Protein 4PXL (pdb70)

Organism: Zea mays (NCBI:txid4577)

Sequence (971 aa):
VEVRFTKLFIDGKFVDAVSGKTFETRDPRTGEVIASIAEGDKADVDLAVKAAREAFDNGPWPRMTGYERGRILHRFADLIDEHVEELAALDTVDAGKLFAVGKARDIPGAAHLLRYYAGAADKVHGATLKMAQRMHGYTLKEPVGVVGHIVPWNYPTTMFFFKVGPALAAGCAVVVKPAEQTPLSALFYAHLAREAGVPAGVLNVVPGFGPTAGAAVAAHMDVDKVSFTGSTEVGRLVMRAAAESNLKPVSLELGGKSPVIVFDDADLDMAVNLVNFATYTNKGEIVAGTRIYVQEGIYDEFVKKAAELASKSVVGDPFNPSVSQGPQVDKDQYEKVLRYIDIGKREGATLVTGGKPCGDKGYYIEPTIFTDVKDDMTIAQDEIFGPVMALMKFKTVEEVIQKANNTRYGLAAGIVTKNIDVANTVSRSIRAGAIWINCYFAFDPDAPFGGYKMSGFGKDMGMDALDKYLQTKTVVTPLYNTPWLVEVRFTKLFIDGKFVDAVSGKTFETRDPRTGEVIASIAEGDKADVDLAVKAAREAFDNGPWPRMTGYERGRILHRFADLIDEHVEELAALDTVDAGKLFAVGKARDIPGAAHLLRYYAGAADKVHGATLKMAQRMHGYTLKEPVGVVGHIVPWNYPTTMFFFKVGPALAAGCAVVVKPAEQTPLSALFYAHLAREAGVPAGVLNVVPGFGPTAGAAVAAHMDVDKVSFTGSTEVGRLVMRAAAESNLKPVSLELGGKSPVIVFDDADLDMAVNLVNFATYTNKGEICVAGTRIYVQEGIYDEFVKKAAELASKSVVGDPFNPSVSQGPQVDKDQYEKVLRYIDIGKREGATLVTGGKPCGDKGYYIEPTIFTDVKDDMTIAQDEIFGPVMALMKFKTVEEVIQKANNTRYGLAAGIVTKNIDVANTVSRSIRAGAIWINCYFAFDPDAPFGGYKMSGFGKDMGMDALDKYLQTKTVVTPLYNTPWL

Structure (mmCIF, N/CA/C/O backbone):
data_4PXL
#
_entry.id   4PXL
#
_cell.length_a   109.860
_cell.length_b   126.080
_cell.length_c   78.310
_cell.angle_alpha   90.00
_cell.angle_beta   90.00
_cell.angle_gamma   90.00
#
_symmetry.space_group_name_H-M   'P 21 21 2'
#
loop_
_entity.id
_entity.type
_entity.pdbx_description
1 polymer 'Cytosolic aldehyde dehydrogenase RF2C'
2 polymer 'Cytosolic aldehyde dehydrogenase RF2C'
3 non-polymer NICOTINAMIDE-ADENINE-DINUCLEOTIDE
4 non-polymer 1,2-ETHANEDIOL
5 non-polymer DI(HYDROXYETHYL)ETHER
6 non-polymer 'SODIUM ION'
7 non-polymer 'CALCIUM ION'
8 water water
#
loop_
_atom_site.group_PDB
_atom_site.id
_atom_site.type_symbol
_atom_site.label_atom_id
_atom_site.label_alt_id
_atom_site.label_comp_id
_atom_site.label_asym_id
_atom_site.label_entity_id
_atom_site.label_seq_id
_atom_site.pdbx_PDB_ins_code
_atom_site.Cartn_x
_atom_site.Cartn_y
_atom_site.Cartn_z
_atom_site.occupancy
_atom_site.B_iso_or_equiv
_atom_site.auth_seq_id
_atom_site.auth_comp_id
_atom_site.auth_asym_id
_atom_site.auth_atom_id
_atom_site.pdbx_PDB_model_num
ATOM 1 N N . VAL A 1 32 ? -27.323 -5.829 70.676 1.00 46.24 17 VAL A N 1
ATOM 2 C CA . VAL A 1 32 ? -28.507 -6.245 69.913 1.00 45.37 17 VAL A CA 1
ATOM 3 C C . VAL A 1 32 ? -28.823 -7.731 70.173 1.00 47.59 17 VAL A C 1
ATOM 4 O O . VAL A 1 32 ? -27.934 -8.582 70.031 1.00 47.05 17 VAL A O 1
ATOM 8 N N . GLU A 1 33 ? -30.084 -8.033 70.545 1.00 42.97 18 GLU A N 1
ATOM 9 C CA . GLU A 1 33 ? -30.517 -9.394 70.841 1.00 43.63 18 GLU A CA 1
ATOM 10 C C . GLU A 1 33 ? -31.149 -10.066 69.664 1.00 49.13 18 GLU A C 1
ATOM 11 O O . GLU A 1 33 ? -31.883 -9.430 68.920 1.00 51.76 18 GLU A O 1
ATOM 17 N N . VAL A 1 34 ? -30.913 -11.362 69.512 1.00 45.73 19 VAL A N 1
ATOM 18 C CA . VAL A 1 34 ? -31.495 -12.137 68.431 1.00 45.55 19 VAL A CA 1
ATOM 19 C C . VAL A 1 34 ? -32.401 -13.205 69.040 1.00 52.36 19 VAL A C 1
ATOM 20 O O . VAL A 1 34 ? -31.923 -14.071 69.780 1.00 53.40 19 VAL A O 1
ATOM 24 N N . ARG A 1 35 ? -33.706 -13.146 68.732 1.00 48.17 20 ARG A N 1
ATOM 25 C CA . ARG A 1 35 ? -34.642 -14.142 69.238 1.00 47.79 20 ARG A CA 1
ATOM 26 C C . ARG A 1 35 ? -35.139 -15.114 68.173 1.00 49.96 20 ARG A C 1
ATOM 27 O O . ARG A 1 35 ? -35.623 -16.195 68.519 1.00 52.40 20 ARG A O 1
ATOM 35 N N . PHE A 1 36 ? -34.981 -14.765 66.885 1.00 42.70 21 PHE A N 1
ATOM 36 C CA . PHE A 1 36 ? -35.410 -15.627 65.781 1.00 39.93 21 PHE A CA 1
ATOM 37 C C . PHE A 1 36 ? -34.185 -16.126 65.033 1.00 43.61 21 PHE A C 1
ATOM 38 O O . PHE A 1 36 ? -33.509 -15.354 64.359 1.00 42.24 21 PHE A O 1
ATOM 46 N N . THR A 1 37 ? -33.843 -17.406 65.267 1.00 40.19 22 THR A N 1
ATOM 47 C CA . THR A 1 37 ? -32.646 -18.058 64.746 1.00 39.77 22 THR A CA 1
ATOM 48 C C . THR A 1 37 ? -32.917 -19.344 63.966 1.00 43.71 22 THR A C 1
ATOM 49 O O . THR A 1 37 ? -31.977 -19.888 63.385 1.00 46.52 22 THR A O 1
ATOM 53 N N . LYS A 1 38 ? -34.167 -19.846 63.958 1.00 37.60 23 LYS A N 1
ATOM 54 C CA . LYS A 1 38 ? -34.510 -21.104 63.282 1.00 37.51 23 LYS A CA 1
ATOM 55 C C . LYS A 1 38 ? -35.079 -20.898 61.886 1.00 41.00 23 LYS A C 1
ATOM 56 O O . LYS A 1 38 ? -35.348 -19.774 61.499 1.00 40.57 23 LYS A O 1
ATOM 62 N N . LEU A 1 39 ? -35.323 -21.985 61.142 1.00 39.08 24 LEU A N 1
ATOM 63 C CA . LEU A 1 39 ? -35.980 -21.878 59.830 1.00 36.80 24 LEU A CA 1
ATOM 64 C C . LEU A 1 39 ? -37.462 -21.655 60.069 1.00 39.66 24 LEU A C 1
ATOM 65 O O . LEU A 1 39 ? -37.976 -22.024 61.123 1.00 40.92 24 LEU A O 1
ATOM 70 N N . PHE A 1 40 ? -38.156 -21.022 59.120 1.00 34.00 25 PHE A N 1
ATOM 71 C CA . PHE A 1 40 ? -39.587 -20.857 59.259 1.00 31.48 25 PHE A CA 1
ATOM 72 C C . PHE A 1 40 ? -40.234 -21.612 58.129 1.00 35.84 25 PHE A C 1
ATOM 73 O O . PHE A 1 40 ? -40.154 -21.184 56.963 1.00 34.46 25 PHE A O 1
ATOM 81 N N . ILE A 1 41 ? -40.775 -22.802 58.458 1.00 32.91 26 ILE A N 1
ATOM 82 C CA . ILE A 1 41 ? -41.408 -23.703 57.489 1.00 33.95 26 ILE A CA 1
ATOM 83 C C . ILE A 1 41 ? -42.763 -24.110 58.031 1.00 41.01 26 ILE A C 1
ATOM 84 O O . ILE A 1 41 ? -42.863 -24.523 59.195 1.00 41.00 26 ILE A O 1
ATOM 89 N N . ASP A 1 42 ? -43.810 -23.976 57.187 1.00 38.42 27 ASP A N 1
ATOM 90 C CA . ASP A 1 42 ? -45.184 -24.366 57.516 1.00 39.52 27 ASP A CA 1
ATOM 91 C C . ASP A 1 42 ? -45.754 -23.703 58.778 1.00 42.57 27 ASP A C 1
ATOM 92 O O . ASP A 1 42 ? -46.418 -24.364 59.581 1.00 42.84 27 ASP A O 1
ATOM 97 N N . GLY A 1 43 ? -45.477 -22.404 58.927 1.00 36.33 28 GLY A N 1
ATOM 98 C CA . GLY A 1 43 ? -45.988 -21.607 60.033 1.00 35.30 28 GLY A CA 1
ATOM 99 C C . GLY A 1 43 ? -45.313 -21.844 61.360 1.00 37.93 28 GLY A C 1
ATOM 100 O O . GLY A 1 43 ? -45.804 -21.385 62.390 1.00 37.23 28 GLY A O 1
ATOM 101 N N . LYS A 1 44 ? -44.168 -22.532 61.333 1.00 35.43 29 LYS A N 1
ATOM 102 C CA . LYS A 1 44 ? -43.412 -22.924 62.521 1.00 36.00 29 LYS A CA 1
ATOM 103 C C . LYS A 1 44 ? -41.953 -22.611 62.383 1.00 39.64 29 LYS A C 1
ATOM 104 O O . LYS A 1 44 ? -41.408 -22.733 61.288 1.00 39.64 29 LYS A O 1
ATOM 110 N N . PHE A 1 45 ? -41.309 -22.266 63.507 1.00 36.48 30 PHE A N 1
ATOM 111 C CA . PHE A 1 45 ? -39.874 -22.066 63.592 1.00 37.07 30 PHE A CA 1
ATOM 112 C C . PHE A 1 45 ? -39.286 -23.439 63.918 1.00 40.85 30 PHE A C 1
ATOM 113 O O . PHE A 1 45 ? -39.647 -24.039 64.932 1.00 41.16 30 PHE A O 1
ATOM 121 N N . VAL A 1 46 ? -38.466 -23.973 63.004 1.00 36.74 31 VAL A N 1
ATOM 122 C CA . VAL A 1 46 ? -37.885 -25.313 63.119 1.00 37.12 31 VAL A CA 1
ATOM 123 C C . VAL A 1 46 ? -36.395 -25.303 62.870 1.00 42.55 31 VAL A C 1
ATOM 124 O O . VAL A 1 46 ? -35.884 -24.438 62.161 1.00 43.63 31 VAL A O 1
ATOM 128 N N . ASP A 1 47 ? -35.704 -26.306 63.399 1.00 39.42 32 ASP A N 1
ATOM 129 C CA . ASP A 1 47 ? -34.288 -26.493 63.183 1.00 39.47 32 ASP A CA 1
ATOM 130 C C . ASP A 1 47 ? -34.112 -27.113 61.798 1.00 42.89 32 ASP A C 1
ATOM 131 O O . ASP A 1 47 ? -35.067 -27.671 61.259 1.00 42.16 32 ASP A O 1
ATOM 136 N N . ALA A 1 48 ? -32.904 -27.017 61.215 1.00 39.68 33 ALA A N 1
ATOM 137 C CA . ALA A 1 48 ? -32.598 -27.659 59.931 1.00 38.77 33 ALA A CA 1
ATOM 138 C C . ALA A 1 48 ? -32.646 -29.175 60.153 1.00 45.01 33 ALA A C 1
ATOM 139 O O . ALA A 1 48 ? -32.373 -29.624 61.273 1.00 45.34 33 ALA A O 1
ATOM 141 N N . VAL A 1 49 ? -32.991 -29.958 59.104 1.00 42.76 34 VAL A N 1
ATOM 142 C CA . VAL A 1 49 ? -33.082 -31.429 59.164 1.00 43.56 34 VAL A CA 1
ATOM 143 C C . VAL A 1 49 ? -31.774 -32.028 59.712 1.00 49.70 34 VAL A C 1
ATOM 144 O O . VAL A 1 49 ? -31.814 -32.972 60.504 1.00 52.24 34 VAL A O 1
ATOM 148 N N . SER A 1 50 ? -30.637 -31.430 59.325 1.00 44.73 35 SER A N 1
ATOM 149 C CA . SER A 1 50 ? -29.292 -31.839 59.717 1.00 44.50 35 SER A CA 1
ATOM 150 C C . SER A 1 50 ? -28.905 -31.477 61.161 1.00 48.42 35 SER A C 1
ATOM 151 O O . SER A 1 50 ? -27.949 -32.038 61.701 1.00 48.63 35 SER A O 1
ATOM 154 N N . GLY A 1 51 ? -29.607 -30.521 61.746 1.00 44.88 36 GLY A N 1
ATOM 155 C CA . GLY A 1 51 ? -29.311 -30.007 63.080 1.00 45.25 36 GLY A CA 1
ATOM 156 C C . GLY A 1 51 ? -28.200 -28.960 63.066 1.00 48.45 36 GLY A C 1
ATOM 157 O O . GLY A 1 51 ? -27.822 -28.436 64.124 1.00 48.57 36 GLY A O 1
ATOM 158 N N . LYS A 1 52 ? -27.641 -28.673 61.866 1.00 43.58 37 LYS A N 1
ATOM 159 C CA . LYS A 1 52 ? -26.536 -27.717 61.663 1.00 43.34 37 LYS A CA 1
ATOM 160 C C . LYS A 1 52 ? -26.952 -26.256 61.802 1.00 46.65 37 LYS A C 1
ATOM 161 O O . LYS A 1 52 ? -28.113 -25.892 61.574 1.00 45.62 37 LYS A O 1
ATOM 167 N N . THR A 1 53 ? -25.985 -25.420 62.183 1.00 44.07 38 THR A N 1
ATOM 168 C CA . THR A 1 53 ? -26.134 -23.976 62.338 1.00 43.00 38 THR A CA 1
ATOM 169 C C . THR A 1 53 ? -24.933 -23.257 61.691 1.00 47.04 38 THR A C 1
ATOM 170 O O . THR A 1 53 ? -23.857 -23.835 61.547 1.00 47.07 38 THR A O 1
ATOM 174 N N . PHE A 1 54 ? -25.129 -22.017 61.273 1.00 43.25 39 PHE A N 1
ATOM 175 C CA . PHE A 1 54 ? -24.052 -21.201 60.713 1.00 43.04 39 PHE A CA 1
ATOM 176 C C . PHE A 1 54 ? -24.037 -19.889 61.486 1.00 47.20 39 PHE A C 1
ATOM 177 O O . PHE A 1 54 ? -25.020 -19.559 62.154 1.00 45.91 39 PHE A O 1
ATOM 185 N N . GLU A 1 55 ? -22.934 -19.152 61.425 1.00 45.47 40 GLU A N 1
ATOM 186 C CA . GLU A 1 55 ? -22.845 -17.921 62.202 1.00 46.08 40 GLU A CA 1
ATOM 187 C C . GLU A 1 55 ? -22.965 -16.668 61.369 1.00 47.44 40 GLU A C 1
ATOM 188 O O . GLU A 1 55 ? -22.527 -16.637 60.219 1.00 47.49 40 GLU A O 1
ATOM 194 N N . THR A 1 56 ? -23.603 -15.660 61.944 1.00 41.85 41 THR A N 1
ATOM 195 C CA . THR A 1 56 ? -23.721 -14.351 61.329 1.00 41.39 41 THR A CA 1
ATOM 196 C C . THR A 1 56 ? -22.812 -13.409 62.125 1.00 45.27 41 THR A C 1
ATOM 197 O O . THR A 1 56 ? -22.744 -13.491 63.367 1.00 44.52 41 THR A O 1
ATOM 201 N N . ARG A 1 57 ? -22.027 -12.597 61.408 1.00 41.39 42 ARG A N 1
ATOM 202 C CA . ARG A 1 57 ? -21.048 -11.734 62.075 1.00 40.89 42 ARG A CA 1
ATOM 203 C C . ARG A 1 57 ? -21.335 -10.257 61.934 1.00 47.33 42 ARG A C 1
ATOM 204 O O . ARG A 1 57 ? -22.036 -9.827 61.007 1.00 45.62 42 ARG A O 1
ATOM 212 N N . ASP A 1 58 ? -20.840 -9.486 62.908 1.00 46.13 43 ASP A N 1
ATOM 213 C CA . ASP A 1 58 ? -21.016 -8.044 62.938 1.00 45.12 43 ASP A CA 1
ATOM 214 C C . ASP A 1 58 ? -19.836 -7.439 62.158 1.00 47.30 43 ASP A C 1
ATOM 215 O O . ASP A 1 58 ? -18.689 -7.604 62.586 1.00 46.72 43 ASP A O 1
ATOM 220 N N . PRO A 1 59 ? -20.100 -6.724 61.028 1.00 41.55 44 PRO A N 1
ATOM 221 C CA . PRO A 1 59 ? -18.997 -6.135 60.249 1.00 40.61 44 PRO A CA 1
ATOM 222 C C . PRO A 1 59 ? -18.177 -5.076 60.988 1.00 44.08 44 PRO A C 1
ATOM 223 O O . PRO A 1 59 ? -17.123 -4.686 60.502 1.00 40.84 44 PRO A O 1
ATOM 227 N N . ARG A 1 60 ? -18.695 -4.579 62.129 1.00 43.41 45 ARG A N 1
ATOM 228 C CA . ARG A 1 60 ? -18.052 -3.575 62.985 1.00 44.77 45 ARG A CA 1
ATOM 229 C C . ARG A 1 60 ? -16.888 -4.198 63.742 1.00 51.03 45 ARG A C 1
ATOM 230 O O . ARG A 1 60 ? -15.922 -3.489 64.076 1.00 52.47 45 ARG A O 1
ATOM 238 N N . THR A 1 61 ? -16.993 -5.519 64.051 1.00 46.15 46 THR A N 1
ATOM 239 C CA . THR A 1 61 ? -15.988 -6.221 64.856 1.00 47.03 46 THR A CA 1
ATOM 240 C C . THR A 1 61 ? -15.497 -7.553 64.269 1.00 52.88 46 THR A C 1
ATOM 241 O O . THR A 1 61 ? -14.421 -8.019 64.660 1.00 54.52 46 THR A O 1
ATOM 245 N N . GLY A 1 62 ? -16.304 -8.182 63.405 1.00 47.22 47 GLY A N 1
ATOM 246 C CA . GLY A 1 62 ? -16.025 -9.511 62.874 1.00 45.72 47 GLY A CA 1
ATOM 247 C C . GLY A 1 62 ? -16.456 -10.573 63.877 1.00 48.05 47 GLY A C 1
ATOM 248 O O . GLY A 1 62 ? -16.228 -11.767 63.668 1.00 47.17 47 GLY A O 1
ATOM 249 N N . GLU A 1 63 ? -17.096 -10.128 64.980 1.00 44.23 48 GLU A N 1
ATOM 250 C CA . GLU A 1 63 ? -17.641 -10.950 66.066 1.00 43.85 48 GLU A CA 1
ATOM 251 C C . GLU A 1 63 ? -18.929 -11.649 65.666 1.00 44.02 48 GLU A C 1
ATOM 252 O O . GLU A 1 63 ? -19.748 -11.073 64.956 1.00 40.66 48 GLU A O 1
ATOM 258 N N . VAL A 1 64 ? -19.129 -12.867 66.185 1.00 43.45 49 VAL A N 1
ATOM 259 C CA . VAL A 1 64 ? -20.342 -13.658 65.982 1.00 43.58 49 VAL A CA 1
ATOM 260 C C . VAL A 1 64 ? -21.523 -12.980 66.712 1.00 48.12 49 VAL A C 1
ATOM 261 O O . VAL A 1 64 ? -21.393 -12.652 67.892 1.00 49.68 49 VAL A O 1
ATOM 265 N N . ILE A 1 65 ? -22.636 -12.738 65.990 1.00 42.94 50 ILE A N 1
ATOM 266 C CA . ILE A 1 65 ? -23.874 -12.125 66.499 1.00 42.95 50 ILE A CA 1
ATOM 267 C C . ILE A 1 65 ? -24.722 -13.256 67.089 1.00 47.74 50 ILE A C 1
ATOM 268 O O . ILE A 1 65 ? -25.141 -13.190 68.242 1.00 48.75 50 ILE A O 1
ATOM 273 N N . ALA A 1 66 ? -25.018 -14.264 66.252 1.00 43.24 51 ALA A N 1
ATOM 274 C CA . ALA A 1 66 ? -25.874 -15.404 66.556 1.00 41.88 51 ALA A CA 1
ATOM 275 C C . ALA A 1 66 ? -25.539 -16.588 65.659 1.00 45.80 51 ALA A C 1
ATOM 276 O O . ALA A 1 66 ? -24.838 -16.437 64.658 1.00 44.50 51 ALA A O 1
ATOM 278 N N . SER A 1 67 ? -26.047 -17.766 66.037 1.00 43.91 52 SER A N 1
ATOM 279 C CA . SER A 1 67 ? -25.951 -19.024 65.294 1.00 44.81 52 SER A CA 1
ATOM 280 C C . SER A 1 67 ? -27.349 -19.244 64.740 1.00 45.96 52 SER A C 1
ATOM 281 O O . SER A 1 67 ? -28.317 -19.200 65.495 1.00 44.47 52 SER A O 1
ATOM 284 N N . ILE A 1 68 ? -27.457 -19.394 63.417 1.00 41.81 53 ILE A N 1
ATOM 285 C CA . ILE A 1 68 ? -28.721 -19.557 62.696 1.00 40.80 53 ILE A CA 1
ATOM 286 C C . ILE A 1 68 ? -28.816 -20.963 62.118 1.00 44.75 53 ILE A C 1
ATOM 287 O O . ILE A 1 68 ? -27.814 -21.466 61.608 1.00 44.41 53 ILE A O 1
ATOM 292 N N . ALA A 1 69 ? -30.019 -21.590 62.172 1.00 40.81 54 ALA A N 1
ATOM 293 C CA . ALA A 1 69 ? -30.256 -22.906 61.573 1.00 40.57 54 ALA A CA 1
ATOM 294 C C . ALA A 1 69 ? -29.838 -22.845 60.099 1.00 45.66 54 ALA A C 1
ATOM 295 O O . ALA A 1 69 ? -30.151 -21.877 59.402 1.00 45.26 54 ALA A O 1
ATOM 297 N N . GLU A 1 70 ? -29.058 -23.834 59.654 1.00 44.47 55 GLU A N 1
ATOM 298 C CA . GLU A 1 70 ? -28.521 -23.872 58.294 1.00 44.39 55 GLU A CA 1
ATOM 299 C C . GLU A 1 70 ? -29.366 -24.755 57.383 1.00 47.31 55 GLU A C 1
ATOM 300 O O . GLU A 1 70 ? -29.195 -25.979 57.355 1.00 47.84 55 GLU A O 1
ATOM 306 N N . GLY A 1 71 ? -30.250 -24.122 56.628 1.00 42.06 56 GLY A N 1
ATOM 307 C CA . GLY A 1 71 ? -31.100 -24.825 55.682 1.00 41.64 56 GLY A CA 1
ATOM 308 C C . GLY A 1 71 ? -30.330 -25.333 54.479 1.00 46.57 56 GLY A C 1
ATOM 309 O O . GLY A 1 71 ? -29.441 -24.643 53.976 1.00 45.90 56 GLY A O 1
ATOM 310 N N . ASP A 1 72 ? -30.643 -26.562 54.031 1.00 43.57 57 ASP A N 1
ATOM 311 C CA . ASP A 1 72 ? -30.031 -27.143 52.839 1.00 42.75 57 ASP A CA 1
ATOM 312 C C . ASP A 1 72 ? -31.161 -27.599 51.909 1.00 43.75 57 ASP A C 1
ATOM 313 O O . ASP A 1 72 ? -32.285 -27.157 52.103 1.00 43.25 57 ASP A O 1
ATOM 318 N N . LYS A 1 73 ? -30.867 -28.447 50.898 1.00 39.84 58 LYS A N 1
ATOM 319 C CA . LYS A 1 73 ? -31.833 -28.981 49.945 1.00 40.05 58 LYS A CA 1
ATOM 320 C C . LYS A 1 73 ? -33.032 -29.653 50.636 1.00 43.31 58 LYS A C 1
ATOM 321 O O . LYS A 1 73 ? -34.160 -29.431 50.212 1.00 44.65 58 LYS A O 1
ATOM 327 N N . ALA A 1 74 ? -32.801 -30.392 51.729 1.00 39.11 59 ALA A N 1
ATOM 328 C CA . ALA A 1 74 ? -33.863 -31.091 52.476 1.00 38.09 59 ALA A CA 1
ATOM 329 C C . ALA A 1 74 ? -34.883 -30.120 53.095 1.00 41.97 59 ALA A C 1
ATOM 330 O O . ALA A 1 74 ? -36.077 -30.372 53.037 1.00 43.16 59 ALA A O 1
ATOM 332 N N . ASP A 1 75 ? -34.415 -28.990 53.628 1.00 37.97 60 ASP A N 1
ATOM 333 C CA . ASP A 1 75 ? -35.261 -27.946 54.235 1.00 36.56 60 ASP A CA 1
ATOM 334 C C . ASP A 1 75 ? -36.069 -27.145 53.201 1.00 38.96 60 ASP A C 1
ATOM 335 O O . ASP A 1 75 ? -37.250 -26.884 53.422 1.00 39.31 60 ASP A O 1
ATOM 340 N N . VAL A 1 76 ? -35.458 -26.847 52.035 1.00 34.33 61 VAL A N 1
ATOM 341 C CA . VAL A 1 76 ? -36.101 -26.180 50.891 1.00 32.24 61 VAL A CA 1
ATOM 342 C C . VAL A 1 76 ? -37.231 -27.093 50.387 1.00 37.07 61 VAL A C 1
ATOM 343 O O . VAL A 1 76 ? -38.331 -26.619 50.137 1.00 38.61 61 VAL A O 1
ATOM 347 N N . ASP A 1 77 ? -36.978 -28.400 50.319 1.00 33.88 62 ASP A N 1
ATOM 348 C CA . ASP A 1 77 ? -37.961 -29.395 49.916 1.00 33.84 62 ASP A CA 1
ATOM 349 C C . ASP A 1 77 ? -39.150 -29.392 50.860 1.00 36.47 62 ASP A C 1
ATOM 350 O O . ASP A 1 77 ? -40.282 -29.396 50.384 1.00 37.61 62 ASP A O 1
ATOM 355 N N . LEU A 1 78 ? -38.906 -29.281 52.176 1.00 32.30 63 LEU A N 1
ATOM 356 C CA . LEU A 1 78 ? -39.984 -29.178 53.169 1.00 32.30 63 LEU A CA 1
ATOM 357 C C . LEU A 1 78 ? -40.773 -27.845 53.031 1.00 35.67 63 LEU A C 1
ATOM 358 O O . LEU A 1 78 ? -41.994 -27.853 53.141 1.00 35.35 63 LEU A O 1
ATOM 363 N N . ALA A 1 79 ? -40.075 -26.719 52.769 1.00 31.73 64 ALA A N 1
ATOM 364 C CA . ALA A 1 79 ? -40.684 -25.400 52.583 1.00 30.00 64 ALA A CA 1
ATOM 365 C C . ALA A 1 79 ? -41.535 -25.390 51.316 1.00 35.38 64 ALA A C 1
ATOM 366 O O . ALA A 1 79 ? -42.679 -24.921 51.354 1.00 35.39 64 ALA A O 1
ATOM 368 N N . VAL A 1 80 ? -41.011 -25.958 50.206 1.00 32.14 65 VAL A N 1
ATOM 369 C CA . VAL A 1 80 ? -41.769 -26.025 48.945 1.00 31.74 65 VAL A CA 1
ATOM 370 C C . VAL A 1 80 ? -43.024 -26.892 49.129 1.00 38.05 65 VAL A C 1
ATOM 371 O O . VAL A 1 80 ? -44.091 -26.496 48.675 1.00 38.93 65 VAL A O 1
ATOM 375 N N . LYS A 1 81 ? -42.915 -28.033 49.847 1.00 34.94 66 LYS A N 1
ATOM 376 C CA . LYS A 1 81 ? -44.087 -28.874 50.133 1.00 34.33 66 LYS A CA 1
ATOM 377 C C . LYS A 1 81 ? -45.119 -28.112 50.978 1.00 36.09 66 LYS A C 1
ATOM 378 O O . LYS A 1 81 ? -46.302 -28.289 50.755 1.00 34.77 66 LYS A O 1
ATOM 384 N N . ALA A 1 82 ? -44.669 -27.275 51.953 1.00 33.58 67 ALA A N 1
ATOM 385 C CA . ALA A 1 82 ? -45.561 -26.463 52.792 1.00 32.80 67 ALA A CA 1
ATOM 386 C C . ALA A 1 82 ? -46.250 -25.398 51.925 1.00 35.41 67 ALA A C 1
ATOM 387 O O . ALA A 1 82 ? -47.458 -25.195 52.043 1.00 37.18 67 ALA A O 1
ATOM 389 N N . ALA A 1 83 ? -45.487 -24.753 51.030 1.00 29.99 68 ALA A N 1
ATOM 390 C CA . ALA A 1 83 ? -45.983 -23.727 50.112 1.00 27.57 68 ALA A CA 1
ATOM 391 C C . ALA A 1 83 ? -46.950 -24.353 49.112 1.00 32.25 68 ALA A C 1
ATOM 392 O O . ALA A 1 83 ? -48.023 -23.800 48.863 1.00 31.90 68 ALA A O 1
ATOM 394 N N . ARG A 1 84 ? -46.634 -25.552 48.629 1.00 30.49 69 ARG A N 1
ATOM 395 C CA . ARG A 1 84 ? -47.514 -26.304 47.727 1.00 30.81 69 ARG A CA 1
ATOM 396 C C . ARG A 1 84 ? -48.878 -26.630 48.366 1.00 34.98 69 ARG A C 1
ATOM 397 O O . ARG A 1 84 ? -49.919 -26.466 47.730 1.00 34.72 69 ARG A O 1
ATOM 405 N N . GLU A 1 85 ? -48.870 -27.071 49.629 1.00 31.43 70 GLU A N 1
ATOM 406 C CA . GLU A 1 85 ? -50.092 -27.411 50.374 1.00 29.86 70 GLU A CA 1
ATOM 407 C C . GLU A 1 85 ? -50.933 -26.151 50.612 1.00 32.41 70 GLU A C 1
ATOM 408 O O . GLU A 1 85 ? -52.146 -26.177 50.417 1.00 32.63 70 GLU A O 1
ATOM 414 N N . ALA A 1 86 ? -50.276 -25.043 51.000 1.00 28.08 71 ALA A N 1
ATOM 415 C CA . ALA A 1 86 ? -50.940 -23.761 51.288 1.00 27.64 71 ALA A CA 1
ATOM 416 C C . ALA A 1 86 ? -51.591 -23.180 50.039 1.00 32.32 71 ALA A C 1
ATOM 417 O O . ALA A 1 86 ? -52.649 -22.561 50.142 1.00 32.01 71 ALA A O 1
ATOM 419 N N . PHE A 1 87 ? -50.962 -23.372 48.867 1.00 29.01 72 PHE A N 1
ATOM 420 C CA . PHE A 1 87 ? -51.496 -22.869 47.593 1.00 27.93 72 PHE A CA 1
ATOM 421 C C . PHE A 1 87 ? -52.569 -23.811 47.036 1.00 33.32 72 PHE A C 1
ATOM 422 O O . PHE A 1 87 ? -53.672 -23.372 46.727 1.00 33.45 72 PHE A O 1
ATOM 430 N N . ASP A 1 88 ? -52.259 -25.104 46.912 1.00 31.57 73 ASP A N 1
ATOM 431 C CA . ASP A 1 88 ? -53.201 -26.069 46.369 1.00 31.81 73 ASP A CA 1
ATOM 432 C C . ASP A 1 88 ? -54.448 -26.283 47.197 1.00 35.79 73 ASP A C 1
ATOM 433 O O . ASP A 1 88 ? -55.526 -26.393 46.632 1.00 34.99 73 ASP A O 1
ATOM 438 N N . ASN A 1 89 ? -54.309 -26.407 48.524 1.00 34.74 74 ASN A N 1
ATOM 439 C CA . ASN A 1 89 ? -55.472 -26.705 49.363 1.00 34.77 74 ASN A CA 1
ATOM 440 C C . ASN A 1 89 ? -55.750 -25.709 50.473 1.00 37.28 74 ASN A C 1
ATOM 441 O O . ASN A 1 89 ? -56.714 -25.870 51.196 1.00 37.94 74 ASN A O 1
ATOM 446 N N . GLY A 1 90 ? -54.907 -24.715 50.624 1.00 31.95 75 GLY A N 1
ATOM 447 C CA . GLY A 1 90 ? -55.065 -23.770 51.711 1.00 31.15 75 GLY A CA 1
ATOM 448 C C . GLY A 1 90 ? -55.948 -22.583 51.416 1.00 33.45 75 GLY A C 1
ATOM 449 O O . GLY A 1 90 ? -56.264 -22.286 50.256 1.00 32.18 75 GLY A O 1
ATOM 450 N N . PRO A 1 91 ? -56.287 -21.861 52.496 1.00 29.25 76 PRO A N 1
ATOM 451 C CA . PRO A 1 91 ? -57.179 -20.700 52.364 1.00 28.41 76 PRO A CA 1
ATOM 452 C C . PRO A 1 91 ? -56.649 -19.464 51.637 1.00 35.60 76 PRO A C 1
ATOM 453 O O . PRO A 1 91 ? -57.459 -18.725 51.078 1.00 36.81 76 PRO A O 1
ATOM 457 N N . TRP A 1 92 ? -55.343 -19.182 51.710 1.00 32.64 77 TRP A N 1
ATOM 458 C CA . TRP A 1 92 ? -54.743 -17.957 51.150 1.00 31.05 77 TRP A CA 1
ATOM 459 C C . TRP A 1 92 ? -55.120 -17.574 49.710 1.00 32.01 77 TRP A C 1
ATOM 460 O O . TRP A 1 92 ? -55.629 -16.467 49.524 1.00 31.68 77 TRP A O 1
ATOM 471 N N . PRO A 1 93 ? -54.927 -18.408 48.671 1.00 27.72 78 PRO A N 1
ATOM 472 C CA . PRO A 1 93 ? -55.355 -17.966 47.330 1.00 27.93 78 PRO A CA 1
ATOM 473 C C . PRO A 1 93 ? -56.881 -17.964 47.173 1.00 32.44 78 PRO A C 1
ATOM 474 O O . PRO A 1 93 ? -57.379 -17.327 46.251 1.00 30.87 78 PRO A O 1
ATOM 478 N N . ARG A 1 94 ? -57.622 -18.668 48.088 1.00 28.80 79 ARG A N 1
ATOM 479 C CA . ARG A 1 94 ? -59.083 -18.754 48.056 1.00 27.93 79 ARG A CA 1
ATOM 480 C C . ARG A 1 94 ? -59.726 -17.521 48.669 1.00 32.30 79 ARG A C 1
ATOM 481 O O . ARG A 1 94 ? -60.891 -17.238 48.414 1.00 30.07 79 ARG A O 1
ATOM 489 N N . MET A 1 95 ? -58.930 -16.743 49.427 1.00 28.86 80 MET A N 1
ATOM 490 C CA . MET A 1 95 ? -59.386 -15.508 50.038 1.00 27.78 80 MET A CA 1
ATOM 491 C C . MET A 1 95 ? -59.652 -14.501 48.941 1.00 32.34 80 MET A C 1
ATOM 492 O O . MET A 1 95 ? -59.074 -14.596 47.851 1.00 32.15 80 MET A O 1
ATOM 497 N N . THR A 1 96 ? -60.512 -13.521 49.220 1.00 29.10 81 THR A N 1
ATOM 498 C CA . THR A 1 96 ? -60.713 -12.428 48.260 1.00 28.52 81 THR A CA 1
ATOM 499 C C . THR A 1 96 ? -59.445 -11.568 48.332 1.00 30.48 81 THR A C 1
ATOM 500 O O . THR A 1 96 ? -58.733 -11.624 49.340 1.00 29.47 81 THR A O 1
ATOM 504 N N . GLY A 1 97 ? -59.184 -10.782 47.296 1.00 26.84 82 GLY A N 1
ATOM 505 C CA . GLY A 1 97 ? -58.064 -9.842 47.314 1.00 26.18 82 GLY A CA 1
ATOM 506 C C . GLY A 1 97 ? -58.140 -8.901 48.499 1.00 29.42 82 GLY A C 1
ATOM 507 O O . GLY A 1 97 ? -57.139 -8.619 49.135 1.00 30.24 82 GLY A O 1
ATOM 508 N N . TYR A 1 98 ? -59.339 -8.449 48.837 1.00 29.46 83 TYR A N 1
ATOM 509 C CA . TYR A 1 98 ? -59.583 -7.550 49.968 1.00 29.28 83 TYR A CA 1
ATOM 510 C C . TYR A 1 98 ? -59.157 -8.187 51.285 1.00 31.29 83 TYR A C 1
ATOM 511 O O . TYR A 1 98 ? -58.554 -7.518 52.117 1.00 29.85 83 TYR A O 1
ATOM 520 N N . GLU A 1 99 ? -59.467 -9.462 51.479 1.00 29.33 84 GLU A N 1
ATOM 521 C CA . GLU A 1 99 ? -59.073 -10.096 52.726 1.00 31.10 84 GLU A CA 1
ATOM 522 C C . GLU A 1 99 ? -57.587 -10.400 52.837 1.00 33.17 84 GLU A C 1
ATOM 523 O O . GLU A 1 99 ? -57.057 -10.313 53.943 1.00 32.07 84 GLU A O 1
ATOM 529 N N . ARG A 1 100 ? -56.876 -10.610 51.692 1.00 30.03 85 ARG A N 1
ATOM 530 C CA . ARG A 1 100 ? -55.406 -10.771 51.692 1.00 29.16 85 ARG A CA 1
ATOM 531 C C . ARG A 1 100 ? -54.784 -9.395 52.017 1.00 32.90 85 ARG A C 1
ATOM 532 O O . ARG A 1 100 ? -53.874 -9.327 52.839 1.00 33.67 85 ARG A O 1
ATOM 540 N N . GLY A 1 101 ? -55.366 -8.323 51.455 1.00 27.27 86 GLY A N 1
ATOM 541 C CA . GLY A 1 101 ? -54.965 -6.933 51.685 1.00 24.75 86 GLY A CA 1
ATOM 542 C C . GLY A 1 101 ? -55.081 -6.525 53.132 1.00 29.95 86 GLY A C 1
ATOM 543 O O . GLY A 1 101 ? -54.192 -5.873 53.658 1.00 29.21 86 GLY A O 1
ATOM 544 N N . ARG A 1 102 ? -56.152 -6.942 53.813 1.00 31.12 87 ARG A N 1
ATOM 545 C CA . ARG A 1 102 ? -56.366 -6.612 55.227 1.00 31.83 87 ARG A CA 1
ATOM 546 C C . ARG A 1 102 ? -55.275 -7.241 56.087 1.00 36.31 87 ARG A C 1
ATOM 547 O O . ARG A 1 102 ? -54.775 -6.591 57.007 1.00 36.34 87 ARG A O 1
ATOM 555 N N . ILE A 1 103 ? -54.868 -8.480 55.746 1.00 31.82 88 ILE A N 1
ATOM 556 C CA . ILE A 1 103 ? -53.809 -9.196 56.453 1.00 30.79 88 ILE A CA 1
ATOM 557 C C . ILE A 1 103 ? -52.462 -8.512 56.174 1.00 32.86 88 ILE A C 1
ATOM 558 O O . ILE A 1 103 ? -51.689 -8.265 57.103 1.00 31.79 88 ILE A O 1
ATOM 563 N N . LEU A 1 104 ? -52.230 -8.109 54.917 1.00 30.41 89 LEU A N 1
ATOM 564 C CA . LEU A 1 104 ? -50.989 -7.418 54.592 1.00 29.81 89 LEU A CA 1
ATOM 565 C C . LEU A 1 104 ? -50.907 -6.036 55.239 1.00 32.09 89 LEU A C 1
ATOM 566 O O . LEU A 1 104 ? -49.819 -5.584 55.550 1.00 33.65 89 LEU A O 1
ATOM 571 N N . HIS A 1 105 ? -52.051 -5.375 55.446 1.00 27.57 90 HIS A N 1
ATOM 572 C CA . HIS A 1 105 ? -52.109 -4.078 56.115 1.00 29.04 90 HIS A CA 1
ATOM 573 C C . HIS A 1 105 ? -51.744 -4.213 57.607 1.00 31.74 90 HIS A C 1
ATOM 574 O O . HIS A 1 105 ? -51.127 -3.316 58.179 1.00 30.89 90 HIS A O 1
ATOM 581 N N . ARG A 1 106 ? -52.106 -5.348 58.200 1.00 27.84 91 ARG A N 1
ATOM 582 C CA . ARG A 1 106 ? -51.859 -5.675 59.591 1.00 31.37 91 ARG A CA 1
ATOM 583 C C . ARG A 1 106 ? -50.383 -5.972 59.753 1.00 36.04 91 ARG A C 1
ATOM 584 O O . ARG A 1 106 ? -49.754 -5.541 60.734 1.00 36.40 91 ARG A O 1
ATOM 592 N N . PHE A 1 107 ? -49.839 -6.693 58.741 1.00 30.12 92 PHE A N 1
ATOM 593 C CA . PHE A 1 107 ? -48.448 -7.061 58.645 1.00 28.46 92 PHE A CA 1
ATOM 594 C C . PHE A 1 107 ? -47.590 -5.772 58.568 1.00 31.10 92 PHE A C 1
ATOM 595 O O . PHE A 1 107 ? -46.628 -5.647 59.332 1.00 30.26 92 PHE A O 1
ATOM 603 N N . ALA A 1 108 ? -47.996 -4.805 57.729 1.00 27.45 93 ALA A N 1
ATOM 604 C CA . ALA A 1 108 ? -47.319 -3.510 57.600 1.00 27.29 93 ALA A CA 1
ATOM 605 C C . ALA A 1 108 ? -47.359 -2.732 58.944 1.00 33.23 93 ALA A C 1
ATOM 606 O O . ALA A 1 108 ? -46.348 -2.176 59.355 1.00 35.10 93 ALA A O 1
ATOM 608 N N . ASP A 1 109 ? -48.497 -2.723 59.631 1.00 30.37 94 ASP A N 1
ATOM 609 C CA . ASP A 1 109 ? -48.625 -2.058 60.940 1.00 30.64 94 ASP A CA 1
ATOM 610 C C . ASP A 1 109 ? -47.663 -2.647 61.966 1.00 33.87 94 ASP A C 1
ATOM 611 O O . ASP A 1 109 ? -47.026 -1.895 62.693 1.00 34.16 94 ASP A O 1
ATOM 616 N N . LEU A 1 110 ? -47.503 -3.981 61.971 1.00 31.25 95 LEU A N 1
ATOM 617 C CA . LEU A 1 110 ? -46.596 -4.687 62.889 1.00 31.52 95 LEU A CA 1
ATOM 618 C C . LEU A 1 110 ? -45.149 -4.341 62.627 1.00 36.29 95 LEU A C 1
ATOM 619 O O . LEU A 1 110 ? -44.392 -4.154 63.581 1.00 37.35 95 LEU A O 1
ATOM 624 N N . ILE A 1 111 ? -44.774 -4.186 61.337 1.00 31.02 96 ILE A N 1
ATOM 625 C CA . ILE A 1 111 ? -43.425 -3.783 60.951 1.00 30.13 96 ILE A CA 1
ATOM 626 C C . ILE A 1 111 ? -43.116 -2.422 61.612 1.00 35.85 96 ILE A C 1
ATOM 627 O O . ILE A 1 111 ? -42.078 -2.275 62.251 1.00 36.72 96 ILE A O 1
ATOM 632 N N . ASP A 1 112 ? -44.045 -1.468 61.483 1.00 33.44 97 ASP A N 1
ATOM 633 C CA . ASP A 1 112 ? -43.969 -0.103 62.020 1.00 33.50 97 ASP A CA 1
ATOM 634 C C . ASP A 1 112 ? -43.859 -0.064 63.523 1.00 39.14 97 ASP A C 1
ATOM 635 O O . ASP A 1 112 ? -43.234 0.851 64.044 1.00 40.39 97 ASP A O 1
ATOM 640 N N . GLU A 1 113 ? -44.434 -1.042 64.231 1.00 37.04 98 GLU A N 1
ATOM 641 C CA . GLU A 1 113 ? -44.306 -1.040 65.687 1.00 39.03 98 GLU A CA 1
ATOM 642 C C . GLU A 1 113 ? -43.012 -1.652 66.184 1.00 43.50 98 GLU A C 1
ATOM 643 O O . GLU A 1 113 ? -42.648 -1.451 67.334 1.00 44.64 98 GLU A O 1
ATOM 649 N N . HIS A 1 114 ? -42.272 -2.345 65.297 1.00 39.33 99 HIS A N 1
ATOM 650 C CA . HIS A 1 114 ? -40.995 -2.978 65.640 1.00 37.70 99 HIS A CA 1
ATOM 651 C C . HIS A 1 114 ? -39.820 -2.326 64.910 1.00 37.89 99 HIS A C 1
ATOM 652 O O . HIS A 1 114 ? -38.752 -2.915 64.834 1.00 36.91 99 HIS A O 1
ATOM 659 N N . VAL A 1 115 ? -39.997 -1.103 64.418 1.00 34.62 100 VAL A N 1
ATOM 660 C CA . VAL A 1 115 ? -38.991 -0.360 63.644 1.00 35.42 100 VAL A CA 1
ATOM 661 C C . VAL A 1 115 ? -37.585 -0.286 64.304 1.00 41.52 100 VAL A C 1
ATOM 662 O O . VAL A 1 115 ? -36.591 -0.526 63.624 1.00 41.15 100 VAL A O 1
ATOM 666 N N . GLU A 1 116 ? -37.507 0.027 65.613 1.00 39.73 101 GLU A N 1
ATOM 667 C CA . GLU A 1 116 ? -36.235 0.143 66.306 1.00 40.71 101 GLU A CA 1
ATOM 668 C C . GLU A 1 116 ? -35.479 -1.175 66.327 1.00 45.27 101 GLU A C 1
ATOM 669 O O . GLU A 1 116 ? -34.295 -1.218 65.978 1.00 47.51 101 GLU A O 1
ATOM 675 N N . GLU A 1 117 ? -36.164 -2.245 66.712 1.00 38.80 102 GLU A N 1
ATOM 676 C CA . GLU A 1 117 ? -35.612 -3.585 66.762 1.00 37.00 102 GLU A CA 1
ATOM 677 C C . GLU A 1 117 ? -35.204 -4.048 65.345 1.00 38.80 102 GLU A C 1
ATOM 678 O O . GLU A 1 117 ? -34.087 -4.532 65.164 1.00 39.00 102 GLU A O 1
ATOM 684 N N . LEU A 1 118 ? -36.061 -3.832 64.348 1.00 34.28 103 LEU A N 1
ATOM 685 C CA . LEU A 1 118 ? -35.773 -4.187 62.953 1.00 33.30 103 LEU A CA 1
ATOM 686 C C . LEU A 1 118 ? -34.567 -3.451 62.399 1.00 34.65 103 LEU A C 1
ATOM 687 O O . LEU A 1 118 ? -33.679 -4.090 61.836 1.00 34.48 103 LEU A O 1
ATOM 692 N N . ALA A 1 119 ? -34.478 -2.139 62.649 1.00 31.25 104 ALA A N 1
ATOM 693 C CA . ALA A 1 119 ? -33.342 -1.330 62.191 1.00 31.57 104 ALA A CA 1
ATOM 694 C C . ALA A 1 119 ? -32.046 -1.786 62.843 1.00 36.60 104 ALA A C 1
ATOM 695 O O . ALA A 1 119 ? -31.024 -1.889 62.158 1.00 36.04 104 ALA A O 1
ATOM 697 N N . ALA A 1 120 ? -32.099 -2.093 64.162 1.00 33.26 105 ALA A N 1
ATOM 698 C CA . ALA A 1 120 ? -30.949 -2.559 64.929 1.00 33.62 105 ALA A CA 1
ATOM 699 C C . ALA A 1 120 ? -30.396 -3.866 64.334 1.00 37.80 105 ALA A C 1
ATOM 700 O O . ALA A 1 120 ? -29.183 -3.975 64.162 1.00 37.00 105 ALA A O 1
ATOM 702 N N . LEU A 1 121 ? -31.302 -4.800 63.949 1.00 33.96 106 LEU A N 1
ATOM 703 C CA . LEU A 1 121 ? -30.963 -6.080 63.347 1.00 35.47 106 LEU A CA 1
ATOM 704 C C . LEU A 1 121 ? -30.231 -5.912 62.007 1.00 41.90 106 LEU A C 1
ATOM 705 O O . LEU A 1 121 ? -29.216 -6.570 61.811 1.00 42.54 106 LEU A O 1
ATOM 710 N N . ASP A 1 122 ? -30.731 -5.038 61.103 1.00 37.76 107 ASP A N 1
ATOM 711 C CA . ASP A 1 122 ? -30.104 -4.734 59.813 1.00 37.41 107 ASP A CA 1
ATOM 712 C C . ASP A 1 122 ? -28.775 -3.976 59.956 1.00 40.77 107 ASP A C 1
ATOM 713 O O . ASP A 1 122 ? -27.896 -4.145 59.102 1.00 39.33 107 ASP A O 1
ATOM 718 N N . THR A 1 123 ? -28.608 -3.172 61.043 1.00 36.42 108 THR A N 1
ATOM 719 C CA . THR A 1 123 ? -27.335 -2.502 61.314 1.00 36.27 108 THR A CA 1
ATOM 720 C C . THR A 1 123 ? -26.278 -3.553 61.690 1.00 40.02 108 THR A C 1
ATOM 721 O O . THR A 1 123 ? -25.248 -3.621 61.035 1.00 39.40 108 THR A O 1
ATOM 725 N N . VAL A 1 124 ? -26.537 -4.375 62.725 1.00 36.96 109 VAL A N 1
ATOM 726 C CA . VAL A 1 124 ? -25.570 -5.379 63.147 1.00 37.70 109 VAL A CA 1
ATOM 727 C C . VAL A 1 124 ? -25.299 -6.384 62.057 1.00 42.31 109 VAL A C 1
ATOM 728 O O . VAL A 1 124 ? -24.167 -6.784 61.912 1.00 44.05 109 VAL A O 1
ATOM 732 N N . ASP A 1 125 ? -26.307 -6.747 61.261 1.00 38.46 110 ASP A N 1
ATOM 733 C CA . ASP A 1 125 ? -26.155 -7.745 60.206 1.00 38.92 110 ASP A CA 1
ATOM 734 C C . ASP A 1 125 ? -25.491 -7.251 58.918 1.00 43.10 110 ASP A C 1
ATOM 735 O O . ASP A 1 125 ? -24.710 -7.994 58.329 1.00 43.41 110 ASP A O 1
ATOM 740 N N . ALA A 1 126 ? -25.848 -6.064 58.436 1.00 38.63 111 ALA A N 1
ATOM 741 C CA . ALA A 1 126 ? -25.319 -5.588 57.153 1.00 37.64 111 ALA A CA 1
ATOM 742 C C . ALA A 1 126 ? -24.405 -4.347 57.261 1.00 40.79 111 ALA A C 1
ATOM 743 O O . ALA A 1 126 ? -23.892 -3.899 56.237 1.00 41.47 111 ALA A O 1
ATOM 745 N N . GLY A 1 127 ? -24.206 -3.822 58.472 1.00 34.15 112 GLY A N 1
ATOM 746 C CA . GLY A 1 127 ? -23.392 -2.623 58.669 1.00 34.18 112 GLY A CA 1
ATOM 747 C C . GLY A 1 127 ? -24.048 -1.359 58.156 1.00 39.63 112 GLY A C 1
ATOM 748 O O . GLY A 1 127 ? -23.364 -0.376 57.859 1.00 40.44 112 GLY A O 1
ATOM 749 N N . LYS A 1 128 ? -25.389 -1.384 58.042 1.00 35.03 113 LYS A N 1
ATOM 750 C CA . LYS A 1 128 ? -26.210 -0.271 57.558 1.00 34.15 113 LYS A CA 1
ATOM 751 C C . LYS A 1 128 ? -26.434 0.756 58.661 1.00 36.24 113 LYS A C 1
ATOM 752 O O . LYS A 1 128 ? -26.517 0.374 59.817 1.00 34.27 113 LYS A O 1
ATOM 758 N N . LEU A 1 129 ? -26.577 2.052 58.305 1.00 34.40 114 LEU A N 1
ATOM 759 C CA . LEU A 1 129 ? -26.820 3.109 59.290 1.00 34.44 114 LEU A CA 1
ATOM 760 C C . LEU A 1 129 ? -28.157 2.908 60.008 1.00 39.52 114 LEU A C 1
ATOM 761 O O . LEU A 1 129 ? -29.186 2.759 59.355 1.00 36.88 114 LEU A O 1
ATOM 766 N N . PHE A 1 130 ? -28.114 2.877 61.360 1.00 37.91 115 PHE A N 1
ATOM 767 C CA . PHE A 1 130 ? -29.278 2.717 62.219 1.00 37.70 115 PHE A CA 1
ATOM 768 C C . PHE A 1 130 ? -30.296 3.842 62.039 1.00 40.74 115 PHE A C 1
ATOM 769 O O . PHE A 1 130 ? -31.488 3.570 61.939 1.00 40.70 115 PHE A O 1
ATOM 777 N N . ALA A 1 131 ? -29.828 5.097 61.961 1.00 37.92 116 ALA A N 1
ATOM 778 C CA . ALA A 1 131 ? -30.713 6.257 61.763 1.00 37.50 116 ALA A CA 1
ATOM 779 C C . ALA A 1 131 ? -31.483 6.169 60.447 1.00 40.27 116 ALA A C 1
ATOM 780 O O . ALA A 1 131 ? -32.641 6.579 60.403 1.00 41.13 116 ALA A O 1
ATOM 782 N N . VAL A 1 132 ? -30.848 5.644 59.375 1.00 34.68 117 VAL A N 1
ATOM 783 C CA . VAL A 1 132 ? -31.491 5.488 58.065 1.00 33.27 117 VAL A CA 1
ATOM 784 C C . VAL A 1 132 ? -32.448 4.285 58.078 1.00 35.92 117 VAL A C 1
ATOM 785 O O . VAL A 1 132 ? -33.502 4.319 57.436 1.00 35.74 117 VAL A O 1
ATOM 789 N N . GLY A 1 133 ? -32.111 3.278 58.873 1.00 32.70 118 GLY A N 1
ATOM 790 C CA . GLY A 1 133 ? -32.949 2.101 59.054 1.00 32.27 118 GLY A CA 1
ATOM 791 C C . GLY A 1 133 ? -34.297 2.517 59.625 1.00 38.49 118 GLY A C 1
ATOM 792 O O . GLY A 1 133 ? -35.343 2.246 59.024 1.00 36.90 118 GLY A O 1
ATOM 793 N N . LYS A 1 134 ? -34.263 3.272 60.729 1.00 36.33 119 LYS A N 1
ATOM 794 C CA . LYS A 1 134 ? -35.444 3.749 61.442 1.00 36.72 119 LYS A CA 1
ATOM 795 C C . LYS A 1 134 ? -36.254 4.763 60.633 1.00 40.97 119 LYS A C 1
ATOM 796 O O . LYS A 1 134 ? -37.475 4.716 60.674 1.00 40.12 119 LYS A O 1
ATOM 802 N N . ALA A 1 135 ? -35.575 5.746 60.009 1.00 37.75 120 ALA A N 1
ATOM 803 C CA . ALA A 1 135 ? -36.231 6.838 59.302 1.00 36.88 120 ALA A CA 1
ATOM 804 C C . ALA A 1 135 ? -36.728 6.473 57.897 1.00 43.11 120 ALA A C 1
ATOM 805 O O . ALA A 1 135 ? -37.804 6.948 57.485 1.00 41.98 120 ALA A O 1
ATOM 807 N N . ARG A 1 136 ? -35.956 5.644 57.175 1.00 40.01 121 ARG A N 1
ATOM 808 C CA . ARG A 1 136 ? -36.223 5.320 55.775 1.00 40.12 121 ARG A CA 1
ATOM 809 C C . ARG A 1 136 ? -36.439 3.846 55.428 1.00 40.83 121 ARG A C 1
ATOM 810 O O . ARG A 1 136 ? -37.487 3.523 54.910 1.00 39.40 121 ARG A O 1
ATOM 818 N N . ASP A 1 137 ? -35.435 2.972 55.648 1.00 38.37 122 ASP A N 1
ATOM 819 C CA . ASP A 1 137 ? -35.472 1.563 55.229 1.00 38.41 122 ASP A CA 1
ATOM 820 C C . ASP A 1 137 ? -36.644 0.716 55.742 1.00 38.24 122 ASP A C 1
ATOM 821 O O . ASP A 1 137 ? -37.409 0.190 54.933 1.00 35.54 122 ASP A O 1
ATOM 826 N N . ILE A 1 138 ? -36.780 0.579 57.069 1.00 34.10 123 ILE A N 1
ATOM 827 C CA . ILE A 1 138 ? -37.851 -0.212 57.657 1.00 33.50 123 ILE A CA 1
ATOM 828 C C . ILE A 1 138 ? -39.252 0.400 57.408 1.00 36.20 123 ILE A C 1
ATOM 829 O O . ILE A 1 138 ? -40.084 -0.310 56.847 1.00 35.67 123 ILE A O 1
ATOM 834 N N . PRO A 1 139 ? -39.515 1.718 57.643 1.00 31.36 124 PRO A N 1
ATOM 835 C CA . PRO A 1 139 ? -40.852 2.239 57.294 1.00 30.37 124 PRO A CA 1
ATOM 836 C C . PRO A 1 139 ? -41.147 2.188 55.781 1.00 34.67 124 PRO A C 1
ATOM 837 O O . PRO A 1 139 ? -42.309 2.091 55.392 1.00 34.44 124 PRO A O 1
ATOM 841 N N . GLY A 1 140 ? -40.103 2.271 54.947 1.00 30.76 125 GLY A N 1
ATOM 842 C CA . GLY A 1 140 ? -40.241 2.176 53.489 1.00 28.61 125 GLY A CA 1
ATOM 843 C C . GLY A 1 140 ? -40.737 0.804 53.072 1.00 34.31 125 GLY A C 1
ATOM 844 O O . GLY A 1 140 ? -41.454 0.673 52.086 1.00 34.71 125 GLY A O 1
ATOM 845 N N . ALA A 1 141 ? -40.401 -0.231 53.855 1.00 32.07 126 ALA A N 1
ATOM 846 C CA . ALA A 1 141 ? -40.815 -1.598 53.606 1.00 31.91 126 ALA A CA 1
ATOM 847 C C . ALA A 1 141 ? -42.266 -1.749 53.988 1.00 34.84 126 ALA A C 1
ATOM 848 O O . ALA A 1 141 ? -43.031 -2.300 53.215 1.00 34.65 126 ALA A O 1
ATOM 850 N N . ALA A 1 142 ? -42.668 -1.212 55.149 1.00 33.46 127 ALA A N 1
ATOM 851 C CA . ALA A 1 142 ? -44.051 -1.251 55.598 1.00 32.99 127 ALA A CA 1
ATOM 852 C C . ALA A 1 142 ? -44.940 -0.516 54.559 1.00 35.65 127 ALA A C 1
ATOM 853 O O . ALA A 1 142 ? -45.998 -1.022 54.185 1.00 35.44 127 ALA A O 1
ATOM 855 N N . HIS A 1 143 ? -44.469 0.644 54.067 1.00 30.94 128 HIS A N 1
ATOM 856 C CA . HIS A 1 143 ? -45.115 1.475 53.036 1.00 30.29 128 HIS A CA 1
ATOM 857 C C . HIS A 1 143 ? -45.291 0.660 51.725 1.00 32.28 128 HIS A C 1
ATOM 858 O O . HIS A 1 143 ? -46.375 0.662 51.148 1.00 30.19 128 HIS A O 1
ATOM 865 N N . LEU A 1 144 ? -44.229 -0.032 51.260 1.00 31.30 129 LEU A N 1
ATOM 866 C CA . LEU A 1 144 ? -44.294 -0.839 50.034 1.00 32.14 129 LEU A CA 1
ATOM 867 C C . LEU A 1 144 ? -45.282 -1.986 50.212 1.00 34.84 129 LEU A C 1
ATOM 868 O O . LEU A 1 144 ? -45.962 -2.364 49.259 1.00 34.05 129 LEU A O 1
ATOM 873 N N . LEU A 1 145 ? -45.392 -2.509 51.447 1.00 30.88 130 LEU A N 1
ATOM 874 C CA . LEU A 1 145 ? -46.319 -3.586 51.752 1.00 31.61 130 LEU A CA 1
ATOM 875 C C . LEU A 1 145 ? -47.793 -3.070 51.691 1.00 33.85 130 LEU A C 1
ATOM 876 O O . LEU A 1 145 ? -48.688 -3.774 51.211 1.00 33.32 130 LEU A O 1
ATOM 881 N N . ARG A 1 146 ? -48.011 -1.808 52.078 1.00 29.50 131 ARG A N 1
ATOM 882 C CA . ARG A 1 146 ? -49.320 -1.147 52.031 1.00 28.25 131 ARG A CA 1
ATOM 883 C C . ARG A 1 146 ? -49.724 -0.896 50.600 1.00 29.83 131 ARG A C 1
ATOM 884 O O . ARG A 1 146 ? -50.895 -1.067 50.271 1.00 30.01 131 ARG A O 1
ATOM 892 N N . TYR A 1 147 ? -48.757 -0.522 49.746 1.00 25.42 132 TYR A N 1
ATOM 893 C CA . TYR A 1 147 ? -48.999 -0.322 48.313 1.00 24.10 132 TYR A CA 1
ATOM 894 C C . TYR A 1 147 ? -49.616 -1.620 47.687 1.00 27.46 132 TYR A C 1
ATOM 895 O O . TYR A 1 147 ? -50.647 -1.542 47.042 1.00 25.71 132 TYR A O 1
ATOM 904 N N . TYR A 1 148 ? -49.027 -2.794 47.948 1.00 24.56 133 TYR A N 1
ATOM 905 C CA . TYR A 1 148 ? -49.546 -4.067 47.417 1.00 24.46 133 TYR A CA 1
ATOM 906 C C . TYR A 1 148 ? -50.782 -4.544 48.085 1.00 30.03 133 TYR A C 1
ATOM 907 O O . TYR A 1 148 ? -51.636 -5.091 47.408 1.00 30.40 133 TYR A O 1
ATOM 916 N N . ALA A 1 149 ? -50.931 -4.284 49.401 1.00 29.32 134 ALA A N 1
ATOM 917 C CA . ALA A 1 149 ? -52.162 -4.591 50.120 1.00 29.56 134 ALA A CA 1
ATOM 918 C C . ALA A 1 149 ? -53.331 -3.836 49.437 1.00 34.22 134 ALA A C 1
ATOM 919 O O . ALA A 1 149 ? -54.368 -4.437 49.183 1.00 35.18 134 ALA A O 1
ATOM 921 N N . GLY A 1 150 ? -53.108 -2.576 49.066 1.00 30.20 135 GLY A N 1
ATOM 922 C CA . GLY A 1 150 ? -54.096 -1.741 48.384 1.00 30.65 135 GLY A CA 1
ATOM 923 C C . GLY A 1 150 ? -54.358 -2.129 46.939 1.00 37.91 135 GLY A C 1
ATOM 924 O O . GLY A 1 150 ? -55.392 -1.753 46.384 1.00 38.97 135 GLY A O 1
ATOM 925 N N . ALA A 1 151 ? -53.446 -2.906 46.319 1.00 34.10 136 ALA A N 1
ATOM 926 C CA . ALA A 1 151 ? -53.582 -3.382 44.932 1.00 32.94 136 ALA A CA 1
ATOM 927 C C . ALA A 1 151 ? -54.333 -4.698 44.880 1.00 35.43 136 ALA A C 1
ATOM 928 O O . ALA A 1 151 ? -54.898 -5.042 43.839 1.00 34.98 136 ALA A O 1
ATOM 930 N N . ALA A 1 152 ? -54.320 -5.439 45.996 1.00 30.64 137 ALA A N 1
ATOM 931 C CA . ALA A 1 152 ? -54.858 -6.788 46.116 1.00 29.68 137 ALA A CA 1
ATOM 932 C C . ALA A 1 152 ? -56.297 -6.971 45.709 1.00 30.47 137 ALA A C 1
ATOM 933 O O . ALA A 1 152 ? -56.610 -7.989 45.092 1.00 29.31 137 ALA A O 1
ATOM 935 N N . ASP A 1 153 ? -57.153 -5.970 45.968 1.00 25.45 138 ASP A N 1
ATOM 936 C CA . ASP A 1 153 ? -58.572 -6.053 45.649 1.00 25.75 138 ASP A CA 1
ATOM 937 C C . ASP A 1 153 ? -58.987 -5.336 44.331 1.00 32.46 138 ASP A C 1
ATOM 938 O O . ASP A 1 153 ? -60.181 -5.160 44.092 1.00 32.50 138 ASP A O 1
ATOM 943 N N . LYS A 1 154 ? -57.994 -4.942 43.501 1.00 29.97 139 LYS A N 1
ATOM 944 C CA . LYS A 1 154 ? -58.097 -4.133 42.284 1.00 30.61 139 LYS A CA 1
ATOM 945 C C . LYS A 1 154 ? -57.423 -4.761 41.071 1.00 37.59 139 LYS A C 1
ATOM 946 O O . LYS A 1 154 ? -57.186 -4.051 40.090 1.00 38.76 139 LYS A O 1
ATOM 952 N N . VAL A 1 155 ? -57.022 -6.041 41.157 1.00 32.86 140 VAL A N 1
ATOM 953 C CA . VAL A 1 155 ? -56.325 -6.731 40.084 1.00 30.73 140 VAL A CA 1
ATOM 954 C C . VAL A 1 155 ? -57.321 -6.946 38.932 1.00 30.53 140 VAL A C 1
ATOM 955 O O . VAL A 1 155 ? -58.363 -7.549 39.139 1.00 28.44 140 VAL A O 1
ATOM 959 N N . HIS A 1 156 ? -56.998 -6.479 37.727 1.00 26.54 141 HIS A N 1
ATOM 960 C CA . HIS A 1 156 ? -57.909 -6.679 36.600 1.00 26.68 141 HIS A CA 1
ATOM 961 C C . HIS A 1 156 ? -57.285 -7.398 35.441 1.00 28.21 141 HIS A C 1
ATOM 962 O O . HIS A 1 156 ? -56.160 -7.109 35.069 1.00 26.18 141 HIS A O 1
ATOM 969 N N . GLY A 1 157 ? -58.088 -8.235 34.796 1.00 26.48 142 GLY A N 1
ATOM 970 C CA . GLY A 1 157 ? -57.780 -8.814 33.502 1.00 26.00 142 GLY A CA 1
ATOM 971 C C . GLY A 1 157 ? -58.566 -7.990 32.490 1.00 30.09 142 GLY A C 1
ATOM 972 O O . GLY A 1 157 ? -59.001 -6.871 32.796 1.00 28.78 142 GLY A O 1
ATOM 973 N N . ALA A 1 158 ? -58.778 -8.522 31.290 1.00 26.79 143 ALA A N 1
ATOM 974 C CA . ALA A 1 158 ? -59.487 -7.812 30.228 1.00 25.49 143 ALA A CA 1
ATOM 975 C C . ALA A 1 158 ? -60.628 -8.604 29.609 1.00 29.40 143 ALA A C 1
ATOM 976 O O . ALA A 1 158 ? -60.540 -9.815 29.506 1.00 29.69 143 ALA A O 1
ATOM 978 N N . THR A 1 159 ? -61.653 -7.910 29.087 1.00 27.20 144 THR A N 1
ATOM 979 C CA . THR A 1 159 ? -62.658 -8.533 28.212 1.00 27.16 144 THR A CA 1
ATOM 980 C C . THR A 1 159 ? -62.182 -8.076 26.824 1.00 31.46 144 THR A C 1
ATOM 981 O O . THR A 1 159 ? -61.839 -6.900 26.616 1.00 29.79 144 THR A O 1
ATOM 985 N N . LEU A 1 160 ? -62.018 -9.037 25.935 1.00 28.22 145 LEU A N 1
ATOM 986 C CA . LEU A 1 160 ? -61.420 -8.848 24.615 1.00 25.62 145 LEU A CA 1
ATOM 987 C C . LEU A 1 160 ? -62.335 -8.474 23.513 1.00 29.58 145 LEU A C 1
ATOM 988 O O . LEU A 1 160 ? -63.540 -8.489 23.665 1.00 28.99 145 LEU A O 1
ATOM 993 N N . LYS A 1 161 ? -61.744 -8.136 22.361 1.00 30.16 146 LYS A N 1
ATOM 994 C CA . LYS A 1 161 ? -62.455 -7.699 21.180 1.00 28.99 146 LYS A CA 1
ATOM 995 C C . LYS A 1 161 ? -62.179 -8.711 20.093 1.00 34.68 146 LYS A C 1
ATOM 996 O O . LYS A 1 161 ? -61.241 -8.552 19.305 1.00 35.38 146 LYS A O 1
ATOM 1002 N N . MET A 1 162 ? -62.999 -9.766 20.056 1.00 30.37 147 MET A N 1
ATOM 1003 C CA . MET A 1 162 ? -62.806 -10.864 19.115 1.00 30.77 147 MET A CA 1
ATOM 1004 C C . MET A 1 162 ? -63.176 -10.513 17.686 1.00 34.32 147 MET A C 1
ATOM 1005 O O . MET A 1 162 ? -64.110 -9.743 17.456 1.00 34.89 147 MET A O 1
ATOM 1010 N N . ALA A 1 163 ? -62.452 -11.092 16.735 1.00 29.96 148 ALA A N 1
ATOM 1011 C CA . ALA A 1 163 ? -62.682 -10.925 15.277 1.00 30.44 148 ALA A CA 1
ATOM 1012 C C . ALA A 1 163 ? -63.541 -12.067 14.739 1.00 34.37 148 ALA A C 1
ATOM 1013 O O . ALA A 1 163 ? -63.553 -12.335 13.537 1.00 34.88 148 ALA A O 1
ATOM 1015 N N . GLN A 1 164 ? -64.282 -12.728 15.646 1.00 32.09 149 GLN A N 1
ATOM 1016 C CA . GLN A 1 164 ? -65.258 -13.785 15.372 1.00 32.55 149 GLN A CA 1
ATOM 1017 C C . GLN A 1 164 ? -66.439 -13.587 16.304 1.00 37.22 149 GLN A C 1
ATOM 1018 O O . GLN A 1 164 ? -66.338 -12.813 17.267 1.00 36.55 149 GLN A O 1
ATOM 1024 N N . ARG A 1 165 ? -67.539 -14.327 16.072 1.00 36.28 150 ARG A N 1
ATOM 1025 C CA . ARG A 1 165 ? -68.740 -14.236 16.917 1.00 36.42 150 ARG A CA 1
ATOM 1026 C C . ARG A 1 165 ? -68.449 -15.037 18.189 1.00 37.43 150 ARG A C 1
ATOM 1027 O O . ARG A 1 165 ? -68.942 -16.146 18.378 1.00 35.37 150 ARG A O 1
ATOM 1035 N N . MET A 1 166 ? -67.553 -14.479 19.014 1.00 36.62 151 MET A N 1
ATOM 1036 C CA . MET A 1 166 ? -67.008 -15.092 20.227 1.00 36.89 151 MET A CA 1
ATOM 1037 C C . MET A 1 166 ? -66.818 -14.091 21.309 1.00 37.57 151 MET A C 1
ATOM 1038 O O . MET A 1 166 ? -66.565 -12.926 21.035 1.00 35.54 151 MET A O 1
ATOM 1043 N N . HIS A 1 167 ? -66.882 -14.563 22.545 1.00 34.24 152 HIS A N 1
ATOM 1044 C CA . HIS A 1 167 ? -66.628 -13.752 23.717 1.00 33.05 152 HIS A CA 1
ATOM 1045 C C . HIS A 1 167 ? -65.327 -14.258 24.324 1.00 35.05 152 HIS A C 1
ATOM 1046 O O . HIS A 1 167 ? -65.222 -15.434 24.693 1.00 34.39 152 HIS A O 1
ATOM 1053 N N . GLY A 1 168 ? -64.343 -13.370 24.406 1.00 30.65 153 GLY A N 1
ATOM 1054 C CA . GLY A 1 168 ? -63.053 -13.685 24.989 1.00 29.24 153 GLY A CA 1
ATOM 1055 C C . GLY A 1 168 ? -62.749 -12.795 26.171 1.00 31.46 153 GLY A C 1
ATOM 1056 O O . GLY A 1 168 ? -63.139 -11.622 26.195 1.00 28.27 153 GLY A O 1
ATOM 1057 N N . TYR A 1 169 ? -62.036 -13.338 27.145 1.00 27.93 154 TYR A N 1
ATOM 1058 C CA . TYR A 1 169 ? -61.587 -12.551 28.294 1.00 27.83 154 TYR A CA 1
ATOM 1059 C C . TYR A 1 169 ? -60.344 -13.177 28.897 1.00 31.55 154 TYR A C 1
ATOM 1060 O O . TYR A 1 169 ? -60.051 -14.354 28.623 1.00 28.74 154 TYR A O 1
ATOM 1069 N N . THR A 1 170 ? -59.599 -12.385 29.683 1.00 27.56 155 THR A N 1
ATOM 1070 C CA . THR A 1 170 ? -58.428 -12.905 30.378 1.00 26.44 155 THR A CA 1
ATOM 1071 C C . THR A 1 170 ? -58.659 -12.883 31.870 1.00 29.94 155 THR A C 1
ATOM 1072 O O . THR A 1 170 ? -59.277 -11.955 32.384 1.00 30.61 155 THR A O 1
ATOM 1076 N N . LEU A 1 171 ? -58.161 -13.890 32.558 1.00 26.64 156 LEU A N 1
ATOM 1077 C CA . LEU A 1 171 ? -58.198 -13.995 34.027 1.00 26.04 156 LEU A CA 1
ATOM 1078 C C . LEU A 1 171 ? -56.785 -13.852 34.574 1.00 29.57 156 LEU A C 1
ATOM 1079 O O . LEU A 1 171 ? -55.852 -14.401 34.002 1.00 30.02 156 LEU A O 1
ATOM 1084 N N . LYS A 1 172 ? -56.633 -13.131 35.675 1.00 27.17 157 LYS A N 1
ATOM 1085 C CA . LYS A 1 172 ? -55.344 -12.965 36.333 1.00 27.12 157 LYS A CA 1
ATOM 1086 C C . LYS A 1 172 ? -55.283 -13.897 37.550 1.00 30.68 157 LYS A C 1
ATOM 1087 O O . LYS A 1 172 ? -55.947 -13.678 38.552 1.00 28.30 157 LYS A O 1
ATOM 1093 N N . GLU A 1 173 ? -54.551 -14.987 37.429 1.00 29.34 158 GLU A N 1
ATOM 1094 C CA . GLU A 1 173 ? -54.480 -15.940 38.530 1.00 28.68 158 GLU A CA 1
ATOM 1095 C C . GLU A 1 173 ? -53.129 -16.037 39.193 1.00 31.76 158 GLU A C 1
ATOM 1096 O O . GLU A 1 173 ? -52.111 -15.823 38.524 1.00 30.14 158 GLU A O 1
ATOM 1102 N N . PRO A 1 174 ? -53.080 -16.325 40.521 1.00 28.84 159 PRO A N 1
ATOM 1103 C CA . PRO A 1 174 ? -51.765 -16.433 41.191 1.00 28.32 159 PRO A CA 1
ATOM 1104 C C . PRO A 1 174 ? -50.897 -17.507 40.527 1.00 31.65 159 PRO A C 1
ATOM 1105 O O . PRO A 1 174 ? -51.410 -18.581 40.184 1.00 30.08 159 PRO A O 1
ATOM 1109 N N . VAL A 1 175 ? -49.601 -17.226 40.328 1.00 29.90 160 VAL A N 1
ATOM 1110 C CA . VAL A 1 175 ? -48.662 -18.169 39.676 1.00 31.99 160 VAL A CA 1
ATOM 1111 C C . VAL A 1 175 ? -48.582 -19.515 40.418 1.00 36.79 160 VAL A C 1
ATOM 1112 O O . VAL A 1 175 ? -48.553 -20.577 39.785 1.00 38.67 160 VAL A O 1
ATOM 1116 N N . GLY A 1 176 ? -48.554 -19.455 41.747 1.00 30.39 161 GLY A N 1
ATOM 1117 C CA . GLY A 1 176 ? -48.512 -20.651 42.560 1.00 28.82 161 GLY A CA 1
ATOM 1118 C C . GLY A 1 176 ? -47.475 -20.494 43.614 1.00 31.46 161 GLY A C 1
ATOM 1119 O O . GLY A 1 176 ? -47.553 -19.557 44.401 1.00 30.84 161 GLY A O 1
ATOM 1120 N N . VAL A 1 177 ? -46.488 -21.404 43.608 1.00 28.48 162 VAL A N 1
ATOM 1121 C CA . VAL A 1 177 ? -45.368 -21.426 44.543 1.00 29.05 162 VAL A CA 1
ATOM 1122 C C . VAL A 1 177 ? -44.205 -20.642 43.916 1.00 33.27 162 VAL A C 1
ATOM 1123 O O . VAL A 1 177 ? -43.754 -20.940 42.801 1.00 34.06 162 VAL A O 1
ATOM 1127 N N . VAL A 1 178 ? -43.770 -19.615 44.625 1.00 27.65 163 VAL A N 1
ATOM 1128 C CA . VAL A 1 178 ? -42.708 -18.704 44.191 1.00 27.30 163 VAL A CA 1
ATOM 1129 C C . VAL A 1 178 ? -41.482 -18.807 45.109 1.00 29.37 163 VAL A C 1
ATOM 1130 O O . VAL A 1 178 ? -41.606 -18.847 46.333 1.00 27.37 163 VAL A O 1
ATOM 1134 N N . GLY A 1 179 ? -40.313 -18.883 44.489 1.00 27.47 164 GLY A N 1
ATOM 1135 C CA . GLY A 1 179 ? -39.053 -18.898 45.202 1.00 28.10 164 GLY A CA 1
ATOM 1136 C C . GLY A 1 179 ? -38.366 -17.559 45.087 1.00 32.63 164 GLY A C 1
ATOM 1137 O O . GLY A 1 179 ? -38.268 -17.011 43.989 1.00 33.43 164 GLY A O 1
ATOM 1138 N N . HIS A 1 180 ? -37.883 -17.029 46.206 1.00 29.46 165 HIS A N 1
ATOM 1139 C CA . HIS A 1 180 ? -37.171 -15.758 46.235 1.00 29.61 165 HIS A CA 1
ATOM 1140 C C . HIS A 1 180 ? -35.785 -15.925 46.812 1.00 33.75 165 HIS A C 1
ATOM 1141 O O . HIS A 1 180 ? -35.636 -16.467 47.906 1.00 33.22 165 HIS A O 1
ATOM 1148 N N . ILE A 1 181 ? -34.761 -15.482 46.061 1.00 29.15 166 ILE A N 1
ATOM 1149 C CA . ILE A 1 181 ? -33.359 -15.537 46.480 1.00 28.43 166 ILE A CA 1
ATOM 1150 C C . ILE A 1 181 ? -32.916 -14.090 46.613 1.00 34.93 166 ILE A C 1
ATOM 1151 O O . ILE A 1 181 ? -32.948 -13.334 45.651 1.00 33.44 166 ILE A O 1
ATOM 1156 N N . VAL A 1 182 ? -32.602 -13.673 47.830 1.00 35.37 167 VAL A N 1
ATOM 1157 C CA . VAL A 1 182 ? -32.301 -12.253 48.067 1.00 35.45 167 VAL A CA 1
ATOM 1158 C C . VAL A 1 182 ? -30.874 -11.954 48.519 1.00 39.04 167 VAL A C 1
ATOM 1159 O O . VAL A 1 182 ? -30.267 -12.828 49.172 1.00 39.49 167 VAL A O 1
ATOM 1163 N N . PRO A 1 183 ? -30.315 -10.743 48.187 1.00 33.61 168 PRO A N 1
ATOM 1164 C CA . PRO A 1 183 ? -28.958 -10.411 48.642 1.00 34.06 168 PRO A CA 1
ATOM 1165 C C . PRO A 1 183 ? -28.941 -9.747 50.033 1.00 38.53 168 PRO A C 1
ATOM 1166 O O . PRO A 1 183 ? -29.979 -9.553 50.655 1.00 38.10 168 PRO A O 1
ATOM 1170 N N . TRP A 1 184 ? -27.757 -9.349 50.482 1.00 36.56 169 TRP A N 1
ATOM 1171 C CA . TRP A 1 184 ? -27.503 -8.786 51.806 1.00 37.14 169 TRP A CA 1
ATOM 1172 C C . TRP A 1 184 ? -27.508 -7.261 51.939 1.00 43.37 169 TRP A C 1
ATOM 1173 O O . TRP A 1 184 ? -27.508 -6.763 53.073 1.00 43.94 169 TRP A O 1
ATOM 1184 N N . ASN A 1 185 ? -27.446 -6.517 50.823 1.00 39.16 170 ASN A N 1
ATOM 1185 C CA . ASN A 1 185 ? -27.286 -5.068 50.897 1.00 39.30 170 ASN A CA 1
ATOM 1186 C C . ASN A 1 185 ? -28.432 -4.263 51.499 1.00 43.44 170 ASN A C 1
ATOM 1187 O O . ASN A 1 185 ? -28.178 -3.332 52.267 1.00 41.82 170 ASN A O 1
ATOM 1192 N N . TYR A 1 186 ? -29.685 -4.620 51.166 1.00 39.34 171 TYR A N 1
ATOM 1193 C CA . TYR A 1 186 ? -30.882 -3.976 51.724 1.00 38.07 171 TYR A CA 1
ATOM 1194 C C . TYR A 1 186 ? -31.780 -5.149 52.182 1.00 38.50 171 TYR A C 1
ATOM 1195 O O . TYR A 1 186 ? -32.639 -5.586 51.425 1.00 36.77 171 TYR A O 1
ATOM 1204 N N . PRO A 1 187 ? -31.456 -5.811 53.324 1.00 33.92 172 PRO A N 1
ATOM 1205 C CA . PRO A 1 187 ? -32.167 -7.057 53.665 1.00 34.80 172 PRO A CA 1
ATOM 1206 C C . PRO A 1 187 ? -33.684 -6.945 53.757 1.00 37.57 172 PRO A C 1
ATOM 1207 O O . PRO A 1 187 ? -34.383 -7.735 53.156 1.00 35.89 172 PRO A O 1
ATOM 1211 N N . THR A 1 188 ? -34.170 -5.914 54.450 1.00 35.17 173 THR A N 1
ATOM 1212 C CA . THR A 1 188 ? -35.581 -5.635 54.609 1.00 34.14 173 THR A CA 1
ATOM 1213 C C . THR A 1 188 ? -36.247 -5.262 53.269 1.00 37.24 173 THR A C 1
ATOM 1214 O O . THR A 1 188 ? -37.246 -5.864 52.904 1.00 35.59 173 THR A O 1
ATOM 1218 N N . THR A 1 189 ? -35.702 -4.255 52.575 1.00 34.50 174 THR A N 1
ATOM 1219 C CA . THR A 1 189 ? -36.190 -3.742 51.282 1.00 34.52 174 THR A CA 1
ATOM 1220 C C . THR A 1 189 ? -36.341 -4.847 50.223 1.00 37.47 174 THR A C 1
ATOM 1221 O O . THR A 1 189 ? -37.393 -4.969 49.609 1.00 35.61 174 THR A O 1
ATOM 1225 N N . MET A 1 190 ? -35.294 -5.644 50.030 1.00 37.55 175 MET A N 1
ATOM 1226 C CA . MET A 1 190 ? -35.268 -6.748 49.070 1.00 38.47 175 MET A CA 1
ATOM 1227 C C . MET A 1 190 ? -36.311 -7.793 49.409 1.00 36.10 175 MET A C 1
ATOM 1228 O O . MET A 1 190 ? -36.981 -8.278 48.512 1.00 35.06 175 MET A O 1
ATOM 1233 N N . PHE A 1 191 ? -36.430 -8.136 50.700 1.00 30.56 176 PHE A N 1
ATOM 1234 C CA . PHE A 1 191 ? -37.397 -9.102 51.205 1.00 29.30 176 PHE A CA 1
ATOM 1235 C C . PHE A 1 191 ? -38.805 -8.661 50.765 1.00 35.19 176 PHE A C 1
ATOM 1236 O O . PHE A 1 191 ? -39.527 -9.447 50.137 1.00 36.53 176 PHE A O 1
ATOM 1244 N N . PHE A 1 192 ? -39.166 -7.398 51.036 1.00 28.87 177 PHE A N 1
ATOM 1245 C CA . PHE A 1 192 ? -40.494 -6.913 50.704 1.00 28.68 177 PHE A CA 1
ATOM 1246 C C . PHE A 1 192 ? -40.769 -6.645 49.232 1.00 35.98 177 PHE A C 1
ATOM 1247 O O . PHE A 1 192 ? -41.902 -6.874 48.804 1.00 35.51 177 PHE A O 1
ATOM 1255 N N . PHE A 1 193 ? -39.733 -6.273 48.432 1.00 32.20 178 PHE A N 1
ATOM 1256 C CA . PHE A 1 193 ? -39.870 -6.133 46.966 1.00 33.04 178 PHE A CA 1
ATOM 1257 C C . PHE A 1 193 ? -40.430 -7.421 46.385 1.00 34.59 178 PHE A C 1
ATOM 1258 O O . PHE A 1 193 ? -41.135 -7.401 45.390 1.00 34.62 178 PHE A O 1
ATOM 1266 N N . LYS A 1 194 ? -40.042 -8.545 46.975 1.00 30.59 179 LYS A N 1
ATOM 1267 C CA . LYS A 1 194 ? -40.401 -9.861 46.503 1.00 30.33 179 LYS A CA 1
ATOM 1268 C C . LYS A 1 194 ? -41.675 -10.380 47.143 1.00 33.47 179 LYS A C 1
ATOM 1269 O O . LYS A 1 194 ? -42.589 -10.770 46.432 1.00 33.02 179 LYS A O 1
ATOM 1275 N N . VAL A 1 195 ? -41.718 -10.386 48.480 1.00 29.73 180 VAL A N 1
ATOM 1276 C CA . VAL A 1 195 ? -42.810 -10.914 49.302 1.00 29.75 180 VAL A CA 1
ATOM 1277 C C . VAL A 1 195 ? -44.115 -10.122 49.174 1.00 32.54 180 VAL A C 1
ATOM 1278 O O . VAL A 1 195 ? -45.162 -10.736 49.010 1.00 34.29 180 VAL A O 1
ATOM 1282 N N . GLY A 1 196 ? -44.038 -8.792 49.207 1.00 26.57 181 GLY A N 1
ATOM 1283 C CA . GLY A 1 196 ? -45.208 -7.920 49.106 1.00 25.72 181 GLY A CA 1
ATOM 1284 C C . GLY A 1 196 ? -46.105 -8.254 47.924 1.00 27.93 181 GLY A C 1
ATOM 1285 O O . GLY A 1 196 ? -47.240 -8.697 48.137 1.00 26.73 181 GLY A O 1
ATOM 1286 N N . PRO A 1 197 ? -45.603 -8.119 46.662 1.00 24.62 182 PRO A N 1
ATOM 1287 C CA . PRO A 1 197 ? -46.456 -8.431 45.492 1.00 24.50 182 PRO A CA 1
ATOM 1288 C C . PRO A 1 197 ? -46.873 -9.892 45.361 1.00 31.88 182 PRO A C 1
ATOM 1289 O O . PRO A 1 197 ? -48.012 -10.152 44.980 1.00 31.35 182 PRO A O 1
ATOM 1293 N N . ALA A 1 198 ? -45.969 -10.838 45.673 1.00 29.83 183 ALA A N 1
ATOM 1294 C CA . ALA A 1 198 ? -46.268 -12.260 45.552 1.00 29.82 183 ALA A CA 1
ATOM 1295 C C . ALA A 1 198 ? -47.408 -12.705 46.502 1.00 33.96 183 ALA A C 1
ATOM 1296 O O . ALA A 1 198 ? -48.319 -13.405 46.058 1.00 31.59 183 ALA A O 1
ATOM 1298 N N . LEU A 1 199 ? -47.404 -12.240 47.771 1.00 30.71 184 LEU A N 1
ATOM 1299 C CA . LEU A 1 199 ? -48.451 -12.571 48.749 1.00 29.94 184 LEU A CA 1
ATOM 1300 C C . LEU A 1 199 ? -49.758 -11.854 48.364 1.00 33.58 184 LEU A C 1
ATOM 1301 O O . LEU A 1 199 ? -50.833 -12.463 48.416 1.00 33.28 184 LEU A O 1
ATOM 1306 N N . ALA A 1 200 ? -49.666 -10.585 47.910 1.00 29.28 185 ALA A N 1
ATOM 1307 C CA . ALA A 1 200 ? -50.875 -9.845 47.479 1.00 28.30 185 ALA A CA 1
ATOM 1308 C C . ALA A 1 200 ? -51.598 -10.571 46.321 1.00 32.31 185 ALA A C 1
ATOM 1309 O O . ALA A 1 200 ? -52.823 -10.661 46.319 1.00 32.61 185 ALA A O 1
ATOM 1311 N N . ALA A 1 201 ? -50.829 -11.171 45.412 1.00 28.56 186 ALA A N 1
ATOM 1312 C CA . ALA A 1 201 ? -51.336 -11.902 44.246 1.00 27.70 186 ALA A CA 1
ATOM 1313 C C . ALA A 1 201 ? -52.004 -13.239 44.616 1.00 30.85 186 ALA A C 1
ATOM 1314 O O . ALA A 1 201 ? -52.729 -13.781 43.792 1.00 29.72 186 ALA A O 1
ATOM 1316 N N . GLY A 1 202 ? -51.761 -13.748 45.826 1.00 26.35 187 GLY A N 1
ATOM 1317 C CA . GLY A 1 202 ? -52.302 -15.029 46.271 1.00 25.49 187 GLY A CA 1
ATOM 1318 C C . GLY A 1 202 ? -51.297 -16.165 46.239 1.00 30.96 187 GLY A C 1
ATOM 1319 O O . GLY A 1 202 ? -51.674 -17.324 46.435 1.00 31.14 187 GLY A O 1
ATOM 1320 N N . CYS A 1 203 ? -49.999 -15.862 45.994 1.00 27.53 188 CYS A N 1
ATOM 1321 C CA . CYS A 1 203 ? -48.957 -16.906 45.958 1.00 26.93 188 CYS A CA 1
ATOM 1322 C C . CYS A 1 203 ? -48.507 -17.330 47.356 1.00 30.71 188 CYS A C 1
ATOM 1323 O O . CYS A 1 203 ? -48.764 -16.631 48.332 1.00 30.26 188 CYS A O 1
ATOM 1326 N N . ALA A 1 204 ? -47.847 -18.500 47.439 1.00 27.83 189 ALA A N 1
ATOM 1327 C CA . ALA A 1 204 ? -47.211 -19.055 48.616 1.00 27.62 189 ALA A CA 1
ATOM 1328 C C . ALA A 1 204 ? -45.716 -18.949 48.297 1.00 31.84 189 ALA A C 1
ATOM 1329 O O . ALA A 1 204 ? -45.317 -19.188 47.158 1.00 32.47 189 ALA A O 1
ATOM 1331 N N . VAL A 1 205 ? -44.907 -18.442 49.220 1.00 30.34 190 VAL A N 1
ATOM 1332 C CA . VAL A 1 205 ? -43.483 -18.197 48.919 1.00 30.74 190 VAL A CA 1
ATOM 1333 C C . VAL A 1 205 ? -42.473 -18.950 49.774 1.00 32.70 190 VAL A C 1
ATOM 1334 O O . VAL A 1 205 ? -42.721 -19.271 50.939 1.00 33.12 190 VAL A O 1
ATOM 1338 N N . VAL A 1 206 ? -41.313 -19.191 49.177 1.00 28.20 191 VAL A N 1
ATOM 1339 C CA . VAL A 1 206 ? -40.140 -19.755 49.854 1.00 28.23 191 VAL A CA 1
ATOM 1340 C C . VAL A 1 206 ? -39.038 -18.721 49.642 1.00 32.91 191 VAL A C 1
ATOM 1341 O O . VAL A 1 206 ? -38.610 -18.500 48.492 1.00 33.05 191 VAL A O 1
ATOM 1345 N N . VAL A 1 207 ? -38.628 -18.066 50.739 1.00 28.27 192 VAL A N 1
ATOM 1346 C CA . VAL A 1 207 ? -37.590 -17.023 50.714 1.00 28.16 192 VAL A CA 1
ATO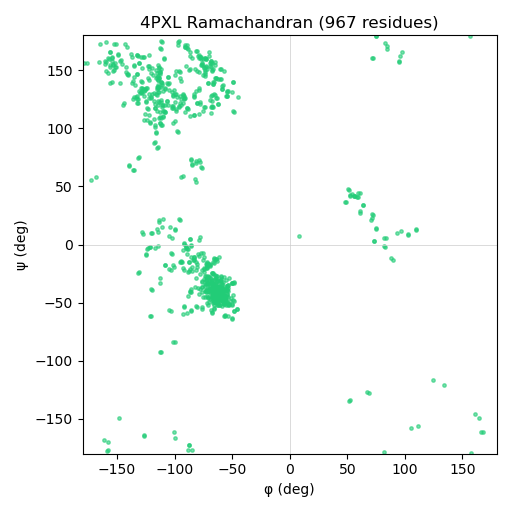M 1347 C C . VAL A 1 207 ? -36.283 -17.595 51.216 1.00 33.46 192 VAL A C 1
ATOM 1348 O O . VAL A 1 207 ? -36.236 -18.207 52.286 1.00 33.35 192 VAL A O 1
ATOM 1352 N N . LYS A 1 208 ? -35.214 -17.363 50.461 1.00 33.03 193 LYS A N 1
ATOM 1353 C CA . LYS A 1 208 ? -33.875 -17.775 50.841 1.00 34.35 193 LYS A CA 1
ATOM 1354 C C . LYS A 1 208 ? -33.055 -16.494 51.022 1.00 36.45 193 LYS A C 1
ATOM 1355 O O . LYS A 1 208 ? -32.591 -15.903 50.037 1.00 35.15 193 LYS A O 1
ATOM 1361 N N . PRO A 1 209 ? -32.926 -16.020 52.284 1.00 33.62 194 PRO A N 1
ATOM 1362 C CA . PRO A 1 209 ? -32.155 -14.783 52.513 1.00 33.36 194 PRO A CA 1
ATOM 1363 C C . PRO A 1 209 ? -30.666 -15.063 52.440 1.00 37.37 194 PRO A C 1
ATOM 1364 O O . PRO A 1 209 ? -30.264 -16.217 52.574 1.00 38.00 194 PRO A O 1
ATOM 1368 N N . ALA A 1 210 ? -29.858 -14.018 52.206 1.00 34.48 195 ALA A N 1
ATOM 1369 C CA . ALA A 1 210 ? -28.398 -14.098 52.118 1.00 34.18 195 ALA A CA 1
ATOM 1370 C C . ALA A 1 210 ? -27.845 -14.613 53.447 1.00 39.81 195 ALA A C 1
ATOM 1371 O O . ALA A 1 210 ? -28.372 -14.248 54.495 1.00 40.13 195 ALA A O 1
ATOM 1373 N N . GLU A 1 211 ? -26.789 -15.447 53.403 1.00 36.57 196 GLU A N 1
ATOM 1374 C CA . GLU A 1 211 ? -26.121 -15.993 54.590 1.00 37.01 196 GLU A CA 1
ATOM 1375 C C . GLU A 1 211 ? -25.567 -14.870 55.486 1.00 40.57 196 GLU A C 1
ATOM 1376 O O . GLU A 1 211 ? -25.610 -14.983 56.712 1.00 40.52 196 GLU A O 1
ATOM 1382 N N . GLN A 1 212 ? -25.158 -13.748 54.875 1.00 36.16 197 GLN A N 1
ATOM 1383 C CA . GLN A 1 212 ? -24.652 -12.578 55.583 1.00 37.51 197 GLN A CA 1
ATOM 1384 C C . GLN A 1 212 ? -25.754 -11.852 56.365 1.00 44.17 197 GLN A C 1
ATOM 1385 O O . GLN A 1 212 ? -25.446 -11.175 57.351 1.00 45.04 197 GLN A O 1
ATOM 1391 N N . THR A 1 213 ? -27.023 -11.943 55.902 1.00 40.01 198 THR A N 1
ATOM 1392 C CA . THR A 1 213 ? -28.147 -11.208 56.503 1.00 39.21 198 THR A CA 1
ATOM 1393 C C . THR A 1 213 ? -29.427 -12.042 56.702 1.00 42.48 198 THR A C 1
ATOM 1394 O O . THR A 1 213 ? -30.463 -11.714 56.115 1.00 42.40 198 THR A O 1
ATOM 1398 N N . PRO A 1 214 ? -29.433 -13.091 57.542 1.00 39.07 199 PRO A N 1
ATOM 1399 C CA . PRO A 1 214 ? -30.678 -13.855 57.707 1.00 38.39 199 PRO A CA 1
ATOM 1400 C C . PRO A 1 214 ? -31.638 -13.320 58.788 1.00 41.38 199 PRO A C 1
ATOM 1401 O O . PRO A 1 214 ? -32.784 -13.778 58.836 1.00 39.92 199 PRO A O 1
ATOM 1405 N N . LEU A 1 215 ? -31.154 -12.423 59.687 1.00 35.22 200 LEU A N 1
ATOM 1406 C CA . LEU A 1 215 ? -31.878 -11.970 60.878 1.00 34.39 200 LEU A CA 1
ATOM 1407 C C . LEU A 1 215 ? -33.239 -11.345 60.729 1.00 37.73 200 LEU A C 1
ATOM 1408 O O . LEU A 1 215 ? -34.220 -11.864 61.274 1.00 36.78 200 LEU A O 1
ATOM 1413 N N . SER A 1 216 ? -33.312 -10.232 60.024 1.00 33.51 201 SER A N 1
ATOM 1414 C CA . SER A 1 216 ? -34.577 -9.537 59.853 1.00 32.80 201 SER A CA 1
ATOM 1415 C C . SER A 1 216 ? -35.648 -10.405 59.133 1.00 36.73 201 SER A C 1
ATOM 1416 O O . SER A 1 216 ? -36.816 -10.374 59.540 1.00 35.85 201 SER A O 1
ATOM 1419 N N . ALA A 1 217 ? -35.237 -11.237 58.146 1.00 32.29 202 ALA A N 1
ATOM 1420 C CA . ALA A 1 217 ? -36.150 -12.123 57.401 1.00 31.82 202 ALA A CA 1
ATOM 1421 C C . ALA A 1 217 ? -36.890 -13.098 58.323 1.00 37.63 202 ALA A C 1
ATOM 1422 O O . ALA A 1 217 ? -38.049 -13.409 58.068 1.00 38.63 202 ALA A O 1
ATOM 1424 N N . LEU A 1 218 ? -36.234 -13.566 59.408 1.00 33.83 203 LEU A N 1
ATOM 1425 C CA . LEU A 1 218 ? -36.869 -14.464 60.366 1.00 32.74 203 LEU A CA 1
ATOM 1426 C C . LEU A 1 218 ? -37.804 -13.679 61.259 1.00 34.64 203 LEU A C 1
ATOM 1427 O O . LEU A 1 218 ? -38.882 -14.171 61.572 1.00 36.33 203 LEU A O 1
ATOM 1432 N N . PHE A 1 219 ? -37.445 -12.436 61.621 1.00 30.51 204 PHE A N 1
ATOM 1433 C CA . PHE A 1 219 ? -38.334 -11.563 62.395 1.00 30.10 204 PHE A CA 1
ATOM 1434 C C . PHE A 1 219 ? -39.656 -11.286 61.586 1.00 34.29 204 PHE A C 1
ATOM 1435 O O . PHE A 1 219 ? -40.739 -11.288 62.188 1.00 35.22 204 PHE A O 1
ATOM 1443 N N . TYR A 1 220 ? -39.554 -11.083 60.225 1.00 29.42 205 TYR A N 1
ATOM 1444 C CA . TYR A 1 220 ? -40.686 -10.845 59.316 1.00 29.13 205 TYR A CA 1
ATOM 1445 C C . TYR A 1 220 ? -41.585 -12.054 59.206 1.00 33.99 205 TYR A C 1
ATOM 1446 O O . TYR A 1 220 ? -42.801 -11.897 59.155 1.00 34.09 205 TYR A O 1
ATOM 1455 N N . ALA A 1 221 ? -40.995 -13.252 59.201 1.00 31.09 206 ALA A N 1
ATOM 1456 C CA . ALA A 1 221 ? -41.743 -14.501 59.180 1.00 31.16 206 ALA A CA 1
ATOM 1457 C C . ALA A 1 221 ? -42.593 -14.573 60.457 1.00 35.01 206 ALA A C 1
ATOM 1458 O O . ALA A 1 221 ? -43.739 -14.998 60.384 1.00 33.08 206 ALA A O 1
ATOM 1460 N N . HIS A 1 222 ? -42.036 -14.139 61.612 1.00 32.64 207 HIS A N 1
ATOM 1461 C CA . HIS A 1 222 ? -42.771 -14.125 62.880 1.00 33.39 207 HIS A CA 1
ATOM 1462 C C . HIS A 1 222 ? -43.924 -13.091 62.814 1.00 37.19 207 HIS A C 1
ATOM 1463 O O . HIS A 1 222 ? -45.037 -13.386 63.252 1.00 36.46 207 HIS A O 1
ATOM 1470 N N . LEU A 1 223 ? -43.651 -11.891 62.261 1.00 33.27 208 LEU A N 1
ATOM 1471 C CA . LEU A 1 223 ? -44.654 -10.828 62.138 1.00 31.36 208 LEU A CA 1
ATOM 1472 C C . LEU A 1 223 ? -45.775 -11.194 61.162 1.00 36.45 208 LEU A C 1
ATOM 1473 O O . LEU A 1 223 ? -46.926 -10.849 61.416 1.00 38.20 208 LEU A O 1
ATOM 1478 N N . ALA A 1 224 ? -45.457 -11.926 60.091 1.00 31.67 209 ALA A N 1
ATOM 1479 C CA . ALA A 1 224 ? -46.438 -12.381 59.090 1.00 29.68 209 ALA A CA 1
ATOM 1480 C C . ALA A 1 224 ? -47.442 -13.317 59.752 1.00 34.15 209 ALA A C 1
ATOM 1481 O O . ALA A 1 224 ? -48.651 -13.143 59.588 1.00 35.87 209 ALA A O 1
ATOM 1483 N N . ARG A 1 225 ? -46.939 -14.246 60.575 1.00 29.38 210 ARG A N 1
ATOM 1484 C CA . ARG A 1 225 ? -47.766 -15.179 61.317 1.00 28.27 210 ARG A CA 1
ATOM 1485 C C . ARG A 1 225 ? -48.711 -14.444 62.275 1.00 35.16 210 ARG A C 1
ATOM 1486 O O . ARG A 1 225 ? -49.903 -14.796 62.370 1.00 35.56 210 ARG A O 1
ATOM 1494 N N . GLU A 1 226 ? -48.178 -13.443 62.985 1.00 34.17 211 GLU A N 1
ATOM 1495 C CA . GLU A 1 226 ? -48.919 -12.601 63.922 1.00 35.36 211 GLU A CA 1
ATOM 1496 C C . GLU A 1 226 ? -50.033 -11.857 63.198 1.00 36.32 211 GLU A C 1
ATOM 1497 O O . GLU A 1 226 ? -51.131 -11.760 63.723 1.00 36.16 211 GLU A O 1
ATOM 1503 N N . ALA A 1 227 ? -49.770 -11.402 61.959 1.00 33.54 212 ALA A N 1
ATOM 1504 C CA . ALA A 1 227 ? -50.704 -10.632 61.128 1.00 32.08 212 ALA A CA 1
ATOM 1505 C C . ALA A 1 227 ? -51.851 -11.488 60.583 1.00 37.03 212 ALA A C 1
ATOM 1506 O O . ALA A 1 227 ? -52.862 -10.951 60.142 1.00 39.39 212 ALA A O 1
ATOM 1508 N N . GLY A 1 228 ? -51.665 -12.796 60.551 1.00 31.00 213 GLY A N 1
ATOM 1509 C CA . GLY A 1 228 ? -52.688 -13.701 60.048 1.00 29.48 213 GLY A CA 1
ATOM 1510 C C . GLY A 1 228 ? -52.344 -14.347 58.733 1.00 33.33 213 GLY A C 1
ATOM 1511 O O . GLY A 1 228 ? -53.211 -14.942 58.113 1.00 34.48 213 GLY A O 1
ATOM 1512 N N . VAL A 1 229 ? -51.090 -14.248 58.293 1.00 31.11 214 VAL A N 1
ATOM 1513 C CA . VAL A 1 229 ? -50.612 -14.929 57.080 1.00 30.55 214 VAL A CA 1
ATOM 1514 C C . VAL A 1 229 ? -50.670 -16.450 57.402 1.00 35.59 214 VAL A C 1
ATOM 1515 O O . VAL A 1 229 ? -50.070 -16.869 58.382 1.00 36.54 214 VAL A O 1
ATOM 1519 N N . PRO A 1 230 ? -51.468 -17.256 56.671 1.00 32.05 215 PRO A N 1
ATOM 1520 C CA . PRO A 1 230 ? -51.593 -18.684 57.018 1.00 32.55 215 PRO A CA 1
ATOM 1521 C C . PRO A 1 230 ? -50.311 -19.503 56.871 1.00 34.51 215 PRO A C 1
ATOM 1522 O O . PRO A 1 230 ? -49.447 -19.151 56.078 1.00 33.25 215 PRO A O 1
ATOM 1526 N N . ALA A 1 231 ? -50.208 -20.604 57.640 1.00 31.48 216 ALA A N 1
ATOM 1527 C CA . ALA A 1 231 ? -49.083 -21.552 57.634 1.00 30.86 216 ALA A CA 1
ATOM 1528 C C . ALA A 1 231 ? -48.729 -22.008 56.214 1.00 34.74 216 ALA A C 1
ATOM 1529 O O . ALA A 1 231 ? -49.628 -22.392 55.463 1.00 33.89 216 ALA A O 1
ATOM 1531 N N . GLY A 1 232 ? -47.437 -21.951 55.861 1.00 31.41 217 GLY A N 1
ATOM 1532 C CA . GLY A 1 232 ? -46.960 -22.400 54.550 1.00 29.88 217 GLY A CA 1
ATOM 1533 C C . GLY A 1 232 ? -46.957 -21.337 53.468 1.00 34.36 217 GLY A C 1
ATOM 1534 O O . GLY A 1 232 ? -46.370 -21.551 52.411 1.00 35.14 217 GLY A O 1
ATOM 1535 N N . VAL A 1 233 ? -47.623 -20.188 53.708 1.00 29.11 218 VAL A N 1
ATOM 1536 C CA . VAL A 1 233 ? -47.716 -19.074 52.755 1.00 27.37 218 VAL A CA 1
ATOM 1537 C C . VAL A 1 233 ? -46.398 -18.321 52.677 1.00 32.01 218 VAL A C 1
ATOM 1538 O O . VAL A 1 233 ? -45.979 -17.971 51.591 1.00 32.08 218 VAL A O 1
ATOM 1542 N N . LEU A 1 234 ? -45.726 -18.113 53.803 1.00 29.47 219 LEU A N 1
ATOM 1543 C CA . LEU A 1 234 ? -44.442 -17.440 53.846 1.00 29.54 219 LEU A CA 1
ATOM 1544 C C . LEU A 1 234 ? -43.428 -18.319 54.586 1.00 35.37 219 LEU A C 1
ATOM 1545 O O . LEU A 1 234 ? -43.488 -18.449 55.814 1.00 35.99 219 LEU A O 1
ATOM 1550 N N . ASN A 1 235 ? -42.484 -18.908 53.833 1.00 31.26 220 ASN A N 1
ATOM 1551 C CA . ASN A 1 235 ? -41.456 -19.765 54.406 1.00 30.46 220 ASN A CA 1
ATOM 1552 C C . ASN A 1 235 ? -40.124 -19.104 54.208 1.00 35.23 220 ASN A C 1
ATOM 1553 O O . ASN A 1 235 ? -39.853 -18.566 53.149 1.00 34.99 220 ASN A O 1
ATOM 1558 N N . VAL A 1 236 ? -39.286 -19.135 55.228 1.00 32.91 221 VAL A N 1
ATOM 1559 C CA . VAL A 1 236 ? -37.980 -18.516 55.178 1.00 31.85 221 VAL A CA 1
ATOM 1560 C C . VAL A 1 236 ? -36.940 -19.566 55.510 1.00 35.10 221 VAL A C 1
ATOM 1561 O O . VAL A 1 236 ? -36.942 -20.136 56.609 1.00 34.88 221 VAL A O 1
ATOM 1565 N N . VAL A 1 237 ? -36.064 -19.844 54.543 1.00 30.98 222 VAL A N 1
ATOM 1566 C CA . VAL A 1 237 ? -34.996 -20.829 54.699 1.00 30.96 222 VAL A CA 1
ATOM 1567 C C . VAL A 1 237 ? -33.600 -20.175 54.652 1.00 37.99 222 VAL A C 1
ATOM 1568 O O . VAL A 1 237 ? -32.942 -20.187 53.599 1.00 38.26 222 VAL A O 1
ATOM 1572 N N . PRO A 1 238 ? -33.095 -19.627 55.789 1.00 37.04 223 PRO A N 1
ATOM 1573 C CA . PRO A 1 238 ? -31.712 -19.123 55.788 1.00 37.09 223 PRO A CA 1
ATOM 1574 C C . PRO A 1 238 ? -30.733 -20.269 55.474 1.00 40.21 223 PRO A C 1
ATOM 1575 O O . PRO A 1 238 ? -31.039 -21.441 55.706 1.00 40.51 223 PRO A O 1
ATOM 1579 N N . GLY A 1 239 ? -29.604 -19.934 54.875 1.00 36.90 224 GLY A N 1
ATOM 1580 C CA . GLY A 1 239 ? -28.616 -20.931 54.473 1.00 37.43 224 GLY A CA 1
ATOM 1581 C C . GLY A 1 239 ? -27.728 -20.420 53.359 1.00 41.23 224 GLY A C 1
ATOM 1582 O O . GLY A 1 239 ? -27.898 -19.288 52.896 1.00 40.53 224 GLY A O 1
ATOM 1583 N N . PHE A 1 240 ? -26.780 -21.252 52.915 1.00 37.26 225 PHE A N 1
ATOM 1584 C CA . PHE A 1 240 ? -25.832 -20.869 51.864 1.00 36.17 225 PHE A CA 1
ATOM 1585 C C . PHE A 1 240 ? -26.419 -20.901 50.453 1.00 38.53 225 PHE A C 1
ATOM 1586 O O . PHE A 1 240 ? -27.480 -21.480 50.233 1.00 37.45 225 PHE A O 1
ATOM 1594 N N . GLY A 1 241 ? -25.753 -20.216 49.534 1.00 36.24 226 GLY A N 1
ATOM 1595 C CA . GLY A 1 241 ? -26.188 -20.098 48.148 1.00 35.85 226 GLY A CA 1
ATOM 1596 C C . GLY A 1 241 ? -26.145 -21.368 47.320 1.00 41.27 226 GLY A C 1
ATOM 1597 O O . GLY A 1 241 ? -27.179 -21.769 46.796 1.00 41.04 226 GLY A O 1
ATOM 1598 N N . PRO A 1 242 ? -24.962 -22.021 47.164 1.00 39.02 227 PRO A N 1
ATOM 1599 C CA . PRO A 1 242 ? -24.888 -23.242 46.338 1.00 39.18 227 PRO A CA 1
ATOM 1600 C C . PRO A 1 242 ? -25.662 -24.440 46.867 1.00 46.24 227 PRO A C 1
ATOM 1601 O O . PRO A 1 242 ? -25.814 -25.430 46.138 1.00 46.70 227 PRO A O 1
ATOM 1605 N N . THR A 1 243 ? -26.132 -24.358 48.133 1.00 43.26 228 THR A N 1
ATOM 1606 C CA . THR A 1 243 ? -26.899 -25.401 48.819 1.00 42.61 228 THR A CA 1
ATOM 1607 C C . THR A 1 243 ? -28.388 -25.021 48.789 1.00 46.70 228 THR A C 1
ATOM 1608 O O . THR A 1 243 ? -29.092 -25.476 47.886 1.00 48.11 228 THR A O 1
ATOM 1612 N N . ALA A 1 244 ? -28.857 -24.167 49.736 1.00 39.00 229 ALA A N 1
ATOM 1613 C CA . ALA A 1 244 ? -30.257 -23.738 49.827 1.00 36.98 229 ALA A CA 1
ATOM 1614 C C . ALA A 1 244 ? -30.739 -22.916 48.633 1.00 37.97 229 ALA A C 1
ATOM 1615 O O . ALA A 1 244 ? -31.819 -23.180 48.130 1.00 35.47 229 ALA A O 1
ATOM 1617 N N . GLY A 1 245 ? -29.931 -21.951 48.184 1.00 36.42 230 GLY A N 1
ATOM 1618 C CA . GLY A 1 245 ? -30.283 -21.069 47.079 1.00 35.82 230 GLY A CA 1
ATOM 1619 C C . GLY A 1 245 ? -30.423 -21.834 45.784 1.00 41.01 230 GLY A C 1
ATOM 1620 O O . GLY A 1 245 ? -31.366 -21.606 45.028 1.00 42.56 230 GLY A O 1
ATOM 1621 N N . ALA A 1 246 ? -29.485 -22.747 45.516 1.00 37.12 231 ALA A N 1
ATOM 1622 C CA . ALA A 1 246 ? -29.497 -23.572 44.304 1.00 37.05 231 ALA A CA 1
ATOM 1623 C C . ALA A 1 246 ? -30.679 -24.528 44.315 1.00 41.38 231 ALA A C 1
ATOM 1624 O O . ALA A 1 246 ? -31.276 -24.763 43.258 1.00 42.82 231 ALA A O 1
ATOM 1626 N N . ALA A 1 247 ? -31.073 -25.007 45.518 1.00 36.39 232 ALA A N 1
ATOM 1627 C CA . ALA A 1 247 ? -32.207 -25.916 45.702 1.00 36.02 232 ALA A CA 1
ATOM 1628 C C . ALA A 1 247 ? -33.525 -25.262 45.339 1.00 36.99 232 ALA A C 1
ATOM 1629 O O . ALA A 1 247 ? -34.386 -25.940 44.802 1.00 35.68 232 ALA A O 1
ATOM 1631 N N . VAL A 1 248 ? -33.666 -23.938 45.587 1.00 32.93 233 VAL A N 1
ATOM 1632 C CA . VAL A 1 248 ? -34.857 -23.166 45.242 1.00 31.01 233 VAL A CA 1
ATOM 1633 C C . VAL A 1 248 ? -34.914 -23.006 43.706 1.00 37.78 233 VAL A C 1
ATOM 1634 O O . VAL A 1 248 ? -35.943 -23.277 43.095 1.00 39.39 233 VAL A O 1
ATOM 1638 N N . ALA A 1 249 ? -33.819 -22.539 43.104 1.00 35.23 234 ALA A N 1
ATOM 1639 C CA . ALA A 1 249 ? -33.687 -22.299 41.657 1.00 34.32 234 ALA A CA 1
ATOM 1640 C C . ALA A 1 249 ? -33.959 -23.568 40.826 1.00 34.66 234 ALA A C 1
ATOM 1641 O O . ALA A 1 249 ? -34.611 -23.477 39.804 1.00 32.54 234 ALA A O 1
ATOM 1643 N N . ALA A 1 250 ? -33.481 -24.736 41.285 1.00 31.94 235 ALA A N 1
ATOM 1644 C CA . ALA A 1 250 ? -33.629 -26.023 40.600 1.00 32.62 235 ALA A CA 1
ATOM 1645 C C . ALA A 1 250 ? -34.876 -26.821 40.967 1.00 39.27 235 ALA A C 1
ATOM 1646 O O . ALA A 1 250 ? -35.066 -27.910 40.422 1.00 39.85 235 ALA A O 1
ATOM 1648 N N . HIS A 1 251 ? -35.720 -26.320 41.892 1.00 35.77 236 HIS A N 1
ATOM 1649 C CA . HIS A 1 251 ? -36.897 -27.091 42.334 1.00 34.02 236 HIS A CA 1
ATOM 1650 C C . HIS A 1 251 ? -37.961 -27.327 41.257 1.00 37.86 236 HIS A C 1
ATOM 1651 O O . HIS A 1 251 ? -38.432 -26.399 40.610 1.00 36.78 236 HIS A O 1
ATOM 1658 N N . MET A 1 252 ? -38.357 -28.588 41.109 1.00 35.87 237 MET A N 1
ATOM 1659 C CA . MET A 1 252 ? -39.347 -29.089 40.143 1.00 33.57 237 MET A CA 1
ATOM 1660 C C . MET A 1 252 ? -40.768 -28.643 40.435 1.00 37.39 237 MET A C 1
ATOM 1661 O O . MET A 1 252 ? -41.631 -28.721 39.550 1.00 37.27 237 MET A O 1
ATOM 1666 N N . ASP A 1 253 ? -41.024 -28.201 41.671 1.00 33.50 238 ASP A N 1
ATOM 1667 C CA . ASP A 1 253 ? -42.358 -27.791 42.063 1.00 32.66 238 ASP A CA 1
ATOM 1668 C C . ASP A 1 253 ? -42.526 -26.297 42.426 1.00 33.96 238 ASP A C 1
ATOM 1669 O O . ASP A 1 253 ? -43.567 -25.889 42.958 1.00 31.49 238 ASP A O 1
ATOM 1674 N N . VAL A 1 254 ? -41.507 -25.480 42.078 1.00 29.87 239 VAL A N 1
ATOM 1675 C CA . VAL A 1 254 ? -41.517 -24.024 42.239 1.00 29.06 239 VAL A CA 1
ATOM 1676 C C . VAL A 1 254 ? -41.906 -23.488 40.860 1.00 32.13 239 VAL A C 1
ATOM 1677 O O . VAL A 1 254 ? -41.327 -23.883 39.843 1.00 32.03 239 VAL A O 1
ATOM 1681 N N . ASP A 1 255 ? -42.927 -22.652 40.831 1.00 28.71 240 ASP A N 1
ATOM 1682 C CA . ASP A 1 255 ? -43.502 -22.133 39.589 1.00 27.78 240 ASP A CA 1
ATOM 1683 C C . ASP A 1 255 ? -42.749 -20.967 38.988 1.00 34.88 240 ASP A C 1
ATOM 1684 O O . ASP A 1 255 ? -42.773 -20.787 37.765 1.00 36.38 240 ASP A O 1
ATOM 1689 N N . LYS A 1 256 ? -42.083 -20.177 39.832 1.00 29.53 241 LYS A N 1
ATOM 1690 C CA . LYS A 1 256 ? -41.395 -18.970 39.374 1.00 29.43 241 LYS A CA 1
ATOM 1691 C C . LYS A 1 256 ? -40.340 -18.634 40.376 1.00 32.41 241 LYS A C 1
ATOM 1692 O O . LYS A 1 256 ? -40.519 -18.901 41.568 1.00 32.14 241 LYS A O 1
ATOM 1698 N N . VAL A 1 257 ? -39.237 -18.058 39.905 1.00 30.72 242 VAL A N 1
ATOM 1699 C CA . VAL A 1 257 ? -38.148 -17.632 40.774 1.00 33.19 242 VAL A CA 1
ATOM 1700 C C . VAL A 1 257 ? -37.753 -16.193 40.487 1.00 38.23 242 VAL A C 1
ATOM 1701 O O . VAL A 1 257 ? -37.741 -15.753 39.324 1.00 37.47 242 VAL A O 1
ATOM 1705 N N . SER A 1 258 ? -37.467 -15.458 41.559 1.00 35.80 243 SER A N 1
ATOM 1706 C CA . SER A 1 258 ? -36.957 -14.091 41.477 1.00 37.14 243 SER A CA 1
ATOM 1707 C C . SER A 1 258 ? -35.652 -14.088 42.218 1.00 42.58 243 SER A C 1
ATOM 1708 O O . SER A 1 258 ? -35.564 -14.644 43.335 1.00 44.53 243 SER A O 1
ATOM 1711 N N . PHE A 1 259 ? -34.606 -13.555 41.552 1.00 35.45 244 PHE A N 1
ATOM 1712 C CA . PHE A 1 259 ? -33.258 -13.481 42.076 1.00 33.99 244 PHE A CA 1
ATOM 1713 C C . PHE A 1 259 ? -32.724 -12.040 41.950 1.00 38.76 244 PHE A C 1
ATOM 1714 O O . PHE A 1 259 ? -32.958 -11.340 40.952 1.00 37.36 244 PHE A O 1
ATOM 1722 N N . THR A 1 260 ? -32.012 -11.618 42.986 1.00 35.19 245 THR A N 1
ATOM 1723 C CA . THR A 1 260 ? -31.316 -10.345 43.043 1.00 35.19 245 THR A CA 1
ATOM 1724 C C . THR A 1 260 ? -29.923 -10.645 43.573 1.00 38.14 245 THR A C 1
ATOM 1725 O O . THR A 1 260 ? -29.788 -11.302 44.598 1.00 36.07 245 THR A O 1
ATOM 1729 N N . GLY A 1 261 ? -28.905 -10.208 42.848 1.00 35.69 246 GLY A N 1
ATOM 1730 C CA . GLY A 1 261 ? -27.536 -10.448 43.271 1.00 35.48 246 GLY A CA 1
ATOM 1731 C C . GLY A 1 261 ? -26.525 -10.304 42.168 1.00 39.22 246 GLY A C 1
ATOM 1732 O O . GLY A 1 261 ? -26.674 -9.452 41.296 1.00 39.14 246 GLY A O 1
ATOM 1733 N N . SER A 1 262 ? -25.476 -11.113 42.222 1.00 36.58 247 SER A N 1
ATOM 1734 C CA . SER A 1 262 ? -24.388 -11.009 41.247 1.00 36.75 247 SER A CA 1
ATOM 1735 C C . SER A 1 262 ? -24.761 -11.566 39.894 1.00 41.15 247 SER A C 1
ATOM 1736 O O . SER A 1 262 ? -25.592 -12.468 39.805 1.00 40.76 247 SER A O 1
ATOM 1739 N N . THR A 1 263 ? -24.136 -11.035 38.846 1.00 38.04 248 THR A N 1
ATOM 1740 C CA . THR A 1 263 ? -24.322 -11.477 37.460 1.00 37.56 248 THR A CA 1
ATOM 1741 C C . THR A 1 263 ? -24.027 -12.971 37.356 1.00 42.83 248 THR A C 1
ATOM 1742 O O . THR A 1 263 ? -24.830 -13.705 36.785 1.00 44.05 248 THR A O 1
ATOM 1746 N N . GLU A 1 264 ? -22.895 -13.421 37.943 1.00 39.47 249 GLU A N 1
ATOM 1747 C CA . GLU A 1 264 ? -22.422 -14.807 37.918 1.00 39.42 249 GLU A CA 1
ATOM 1748 C C . GLU A 1 264 ? -23.493 -15.793 38.384 1.00 43.04 249 GLU A C 1
ATOM 1749 O O . GLU A 1 264 ? -23.742 -16.794 37.717 1.00 43.14 249 GLU A O 1
ATOM 1755 N N . VAL A 1 265 ? -24.093 -15.525 39.556 1.00 37.85 250 VAL A N 1
ATOM 1756 C CA . VAL A 1 265 ? -25.112 -16.376 40.149 1.00 36.25 250 VAL A CA 1
ATOM 1757 C C . VAL A 1 265 ? -26.414 -16.288 39.343 1.00 39.38 250 VAL A C 1
ATOM 1758 O O . VAL A 1 265 ? -27.117 -17.286 39.209 1.00 38.90 250 VAL A O 1
ATOM 1762 N N . GLY A 1 266 ? -26.692 -15.112 38.775 1.00 35.09 251 GLY A N 1
ATOM 1763 C CA . GLY A 1 266 ? -27.849 -14.886 37.918 1.00 34.14 251 GLY A CA 1
ATOM 1764 C C . GLY A 1 266 ? -27.853 -15.868 36.766 1.00 38.28 251 GLY A C 1
ATOM 1765 O O . GLY A 1 266 ? -28.900 -16.444 36.455 1.00 36.99 251 GLY A O 1
ATOM 1766 N N . ARG A 1 267 ? -26.643 -16.168 36.216 1.00 35.96 252 ARG A N 1
ATOM 1767 C CA . ARG A 1 267 ? -26.439 -17.156 35.134 1.00 35.68 252 ARG A CA 1
ATOM 1768 C C . ARG A 1 267 ? -26.778 -18.542 35.623 1.00 39.46 252 ARG A C 1
ATOM 1769 O O . ARG A 1 267 ? -27.401 -19.310 34.888 1.00 39.28 252 ARG A O 1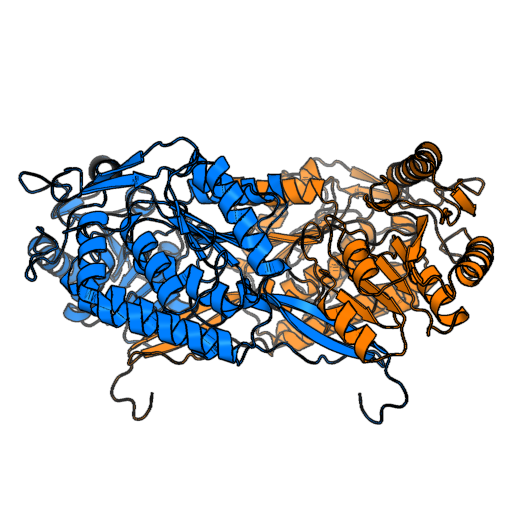
ATOM 1777 N N . LEU A 1 268 ? -26.405 -18.840 36.878 1.00 35.82 253 LEU A N 1
ATOM 1778 C CA . LEU A 1 268 ? -26.641 -20.133 37.532 1.00 35.05 253 LEU A CA 1
ATOM 1779 C C . LEU A 1 268 ? -28.107 -20.362 37.800 1.00 38.98 253 LEU A C 1
ATOM 1780 O O . LEU A 1 268 ? -28.604 -21.442 37.510 1.00 39.44 253 LEU A O 1
ATOM 1785 N N . VAL A 1 269 ? -28.828 -19.309 38.244 1.00 36.13 254 VAL A N 1
ATOM 1786 C CA . VAL A 1 269 ? -30.273 -19.334 38.490 1.00 34.17 254 VAL A CA 1
ATOM 1787 C C . VAL A 1 269 ? -31.045 -19.551 37.188 1.00 35.81 254 VAL A C 1
ATOM 1788 O O . VAL A 1 269 ? -31.908 -20.423 37.142 1.00 37.38 254 VAL A O 1
ATOM 1792 N N . MET A 1 270 ? -30.720 -18.795 36.141 1.00 31.41 255 MET A N 1
ATOM 1793 C CA . MET A 1 270 ? -31.390 -18.909 34.842 1.00 32.57 255 MET A CA 1
ATOM 1794 C C . MET A 1 270 ? -31.169 -20.297 34.245 1.00 37.42 255 MET A C 1
ATOM 1795 O O . MET A 1 270 ? -32.123 -20.925 33.777 1.00 37.52 255 MET A O 1
ATOM 1800 N N . ARG A 1 271 ? -29.937 -20.807 34.350 1.00 34.50 256 ARG A N 1
ATOM 1801 C CA . ARG A 1 271 ? -29.593 -22.128 33.869 1.00 35.48 256 ARG A CA 1
ATOM 1802 C C . ARG A 1 271 ? -30.355 -23.204 34.646 1.00 38.65 256 ARG A C 1
ATOM 1803 O O . ARG A 1 271 ? -30.816 -24.165 34.037 1.00 38.79 256 ARG A O 1
ATOM 1811 N N . ALA A 1 272 ? -30.465 -23.042 35.985 1.00 35.77 257 ALA A N 1
ATOM 1812 C CA . ALA A 1 272 ? -31.116 -24.009 36.885 1.00 36.13 257 ALA A CA 1
ATOM 1813 C C . ALA A 1 272 ? -32.596 -24.157 36.557 1.00 41.10 257 ALA A C 1
ATOM 1814 O O . ALA A 1 272 ? -33.120 -25.258 36.600 1.00 42.08 257 ALA A O 1
ATOM 1816 N N . ALA A 1 273 ? -33.257 -23.048 36.192 1.00 37.55 258 ALA A N 1
ATOM 1817 C CA . ALA A 1 273 ? -34.647 -23.019 35.771 1.00 35.80 258 ALA A CA 1
ATOM 1818 C C . ALA A 1 273 ? -34.797 -23.811 34.453 1.00 38.39 258 ALA A C 1
ATOM 1819 O O . ALA A 1 273 ? -35.669 -24.683 34.349 1.00 38.49 258 ALA A O 1
ATOM 1821 N N . ALA A 1 274 ? -33.925 -23.522 33.465 1.00 35.26 259 ALA A N 1
ATOM 1822 C CA . ALA A 1 274 ? -33.899 -24.189 32.164 1.00 36.05 259 ALA A CA 1
ATOM 1823 C C . ALA A 1 274 ? -33.704 -25.725 32.297 1.00 42.20 259 ALA A C 1
ATOM 1824 O O . ALA A 1 274 ? -34.324 -26.488 31.557 1.00 43.84 259 ALA A O 1
ATOM 1826 N N . GLU A 1 275 ? -32.863 -26.164 33.246 1.00 37.56 260 GLU A N 1
ATOM 1827 C CA . GLU A 1 275 ? -32.533 -27.588 33.440 1.00 37.33 260 GLU A CA 1
ATOM 1828 C C . GLU A 1 275 ? -33.423 -28.330 34.452 1.00 41.29 260 GLU A C 1
ATOM 1829 O O . GLU A 1 275 ? -33.209 -29.525 34.711 1.00 39.94 260 GLU A O 1
ATOM 1835 N N . SER A 1 276 ? -34.420 -27.620 35.022 1.00 37.17 261 SER A N 1
ATOM 1836 C CA . SER A 1 276 ? -35.351 -28.223 35.961 1.00 36.76 261 SER A CA 1
ATOM 1837 C C . SER A 1 276 ? -36.748 -28.287 35.353 1.00 41.34 261 SER A C 1
ATOM 1838 O O . SER A 1 276 ? -37.052 -29.257 34.661 1.00 43.13 261 SER A O 1
ATOM 1841 N N . ASN A 1 277 ? -37.586 -27.292 35.572 1.00 36.76 262 ASN A N 1
ATOM 1842 C CA . ASN A 1 277 ? -38.961 -27.313 35.068 1.00 36.49 262 ASN A CA 1
ATOM 1843 C C . ASN A 1 277 ? -39.310 -26.165 34.107 1.00 42.22 262 ASN A C 1
ATOM 1844 O O . ASN A 1 277 ? -40.478 -25.976 33.794 1.00 43.47 262 ASN A O 1
ATOM 1849 N N . LEU A 1 278 ? -38.323 -25.386 33.649 1.00 39.50 263 LEU A N 1
ATOM 1850 C CA . LEU A 1 278 ? -38.581 -24.259 32.733 1.00 38.42 263 LEU A CA 1
ATOM 1851 C C . LEU A 1 278 ? -39.455 -23.165 33.375 1.00 42.19 263 LEU A C 1
ATOM 1852 O O . LEU A 1 278 ? -40.270 -22.501 32.714 1.00 42.85 263 LEU A O 1
ATOM 1857 N N . LYS A 1 279 ? -39.267 -22.977 34.692 1.00 36.12 264 LYS A N 1
ATOM 1858 C CA . LYS A 1 279 ? -39.952 -21.928 35.431 1.00 33.64 264 LYS A CA 1
ATOM 1859 C C . LYS A 1 279 ? -39.421 -20.578 34.915 1.00 35.14 264 LYS A C 1
ATOM 1860 O O . LYS A 1 279 ? -38.206 -20.445 34.701 1.00 32.50 264 LYS A O 1
ATOM 1866 N N . PRO A 1 280 ? -40.279 -19.546 34.735 1.00 30.83 265 PRO A N 1
ATOM 1867 C CA . PRO A 1 280 ? -39.725 -18.228 34.365 1.00 30.43 265 PRO A CA 1
ATOM 1868 C C . PRO A 1 280 ? -38.931 -17.679 35.551 1.00 35.34 265 PRO A C 1
ATOM 1869 O O . PRO A 1 280 ? -39.195 -18.034 36.716 1.00 36.13 265 PRO A O 1
ATOM 1873 N N . VAL A 1 281 ? -37.938 -16.841 35.250 1.00 32.28 266 VAL A N 1
ATOM 1874 C CA . VAL A 1 281 ? -37.104 -16.165 36.242 1.00 30.88 266 VAL A CA 1
ATOM 1875 C C . VAL A 1 281 ? -37.196 -14.649 36.045 1.00 34.57 266 VAL A C 1
ATOM 1876 O O . VAL A 1 281 ? -37.534 -14.158 34.968 1.00 34.19 266 VAL A O 1
ATOM 1880 N N . SER A 1 282 ? -36.791 -13.916 37.056 1.00 31.41 267 SER A N 1
ATOM 1881 C CA . SER A 1 282 ? -36.564 -12.500 36.938 1.00 31.04 267 SER A CA 1
ATOM 1882 C C . SER A 1 282 ? -35.272 -12.248 37.692 1.00 33.93 267 SER A C 1
ATOM 1883 O O . SER A 1 282 ? -34.968 -12.930 38.681 1.00 32.63 267 SER A O 1
ATOM 1886 N N . LEU A 1 283 ? -34.436 -11.398 37.118 1.00 30.91 268 LEU A N 1
ATOM 1887 C CA . LEU A 1 283 ? -33.107 -11.158 37.627 1.00 30.65 268 LEU A CA 1
ATOM 1888 C C . LEU A 1 283 ? -32.754 -9.695 37.731 1.00 34.09 268 LEU A C 1
ATOM 1889 O O . LEU A 1 283 ? -32.880 -8.979 36.740 1.00 32.78 268 LEU A O 1
ATOM 1894 N N . GLU A 1 284 ? -32.295 -9.262 38.924 1.00 31.19 269 GLU A N 1
ATOM 1895 C CA . GLU A 1 284 ? -31.728 -7.923 39.151 1.00 32.28 269 GLU A CA 1
ATOM 1896 C C . GLU A 1 284 ? -30.264 -8.214 39.463 1.00 37.12 269 GLU A C 1
ATOM 1897 O O . GLU A 1 284 ? -29.952 -8.839 40.477 1.00 37.20 269 GLU A O 1
ATOM 1903 N N . LEU A 1 285 ? -29.380 -7.863 38.519 1.00 34.33 270 LEU A N 1
ATOM 1904 C CA . LEU A 1 285 ? -27.981 -8.234 38.557 1.00 34.63 270 LEU A CA 1
ATOM 1905 C C . LEU A 1 285 ? -26.973 -7.116 38.804 1.00 43.13 270 LEU A C 1
ATOM 1906 O O . LEU A 1 285 ? -25.762 -7.321 38.619 1.00 43.63 270 LEU A O 1
ATOM 1911 N N . GLY A 1 286 ? -27.447 -5.969 39.267 1.00 40.63 271 GLY A N 1
ATOM 1912 C CA . GLY A 1 286 ? -26.518 -4.880 39.559 1.00 42.26 271 GLY A CA 1
ATOM 1913 C C . GLY A 1 286 ? -26.116 -4.081 38.333 1.00 46.76 271 GLY A C 1
ATOM 1914 O O . GLY A 1 286 ? -26.613 -4.321 37.230 1.00 47.08 271 GLY A O 1
ATOM 1915 N N . GLY A 1 287 ? -25.251 -3.102 38.531 1.00 40.76 272 GLY A N 1
ATOM 1916 C CA . GLY A 1 287 ? -24.863 -2.249 37.429 1.00 39.54 272 GLY A CA 1
ATOM 1917 C C . GLY A 1 287 ? -23.590 -1.460 37.620 1.00 39.84 272 GLY A C 1
ATOM 1918 O O . GLY A 1 287 ? -22.787 -1.727 38.521 1.00 38.90 272 GLY A O 1
ATOM 1919 N N . LYS A 1 288 ? -23.391 -0.520 36.716 1.00 33.66 273 LYS A N 1
ATOM 1920 C CA . LYS A 1 288 ? -22.256 0.393 36.715 1.00 32.86 273 LYS A CA 1
ATOM 1921 C C . LYS A 1 288 ? -22.880 1.730 36.317 1.00 34.80 273 LYS A C 1
ATOM 1922 O O . LYS A 1 288 ? -22.688 2.237 35.199 1.00 35.18 273 LYS A O 1
ATOM 1928 N N . SER A 1 289 ? -23.712 2.235 37.224 1.00 30.18 274 SER A N 1
ATOM 1929 C CA . SER A 1 289 ? -24.508 3.438 37.004 1.00 30.86 274 SER A CA 1
ATOM 1930 C C . SER A 1 289 ? -23.743 4.726 36.763 1.00 37.47 274 SER A C 1
ATOM 1931 O O . SER A 1 289 ? -22.969 5.167 37.623 1.00 38.41 274 SER A O 1
ATOM 1934 N N . PRO A 1 290 ? -23.963 5.362 35.596 1.00 34.06 275 PRO A N 1
ATOM 1935 C CA . PRO A 1 290 ? -23.332 6.670 35.352 1.00 33.79 275 PRO A CA 1
ATOM 1936 C C . PRO A 1 290 ? -24.185 7.851 35.884 1.00 34.98 275 PRO A C 1
ATOM 1937 O O . PRO A 1 290 ? -25.393 7.770 35.942 1.00 33.96 275 PRO A O 1
ATOM 1941 N N . VAL A 1 291 ? -23.543 8.951 36.280 1.00 31.84 276 VAL A N 1
ATOM 1942 C CA . VAL A 1 291 ? -24.226 10.170 36.704 1.00 30.52 276 VAL A CA 1
ATOM 1943 C C . VAL A 1 291 ? -23.631 11.230 35.813 1.00 35.40 276 VAL A C 1
ATOM 1944 O O . VAL A 1 291 ? -22.402 11.366 35.766 1.00 35.67 276 VAL A O 1
ATOM 1948 N N . ILE A 1 292 ? -24.484 11.943 35.055 1.00 30.87 277 ILE A N 1
ATOM 1949 C CA . ILE A 1 292 ? -23.992 12.935 34.119 1.00 30.91 277 ILE A CA 1
ATOM 1950 C C . ILE A 1 292 ? -24.334 14.314 34.609 1.00 34.97 277 ILE A C 1
ATOM 1951 O O . ILE A 1 292 ? -25.511 14.622 34.771 1.00 36.67 277 ILE A O 1
ATOM 1956 N N . VAL A 1 293 ? -23.314 15.151 34.834 1.00 30.29 278 VAL A N 1
ATOM 1957 C CA . VAL A 1 293 ? -23.478 16.532 35.298 1.00 29.28 278 VAL A CA 1
ATOM 1958 C C . VAL A 1 293 ? -23.144 17.503 34.171 1.00 34.40 278 VAL A C 1
ATOM 1959 O O . VAL A 1 293 ? -21.998 17.579 33.751 1.00 33.37 278 VAL A O 1
ATOM 1963 N N . PHE A 1 294 ? -24.152 18.253 33.691 1.00 33.70 279 PHE A N 1
ATOM 1964 C CA . PHE A 1 294 ? -23.965 19.262 32.645 1.00 34.76 279 PHE A CA 1
ATOM 1965 C C . PHE A 1 294 ? -23.520 20.626 33.201 1.00 38.72 279 PHE A C 1
ATOM 1966 O O . PHE A 1 294 ? -23.653 20.874 34.397 1.00 36.33 279 PHE A O 1
ATOM 1974 N N . ASP A 1 295 ? -22.946 21.472 32.332 1.00 39.32 280 ASP A N 1
ATOM 1975 C CA . ASP A 1 295 ? -22.421 22.839 32.597 1.00 41.31 280 ASP A CA 1
ATOM 1976 C C . ASP A 1 295 ? -23.400 23.746 33.332 1.00 44.44 280 ASP A C 1
ATOM 1977 O O . ASP A 1 295 ? -22.970 24.636 34.051 1.00 44.25 280 ASP A O 1
ATOM 1982 N N . ASP A 1 296 ? -24.702 23.577 33.087 1.00 40.73 281 ASP A N 1
ATOM 1983 C CA . ASP A 1 296 ? -25.744 24.436 33.658 1.00 40.23 281 ASP A CA 1
ATOM 1984 C C . ASP A 1 296 ? -26.233 24.021 35.069 1.00 44.68 281 ASP A C 1
ATOM 1985 O O . ASP A 1 296 ? -27.099 24.682 35.633 1.00 45.51 281 ASP A O 1
ATOM 1990 N N . ALA A 1 297 ? -25.705 22.940 35.630 1.00 40.54 282 ALA A N 1
ATOM 1991 C CA . ALA A 1 297 ? -26.128 22.512 36.962 1.00 40.27 282 ALA A CA 1
ATOM 1992 C C . ALA A 1 297 ? -25.665 23.490 38.072 1.00 45.99 282 ALA A C 1
ATOM 1993 O O . ALA A 1 297 ? -24.664 24.196 37.911 1.00 47.72 282 ALA A O 1
ATOM 1995 N N . ASP A 1 298 ? -26.392 23.527 39.186 1.00 42.43 283 ASP A N 1
ATOM 1996 C CA . ASP A 1 298 ? -26.008 24.268 40.377 1.00 43.63 283 ASP A CA 1
ATOM 1997 C C . ASP A 1 298 ? -24.919 23.362 40.943 1.00 49.71 283 ASP A C 1
ATOM 1998 O O . ASP A 1 298 ? -25.172 22.187 41.238 1.00 50.30 283 ASP A O 1
ATOM 2003 N N . LEU A 1 299 ? -23.694 23.858 40.981 1.00 46.94 284 LEU A N 1
ATOM 2004 C CA . LEU A 1 299 ? -22.539 23.093 41.428 1.00 46.78 284 LEU A CA 1
ATOM 2005 C C . LEU A 1 299 ? -22.649 22.451 42.814 1.00 49.07 284 LEU A C 1
ATOM 2006 O O . LEU A 1 299 ? -22.400 21.252 42.912 1.00 48.61 284 LEU A O 1
ATOM 2011 N N . ASP A 1 300 ? -23.058 23.212 43.859 1.00 45.08 285 ASP A N 1
ATOM 2012 C CA . ASP A 1 300 ? -23.267 22.659 45.209 1.00 45.21 285 ASP A CA 1
ATOM 2013 C C . ASP A 1 300 ? -24.332 21.547 45.247 1.00 47.49 285 ASP A C 1
ATOM 2014 O O . ASP A 1 300 ? -24.132 20.522 45.896 1.00 45.28 285 ASP A O 1
ATOM 2019 N N . MET A 1 301 ? -25.434 21.735 44.516 1.00 44.04 286 MET A N 1
ATOM 2020 C CA . MET A 1 301 ? -26.486 20.722 44.440 1.00 42.66 286 MET A CA 1
ATOM 2021 C C . MET A 1 301 ? -25.923 19.441 43.769 1.00 43.78 286 MET A C 1
ATOM 2022 O O . MET A 1 301 ? -26.070 18.349 44.326 1.00 43.57 286 MET A O 1
ATOM 2027 N N . ALA A 1 302 ? -25.248 19.592 42.589 1.00 37.59 287 ALA A N 1
ATOM 2028 C CA . ALA A 1 302 ? -24.679 18.478 41.794 1.00 35.13 287 ALA A CA 1
ATOM 2029 C C . ALA A 1 302 ? -23.645 17.662 42.591 1.00 37.56 287 ALA A C 1
ATOM 2030 O O . ALA A 1 302 ? -23.652 16.431 42.553 1.00 35.95 287 ALA A O 1
ATOM 2032 N N . VAL A 1 303 ? -22.784 18.367 43.333 1.00 35.48 288 VAL A N 1
ATOM 2033 C CA . VAL A 1 303 ? -21.749 17.771 44.176 1.00 36.01 288 VAL A CA 1
ATOM 2034 C C . VAL A 1 303 ? -22.415 16.992 45.295 1.00 39.09 288 VAL A C 1
ATOM 2035 O O . VAL A 1 303 ? -22.148 15.801 45.435 1.00 39.31 288 VAL A O 1
ATOM 2039 N N . ASN A 1 304 ? -23.338 17.620 46.030 1.00 35.53 289 ASN A N 1
ATOM 2040 C CA . ASN A 1 304 ? -24.040 16.893 47.098 1.00 36.55 289 ASN A CA 1
ATOM 2041 C C . ASN A 1 304 ? -24.829 15.655 46.604 1.00 38.48 289 ASN A C 1
ATOM 2042 O O . ASN A 1 304 ? -24.916 14.651 47.305 1.00 36.54 289 ASN A O 1
ATOM 2047 N N . LEU A 1 305 ? -25.363 15.734 45.395 1.00 36.32 290 LEU A N 1
ATOM 2048 C CA . LEU A 1 305 ? -26.129 14.661 44.777 1.00 36.94 290 LEU A CA 1
ATOM 2049 C C . LEU A 1 305 ? -25.245 13.470 44.380 1.00 39.84 290 LEU A C 1
ATOM 2050 O O . LEU A 1 305 ? -25.603 12.315 44.644 1.00 37.98 290 LEU A O 1
ATOM 2055 N N . VAL A 1 306 ? -24.083 13.759 43.758 1.00 36.68 291 VAL A N 1
ATOM 2056 C CA . VAL A 1 306 ? -23.106 12.746 43.356 1.00 36.23 291 VAL A CA 1
ATOM 2057 C C . VAL A 1 306 ? -22.515 12.064 44.600 1.00 38.72 291 VAL A C 1
ATOM 2058 O O . VAL A 1 306 ? -22.416 10.838 44.634 1.00 38.00 291 VAL A O 1
ATOM 2062 N N . ASN A 1 307 ? -22.213 12.847 45.648 1.00 33.87 292 ASN A N 1
ATOM 2063 C CA . ASN A 1 307 ? -21.692 12.321 46.915 1.00 33.62 292 ASN A CA 1
ATOM 2064 C C . ASN A 1 307 ? -22.688 11.311 47.495 1.00 37.24 292 ASN A C 1
ATOM 2065 O O . ASN A 1 307 ? -22.309 10.208 47.899 1.00 36.31 292 ASN A O 1
ATOM 2070 N N . PHE A 1 308 ? -23.973 11.670 47.443 1.00 35.37 293 PHE A N 1
ATOM 2071 C CA . PHE A 1 308 ? -25.106 10.866 47.894 1.00 34.98 293 PHE A CA 1
ATOM 2072 C C . PHE A 1 308 ? -25.243 9.585 47.051 1.00 37.44 293 PHE A C 1
ATOM 2073 O O . PHE A 1 308 ? -25.363 8.497 47.598 1.00 35.02 293 PHE A O 1
ATOM 2081 N N . ALA A 1 309 ? -25.161 9.728 45.722 1.00 34.68 294 ALA A N 1
ATOM 2082 C CA . ALA A 1 309 ? -25.258 8.631 44.759 1.00 32.00 294 ALA A CA 1
ATOM 2083 C C . ALA A 1 309 ? -24.137 7.593 44.914 1.00 35.90 294 ALA A C 1
ATOM 2084 O O . ALA A 1 309 ? -24.375 6.404 44.724 1.00 35.35 294 ALA A O 1
ATOM 2086 N N . THR A 1 310 ? -22.918 8.040 45.227 1.00 34.36 295 THR A N 1
ATOM 2087 C CA . THR A 1 310 ? -21.741 7.169 45.284 1.00 34.48 295 THR A CA 1
ATOM 2088 C C . THR A 1 310 ? -21.523 6.469 46.609 1.00 38.90 295 THR A C 1
ATOM 2089 O O . THR A 1 310 ? -21.056 5.321 46.633 1.00 40.20 295 THR A O 1
ATOM 2093 N N . TYR A 1 311 ? -21.746 7.196 47.697 1.00 34.41 296 TYR A N 1
ATOM 2094 C CA . TYR A 1 311 ? -21.391 6.736 49.021 1.00 35.15 296 TYR A CA 1
ATOM 2095 C C . TYR A 1 311 ? -22.470 6.230 49.923 1.00 38.99 296 TYR A C 1
ATOM 2096 O O . TYR A 1 311 ? -22.148 5.722 50.992 1.00 39.96 296 TYR A O 1
ATOM 2105 N N . THR A 1 312 ? -23.745 6.357 49.512 1.00 36.27 297 THR A N 1
ATOM 2106 C CA . THR A 1 312 ? -24.877 5.851 50.292 1.00 35.81 297 THR A CA 1
ATOM 2107 C C . THR A 1 312 ? -24.654 4.343 50.467 1.00 38.04 297 THR A C 1
ATOM 2108 O O . THR A 1 312 ? -24.231 3.677 49.522 1.00 37.48 297 THR A O 1
ATOM 2112 N N . ASN A 1 313 ? -24.834 3.857 51.704 1.00 33.52 298 ASN A N 1
ATOM 2113 C CA . ASN A 1 313 ? -24.703 2.467 52.107 1.00 33.71 298 ASN A CA 1
ATOM 2114 C C . ASN A 1 313 ? -23.343 1.907 51.705 1.00 36.76 298 ASN A C 1
ATOM 2115 O O . ASN A 1 313 ? -23.247 0.786 51.189 1.00 35.29 298 ASN A O 1
ATOM 2120 N N . LYS A 1 314 ? -22.280 2.712 51.941 1.00 35.35 299 LYS A N 1
ATOM 2121 C CA . LYS A 1 314 ? -20.865 2.412 51.618 1.00 35.18 299 LYS A CA 1
ATOM 2122 C C . LYS A 1 314 ? -20.679 1.886 50.179 1.00 36.46 299 LYS A C 1
ATOM 2123 O O . LYS A 1 314 ? -19.881 0.982 49.959 1.00 37.47 299 LYS A O 1
ATOM 2129 N N . GLY A 1 315 ? -21.455 2.418 49.247 1.00 32.05 300 GLY A N 1
ATOM 2130 C CA . GLY A 1 315 ? -21.419 2.038 47.842 1.00 33.06 300 GLY A CA 1
ATOM 2131 C C . GLY A 1 315 ? -22.023 0.681 47.539 1.00 38.82 300 GLY A C 1
ATOM 2132 O O . GLY A 1 315 ? -22.028 0.273 46.377 1.00 38.54 300 GLY A O 1
ATOM 2133 N N . GLU A 1 316 ? -22.581 -0.009 48.566 1.00 35.52 301 GLU A N 1
ATOM 2134 C CA . GLU A 1 316 ? -23.191 -1.338 48.433 1.00 35.83 301 GLU A CA 1
ATOM 2135 C C . GLU A 1 316 ? -24.642 -1.249 47.978 1.00 41.75 301 GLU A C 1
ATOM 2136 O O . GLU A 1 316 ? -25.587 -1.483 48.749 1.00 41.57 301 GLU A O 1
ATOM 2142 N N . ILE A 1 317 ? -24.806 -0.837 46.711 1.00 38.53 302 ILE A N 1
ATOM 2143 C CA . ILE A 1 317 ? -26.101 -0.664 46.060 1.00 37.41 302 ILE A CA 1
ATOM 2144 C C . ILE A 1 317 ? -25.922 -0.962 44.593 1.00 40.61 302 ILE A C 1
ATOM 2145 O O . ILE A 1 317 ? -24.960 -0.495 43.986 1.00 39.41 302 ILE A O 1
ATOM 2157 N N . VAL A 1 319 ? -27.515 0.287 42.187 1.00 37.61 304 VAL A N 1
ATOM 2158 C CA . VAL A 1 319 ? -27.701 1.568 41.481 1.00 36.51 304 VAL A CA 1
ATOM 2159 C C . VAL A 1 319 ? -26.732 2.696 41.906 1.00 40.99 304 VAL A C 1
ATOM 2160 O O . VAL A 1 319 ? -26.907 3.836 41.460 1.00 40.58 304 VAL A O 1
ATOM 2164 N N . ALA A 1 320 ? -25.721 2.396 42.756 1.00 36.58 305 ALA A N 1
ATOM 2165 C CA . ALA A 1 320 ? -24.736 3.410 43.189 1.00 35.85 305 ALA A CA 1
ATOM 2166 C C . ALA A 1 320 ? -24.146 4.193 41.990 1.00 39.94 305 ALA A C 1
ATOM 2167 O O . ALA A 1 320 ? -23.915 3.610 40.923 1.00 37.47 305 ALA A O 1
ATOM 2169 N N . GLY A 1 321 ? -23.959 5.503 42.164 1.00 39.12 306 GLY A N 1
ATOM 2170 C CA . GLY A 1 321 ? -23.298 6.334 41.164 1.00 39.35 306 GLY A CA 1
ATOM 2171 C C . GLY A 1 321 ? -21.853 5.865 41.154 1.00 44.06 306 GLY A C 1
ATOM 2172 O O . GLY A 1 321 ? -21.207 5.837 42.205 1.00 47.51 306 GLY A O 1
ATOM 2173 N N . THR A 1 322 ? -21.377 5.347 40.028 1.00 36.97 307 THR A N 1
ATOM 2174 C CA . THR A 1 322 ? -20.021 4.775 39.975 1.00 36.45 307 THR A CA 1
ATOM 2175 C C . THR A 1 322 ? -19.132 5.497 38.966 1.00 38.86 307 THR A C 1
ATOM 2176 O O . THR A 1 322 ? -17.948 5.687 39.222 1.00 38.88 307 THR A O 1
ATOM 2180 N N . ARG A 1 323 ? -19.714 5.871 37.808 1.00 35.40 308 ARG A N 1
ATOM 2181 C CA . ARG A 1 323 ? -19.036 6.599 36.752 1.00 34.45 308 ARG A CA 1
ATOM 2182 C C . ARG A 1 323 ? -19.672 7.970 36.717 1.00 38.98 308 ARG A C 1
ATOM 2183 O O . ARG A 1 323 ? -20.843 8.110 36.350 1.00 37.88 308 ARG A O 1
ATOM 2191 N N . ILE A 1 324 ? -18.917 8.981 37.159 1.00 37.33 309 ILE A N 1
ATOM 2192 C CA . ILE A 1 324 ? -19.376 10.374 37.206 1.00 34.78 309 ILE A CA 1
ATOM 2193 C C . ILE A 1 324 ? -18.784 11.111 36.031 1.00 36.33 309 ILE A C 1
ATOM 2194 O O . ILE A 1 324 ? -17.576 11.198 35.936 1.00 35.33 309 ILE A O 1
ATOM 2199 N N . TYR A 1 325 ? -19.642 11.640 35.139 1.00 34.29 310 TYR A N 1
ATOM 2200 C CA . TYR A 1 325 ? -19.228 12.404 33.969 1.00 33.88 310 TYR A CA 1
ATOM 2201 C C . TYR A 1 325 ? -19.597 13.847 34.174 1.00 38.30 310 TYR A C 1
ATOM 2202 O O . TYR A 1 325 ? -20.776 14.177 34.270 1.00 37.67 310 TYR A O 1
ATOM 2211 N N . VAL A 1 326 ? -18.592 14.709 34.260 1.00 35.86 311 VAL A N 1
ATOM 2212 C CA . VAL A 1 326 ? -18.815 16.133 34.501 1.00 35.40 311 VAL A CA 1
ATOM 2213 C C . VAL A 1 326 ? -18.343 16.951 33.296 1.00 40.77 311 VAL A C 1
ATOM 2214 O O . VAL A 1 326 ? -17.229 16.758 32.823 1.00 42.57 311 VAL A O 1
ATOM 2218 N N . GLN A 1 327 ? -19.207 17.848 32.788 1.00 35.25 312 GLN A N 1
ATOM 2219 C CA . GLN A 1 327 ? -18.918 18.630 31.610 1.00 34.81 312 GLN A CA 1
ATOM 2220 C C . GLN A 1 327 ? -17.737 19.537 31.882 1.00 40.86 312 GLN A C 1
ATOM 2221 O O . GLN A 1 327 ? -17.554 19.987 33.021 1.00 41.00 312 GLN A O 1
ATOM 2227 N N . GLU A 1 328 ? -16.900 19.727 30.858 1.00 37.97 313 GLU A N 1
ATOM 2228 C CA . GLU A 1 328 ? -15.644 20.464 30.934 1.00 41.16 313 GLU A CA 1
ATOM 2229 C C . GLU A 1 328 ? -15.647 21.850 31.548 1.00 47.40 313 GLU A C 1
ATOM 2230 O O . GLU A 1 328 ? -14.684 22.202 32.218 1.00 48.65 313 GLU A O 1
ATOM 2236 N N . GLY A 1 329 ? -16.737 22.590 31.375 1.00 45.94 314 GLY A N 1
ATOM 2237 C CA . GLY A 1 329 ? -16.904 23.937 31.918 1.00 46.49 314 GLY A CA 1
ATOM 2238 C C . GLY A 1 329 ? -16.914 24.019 33.432 1.00 50.17 314 GLY A C 1
ATOM 2239 O O . GLY A 1 329 ? -16.510 25.040 33.998 1.00 51.11 314 GLY A O 1
ATOM 2240 N N . ILE A 1 330 ? -17.330 22.940 34.108 1.00 43.90 315 ILE A N 1
ATOM 2241 C CA . ILE A 1 330 ? -17.388 22.939 35.576 1.00 42.36 315 ILE A CA 1
ATOM 2242 C C . ILE A 1 330 ? -16.537 21.843 36.203 1.00 44.81 315 ILE A C 1
ATOM 2243 O O . ILE A 1 330 ? -16.485 21.729 37.439 1.00 43.32 315 ILE A O 1
ATOM 2248 N N . TYR A 1 331 ? -15.901 21.017 35.354 1.00 41.37 316 TYR A N 1
ATOM 2249 C CA . TYR A 1 331 ? -15.127 19.864 35.799 1.00 41.21 316 TYR A CA 1
ATOM 2250 C C . TYR A 1 331 ? -14.182 20.109 36.974 1.00 48.10 316 TYR A C 1
ATOM 2251 O O . TYR A 1 331 ? -14.262 19.394 37.976 1.00 47.86 316 TYR A O 1
ATOM 2260 N N . ASP A 1 332 ? -13.286 21.100 36.835 1.00 46.02 317 ASP A N 1
ATOM 2261 C CA . ASP A 1 332 ? -12.248 21.427 37.814 1.00 46.62 317 ASP A CA 1
ATOM 2262 C C . ASP A 1 332 ? -12.785 21.812 39.190 1.00 49.96 317 ASP A C 1
ATOM 2263 O O . ASP A 1 332 ? -12.322 21.257 40.197 1.00 48.59 317 ASP A O 1
ATOM 2268 N N . GLU A 1 333 ? -13.814 22.691 39.225 1.00 45.84 318 GLU A N 1
ATOM 2269 C CA . GLU A 1 333 ? -14.462 23.082 40.473 1.00 45.04 318 GLU A CA 1
ATOM 2270 C C . GLU A 1 333 ? -15.233 21.912 41.079 1.00 45.88 318 GLU A C 1
ATOM 2271 O O . GLU A 1 333 ? -15.258 21.774 42.298 1.00 45.55 318 GLU A O 1
ATOM 2277 N N . PHE A 1 334 ? -15.810 21.028 40.236 1.00 41.96 319 PHE A N 1
ATOM 2278 C CA . PHE A 1 334 ? -16.528 19.838 40.721 1.00 40.30 319 PHE A CA 1
ATOM 2279 C C . PHE A 1 334 ? -15.567 18.899 41.477 1.00 43.77 319 PHE A C 1
ATOM 2280 O O . PHE A 1 334 ? -15.861 18.536 42.614 1.00 44.19 319 PHE A O 1
ATOM 2288 N N . VAL A 1 335 ? -14.421 18.528 40.863 1.00 39.89 320 VAL A N 1
ATOM 2289 C CA . VAL A 1 335 ? -13.416 17.645 41.474 1.00 40.66 320 VAL A CA 1
ATOM 2290 C C . VAL A 1 335 ? -13.032 18.114 42.887 1.00 46.00 320 VAL A C 1
ATOM 2291 O O . VAL A 1 335 ? -13.056 17.296 43.812 1.00 45.35 320 VAL A O 1
ATOM 2295 N N . LYS A 1 336 ? -12.667 19.420 43.037 1.00 43.05 321 LYS A N 1
ATOM 2296 C CA . LYS A 1 336 ? -12.265 20.019 44.314 1.00 43.50 321 LYS A CA 1
ATOM 2297 C C . LYS A 1 336 ? -13.362 19.909 45.373 1.00 46.12 321 LYS A C 1
ATOM 2298 O O . LYS A 1 336 ? -13.082 19.502 46.496 1.00 46.61 321 LYS A O 1
ATOM 2304 N N . LYS A 1 337 ? -14.606 20.224 45.001 1.00 41.45 322 LYS A N 1
ATOM 2305 C CA . LYS A 1 337 ? -15.762 20.147 45.896 1.00 40.64 322 LYS A CA 1
ATOM 2306 C C . LYS A 1 337 ? -16.121 18.681 46.249 1.00 41.32 322 LYS A C 1
ATOM 2307 O O . LYS A 1 337 ? -16.489 18.401 47.396 1.00 41.26 322 LYS A O 1
ATOM 2313 N N . ALA A 1 338 ? -15.993 17.759 45.282 1.00 34.48 323 ALA A N 1
ATOM 2314 C CA . ALA A 1 338 ? -16.315 16.317 45.490 1.00 32.57 323 ALA A CA 1
ATOM 2315 C C . ALA A 1 338 ? -15.318 15.706 46.471 1.00 38.62 323 ALA A C 1
ATOM 2316 O O . ALA A 1 338 ? -15.737 15.013 47.387 1.00 39.65 323 ALA A O 1
ATOM 2318 N N . ALA A 1 339 ? -14.012 16.017 46.319 1.00 36.65 324 ALA A N 1
ATOM 2319 C CA . ALA A 1 339 ? -12.912 15.591 47.196 1.00 36.27 324 ALA A CA 1
ATOM 2320 C C . ALA A 1 339 ? -13.135 16.122 48.635 1.00 41.77 324 ALA A C 1
ATOM 2321 O O . ALA A 1 339 ? -13.017 15.332 49.571 1.00 41.16 324 ALA A O 1
ATOM 2323 N N . GLU A 1 340 ? -13.484 17.440 48.804 1.00 38.80 325 GLU A N 1
ATOM 2324 C CA . GLU A 1 340 ? -13.791 18.026 50.121 1.00 40.22 325 GLU A CA 1
ATOM 2325 C C . GLU A 1 340 ? -14.896 17.179 50.823 1.00 45.22 325 GLU A C 1
ATOM 2326 O O . GLU A 1 340 ? -14.676 16.758 51.958 1.00 45.17 325 GLU A O 1
ATOM 2332 N N . LEU A 1 341 ? -16.053 16.890 50.131 1.00 39.79 326 LEU A N 1
ATOM 2333 C CA . LEU A 1 341 ? -17.176 16.133 50.707 1.00 40.14 326 LEU A CA 1
ATOM 2334 C C . LEU A 1 341 ? -16.842 14.681 51.009 1.00 43.87 326 LEU A C 1
ATOM 2335 O O . LEU A 1 341 ? -17.286 14.157 52.033 1.00 44.39 326 LEU A O 1
ATOM 2340 N N . ALA A 1 342 ? -16.130 14.008 50.096 1.00 39.09 327 ALA A N 1
ATOM 2341 C CA . ALA A 1 342 ? -15.719 12.615 50.308 1.00 38.02 327 ALA A CA 1
ATOM 2342 C C . ALA A 1 342 ? -14.767 12.517 51.510 1.00 40.31 327 ALA A C 1
ATOM 2343 O O . ALA A 1 342 ? -14.948 11.624 52.323 1.00 39.35 327 ALA A O 1
ATOM 2345 N N . SER A 1 343 ? -13.792 13.462 51.650 1.00 35.80 328 SER A N 1
ATOM 2346 C CA . SER A 1 343 ? -12.773 13.428 52.711 1.00 36.36 328 SER A CA 1
ATOM 2347 C C . SER A 1 343 ? -13.282 13.759 54.088 1.00 42.42 328 SER A C 1
ATOM 2348 O O . SER A 1 343 ? -12.655 13.326 55.071 1.00 41.56 328 SER A O 1
ATOM 2351 N N . LYS A 1 344 ? -14.372 14.568 54.176 1.00 39.92 329 LYS A N 1
ATOM 2352 C CA . LYS A 1 344 ? -14.936 15.012 55.457 1.00 40.38 329 LYS A CA 1
ATOM 2353 C C . LYS A 1 344 ? -15.935 13.990 56.015 1.00 43.46 329 LYS A C 1
ATOM 2354 O O . LYS A 1 344 ? -16.197 13.995 57.214 1.00 43.16 329 LYS A O 1
ATOM 2360 N N . SER A 1 345 ? -16.478 13.135 55.135 1.00 39.48 330 SER A N 1
ATOM 2361 C CA . SER A 1 345 ? -17.460 12.074 55.420 1.00 39.07 330 SER A CA 1
ATOM 2362 C C . SER A 1 345 ? -17.053 11.293 56.686 1.00 42.98 330 SER A C 1
ATOM 2363 O O . SER A 1 345 ? -15.902 10.869 56.805 1.00 43.76 330 SER A O 1
ATOM 2366 N N . VAL A 1 346 ? -17.970 11.173 57.655 1.00 37.68 331 VAL A N 1
ATOM 2367 C CA . VAL A 1 346 ? -17.680 10.498 58.921 1.00 37.00 331 VAL A CA 1
ATOM 2368 C C . VAL A 1 346 ? -17.856 9.009 58.748 1.00 39.78 331 VAL A C 1
ATOM 2369 O O . VAL A 1 346 ? -18.976 8.552 58.521 1.00 38.38 331 VAL A O 1
ATOM 2373 N N . VAL A 1 347 ? -16.733 8.261 58.798 1.00 37.94 332 VAL A N 1
ATOM 2374 C CA . VAL A 1 347 ? -16.696 6.788 58.663 1.00 37.36 332 VAL A CA 1
ATOM 2375 C C . VAL A 1 347 ? -16.621 6.233 60.072 1.00 42.40 332 VAL A C 1
ATOM 2376 O O . VAL A 1 347 ? -15.796 6.688 60.864 1.00 44.00 332 VAL A O 1
ATOM 2380 N N . GLY A 1 348 ? -17.485 5.284 60.395 1.00 38.21 333 GLY A N 1
ATOM 2381 C CA . GLY A 1 348 ? -17.464 4.725 61.739 1.00 37.87 333 GLY A CA 1
ATOM 2382 C C . GLY A 1 348 ? -18.670 3.905 62.083 1.00 40.38 333 GLY A C 1
ATOM 2383 O O . GLY A 1 348 ? -19.400 3.465 61.187 1.00 40.00 333 GLY A O 1
ATOM 2384 N N . ASP A 1 349 ? -18.875 3.710 63.403 1.00 37.20 334 ASP A N 1
ATOM 2385 C CA . ASP A 1 349 ? -19.966 2.941 63.981 1.00 37.71 334 ASP A CA 1
ATOM 2386 C C . ASP A 1 349 ? -21.337 3.313 63.394 1.00 43.06 334 ASP A C 1
ATOM 2387 O O . ASP A 1 349 ? -21.802 4.437 63.613 1.00 44.83 334 ASP A O 1
ATOM 2392 N N . PRO A 1 350 ? -22.010 2.384 62.666 1.00 38.57 335 PRO A N 1
ATOM 2393 C CA . PRO A 1 350 ? -23.329 2.720 62.076 1.00 37.10 335 PRO A CA 1
ATOM 2394 C C . PRO A 1 350 ? -24.466 3.040 63.081 1.00 40.87 335 PRO A C 1
ATOM 2395 O O . PRO A 1 350 ? -25.503 3.602 62.701 1.00 39.78 335 PRO A O 1
ATOM 2399 N N . PHE A 1 351 ? -24.242 2.737 64.370 1.00 38.24 336 PHE A N 1
ATOM 2400 C CA . PHE A 1 351 ? -25.168 3.028 65.461 1.00 38.46 336 PHE A CA 1
ATOM 2401 C C . PHE A 1 351 ? -25.056 4.484 65.927 1.00 43.68 336 PHE A C 1
ATOM 2402 O O . PHE A 1 351 ? -26.001 5.014 66.528 1.00 43.88 336 PHE A O 1
ATOM 2410 N N . ASN A 1 352 ? -23.929 5.139 65.611 1.00 39.43 337 ASN A N 1
ATOM 2411 C CA . ASN A 1 352 ? -23.673 6.533 65.972 1.00 40.14 337 ASN A CA 1
ATOM 2412 C C . ASN A 1 352 ? -24.380 7.444 64.979 1.00 45.59 337 ASN A C 1
ATOM 2413 O O . ASN A 1 352 ? -24.094 7.354 63.787 1.00 44.66 337 ASN A O 1
ATOM 2418 N N . PRO A 1 353 ? -25.283 8.341 65.447 1.00 45.15 338 PRO A N 1
ATOM 2419 C CA . PRO A 1 353 ? -26.009 9.227 64.512 1.00 45.48 338 PRO A CA 1
ATOM 2420 C C . PRO A 1 353 ? -25.181 10.261 63.737 1.00 50.33 338 PRO A C 1
ATOM 2421 O O . PRO A 1 353 ? -25.672 10.811 62.752 1.00 49.21 338 PRO A O 1
ATOM 2425 N N . SER A 1 354 ? -23.941 10.521 64.167 1.00 48.12 339 SER A N 1
ATOM 2426 C CA . SER A 1 354 ? -23.061 11.470 63.475 1.00 47.31 339 SER A CA 1
ATOM 2427 C C . SER A 1 354 ? -22.292 10.794 62.311 1.00 49.40 339 SER A C 1
ATOM 2428 O O . SER A 1 354 ? -21.677 11.481 61.486 1.00 49.95 339 SER A O 1
ATOM 2431 N N . VAL A 1 355 ? -22.352 9.448 62.243 1.00 43.54 340 VAL A N 1
ATOM 2432 C CA . VAL A 1 355 ? -21.702 8.637 61.214 1.00 40.67 340 VAL A CA 1
ATOM 2433 C C . VAL A 1 355 ? -22.502 8.661 59.913 1.00 43.97 340 VAL A C 1
ATOM 2434 O O . VAL A 1 355 ? -23.722 8.513 59.914 1.00 44.37 340 VAL A O 1
ATOM 2438 N N . SER A 1 356 ? -21.792 8.841 58.808 1.00 40.70 341 SER A N 1
ATOM 2439 C CA . SER A 1 356 ? -22.333 8.897 57.449 1.00 40.23 341 SER A CA 1
ATOM 2440 C C . SER A 1 356 ? -22.056 7.602 56.650 1.00 42.45 341 SER A C 1
ATOM 2441 O O . SER A 1 356 ? -22.724 7.350 55.643 1.00 41.16 341 SER A O 1
ATOM 2444 N N . GLN A 1 357 ? -21.050 6.810 57.072 1.00 38.43 342 GLN A N 1
ATOM 2445 C CA . GLN A 1 357 ? -20.631 5.601 56.363 1.00 37.38 342 GLN A CA 1
ATOM 2446 C C . GLN A 1 357 ? -20.180 4.503 57.324 1.00 40.76 342 GLN A C 1
ATOM 2447 O O . GLN A 1 357 ? -19.216 4.691 58.080 1.00 40.29 342 GLN A O 1
ATOM 2453 N N . GLY A 1 358 ? -20.872 3.368 57.262 1.00 36.40 343 GLY A N 1
ATOM 2454 C CA . GLY A 1 358 ? -20.582 2.194 58.073 1.00 36.87 343 GLY A CA 1
ATOM 2455 C C . GLY A 1 358 ? -19.558 1.268 57.435 1.00 42.35 343 GLY A C 1
ATOM 2456 O O . GLY A 1 358 ? -18.969 1.614 56.404 1.00 41.84 343 GLY A O 1
ATOM 2457 N N . PRO A 1 359 ? -19.319 0.058 58.011 1.00 38.80 344 PRO A N 1
ATOM 2458 C CA . PRO A 1 359 ? -18.330 -0.851 57.399 1.00 37.66 344 PRO A CA 1
ATOM 2459 C C . PRO A 1 359 ? -18.910 -1.611 56.226 1.00 40.33 344 PRO A C 1
ATOM 2460 O O . PRO A 1 359 ? -20.118 -1.651 56.090 1.00 40.49 344 PRO A O 1
ATOM 2464 N N . GLN A 1 360 ? -18.065 -2.261 55.414 1.00 37.65 345 GLN A N 1
ATOM 2465 C CA . GLN A 1 360 ? -18.524 -3.114 54.308 1.00 36.50 345 GLN A CA 1
ATOM 2466 C C . GLN A 1 360 ? -19.202 -4.338 54.946 1.00 38.84 345 GLN A C 1
ATOM 2467 O O . GLN A 1 360 ? -18.945 -4.599 56.117 1.00 37.74 345 GLN A O 1
ATOM 2473 N N . VAL A 1 361 ? -20.090 -5.046 54.221 1.00 35.26 346 VAL A N 1
ATOM 2474 C CA . VAL A 1 361 ? -20.857 -6.170 54.795 1.00 36.18 346 VAL A CA 1
ATOM 2475 C C . VAL A 1 361 ? -20.042 -7.214 55.576 1.00 44.63 346 VAL A C 1
ATOM 2476 O O . VAL A 1 361 ? -20.436 -7.584 56.689 1.00 44.31 346 VAL A O 1
ATOM 2480 N N . ASP A 1 362 ? -18.911 -7.673 54.974 1.00 44.11 347 ASP A N 1
ATOM 2481 C CA . ASP A 1 362 ? -18.035 -8.721 55.507 1.00 43.83 347 ASP A CA 1
ATOM 2482 C C . ASP A 1 362 ? -16.639 -8.639 54.908 1.00 47.24 347 ASP A C 1
ATOM 2483 O O . ASP A 1 362 ? -16.377 -7.751 54.098 1.00 46.67 347 ASP A O 1
ATOM 2488 N N . LYS A 1 363 ? -15.757 -9.587 55.287 1.00 45.26 348 LYS A N 1
ATOM 2489 C CA . LYS A 1 363 ? -14.366 -9.686 54.867 1.00 45.75 348 LYS A CA 1
ATOM 2490 C C . LYS A 1 363 ? -14.200 -9.796 53.346 1.00 48.80 348 LYS A C 1
ATOM 2491 O O . LYS A 1 363 ? -13.350 -9.099 52.795 1.00 47.98 348 LYS A O 1
ATOM 2497 N N . ASP A 1 364 ? -14.979 -10.676 52.677 1.00 45.82 349 ASP A N 1
ATOM 2498 C CA . ASP A 1 364 ? -14.882 -10.873 51.216 1.00 46.37 349 ASP A CA 1
ATOM 2499 C C . ASP A 1 364 ? -15.122 -9.579 50.415 1.00 47.70 349 ASP A C 1
ATOM 2500 O O . ASP A 1 364 ? -14.349 -9.271 49.507 1.00 47.41 349 ASP A O 1
ATOM 2505 N N . GLN A 1 365 ? -16.189 -8.834 50.772 1.00 39.99 350 GLN A N 1
ATOM 2506 C CA . GLN A 1 365 ? -16.580 -7.578 50.150 1.00 38.49 350 GLN A CA 1
ATOM 2507 C C . GLN A 1 365 ? -15.522 -6.505 50.365 1.00 39.41 350 GLN A C 1
ATOM 2508 O O . GLN A 1 365 ? -15.097 -5.847 49.409 1.00 37.64 350 GLN A O 1
ATOM 2514 N N . TYR A 1 366 ? -15.047 -6.401 51.608 1.00 35.59 351 TYR A N 1
ATOM 2515 C CA . TYR A 1 366 ? -14.014 -5.471 52.036 1.00 36.79 351 TYR A CA 1
ATOM 2516 C C . TYR A 1 366 ? -12.741 -5.692 51.195 1.00 42.05 351 TYR A C 1
ATOM 2517 O O . TYR A 1 366 ? -12.230 -4.740 50.609 1.00 39.43 351 TYR A O 1
ATOM 2526 N N . GLU A 1 367 ? -12.283 -6.962 51.100 1.00 38.86 352 GLU A N 1
ATOM 2527 C CA . GLU A 1 367 ? -11.108 -7.368 50.341 1.00 39.77 352 GLU A CA 1
ATOM 2528 C C . GLU A 1 367 ? -11.269 -7.147 48.849 1.00 46.33 352 GLU A C 1
ATOM 2529 O O . GLU A 1 367 ? -10.311 -6.717 48.200 1.00 48.56 352 GLU A O 1
ATOM 2535 N N . LYS A 1 368 ? -12.473 -7.411 48.309 1.00 42.61 353 LYS A N 1
ATOM 2536 C CA . LYS A 1 368 ? -12.808 -7.196 46.899 1.00 42.48 353 LYS A CA 1
ATOM 2537 C C . LYS A 1 368 ? -12.700 -5.685 46.541 1.00 44.98 353 LYS A C 1
ATOM 2538 O O . LYS A 1 368 ? -12.143 -5.338 45.490 1.00 44.44 353 LYS A O 1
ATOM 2544 N N . VAL A 1 369 ? -13.238 -4.805 47.414 1.00 40.61 354 VAL A N 1
ATOM 2545 C CA . VAL A 1 369 ? -13.170 -3.339 47.224 1.00 40.31 354 VAL A CA 1
ATOM 2546 C C . VAL A 1 369 ? -11.689 -2.897 47.227 1.00 42.28 354 VAL A C 1
ATOM 2547 O O . VAL A 1 369 ? -11.263 -2.139 46.339 1.00 40.29 354 VAL A O 1
ATOM 2551 N N . LEU A 1 370 ? -10.899 -3.449 48.171 1.00 38.74 355 LEU A N 1
ATOM 2552 C CA . LEU A 1 370 ? -9.460 -3.179 48.247 1.00 39.58 355 LEU A CA 1
ATOM 2553 C C . LEU A 1 370 ? -8.714 -3.641 46.982 1.00 44.87 355 LEU A C 1
ATOM 2554 O O . LEU A 1 370 ? -7.827 -2.921 46.521 1.00 45.28 355 LEU A O 1
ATOM 2559 N N . ARG A 1 371 ? -9.114 -4.789 46.382 1.00 41.32 356 ARG A N 1
ATOM 2560 C CA . ARG A 1 371 ? -8.465 -5.257 45.142 1.00 42.58 356 ARG A CA 1
ATOM 2561 C C . ARG A 1 371 ? -8.737 -4.331 43.976 1.00 47.50 356 ARG A C 1
ATOM 2562 O O . ARG A 1 371 ? -7.830 -4.037 43.189 1.00 49.13 356 ARG A O 1
ATOM 2570 N N . TYR A 1 372 ? -9.981 -3.837 43.888 1.00 42.99 357 TYR A N 1
ATOM 2571 C CA . TYR A 1 372 ? -10.365 -2.881 42.852 1.00 42.09 357 TYR A CA 1
ATOM 2572 C C . TYR A 1 372 ? -9.661 -1.536 43.017 1.00 43.90 357 TYR A C 1
ATOM 2573 O O . TYR A 1 372 ? -9.258 -0.930 42.019 1.00 43.05 357 TYR A O 1
ATOM 2582 N N . ILE A 1 373 ? -9.449 -1.107 44.275 1.00 40.58 358 ILE A N 1
ATOM 2583 C CA . ILE A 1 373 ? -8.723 0.133 44.565 1.00 41.28 358 ILE A CA 1
ATOM 2584 C C . ILE A 1 373 ? -7.285 -0.034 44.057 1.00 47.92 358 ILE A C 1
ATOM 2585 O O . ILE A 1 373 ? -6.791 0.826 43.314 1.00 47.30 358 ILE A O 1
ATOM 2590 N N . ASP A 1 374 ? -6.659 -1.191 44.376 1.00 45.53 359 ASP A N 1
ATOM 2591 C CA . ASP A 1 374 ? -5.327 -1.502 43.885 1.00 46.77 359 ASP A CA 1
ATOM 2592 C C . ASP A 1 374 ? -5.249 -1.578 42.346 1.00 48.50 359 ASP A C 1
ATOM 2593 O O . ASP A 1 374 ? -4.340 -0.981 41.797 1.00 47.96 359 ASP A O 1
ATOM 2598 N N . ILE A 1 375 ? -6.199 -2.289 41.646 1.00 43.88 360 ILE A N 1
ATOM 2599 C CA . ILE A 1 375 ? -6.273 -2.336 40.165 1.00 43.08 360 ILE A CA 1
ATOM 2600 C C . ILE A 1 375 ? -6.356 -0.860 39.580 1.00 46.47 360 ILE A C 1
ATOM 2601 O O . ILE A 1 375 ? -5.659 -0.541 38.611 1.00 46.03 360 ILE A O 1
ATOM 2606 N N . GLY A 1 376 ? -7.197 -0.008 40.195 1.00 41.78 361 GLY A N 1
ATOM 2607 C CA . GLY A 1 376 ? -7.383 1.398 39.839 1.00 41.57 361 GLY A CA 1
ATOM 2608 C C . GLY A 1 376 ? -6.072 2.149 39.778 1.00 47.42 361 GLY A C 1
ATOM 2609 O O . GLY A 1 376 ? -5.783 2.808 38.776 1.00 47.22 361 GLY A O 1
ATOM 2610 N N . LYS A 1 377 ? -5.237 1.990 40.830 1.00 45.85 362 LYS A N 1
ATOM 2611 C CA . LYS A 1 377 ? -3.888 2.586 40.905 1.00 46.84 362 LYS A CA 1
ATOM 2612 C C . LYS A 1 377 ? -2.973 1.968 39.853 1.00 51.01 362 LYS A C 1
ATOM 2613 O O . LYS A 1 377 ? -2.322 2.710 39.126 1.00 51.25 362 LYS A O 1
ATOM 2619 N N . ARG A 1 378 ? -2.917 0.619 39.772 1.00 46.13 363 ARG A N 1
ATOM 2620 C CA . ARG A 1 378 ? -2.040 -0.075 38.823 1.00 46.35 363 ARG A CA 1
ATOM 2621 C C . ARG A 1 378 ? -2.369 0.186 37.354 1.00 50.51 363 ARG A C 1
ATOM 2622 O O . ARG A 1 378 ? -1.466 0.119 36.513 1.00 51.93 363 ARG A O 1
ATOM 2630 N N . GLU A 1 379 ? -3.643 0.496 37.041 1.00 44.99 364 GLU A N 1
ATOM 2631 C CA . GLU A 1 379 ? -4.068 0.788 35.668 1.00 44.01 364 GLU A CA 1
ATOM 2632 C C . GLU A 1 379 ? -3.885 2.262 35.248 1.00 49.61 364 GLU A C 1
ATOM 2633 O O . GLU A 1 379 ? -4.269 2.636 34.135 1.00 51.44 364 GLU A O 1
ATOM 2639 N N . GLY A 1 380 ? -3.279 3.067 36.116 1.00 44.61 365 GLY A N 1
ATOM 2640 C CA . GLY A 1 380 ? -2.955 4.457 35.805 1.00 45.16 365 GLY A CA 1
ATOM 2641 C C . GLY A 1 380 ? -3.936 5.556 36.186 1.00 49.31 365 GLY A C 1
ATOM 2642 O O . GLY A 1 380 ? -3.736 6.694 35.778 1.00 49.31 365 GLY A O 1
ATOM 2643 N N . ALA A 1 381 ? -4.979 5.254 36.980 1.00 46.74 366 ALA A N 1
ATOM 2644 C CA . ALA A 1 381 ? -5.918 6.287 37.422 1.00 46.74 366 ALA A CA 1
ATOM 2645 C C . ALA A 1 381 ? -5.281 7.141 38.565 1.00 50.33 366 ALA A C 1
ATOM 2646 O O . ALA A 1 381 ? -4.350 6.679 39.234 1.00 51.05 366 ALA A O 1
ATOM 2648 N N . THR A 1 382 ? -5.756 8.378 38.758 1.00 43.73 367 THR A N 1
ATOM 2649 C CA . THR A 1 382 ? -5.222 9.264 39.790 1.00 42.17 367 THR A CA 1
ATOM 2650 C C . THR A 1 382 ? -6.053 9.166 41.067 1.00 41.74 367 THR A C 1
ATOM 2651 O O . THR A 1 382 ? -7.240 9.427 41.024 1.00 37.64 367 THR A O 1
ATOM 2655 N N . LEU A 1 383 ? -5.416 8.873 42.214 1.00 40.79 368 LEU A N 1
ATOM 2656 C CA . LEU A 1 383 ? -6.121 8.802 43.503 1.00 40.98 368 LEU A CA 1
ATOM 2657 C C . LEU A 1 383 ? -6.259 10.192 44.089 1.00 45.07 368 LEU A C 1
ATOM 2658 O O . LEU A 1 383 ? -5.266 10.793 44.471 1.00 45.03 368 LEU A O 1
ATOM 2663 N N . VAL A 1 384 ? -7.489 10.699 44.151 1.00 41.98 369 VAL A N 1
ATOM 2664 C CA . VAL A 1 384 ? -7.775 12.032 44.665 1.00 42.10 369 VAL A CA 1
ATOM 2665 C C . VAL A 1 384 ? -7.950 11.999 46.186 1.00 46.25 369 VAL A C 1
ATOM 2666 O O . VAL A 1 384 ? -7.473 12.888 46.896 1.00 46.18 369 VAL A O 1
ATOM 2670 N N . THR A 1 385 ? -8.606 10.960 46.682 1.00 42.33 370 THR A N 1
ATOM 2671 C CA . THR A 1 385 ? -8.848 10.808 48.109 1.00 42.06 370 THR A CA 1
ATOM 2672 C C . THR A 1 385 ? -9.168 9.361 48.446 1.00 44.61 370 THR A C 1
ATOM 2673 O O . THR A 1 385 ? -9.607 8.609 47.569 1.00 43.88 370 THR A O 1
ATOM 2677 N N . GLY A 1 386 ? -8.955 9.010 49.718 1.00 39.44 371 GLY A N 1
ATOM 2678 C CA . GLY A 1 386 ? -9.219 7.695 50.271 1.00 38.74 371 GLY A CA 1
ATOM 2679 C C . GLY A 1 386 ? -8.307 6.636 49.708 1.00 45.42 371 GLY A C 1
ATOM 2680 O O . GLY A 1 386 ? -7.093 6.799 49.735 1.00 45.74 371 GLY A O 1
ATOM 2681 N N . GLY A 1 387 ? -8.899 5.556 49.200 1.00 44.26 372 GLY A N 1
ATOM 2682 C CA . GLY A 1 387 ? -8.150 4.456 48.602 1.00 44.60 372 GLY A CA 1
ATOM 2683 C C . GLY A 1 387 ? -7.390 3.594 49.582 1.00 49.30 372 GLY A C 1
ATOM 2684 O O . GLY A 1 387 ? -6.392 2.976 49.216 1.00 48.46 372 GLY A O 1
ATOM 2685 N N . LYS A 1 388 ? -7.844 3.559 50.838 1.00 47.81 373 LYS A N 1
ATOM 2686 C CA . LYS A 1 388 ? -7.200 2.773 51.898 1.00 48.11 373 LYS A CA 1
ATOM 2687 C C . LYS A 1 388 ? -8.196 2.425 53.035 1.00 50.24 373 LYS A C 1
ATOM 2688 O O . LYS A 1 388 ? -9.179 3.144 53.237 1.00 45.82 373 LYS A O 1
ATOM 2694 N N . PRO A 1 389 ? -7.960 1.324 53.781 1.00 46.88 374 PRO A N 1
ATOM 2695 C CA . PRO A 1 389 ? -8.860 1.024 54.902 1.00 46.35 374 PRO A CA 1
ATOM 2696 C C . PRO A 1 389 ? -8.613 1.975 56.072 1.00 51.35 374 PRO A C 1
ATOM 2697 O O . PRO A 1 389 ? -7.562 2.607 56.140 1.00 51.71 374 PRO A O 1
ATOM 2701 N N . CYS A 1 390 ? -9.583 2.099 56.979 1.00 49.02 375 CYS A N 1
ATOM 2702 C CA . CYS A 1 390 ? -9.417 2.956 58.151 1.00 50.35 375 CYS A CA 1
ATOM 2703 C C . CYS A 1 390 ? -9.932 2.306 59.427 1.00 57.48 375 CYS A C 1
ATOM 2704 O O . CYS A 1 390 ? -10.681 1.334 59.357 1.00 57.18 375 CYS A O 1
ATOM 2707 N N . GLY A 1 391 ? -9.494 2.817 60.573 1.00 56.59 376 GLY A N 1
ATOM 2708 C CA . GLY A 1 391 ? -9.894 2.307 61.879 1.00 57.63 376 GLY A CA 1
ATOM 2709 C C . GLY A 1 391 ? -9.077 1.124 62.368 1.00 66.41 376 GLY A C 1
ATOM 2710 O O . GLY A 1 391 ? -8.300 0.525 61.610 1.00 65.97 376 GLY A O 1
ATOM 2711 N N . ASP A 1 392 ? -9.257 0.782 63.656 1.00 66.26 377 ASP A N 1
ATOM 2712 C CA . ASP A 1 392 ? -8.582 -0.341 64.314 1.00 68.21 377 ASP A CA 1
ATOM 2713 C C . ASP A 1 392 ? -9.216 -1.678 63.892 1.00 70.97 377 ASP A C 1
ATOM 2714 O O . ASP A 1 392 ? -8.515 -2.574 63.411 1.00 71.47 377 ASP A O 1
ATOM 2719 N N . LYS A 1 393 ? -10.545 -1.793 64.057 1.00 65.03 378 LYS A N 1
ATOM 2720 C CA . LYS A 1 393 ? -11.317 -2.994 63.741 1.00 63.27 378 LYS A CA 1
ATOM 2721 C C . LYS A 1 393 ? -12.504 -2.651 62.861 1.00 64.17 378 LYS A C 1
ATOM 2722 O O . LYS A 1 393 ? -12.937 -1.489 62.822 1.00 64.51 378 LYS A O 1
ATOM 2728 N N . GLY A 1 394 ? -13.043 -3.676 62.211 1.00 56.48 379 GLY A N 1
ATOM 2729 C CA . GLY A 1 394 ? -14.191 -3.526 61.337 1.00 53.97 379 GLY A CA 1
ATOM 2730 C C . GLY A 1 394 ? -13.770 -3.362 59.904 1.00 54.45 379 GLY A C 1
ATOM 2731 O O . GLY A 1 394 ? -12.616 -3.014 59.638 1.00 55.58 379 GLY A O 1
ATOM 2732 N N . TYR A 1 395 ? -14.710 -3.576 58.976 1.00 46.12 380 TYR A N 1
ATOM 2733 C CA . TYR A 1 395 ? -14.430 -3.524 57.547 1.00 44.45 380 TYR A CA 1
ATOM 2734 C C . TYR A 1 395 ? -14.683 -2.161 56.930 1.00 47.09 380 TYR A C 1
ATOM 2735 O O . TYR A 1 395 ? -15.475 -2.016 55.999 1.00 46.39 380 TYR A O 1
ATOM 2744 N N . TYR A 1 396 ? -13.983 -1.153 57.455 1.00 43.15 381 TYR A N 1
ATOM 2745 C CA . TYR A 1 396 ? -14.111 0.246 57.029 1.00 41.80 381 TYR A CA 1
ATOM 2746 C C . TYR A 1 396 ? -13.118 0.623 55.948 1.00 44.48 381 TYR A C 1
ATOM 2747 O O . TYR A 1 396 ? -11.920 0.363 56.085 1.00 44.60 381 TYR A O 1
ATOM 2756 N N . ILE A 1 397 ? -13.631 1.225 54.866 1.00 39.98 382 ILE A N 1
ATOM 2757 C CA . ILE A 1 397 ? -12.851 1.700 53.718 1.00 39.50 382 ILE A CA 1
ATOM 2758 C C . ILE A 1 397 ? -13.188 3.177 53.520 1.00 45.51 382 ILE A C 1
ATOM 2759 O O . ILE A 1 397 ? -14.363 3.558 53.543 1.00 44.82 382 ILE A O 1
ATOM 2764 N N . GLU A 1 398 ? -12.147 4.006 53.335 1.00 41.82 383 GLU A N 1
ATOM 2765 C CA . GLU A 1 398 ? -12.298 5.437 53.126 1.00 40.50 383 GLU A CA 1
ATOM 2766 C C . GLU A 1 398 ? -12.997 5.730 51.797 1.00 44.44 383 GLU A C 1
ATOM 2767 O O . GLU A 1 398 ? -12.682 5.066 50.795 1.00 43.55 383 GLU A O 1
ATOM 2773 N N . PRO A 1 399 ? -13.952 6.707 51.769 1.00 39.57 384 PRO A N 1
ATOM 2774 C CA . PRO A 1 399 ? -14.583 7.075 50.495 1.00 38.23 384 PRO A CA 1
ATOM 2775 C C . PRO A 1 399 ? -13.472 7.441 49.495 1.00 40.23 384 PRO A C 1
ATOM 2776 O O . PRO A 1 399 ? -12.555 8.199 49.816 1.00 39.90 384 PRO A O 1
ATOM 2780 N N . THR A 1 400 ? -13.515 6.821 48.315 1.00 35.46 385 THR A N 1
ATOM 2781 C CA . THR A 1 400 ? -12.460 6.911 47.319 1.00 35.56 385 THR A CA 1
ATOM 2782 C C . THR A 1 400 ? -12.855 7.611 46.036 1.00 39.45 385 THR A C 1
ATOM 2783 O O . THR A 1 400 ? -13.904 7.318 45.463 1.00 39.68 385 THR A O 1
ATOM 2787 N N . ILE A 1 401 ? -11.976 8.506 45.556 1.00 35.44 386 ILE A N 1
ATOM 2788 C CA . ILE A 1 401 ? -12.181 9.170 44.277 1.00 34.22 386 ILE A CA 1
ATOM 2789 C C . ILE A 1 401 ? -11.019 8.867 43.346 1.00 38.55 386 ILE A C 1
ATOM 2790 O O . ILE A 1 401 ? -9.867 9.104 43.706 1.00 38.58 386 ILE A O 1
ATOM 2795 N N . PHE A 1 402 ? -11.323 8.380 42.138 1.00 35.68 387 PHE A N 1
ATOM 2796 C CA . PHE A 1 402 ? -10.299 8.241 41.107 1.00 36.90 387 PHE A CA 1
ATOM 2797 C C . PHE A 1 402 ? -10.638 9.207 39.961 1.00 39.42 387 PHE A C 1
ATOM 2798 O O . PHE A 1 402 ? -11.788 9.247 39.506 1.00 38.32 387 PHE A O 1
ATOM 2806 N N . THR A 1 403 ? -9.646 9.985 39.513 1.00 35.91 388 THR A N 1
ATOM 2807 C CA . THR A 1 403 ? -9.755 10.829 38.319 1.00 35.99 388 THR A CA 1
ATOM 2808 C C . THR A 1 403 ? -8.836 10.228 37.250 1.00 40.93 388 THR A C 1
ATOM 2809 O O . THR A 1 403 ? -8.101 9.263 37.543 1.00 40.53 388 THR A O 1
ATOM 2813 N N . ASP A 1 404 ? -8.882 10.787 36.008 1.00 38.94 389 ASP A N 1
ATOM 2814 C CA . ASP A 1 404 ? -8.086 10.330 34.850 1.00 40.06 389 ASP A CA 1
ATOM 2815 C C . ASP A 1 404 ? -8.408 8.885 34.551 1.00 45.19 389 ASP A C 1
ATOM 2816 O O . ASP A 1 404 ? -7.515 8.066 34.307 1.00 46.88 389 ASP A O 1
ATOM 2821 N N . VAL A 1 405 ? -9.717 8.572 34.647 1.00 41.27 390 VAL A N 1
ATOM 2822 C CA . VAL A 1 405 ? -10.254 7.252 34.413 1.00 41.84 390 VAL A CA 1
ATOM 2823 C C . VAL A 1 405 ? -10.635 7.204 32.934 1.00 49.99 390 VAL A C 1
ATOM 2824 O O . VAL A 1 405 ? -11.266 8.127 32.423 1.00 51.38 390 VAL A O 1
ATOM 2828 N N . LYS A 1 406 ? -10.149 6.189 32.244 1.00 48.72 391 LYS A N 1
ATOM 2829 C CA . LYS A 1 406 ? -10.420 5.947 30.835 1.00 49.92 391 LYS A CA 1
ATOM 2830 C C . LYS A 1 406 ? -11.527 4.898 30.785 1.00 55.28 391 LYS A C 1
ATOM 2831 O O . LYS A 1 406 ? -11.640 4.073 31.698 1.00 54.36 391 LYS A O 1
ATOM 2837 N N . ASP A 1 407 ? -12.362 4.955 29.748 1.00 53.87 392 ASP A N 1
ATOM 2838 C CA . ASP A 1 407 ? -13.536 4.093 29.572 1.00 54.21 392 ASP A CA 1
ATOM 2839 C C . ASP A 1 407 ? -13.286 2.589 29.506 1.00 59.51 392 ASP A C 1
ATOM 2840 O O . ASP A 1 407 ? -14.165 1.813 29.887 1.00 58.89 392 ASP A O 1
ATOM 2845 N N . ASP A 1 408 ? -12.070 2.190 29.057 1.00 57.76 393 ASP A N 1
ATOM 2846 C CA . ASP A 1 408 ? -11.577 0.805 28.899 1.00 57.98 393 ASP A CA 1
ATOM 2847 C C . ASP A 1 408 ? -10.897 0.230 30.168 1.00 60.56 393 ASP A C 1
ATOM 2848 O O . ASP A 1 408 ? -10.486 -0.929 30.165 1.00 62.14 393 ASP A O 1
ATOM 2853 N N . MET A 1 409 ? -10.756 1.041 31.231 1.00 53.56 394 MET A N 1
ATOM 2854 C CA . MET A 1 409 ? -10.160 0.624 32.506 1.00 50.23 394 MET A CA 1
ATOM 2855 C C . MET A 1 409 ? -11.129 -0.291 33.275 1.00 52.12 394 MET A C 1
ATOM 2856 O O . MET A 1 409 ? -12.353 -0.108 33.189 1.00 50.34 394 MET A O 1
ATOM 2861 N N . THR A 1 410 ? -10.574 -1.251 34.054 1.00 47.26 395 THR A N 1
ATOM 2862 C CA . THR A 1 410 ? -11.331 -2.189 34.901 1.00 45.29 395 THR A CA 1
ATOM 2863 C C . THR A 1 410 ? -12.286 -1.469 35.887 1.00 45.70 395 THR A C 1
ATOM 2864 O O . THR A 1 410 ? -13.416 -1.911 36.055 1.00 44.31 395 THR A O 1
ATOM 2868 N N . ILE A 1 411 ? -11.832 -0.375 36.522 1.00 41.37 396 ILE A N 1
ATOM 2869 C CA . ILE A 1 411 ? -12.638 0.400 37.481 1.00 41.03 396 ILE A CA 1
ATOM 2870 C C . ILE A 1 411 ? -13.754 1.196 36.814 1.00 47.69 396 ILE A C 1
ATOM 2871 O O . ILE A 1 411 ? -14.670 1.654 37.495 1.00 49.45 396 ILE A O 1
ATOM 2876 N N . ALA A 1 412 ? -13.677 1.359 35.491 1.00 43.79 397 ALA A N 1
ATOM 2877 C CA . ALA A 1 412 ? -14.708 2.039 34.713 1.00 42.93 397 ALA A CA 1
ATOM 2878 C C . ALA A 1 412 ? -15.720 1.014 34.142 1.00 44.58 397 ALA A C 1
ATOM 2879 O O . ALA A 1 412 ? -16.785 1.409 33.684 1.00 42.78 397 ALA A O 1
ATOM 2881 N N . GLN A 1 413 ? -15.365 -0.285 34.148 1.00 40.30 398 GLN A N 1
ATOM 2882 C CA . GLN A 1 413 ? -16.157 -1.356 33.561 1.00 39.48 398 GLN A CA 1
ATOM 2883 C C . GLN A 1 413 ? -16.757 -2.351 34.542 1.00 44.83 398 GLN A C 1
ATOM 2884 O O . GLN A 1 413 ? -17.802 -2.910 34.223 1.00 46.54 398 GLN A O 1
ATOM 2890 N N . ASP A 1 414 ? -16.093 -2.662 35.669 1.00 40.53 399 ASP A N 1
ATOM 2891 C CA . ASP A 1 414 ? -16.607 -3.687 36.605 1.00 40.40 399 ASP A CA 1
ATOM 2892 C C . ASP A 1 414 ? -17.321 -3.082 37.806 1.00 44.66 399 ASP A C 1
ATOM 2893 O O . ASP A 1 414 ? -16.889 -2.035 38.313 1.00 44.27 399 ASP A O 1
ATOM 2898 N N . GLU A 1 415 ? -18.367 -3.769 38.303 1.00 39.88 400 GLU A N 1
ATOM 2899 C CA . GLU A 1 415 ? -19.107 -3.302 39.485 1.00 40.01 400 GLU A CA 1
ATOM 2900 C C . GLU A 1 415 ? -18.255 -3.556 40.727 1.00 44.40 400 GLU A C 1
ATOM 2901 O O . GLU A 1 415 ? -17.885 -4.695 41.008 1.00 44.61 400 GLU A O 1
ATOM 2907 N N . ILE A 1 416 ? -17.906 -2.484 41.431 1.00 39.75 401 ILE A N 1
ATOM 2908 C CA . ILE A 1 416 ? -17.048 -2.567 42.612 1.00 39.08 401 ILE A CA 1
ATOM 2909 C C . ILE A 1 416 ? -17.845 -2.865 43.883 1.00 42.07 401 ILE A C 1
ATOM 2910 O O . ILE A 1 416 ? -17.351 -3.606 44.731 1.00 43.77 401 ILE A O 1
ATOM 2915 N N . PHE A 1 417 ? -19.050 -2.278 44.021 1.00 36.11 402 PHE A N 1
ATOM 2916 C CA . PHE A 1 417 ? -19.940 -2.412 45.180 1.00 36.40 402 PHE A CA 1
ATOM 2917 C C . PHE A 1 417 ? -19.255 -1.891 46.458 1.00 40.59 402 PHE A C 1
ATOM 2918 O O . PHE A 1 417 ? -19.308 -2.511 47.528 1.00 41.68 402 PHE A O 1
ATOM 2926 N N . GLY A 1 418 ? -18.606 -0.743 46.316 1.00 35.11 403 GLY A N 1
ATOM 2927 C CA . GLY A 1 418 ? -17.857 -0.111 47.389 1.00 35.27 403 GLY A CA 1
ATOM 2928 C C . GLY A 1 418 ? -17.778 1.383 47.241 1.00 39.15 403 GLY A C 1
ATOM 2929 O O . GLY A 1 418 ? -18.200 1.922 46.206 1.00 39.27 403 GLY A O 1
ATOM 2930 N N . PRO A 1 419 ? -17.236 2.077 48.278 1.00 34.56 404 PRO A N 1
ATOM 2931 C CA . PRO A 1 419 ? -17.231 3.559 48.249 1.00 33.47 404 PRO A CA 1
ATOM 2932 C C . PRO A 1 419 ? -16.134 4.110 47.325 1.00 36.74 404 PRO A C 1
ATOM 2933 O O . PRO A 1 419 ? -15.159 4.717 47.778 1.00 34.08 404 PRO A O 1
ATOM 2937 N N . VAL A 1 420 ? -16.290 3.861 46.015 1.00 33.33 405 VAL A N 1
ATOM 2938 C CA . VAL A 1 420 ? -15.292 4.2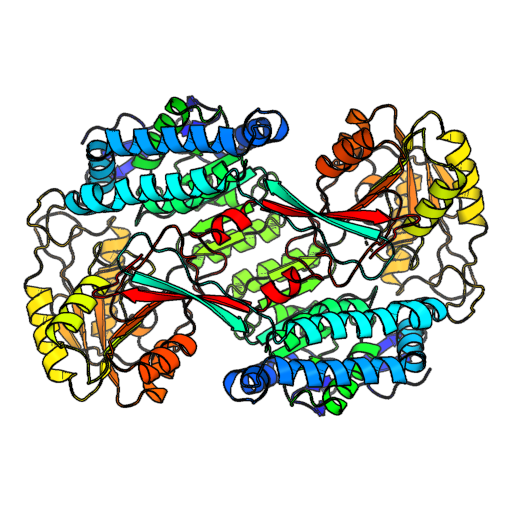02 44.999 1.00 33.01 405 VAL A CA 1
ATOM 2939 C C . VAL A 1 420 ? -15.971 4.910 43.826 1.00 38.02 405 VAL A C 1
ATOM 2940 O O . VAL A 1 420 ? -16.847 4.347 43.167 1.00 38.00 405 VAL A O 1
ATOM 2944 N N . MET A 1 421 ? -15.521 6.127 43.551 1.00 34.44 406 MET A N 1
ATOM 2945 C CA . MET A 1 421 ? -16.018 6.963 42.460 1.00 33.40 406 MET A CA 1
ATOM 2946 C C . MET A 1 421 ? -14.981 7.005 41.317 1.00 37.89 406 MET A C 1
ATOM 2947 O O . MET A 1 421 ? -13.786 7.162 41.589 1.00 35.29 406 MET A O 1
ATOM 2952 N N . ALA A 1 422 ? -15.454 6.921 40.052 1.00 36.15 407 ALA A N 1
ATOM 2953 C CA . ALA A 1 422 ? -14.625 7.101 38.847 1.00 36.49 407 ALA A CA 1
ATOM 2954 C C . ALA A 1 422 ? -15.137 8.416 38.253 1.00 39.84 407 ALA A C 1
ATOM 2955 O O . ALA A 1 422 ? -16.253 8.469 37.728 1.00 38.09 407 ALA A O 1
ATOM 2957 N N . LEU A 1 423 ? -14.364 9.499 38.462 1.00 36.67 408 LEU A N 1
ATOM 2958 C CA . LEU A 1 423 ? -14.702 10.864 38.074 1.00 36.64 408 LEU A CA 1
ATOM 2959 C C . LEU A 1 423 ? -14.075 11.251 36.720 1.00 41.96 408 LEU A C 1
ATOM 2960 O O . LEU A 1 423 ? -12.868 11.179 36.537 1.00 41.42 408 LEU A O 1
ATOM 2965 N N . MET A 1 424 ? -14.927 11.569 35.745 1.00 40.07 409 MET A N 1
ATOM 2966 C CA . MET A 1 424 ? -14.489 11.807 34.379 1.00 41.26 409 MET A CA 1
ATOM 2967 C C . MET A 1 424 ? -15.056 13.085 33.777 1.00 45.59 409 MET A C 1
ATOM 2968 O O . MET A 1 424 ? -16.041 13.638 34.269 1.00 46.52 409 MET A O 1
ATOM 2973 N N . LYS A 1 425 ? -14.428 13.540 32.702 1.00 41.20 410 LYS A N 1
ATOM 2974 C CA . LYS A 1 425 ? -14.784 14.750 31.988 1.00 40.59 410 LYS A CA 1
ATOM 2975 C C . LYS A 1 425 ? -15.336 14.426 30.591 1.00 45.03 410 LYS A C 1
ATOM 2976 O O . LYS A 1 425 ? -14.955 13.423 29.984 1.00 45.60 410 LYS A O 1
ATOM 2982 N N . PHE A 1 426 ? -16.228 15.297 30.080 1.00 40.48 411 PHE A N 1
ATOM 2983 C CA . PHE A 1 426 ? -16.795 15.172 28.734 1.00 39.28 411 PHE A CA 1
ATOM 2984 C C . PHE A 1 426 ? -17.036 16.550 28.166 1.00 42.71 411 PHE A C 1
ATOM 2985 O O . PHE A 1 426 ? -17.199 17.501 28.926 1.00 40.84 411 PHE A O 1
ATOM 2993 N N . LYS A 1 427 ? -17.122 16.644 26.834 1.00 41.84 412 LYS A N 1
ATOM 2994 C CA . LYS A 1 427 ? -17.381 17.892 26.144 1.00 42.75 412 LYS A CA 1
ATOM 2995 C C . LYS A 1 427 ? -18.815 17.948 25.640 1.00 45.97 412 LYS A C 1
ATOM 2996 O O . LYS A 1 427 ? -19.530 18.894 25.981 1.00 46.30 412 LYS A O 1
ATOM 3002 N N . THR A 1 428 ? -19.246 16.957 24.825 1.00 40.53 413 THR A N 1
ATOM 3003 C CA . THR A 1 428 ? -20.576 17.008 24.195 1.00 38.43 413 THR A CA 1
ATOM 3004 C C . THR A 1 428 ? -21.595 16.015 24.723 1.00 40.77 413 THR A C 1
ATOM 3005 O O . THR A 1 428 ? -21.231 14.999 25.306 1.00 41.08 413 THR A O 1
ATOM 3009 N N . VAL A 1 429 ? -22.880 16.305 24.472 1.00 36.77 414 VAL A N 1
ATOM 3010 C CA . VAL A 1 429 ? -24.047 15.461 24.767 1.00 36.14 414 VAL A CA 1
ATOM 3011 C C . VAL A 1 429 ? -23.889 14.075 24.061 1.00 42.12 414 VAL A C 1
ATOM 3012 O O . VAL A 1 429 ? -24.052 13.038 24.699 1.00 40.45 414 VAL A O 1
ATOM 3016 N N . GLU A 1 430 ? -23.554 14.085 22.756 1.00 40.64 415 GLU A N 1
ATOM 3017 C CA . GLU A 1 430 ? -23.410 12.902 21.906 1.00 41.09 415 GLU A CA 1
ATOM 3018 C C . GLU A 1 430 ? -22.337 11.984 22.447 1.00 43.96 415 GLU A C 1
ATOM 3019 O O . GLU A 1 430 ? -22.525 10.781 22.458 1.00 44.04 415 GLU A O 1
ATOM 3025 N N . GLU A 1 431 ? -21.222 12.564 22.891 1.00 41.07 416 GLU A N 1
ATOM 3026 C CA . GLU A 1 431 ? -20.064 11.909 23.480 1.00 39.76 416 GLU A CA 1
ATOM 3027 C C . GLU A 1 431 ? -20.483 11.230 24.810 1.00 38.77 416 GLU A C 1
ATOM 3028 O O . GLU A 1 431 ? -20.167 10.041 25.031 1.00 37.35 416 GLU A O 1
ATOM 3034 N N . VAL A 1 432 ? -21.214 11.970 25.669 1.00 30.22 417 VAL A N 1
ATOM 3035 C CA . VAL A 1 432 ? -21.581 11.443 26.974 1.00 29.96 417 VAL A CA 1
ATOM 3036 C C . VAL A 1 432 ? -22.641 10.338 26.931 1.00 38.11 417 VAL A C 1
ATOM 3037 O O . VAL A 1 432 ? -22.620 9.443 27.783 1.00 38.89 417 VAL A O 1
ATOM 3041 N N . ILE A 1 433 ? -23.536 10.372 25.913 1.00 34.64 418 ILE A N 1
ATOM 3042 C CA . ILE A 1 433 ? -24.536 9.333 25.679 1.00 32.90 418 ILE A CA 1
ATOM 3043 C C . ILE A 1 433 ? -23.803 8.035 25.366 1.00 37.72 418 ILE A C 1
ATOM 3044 O O . ILE A 1 433 ? -24.153 6.997 25.939 1.00 37.61 418 ILE A O 1
ATOM 3049 N N . GLN A 1 434 ? -22.753 8.105 24.517 1.00 36.39 419 GLN A N 1
ATOM 3050 C CA . GLN A 1 434 ? -21.926 6.939 24.149 1.00 36.81 419 GLN A CA 1
ATOM 3051 C C . GLN A 1 434 ? -21.165 6.406 25.357 1.00 38.98 419 GLN A C 1
ATOM 3052 O O . GLN A 1 434 ? -21.158 5.205 25.592 1.00 38.54 419 GLN A O 1
ATOM 3058 N N . LYS A 1 435 ? -20.554 7.303 26.143 1.00 35.55 420 LYS A N 1
ATOM 3059 C CA . LYS A 1 435 ? -19.847 6.941 27.376 1.00 34.59 420 LYS A CA 1
ATOM 3060 C C . LYS A 1 435 ? -20.789 6.282 28.412 1.00 37.44 420 LYS A C 1
ATOM 3061 O O . LYS A 1 435 ? -20.442 5.247 28.973 1.00 35.65 420 LYS A O 1
ATOM 3067 N N . ALA A 1 436 ? -21.993 6.855 28.620 1.00 35.04 421 ALA A N 1
ATOM 3068 C CA . ALA A 1 436 ? -22.987 6.321 29.547 1.00 34.35 421 ALA A CA 1
ATOM 3069 C C . ALA A 1 436 ? -23.389 4.894 29.166 1.00 37.39 421 ALA A C 1
ATOM 3070 O O . ALA A 1 436 ? -23.590 4.068 30.039 1.00 34.28 421 ALA A O 1
ATOM 3072 N N . ASN A 1 437 ? -23.493 4.612 27.864 1.00 37.28 422 ASN A N 1
ATOM 3073 C CA . ASN A 1 437 ? -23.889 3.312 27.324 1.00 38.06 422 ASN A CA 1
ATOM 3074 C C . ASN A 1 437 ? -22.702 2.366 27.094 1.00 44.76 422 ASN A C 1
ATOM 3075 O O . ASN A 1 437 ? -22.931 1.216 26.705 1.00 44.60 422 ASN A O 1
ATOM 3080 N N . ASN A 1 438 ? -21.449 2.838 27.317 1.00 42.74 423 ASN A N 1
ATOM 3081 C CA . ASN A 1 438 ? -20.242 2.009 27.139 1.00 43.91 423 ASN A CA 1
ATOM 3082 C C . ASN A 1 438 ? -20.037 1.132 28.398 1.00 48.26 423 ASN A C 1
ATOM 3083 O O . ASN A 1 438 ? -19.135 1.393 29.205 1.00 50.76 423 ASN A O 1
ATOM 3088 N N . THR A 1 439 ? -20.907 0.109 28.568 1.00 40.01 424 THR A N 1
ATOM 3089 C CA . THR A 1 439 ? -20.983 -0.763 29.738 1.00 37.31 424 THR A CA 1
ATOM 3090 C C . THR A 1 439 ? -21.826 -1.976 29.381 1.00 41.44 424 THR A C 1
ATOM 3091 O O . THR A 1 439 ? -22.659 -1.879 28.480 1.00 41.92 424 THR A O 1
ATOM 3095 N N . ARG A 1 440 ? -21.644 -3.095 30.111 1.00 36.96 425 ARG A N 1
ATOM 3096 C CA . ARG A 1 440 ? -22.426 -4.329 29.939 1.00 37.44 425 ARG A CA 1
ATOM 3097 C C . ARG A 1 440 ? -23.801 -4.174 30.596 1.00 39.67 425 ARG A C 1
ATOM 3098 O O . ARG A 1 440 ? -24.737 -4.915 30.286 1.00 38.84 425 ARG A O 1
ATOM 3106 N N . TYR A 1 441 ? -23.864 -3.288 31.585 1.00 36.21 426 TYR A N 1
ATOM 3107 C CA . TYR A 1 441 ? -25.006 -3.041 32.448 1.00 35.46 426 TYR A CA 1
ATOM 3108 C C . TYR A 1 441 ? -25.972 -1.972 31.913 1.00 39.82 426 TYR A C 1
ATOM 3109 O O . TYR A 1 441 ? -25.668 -1.322 30.925 1.00 40.15 426 TYR A O 1
ATOM 3118 N N . GLY A 1 442 ? -27.150 -1.859 32.539 1.00 36.44 427 GLY A N 1
ATOM 3119 C CA . GLY A 1 442 ? -28.200 -0.897 32.207 1.00 34.75 427 GLY A CA 1
ATOM 3120 C C . GLY A 1 442 ? -29.264 -0.861 33.285 1.00 37.02 427 GLY A C 1
ATOM 3121 O O . GLY A 1 442 ? -30.424 -1.157 33.019 1.00 37.76 427 GLY A O 1
ATOM 3122 N N . LEU A 1 443 ? -28.883 -0.567 34.528 1.00 32.33 428 LEU A N 1
ATOM 3123 C CA . LEU A 1 443 ? -29.836 -0.553 35.627 1.00 31.30 428 LEU A CA 1
ATOM 3124 C C . LEU A 1 443 ? -30.414 0.818 35.842 1.00 34.95 428 LEU A C 1
ATOM 3125 O O . LEU A 1 443 ? -31.632 0.985 35.703 1.00 35.41 428 LEU A O 1
ATOM 3130 N N . ALA A 1 444 ? -29.550 1.815 36.131 1.00 29.01 429 ALA A N 1
ATOM 3131 C CA . ALA A 1 444 ? -29.984 3.184 36.395 1.00 27.14 429 ALA A CA 1
ATOM 3132 C C . ALA A 1 444 ? -28.943 4.183 35.964 1.00 32.43 429 ALA A C 1
ATOM 3133 O O . ALA A 1 444 ? -27.800 3.812 35.705 1.00 30.62 429 ALA A O 1
ATOM 3135 N N . ALA A 1 445 ? -29.350 5.456 35.838 1.00 30.58 430 ALA A N 1
ATOM 3136 C CA . ALA A 1 445 ? -28.480 6.564 35.458 1.00 31.34 430 ALA A CA 1
ATOM 3137 C C . ALA A 1 445 ? -29.054 7.834 36.036 1.00 33.99 430 ALA A C 1
ATOM 3138 O O . ALA A 1 445 ? -30.261 7.948 36.179 1.00 31.26 430 ALA A O 1
ATOM 3140 N N . GLY A 1 446 ? -28.169 8.769 36.358 1.00 30.74 431 GLY A N 1
ATOM 3141 C CA . GLY A 1 446 ? -28.515 10.074 36.887 1.00 29.44 431 GLY A CA 1
ATOM 3142 C C . GLY A 1 446 ? -28.120 11.149 35.898 1.00 33.12 431 GLY A C 1
ATOM 3143 O O . GLY A 1 446 ? -27.096 11.020 35.228 1.00 34.26 431 GLY A O 1
ATOM 3144 N N . ILE A 1 447 ? -28.950 12.186 35.759 1.00 28.75 432 ILE A N 1
ATOM 3145 C CA . ILE A 1 447 ? -28.698 13.322 34.873 1.00 29.09 432 ILE A CA 1
ATOM 3146 C C . ILE A 1 447 ? -28.892 14.569 35.709 1.00 34.57 432 ILE A C 1
ATOM 3147 O O . ILE A 1 447 ? -29.898 14.676 36.407 1.00 33.75 432 ILE A O 1
ATOM 3152 N N . VAL A 1 448 ? -27.926 15.504 35.650 1.00 32.17 433 VAL A N 1
ATOM 3153 C CA . VAL A 1 448 ? -28.025 16.773 36.357 1.00 31.78 433 VAL A CA 1
ATOM 3154 C C . VAL A 1 448 ? -27.942 17.893 35.323 1.00 38.72 433 VAL A C 1
ATOM 3155 O O . VAL A 1 448 ? -26.871 18.141 34.768 1.00 40.52 433 VAL A O 1
ATOM 3159 N N . THR A 1 449 ? -29.094 18.519 35.022 1.00 34.12 434 THR A N 1
ATOM 3160 C CA . THR A 1 449 ? -29.244 19.626 34.058 1.00 33.23 434 THR A CA 1
ATOM 3161 C C . THR A 1 449 ? -30.550 20.374 34.354 1.00 37.07 434 THR A C 1
ATOM 3162 O O . THR A 1 449 ? -31.490 19.783 34.881 1.00 36.77 434 THR A O 1
ATOM 3166 N N . LYS A 1 450 ? -30.625 21.638 33.958 1.00 32.49 435 LYS A N 1
ATOM 3167 C CA . LYS A 1 450 ? -31.828 22.441 34.122 1.00 31.17 435 LYS A CA 1
ATOM 3168 C C . LYS A 1 450 ? -32.578 22.522 32.787 1.00 36.04 435 LYS A C 1
ATOM 3169 O O . LYS A 1 450 ? -33.736 22.926 32.757 1.00 37.47 435 LYS A O 1
ATOM 3175 N N . ASN A 1 451 ? -31.911 22.203 31.676 1.00 30.99 436 ASN A N 1
ATOM 3176 C CA . ASN A 1 451 ? -32.492 22.335 30.349 1.00 30.43 436 ASN A CA 1
ATOM 3177 C C . ASN A 1 451 ? -33.407 21.168 29.997 1.00 34.83 436 ASN A C 1
ATOM 3178 O O . ASN A 1 451 ? -32.961 20.017 29.985 1.00 34.43 436 ASN A O 1
ATOM 3183 N N . ILE A 1 452 ? -34.687 21.473 29.688 1.00 33.56 437 ILE A N 1
ATOM 3184 C CA . ILE A 1 452 ? -35.717 20.484 29.313 1.00 34.65 437 ILE A CA 1
ATOM 3185 C C . ILE A 1 452 ? -35.306 19.546 28.140 1.00 35.97 437 ILE A C 1
ATOM 3186 O O . ILE A 1 452 ? -35.533 18.344 28.220 1.00 34.85 437 ILE A O 1
ATOM 3191 N N . ASP A 1 453 ? -34.718 20.109 27.071 1.00 32.27 438 ASP A N 1
ATOM 3192 C CA . ASP A 1 453 ? -34.306 19.406 25.855 1.00 32.61 438 ASP A CA 1
ATOM 3193 C C . ASP A 1 453 ? -33.137 18.447 26.077 1.00 35.61 438 ASP A C 1
ATOM 3194 O O . ASP A 1 453 ? -33.196 17.312 25.628 1.00 34.31 438 ASP A O 1
ATOM 3199 N N . VAL A 1 454 ? -32.094 18.886 26.786 1.00 32.69 439 VAL A N 1
ATOM 3200 C CA . VAL A 1 454 ? -30.971 18.010 27.140 1.00 32.01 439 VAL A CA 1
ATOM 3201 C C . VAL A 1 454 ? -31.512 16.850 27.986 1.00 37.01 439 VAL A C 1
ATOM 3202 O O . VAL A 1 454 ? -31.189 15.694 27.706 1.00 38.29 439 VAL A O 1
ATOM 3206 N N . ALA A 1 455 ? -32.340 17.153 29.003 1.00 31.94 440 ALA A N 1
ATOM 3207 C CA . ALA A 1 455 ? -32.905 16.124 29.882 1.00 31.26 440 ALA A CA 1
ATOM 3208 C C . ALA A 1 455 ? -33.698 15.078 29.089 1.00 35.01 440 ALA A C 1
ATOM 3209 O O . ALA A 1 455 ? -33.467 13.878 29.275 1.00 32.64 440 ALA A O 1
ATOM 3211 N N . ASN A 1 456 ? -34.553 15.529 28.140 1.00 32.37 441 ASN A N 1
ATOM 3212 C CA . ASN A 1 456 ? -35.325 14.609 27.290 1.00 31.84 441 ASN A CA 1
ATOM 3213 C C . ASN A 1 456 ? -34.472 13.806 26.346 1.00 35.72 441 ASN A C 1
ATOM 3214 O O . ASN A 1 456 ? -34.703 12.606 26.237 1.00 35.63 441 ASN A O 1
ATOM 3219 N N . THR A 1 457 ? -33.491 14.437 25.670 1.00 33.31 442 THR A N 1
ATOM 3220 C CA . THR A 1 457 ? -32.592 13.743 24.733 1.00 34.38 442 THR A CA 1
ATOM 3221 C C . THR A 1 457 ? -31.761 12.677 25.459 1.00 38.02 442 THR A C 1
ATOM 3222 O O . THR A 1 457 ? -31.722 11.530 25.024 1.00 36.94 442 THR A O 1
ATOM 3226 N N . VAL A 1 458 ? -31.114 13.063 26.565 1.00 34.70 443 VAL A N 1
ATOM 3227 C CA . VAL A 1 458 ? -30.252 12.179 27.346 1.00 33.62 443 VAL A CA 1
ATOM 3228 C C . VAL A 1 458 ? -31.016 11.018 27.972 1.00 37.18 443 VAL A C 1
ATOM 3229 O O . VAL A 1 458 ? -30.574 9.871 27.813 1.00 38.55 443 VAL A O 1
ATOM 3233 N N . SER A 1 459 ? -32.176 11.289 28.628 1.00 31.60 444 SER A N 1
ATOM 3234 C CA . SER A 1 459 ? -32.997 10.247 29.278 1.00 30.66 444 SER A CA 1
ATOM 3235 C C . SER A 1 459 ? -33.513 9.187 28.310 1.00 34.84 444 SER A C 1
ATOM 3236 O O . SER A 1 459 ? -33.523 8.013 28.654 1.00 35.26 444 SER A O 1
ATOM 3239 N N . ARG A 1 460 ? -33.903 9.595 27.098 1.00 30.22 445 ARG A N 1
ATOM 3240 C CA . ARG A 1 460 ? -34.386 8.675 26.089 1.00 30.41 445 ARG A CA 1
ATOM 3241 C C . ARG A 1 460 ? -33.276 7.850 25.453 1.00 32.92 445 ARG A C 1
ATOM 3242 O O . ARG A 1 460 ? -33.542 6.776 24.938 1.00 32.87 445 ARG A O 1
ATOM 3250 N N . SER A 1 461 ? -32.045 8.353 25.486 1.00 30.96 446 SER A N 1
ATOM 3251 C CA . SER A 1 461 ? -30.847 7.761 24.854 1.00 30.85 446 SER A CA 1
ATOM 3252 C C . SER A 1 461 ? -30.025 6.817 25.733 1.00 35.66 446 SER A C 1
ATOM 3253 O O . SER A 1 461 ? -29.259 6.008 25.207 1.00 37.37 446 SER A O 1
ATOM 3256 N N . ILE A 1 462 ? -30.153 6.926 27.057 1.00 32.19 447 ILE A N 1
ATOM 3257 C CA . ILE A 1 462 ? -29.395 6.039 27.933 1.00 31.19 447 ILE A CA 1
ATOM 3258 C C . ILE A 1 462 ? -30.168 4.742 28.043 1.00 35.11 447 ILE A C 1
ATOM 3259 O O . ILE A 1 462 ? -31.353 4.753 28.365 1.00 33.28 447 ILE A O 1
ATOM 3264 N N . ARG A 1 463 ? -29.496 3.626 27.774 1.00 33.15 448 ARG A N 1
ATOM 3265 C CA . ARG A 1 463 ? -30.085 2.302 27.854 1.00 31.93 448 ARG A CA 1
ATOM 3266 C C . ARG A 1 463 ? -30.003 1.766 29.304 1.00 35.81 448 ARG A C 1
ATOM 3267 O O . ARG A 1 463 ? -29.206 0.881 29.606 1.00 35.63 448 ARG A O 1
ATOM 3275 N N . ALA A 1 464 ? -30.820 2.320 30.185 1.00 31.94 449 ALA A N 1
ATOM 3276 C CA . ALA A 1 464 ? -30.923 1.923 31.596 1.00 31.84 449 ALA A CA 1
ATOM 3277 C C . ALA A 1 464 ? -32.409 1.955 31.996 1.00 34.71 449 ALA A C 1
ATOM 3278 O O . ALA A 1 464 ? -33.175 2.747 31.449 1.00 32.23 449 ALA A O 1
ATOM 3280 N N . GLY A 1 465 ? -32.800 1.053 32.894 1.00 31.08 450 GLY A N 1
ATOM 3281 C CA . GLY A 1 465 ? -34.182 0.923 33.338 1.00 29.43 450 GLY A CA 1
ATOM 3282 C C . GLY A 1 465 ? -34.730 2.084 34.136 1.00 32.34 450 GLY A C 1
ATOM 3283 O O . GLY A 1 465 ? -35.949 2.262 34.187 1.00 33.50 450 GLY A O 1
ATOM 3284 N N . ALA A 1 466 ? -33.856 2.860 34.808 1.00 27.27 451 ALA A N 1
ATOM 3285 C CA . ALA A 1 466 ? -34.308 3.973 35.619 1.00 25.85 451 ALA A CA 1
ATOM 3286 C C . ALA A 1 466 ? -33.458 5.194 35.382 1.00 30.72 451 ALA A C 1
ATOM 3287 O O . ALA A 1 466 ? -32.246 5.106 35.448 1.00 29.05 451 ALA A O 1
ATOM 3289 N N . ILE A 1 467 ? -34.097 6.336 35.064 1.00 29.17 452 ILE A N 1
ATOM 3290 C CA . ILE A 1 467 ? -33.391 7.593 34.821 1.00 28.79 452 ILE A CA 1
ATOM 3291 C C . ILE A 1 467 ? -33.814 8.598 35.869 1.00 36.24 452 ILE A C 1
ATOM 3292 O O . ILE A 1 467 ? -34.995 8.913 35.966 1.00 36.76 452 ILE A O 1
ATOM 3297 N N . TRP A 1 468 ? -32.849 9.105 36.648 1.00 33.00 453 TRP A N 1
ATOM 3298 C CA . TRP A 1 468 ? -33.111 10.057 37.724 1.00 31.32 453 TRP A CA 1
ATOM 3299 C C . TRP A 1 468 ? -32.563 11.405 37.343 1.00 34.76 453 TRP A C 1
ATOM 3300 O O . TRP A 1 468 ? -31.358 11.573 37.203 1.00 33.09 453 TRP A O 1
ATOM 3311 N N . ILE A 1 469 ? -33.474 12.347 37.079 1.00 30.30 454 ILE A N 1
ATOM 3312 C CA . ILE A 1 469 ? -33.132 13.679 36.650 1.00 28.75 454 ILE A CA 1
ATOM 3313 C C . ILE A 1 469 ? -33.178 14.624 37.819 1.00 33.61 454 ILE A C 1
ATOM 3314 O O . ILE A 1 469 ? -34.241 14.818 38.390 1.00 33.78 454 ILE A O 1
ATOM 3319 N N . ASN A 1 470 ? -32.026 15.223 38.178 1.00 31.41 455 ASN A N 1
ATOM 3320 C CA . ASN A 1 470 ? -31.910 16.193 39.280 1.00 31.14 455 ASN A CA 1
ATOM 3321 C C . ASN A 1 470 ? -32.301 15.628 40.660 1.00 32.91 455 ASN A C 1
ATOM 3322 O O . ASN A 1 470 ? -32.769 16.366 41.533 1.00 29.84 455 ASN A O 1
ATOM 3327 N N . CYS A 1 471 ? -32.102 14.306 40.824 1.00 29.73 456 CYS A N 1
ATOM 3328 C CA . CYS A 1 471 ? -32.410 13.526 42.023 1.00 29.43 456 CYS A CA 1
ATOM 3329 C C . CYS A 1 471 ? -31.679 12.219 41.868 1.00 34.51 456 CYS A C 1
ATOM 3330 O O . CYS A 1 471 ? -31.109 11.946 40.807 1.00 35.09 456 CYS A O 1
ATOM 3333 N N . TYR A 1 472 ? -31.692 11.400 42.902 1.00 31.65 457 TYR A N 1
ATOM 3334 C CA . TYR A 1 472 ? -31.072 10.077 42.850 1.00 30.79 457 TYR A CA 1
ATOM 3335 C C . TYR A 1 472 ? -31.771 9.121 43.784 1.00 32.61 457 TYR A C 1
ATOM 3336 O O . TYR A 1 472 ? -32.354 9.573 44.771 1.00 31.22 457 TYR A O 1
ATOM 3345 N N . PHE A 1 473 ? -31.725 7.799 43.480 1.00 29.67 458 PHE A N 1
ATOM 3346 C CA . PHE A 1 473 ? -32.402 6.753 44.258 1.00 30.70 458 PHE A CA 1
ATOM 3347 C C . PHE A 1 473 ? -33.874 7.120 44.420 1.00 37.41 458 PHE A C 1
ATOM 3348 O O . PHE A 1 473 ? -34.430 6.975 45.518 1.00 37.73 458 PHE A O 1
ATOM 3356 N N . ALA A 1 474 ? -34.501 7.617 43.340 1.00 33.78 459 ALA A N 1
ATOM 3357 C CA . ALA A 1 474 ? -35.902 8.034 43.393 1.00 34.08 459 ALA A CA 1
ATOM 3358 C C . ALA A 1 474 ? -36.824 6.822 43.222 1.00 36.93 459 ALA A C 1
ATOM 3359 O O . ALA A 1 474 ? -37.667 6.775 42.333 1.00 36.56 459 ALA A O 1
ATOM 3361 N N . PHE A 1 475 ? -36.638 5.829 44.098 1.00 34.40 460 PHE A N 1
ATOM 3362 C CA . PHE A 1 475 ? -37.469 4.626 44.124 1.00 33.07 460 PHE A CA 1
ATOM 3363 C C . PHE A 1 475 ? -38.801 5.039 44.698 1.00 35.23 460 PHE A C 1
ATOM 3364 O O . PHE A 1 475 ? -38.866 5.944 45.516 1.00 34.97 460 PHE A O 1
ATOM 3372 N N . ASP A 1 476 ? -39.863 4.365 44.282 1.00 30.96 461 ASP A N 1
ATOM 3373 C CA . ASP A 1 476 ? -41.195 4.628 44.787 1.00 28.50 461 ASP A CA 1
ATOM 3374 C C . ASP A 1 476 ? -42.003 3.359 44.636 1.00 31.14 461 ASP A C 1
ATOM 3375 O O . ASP A 1 476 ? -41.919 2.721 43.583 1.00 31.92 461 ASP A O 1
ATOM 3380 N N . PRO A 1 477 ? -42.846 2.994 45.625 1.00 27.20 462 PRO A N 1
ATOM 3381 C CA . PRO A 1 477 ? -43.693 1.800 45.443 1.00 26.38 462 PRO A CA 1
ATOM 3382 C C . PRO A 1 477 ? -44.447 1.764 44.103 1.00 29.70 462 PRO A C 1
ATOM 3383 O O . PRO A 1 477 ? -44.626 0.677 43.565 1.00 27.63 462 PRO A O 1
ATOM 3387 N N . ASP A 1 478 ? -44.848 2.931 43.553 1.00 26.33 463 ASP A N 1
ATOM 3388 C CA . ASP A 1 478 ? -45.603 3.019 42.290 1.00 26.60 463 ASP A CA 1
ATOM 3389 C C . ASP A 1 478 ? -44.751 2.966 41.007 1.00 31.50 463 ASP A C 1
ATOM 3390 O O . ASP A 1 478 ? -45.294 2.806 39.904 1.00 30.60 463 ASP A O 1
ATOM 3395 N N . ALA A 1 479 ? -43.430 3.073 41.157 1.00 27.62 464 ALA A N 1
ATOM 3396 C CA . ALA A 1 479 ? -42.508 3.116 40.028 1.00 27.62 464 ALA A CA 1
ATOM 3397 C C . ALA A 1 479 ? -41.796 1.779 39.787 1.00 32.73 464 ALA A C 1
ATOM 3398 O O . ALA A 1 479 ? -41.048 1.320 40.662 1.00 30.12 464 ALA A O 1
ATOM 3400 N N . PRO A 1 480 ? -42.012 1.138 38.602 1.00 29.64 465 PRO A N 1
ATOM 3401 C CA . PRO A 1 480 ? -41.295 -0.127 38.318 1.00 29.97 465 PRO A CA 1
ATOM 3402 C C . PRO A 1 480 ? -39.793 0.080 38.230 1.00 34.00 465 PRO A C 1
ATOM 3403 O O . PRO A 1 480 ? -39.331 1.114 37.729 1.00 33.91 465 PRO A O 1
ATOM 3407 N N . PHE A 1 481 ? -39.035 -0.896 38.719 1.00 31.07 466 PHE A N 1
ATOM 3408 C CA . PHE A 1 481 ? -37.587 -0.845 38.737 1.00 31.40 466 PHE A CA 1
ATOM 3409 C C . PHE A 1 481 ? -37.018 -2.155 38.206 1.00 35.80 466 PHE A C 1
ATOM 3410 O O . PHE A 1 481 ? -37.343 -3.227 38.707 1.00 34.46 466 PHE A O 1
ATOM 3418 N N . GLY A 1 482 ? -36.160 -2.047 37.202 1.00 34.44 467 GLY A N 1
ATOM 3419 C CA . GLY A 1 482 ? -35.536 -3.211 36.580 1.00 34.94 467 GLY A CA 1
ATOM 3420 C C . GLY A 1 482 ? -34.542 -2.797 35.526 1.00 37.83 467 GLY A C 1
ATOM 3421 O O . GLY A 1 482 ? -34.648 -1.707 34.978 1.00 36.20 467 GLY A O 1
ATOM 3422 N N . GLY A 1 483 ? -33.589 -3.674 35.242 1.00 35.38 468 GLY A N 1
ATOM 3423 C CA . GLY A 1 483 ? -32.504 -3.377 34.324 1.00 36.17 468 GLY A CA 1
ATOM 3424 C C . GLY A 1 483 ? -32.687 -3.714 32.874 1.00 40.33 468 GLY A C 1
ATOM 3425 O O . GLY A 1 483 ? -33.661 -4.358 32.480 1.00 40.24 468 GLY A O 1
ATOM 3426 N N . TYR A 1 484 ? -31.734 -3.217 32.083 1.00 36.34 469 TYR A N 1
ATOM 3427 C CA . TYR A 1 484 ? -31.570 -3.472 30.656 1.00 35.54 469 TYR A CA 1
ATOM 3428 C C . TYR A 1 484 ? -30.274 -4.266 30.593 1.00 36.12 469 TYR A C 1
ATOM 3429 O O . TYR A 1 484 ? -29.519 -4.286 31.575 1.00 34.22 469 TYR A O 1
ATOM 3438 N N . LYS A 1 485 ? -29.968 -4.853 29.421 1.00 33.00 470 LYS A N 1
ATOM 3439 C CA . LYS A 1 485 ? -28.682 -5.491 29.145 1.00 31.36 470 LYS A CA 1
ATOM 3440 C C . LYS A 1 485 ? -28.291 -6.515 30.204 1.00 35.68 470 LYS A C 1
ATOM 3441 O O . LYS A 1 485 ? -29.142 -7.295 30.601 1.00 36.93 470 LYS A O 1
ATOM 3447 N N . MET A 1 486 ? -27.045 -6.497 30.695 1.00 34.37 471 MET A N 1
ATOM 3448 C CA . MET A 1 486 ? -26.597 -7.444 31.723 1.00 35.28 471 MET A CA 1
ATOM 3449 C C . MET A 1 486 ? -27.013 -7.139 33.151 1.00 36.65 471 MET A C 1
ATOM 3450 O O . MET A 1 486 ? -26.683 -7.906 34.039 1.00 39.46 471 MET A O 1
ATOM 3455 N N . SER A 1 487 ? -27.808 -6.090 33.372 1.00 29.68 472 SER A N 1
ATOM 3456 C CA . SER A 1 487 ? -28.353 -5.808 34.694 1.00 29.26 472 SER A CA 1
ATOM 3457 C C . SER A 1 487 ? -29.568 -6.745 34.977 1.00 35.15 472 SER A C 1
ATOM 3458 O O . SER A 1 487 ? -30.021 -6.832 36.117 1.00 35.18 472 SER A O 1
ATOM 3461 N N . GLY A 1 488 ? -30.038 -7.461 33.954 1.00 31.11 473 GLY A N 1
ATOM 3462 C CA . GLY A 1 488 ? -31.127 -8.427 34.090 1.00 31.38 473 GLY A CA 1
ATOM 3463 C C . GLY A 1 488 ? -32.414 -8.021 33.396 1.00 37.29 473 GLY A C 1
ATOM 3464 O O . GLY A 1 488 ? -32.404 -7.224 32.446 1.00 39.34 473 GLY A O 1
ATOM 3465 N N . PHE A 1 489 ? -33.530 -8.570 33.870 1.00 32.24 474 PHE A N 1
ATOM 3466 C CA . PHE A 1 489 ? -34.871 -8.337 33.314 1.00 30.60 474 PHE A CA 1
ATOM 3467 C C . PHE A 1 489 ? -35.934 -8.615 34.382 1.00 34.51 474 PHE A C 1
ATOM 3468 O O . PHE A 1 489 ? -35.695 -9.359 35.324 1.00 33.96 474 PHE A O 1
ATOM 3476 N N . GLY A 1 490 ? -37.114 -8.057 34.180 1.00 34.50 475 GLY A N 1
ATOM 3477 C CA . GLY A 1 490 ? -38.243 -8.163 35.102 1.00 34.47 475 GLY A CA 1
ATOM 3478 C C . GLY A 1 490 ? -38.228 -6.952 36.002 1.00 38.20 475 GLY A C 1
ATOM 3479 O O . GLY A 1 490 ? -37.186 -6.323 36.162 1.00 40.37 475 GLY A O 1
ATOM 3480 N N . LYS A 1 491 ? -39.362 -6.607 36.576 1.00 33.79 476 LYS A N 1
ATOM 3481 C CA . LYS A 1 491 ? -39.473 -5.437 37.445 1.00 32.71 476 LYS A CA 1
ATOM 3482 C C . LYS A 1 491 ? -39.811 -5.762 38.883 1.00 34.36 476 LYS A C 1
ATOM 3483 O O . LYS A 1 491 ? -40.604 -6.664 39.158 1.00 32.84 476 LYS A O 1
ATOM 3489 N N . ASP A 1 492 ? -39.239 -4.973 39.791 1.00 30.34 477 ASP A N 1
ATOM 3490 C CA . ASP A 1 492 ? -39.557 -4.949 41.211 1.00 29.47 477 ASP A CA 1
ATOM 3491 C C . ASP A 1 492 ? -40.195 -3.578 41.379 1.00 36.91 477 ASP A C 1
ATOM 3492 O O . ASP A 1 492 ? -39.831 -2.643 40.643 1.00 38.38 477 ASP A O 1
ATOM 3497 N N . MET A 1 493 ? -41.156 -3.444 42.318 1.00 32.62 478 MET A N 1
ATOM 3498 C CA . MET A 1 493 ? -41.891 -2.184 42.550 1.00 32.42 478 MET A CA 1
ATOM 3499 C C . MET A 1 493 ? -42.881 -1.882 41.407 1.00 35.74 478 MET A C 1
ATOM 3500 O O . MET A 1 493 ? -42.799 -2.467 40.317 1.00 35.63 478 MET A O 1
ATOM 3505 N N . GLY A 1 494 ? -43.857 -1.029 41.701 1.00 31.02 479 GLY A N 1
ATOM 3506 C CA . GLY A 1 494 ? -44.914 -0.681 40.759 1.00 30.03 479 GLY A CA 1
ATOM 3507 C C . GLY A 1 494 ? -45.928 -1.804 40.609 1.00 33.94 479 GLY A C 1
ATOM 3508 O O . GLY A 1 494 ? -45.815 -2.874 41.219 1.00 32.59 479 GLY A O 1
ATOM 3509 N N . MET A 1 495 ? -46.918 -1.570 39.783 1.00 31.82 480 MET A N 1
ATOM 3510 C CA . MET A 1 495 ? -47.936 -2.571 39.457 1.00 31.35 480 MET A CA 1
ATOM 3511 C C . MET A 1 495 ? -47.292 -3.715 38.650 1.00 33.79 480 MET A C 1
ATOM 3512 O O . MET A 1 495 ? -47.803 -4.819 38.662 1.00 33.07 480 MET A O 1
ATOM 3517 N N . ASP A 1 496 ? -46.177 -3.441 37.953 1.00 32.80 481 ASP A N 1
ATOM 3518 C CA . ASP A 1 496 ? -45.414 -4.426 37.148 1.00 33.55 481 ASP A CA 1
ATOM 3519 C C . ASP A 1 496 ? -44.947 -5.612 37.981 1.00 38.18 481 ASP A C 1
ATOM 3520 O O . ASP A 1 496 ? -44.990 -6.738 37.490 1.00 39.15 481 ASP A O 1
ATOM 3525 N N . ALA A 1 497 ? -44.510 -5.363 39.239 1.00 33.44 482 ALA A N 1
ATOM 3526 C CA . ALA A 1 497 ? -44.041 -6.406 40.151 1.00 33.05 482 ALA A CA 1
ATOM 3527 C C . ALA A 1 497 ? -45.213 -7.344 40.504 1.00 38.45 482 ALA A C 1
ATOM 3528 O O . ALA A 1 497 ? -45.023 -8.557 40.540 1.00 38.02 482 ALA A O 1
ATOM 3530 N N . LEU A 1 498 ? -46.415 -6.778 40.725 1.00 34.04 483 LEU A N 1
ATOM 3531 C CA . LEU A 1 498 ? -47.614 -7.550 41.001 1.00 34.56 483 LEU A CA 1
ATOM 3532 C C . LEU A 1 498 ? -47.932 -8.441 39.804 1.00 38.41 483 LEU A C 1
ATOM 3533 O O . LEU A 1 498 ? -48.086 -9.647 39.981 1.00 36.01 483 LEU A O 1
ATOM 3538 N N . ASP A 1 499 ? -47.873 -7.873 38.573 1.00 36.12 484 ASP A N 1
ATOM 3539 C CA . ASP A 1 499 ? -48.094 -8.627 37.349 1.00 36.75 484 ASP A CA 1
ATOM 3540 C C . ASP A 1 499 ? -47.193 -9.855 37.158 1.00 39.29 484 ASP A C 1
ATOM 3541 O O . ASP A 1 499 ? -47.627 -10.828 36.560 1.00 39.61 484 ASP A O 1
ATOM 3546 N N . LYS A 1 500 ? -45.968 -9.839 37.665 1.00 35.16 485 LYS A N 1
ATOM 3547 C CA . LYS A 1 500 ? -45.132 -11.023 37.476 1.00 34.33 485 LYS A CA 1
ATOM 3548 C C . LYS A 1 500 ? -45.515 -12.221 38.362 1.00 37.18 485 LYS A C 1
ATOM 3549 O O . LYS A 1 500 ? -45.065 -13.318 38.102 1.00 37.37 485 LYS A O 1
ATOM 3555 N N . TYR A 1 501 ? -46.399 -12.021 39.368 1.00 32.86 486 TYR A N 1
ATOM 3556 C CA . TYR A 1 501 ? -46.871 -13.127 40.211 1.00 30.85 486 TYR A CA 1
ATOM 3557 C C . TYR A 1 501 ? -48.264 -13.606 39.829 1.00 33.06 486 TYR A C 1
ATOM 3558 O O . TYR A 1 501 ? -48.794 -14.524 40.451 1.00 33.71 486 TYR A O 1
ATOM 3567 N N . LEU A 1 502 ? -48.802 -13.052 38.720 1.00 28.36 487 LEU A N 1
ATOM 3568 C CA . LEU A 1 502 ? -50.081 -13.404 38.128 1.00 27.39 487 LEU A CA 1
ATOM 3569 C C . LEU A 1 502 ? -49.901 -14.028 36.752 1.00 33.38 487 LEU A C 1
ATOM 3570 O O . LEU A 1 502 ? -49.185 -13.493 35.918 1.00 32.94 487 LEU A O 1
ATOM 3575 N N . GLN A 1 503 ? -50.620 -15.110 36.479 1.00 30.71 488 GLN A N 1
ATOM 3576 C CA . GLN A 1 503 ? -50.651 -15.707 35.150 1.00 29.91 488 GLN A CA 1
ATOM 3577 C C . GLN A 1 503 ? -51.817 -15.024 34.440 1.00 32.19 488 GLN A C 1
ATOM 3578 O O . GLN A 1 503 ? -52.766 -14.619 35.095 1.00 29.58 488 GLN A O 1
ATOM 3584 N N . THR A 1 504 ? -51.774 -14.949 33.106 1.00 29.36 489 THR A N 1
ATOM 3585 C CA . THR A 1 504 ? -52.869 -14.457 32.278 1.00 28.51 489 THR A CA 1
ATOM 3586 C C . THR A 1 504 ? -53.461 -15.696 31.631 1.00 31.38 489 THR A C 1
ATOM 3587 O O . THR A 1 504 ? -52.745 -16.442 30.982 1.00 33.01 489 THR A O 1
ATOM 3591 N N . LYS A 1 505 ? -54.729 -15.966 31.872 1.00 27.77 490 LYS A N 1
ATOM 3592 C CA . LYS A 1 505 ? -55.439 -17.120 31.283 1.00 26.04 490 LYS A CA 1
ATOM 3593 C C . LYS A 1 505 ? -56.473 -16.561 30.310 1.00 29.63 490 LYS A C 1
ATOM 3594 O O . LYS A 1 505 ? -57.295 -15.742 30.704 1.00 28.29 490 LYS A O 1
ATOM 3600 N N . THR A 1 506 ? -56.410 -16.973 29.050 1.00 27.74 491 THR A N 1
ATOM 3601 C CA . THR A 1 506 ? -57.384 -16.542 28.042 1.00 29.04 491 THR A CA 1
ATOM 3602 C C . THR A 1 506 ? -58.533 -17.570 28.011 1.00 32.61 491 THR A C 1
ATOM 3603 O O . THR A 1 506 ? -58.274 -18.767 27.882 1.00 32.26 491 THR A O 1
ATOM 3607 N N . VAL A 1 507 ? -59.770 -17.107 28.188 1.00 28.21 492 VAL A N 1
ATOM 3608 C CA . VAL A 1 507 ? -60.970 -17.964 28.158 1.00 28.73 492 VAL A CA 1
ATOM 3609 C C . VAL A 1 507 ? -61.862 -17.488 27.001 1.00 33.22 492 VAL A C 1
ATOM 3610 O O . VAL A 1 507 ? -62.110 -16.281 26.883 1.00 33.00 492 VAL A O 1
ATOM 3614 N N . VAL A 1 508 ? -62.320 -18.413 26.133 1.00 30.00 493 VAL A N 1
ATOM 3615 C CA . VAL A 1 508 ? -63.121 -18.045 24.934 1.00 29.93 493 VAL A CA 1
ATOM 3616 C C . VAL A 1 508 ? -64.290 -18.985 24.760 1.00 35.01 493 VAL A C 1
ATOM 3617 O O . VAL A 1 508 ? -64.137 -20.193 24.918 1.00 35.47 493 VAL A O 1
ATOM 3621 N N . THR A 1 509 ? -65.444 -18.433 24.361 1.00 32.50 494 THR A N 1
ATOM 3622 C CA . THR A 1 509 ? -66.672 -19.189 24.079 1.00 31.47 494 THR A CA 1
ATOM 3623 C C . THR A 1 509 ? -67.381 -18.562 22.887 1.00 33.26 494 THR A C 1
ATOM 3624 O O . THR A 1 509 ? -67.272 -17.351 22.715 1.00 30.87 494 THR A O 1
ATOM 3628 N N . PRO A 1 510 ? -68.109 -19.320 22.037 1.00 31.37 495 PRO A N 1
ATOM 3629 C CA . PRO A 1 510 ? -68.847 -18.650 20.947 1.00 31.49 495 PRO A CA 1
ATOM 3630 C C . PRO A 1 510 ? -70.024 -17.843 21.496 1.00 32.36 495 PRO A C 1
ATOM 3631 O O . PRO A 1 510 ? -70.428 -18.037 22.623 1.00 30.84 495 PRO A O 1
ATOM 3635 N N . LEU A 1 511 ? -70.584 -16.978 20.682 1.00 27.96 496 LEU A N 1
ATOM 3636 C CA . LEU A 1 511 ? -71.740 -16.164 21.035 1.00 27.53 496 LEU A CA 1
ATOM 3637 C C . LEU A 1 511 ? -72.814 -16.455 20.041 1.00 33.95 496 LEU A C 1
ATOM 3638 O O . LEU A 1 511 ? -72.506 -16.763 18.885 1.00 34.30 496 LEU A O 1
ATOM 3643 N N . TYR A 1 512 ? -74.071 -16.323 20.470 1.00 30.99 497 TYR A N 1
ATOM 3644 C CA . TYR A 1 512 ? -75.237 -16.573 19.624 1.00 32.08 497 TYR A CA 1
ATOM 3645 C C . TYR A 1 512 ? -76.197 -15.384 19.697 1.00 37.35 497 TYR A C 1
ATOM 3646 O O . TYR A 1 512 ? -76.523 -14.912 20.790 1.00 37.44 497 TYR A O 1
ATOM 3655 N N . ASN A 1 513 ? -76.693 -14.947 18.551 1.00 34.76 498 ASN A N 1
ATOM 3656 C CA . ASN A 1 513 ? -77.671 -13.846 18.451 1.00 36.23 498 ASN A CA 1
ATOM 3657 C C . ASN A 1 513 ? -77.264 -12.591 19.223 1.00 39.09 498 ASN A C 1
ATOM 3658 O O . ASN A 1 513 ? -78.044 -12.054 20.005 1.00 40.59 498 ASN A O 1
ATOM 3663 N N . THR A 1 514 ? -76.028 -12.158 19.054 1.00 34.47 499 THR A N 1
ATOM 3664 C CA . THR A 1 514 ? -75.579 -10.961 19.735 1.00 32.97 499 THR A CA 1
ATOM 3665 C C . THR A 1 514 ? -76.005 -9.712 18.956 1.00 37.52 499 THR A C 1
ATOM 3666 O O . THR A 1 514 ? -75.816 -9.679 17.734 1.00 37.04 499 THR A O 1
ATOM 3670 N N . PRO A 1 515 ? -76.646 -8.709 19.617 1.00 34.18 500 PRO A N 1
ATOM 3671 C CA . PRO A 1 515 ? -77.025 -7.470 18.891 1.00 34.00 500 PRO A CA 1
ATOM 3672 C C . PRO A 1 515 ? -75.844 -6.509 18.601 1.00 36.79 500 PRO A C 1
ATOM 3673 O O . PRO A 1 515 ? -76.004 -5.513 17.904 1.00 37.91 500 PRO A O 1
ATOM 3677 N N . TRP A 1 516 ? -74.669 -6.800 19.138 1.00 32.88 501 TRP A N 1
ATOM 3678 C CA . TRP A 1 516 ? -73.448 -6.012 18.944 1.00 32.21 501 TRP A CA 1
ATOM 3679 C C . TRP A 1 516 ? -72.260 -6.936 19.130 1.00 35.48 501 TRP A C 1
ATOM 3680 O O . TRP A 1 516 ? -72.340 -7.904 19.891 1.00 33.14 501 TRP A O 1
ATOM 3691 N N . LEU A 1 517 ? -71.132 -6.584 18.504 1.00 33.29 502 LEU A N 1
ATOM 3692 C CA . LEU A 1 517 ? -69.880 -7.339 18.592 1.00 30.98 502 LEU A CA 1
ATOM 3693 C C . LEU A 1 517 ? -68.705 -6.333 18.601 1.00 47.12 502 LEU A C 1
ATOM 3694 O O . LEU A 1 517 ? -68.814 -5.286 17.910 1.00 43.60 502 LEU A O 1
ATOM 3700 N N . VAL B 2 32 ? -45.054 -26.699 -7.745 1.00 51.12 17 VAL B N 1
ATOM 3701 C CA . VAL B 2 32 ? -44.842 -25.439 -7.027 1.00 50.16 17 VAL B CA 1
ATOM 3702 C C . VAL B 2 32 ? -43.439 -24.879 -7.339 1.00 54.73 17 VAL B C 1
ATOM 3703 O O . VAL B 2 32 ? -42.457 -25.621 -7.272 1.00 56.66 17 VAL B O 1
ATOM 3707 N N . GLU B 2 33 ? -43.352 -23.584 -7.699 1.00 48.78 18 GLU B N 1
ATOM 3708 C CA . GLU B 2 33 ? -42.083 -22.926 -8.027 1.00 48.49 18 GLU B CA 1
ATOM 3709 C C . GLU B 2 33 ? -41.478 -22.225 -6.849 1.00 52.92 18 GLU B C 1
ATOM 3710 O O . GLU B 2 33 ? -42.198 -21.597 -6.076 1.00 52.48 18 GLU B O 1
ATOM 3716 N N . VAL B 2 34 ? -40.154 -22.301 -6.724 1.00 50.95 19 VAL B N 1
ATOM 3717 C CA . VAL B 2 34 ? -39.444 -21.632 -5.635 1.00 52.08 19 VAL B CA 1
ATOM 3718 C C . VAL B 2 34 ? -38.517 -20.588 -6.235 1.00 57.03 19 VAL B C 1
ATOM 3719 O O . VAL B 2 34 ? -37.600 -20.946 -6.982 1.00 55.89 19 VAL B O 1
ATOM 3723 N N . ARG B 2 35 ? -38.754 -19.305 -5.916 1.00 54.39 20 ARG B N 1
ATOM 3724 C CA . ARG B 2 35 ? -37.903 -18.229 -6.431 1.00 55.29 20 ARG B CA 1
ATOM 3725 C C . ARG B 2 35 ? -37.004 -17.600 -5.368 1.00 56.78 20 ARG B C 1
ATOM 3726 O O . ARG B 2 35 ? -36.008 -16.958 -5.715 1.00 57.38 20 ARG B O 1
ATOM 3734 N N . PHE B 2 36 ? -37.326 -17.813 -4.081 1.00 49.51 21 PHE B N 1
ATOM 3735 C CA . PHE B 2 36 ? -36.540 -17.267 -2.979 1.00 46.41 21 PHE B CA 1
ATOM 3736 C C . PHE B 2 36 ? -35.881 -18.407 -2.236 1.00 50.92 21 PHE B C 1
ATOM 3737 O O . PHE B 2 36 ? -36.558 -19.184 -1.566 1.00 50.56 21 PHE B O 1
ATOM 3745 N N . THR B 2 37 ? -34.571 -18.573 -2.461 1.00 48.68 22 THR B N 1
ATOM 3746 C CA . THR B 2 37 ? -33.757 -19.673 -1.921 1.00 48.67 22 THR B CA 1
ATOM 3747 C C . THR B 2 37 ? -32.519 -19.218 -1.117 1.00 51.53 22 THR B C 1
ATOM 3748 O O . THR B 2 37 ? -31.842 -20.069 -0.536 1.00 51.86 22 THR B O 1
ATOM 3752 N N . LYS B 2 38 ? -32.190 -17.912 -1.129 1.00 45.27 23 LYS B N 1
ATOM 3753 C CA . LYS B 2 38 ? -30.996 -17.394 -0.458 1.00 43.46 23 LYS B CA 1
ATOM 3754 C C . LYS B 2 38 ? -31.287 -16.854 0.939 1.00 45.52 23 LYS B C 1
ATOM 3755 O O . LYS B 2 38 ? -32.446 -16.747 1.333 1.00 42.42 23 LYS B O 1
ATOM 3761 N N . LEU B 2 39 ? -30.243 -16.455 1.679 1.00 42.94 24 LEU B N 1
ATOM 3762 C CA . LEU B 2 39 ? -30.452 -15.809 2.983 1.00 41.33 24 LEU B CA 1
ATOM 3763 C C . LEU B 2 39 ? -30.900 -14.371 2.730 1.00 43.87 24 LEU B C 1
ATOM 3764 O O . LEU B 2 39 ? -30.616 -13.818 1.666 1.00 43.79 24 LEU B O 1
ATOM 3769 N N . PHE B 2 40 ? -31.617 -13.772 3.679 1.00 39.38 25 PHE B N 1
ATOM 3770 C CA . PHE B 2 40 ? -31.992 -12.371 3.535 1.00 38.94 25 PHE B CA 1
ATOM 3771 C C . PHE B 2 40 ? -31.339 -11.605 4.656 1.00 42.00 25 PHE B C 1
ATOM 3772 O O . PHE B 2 40 ? -31.750 -11.729 5.813 1.00 39.75 25 PHE B O 1
ATOM 3780 N N . ILE B 2 41 ? -30.228 -10.920 4.321 1.00 39.15 26 ILE B N 1
ATOM 3781 C CA . ILE B 2 41 ? -29.433 -10.156 5.277 1.00 38.86 26 ILE B CA 1
ATOM 3782 C C . ILE B 2 41 ? -29.237 -8.756 4.721 1.00 44.71 26 ILE B C 1
ATOM 3783 O O . ILE B 2 41 ? -28.859 -8.611 3.563 1.00 46.10 26 ILE B O 1
ATOM 3788 N N . ASP B 2 42 ? -29.509 -7.734 5.548 1.00 41.32 27 ASP B N 1
ATOM 3789 C CA . ASP B 2 42 ? -29.323 -6.312 5.215 1.00 41.34 27 ASP B CA 1
ATOM 3790 C C . ASP B 2 42 ? -30.065 -5.850 3.945 1.00 46.79 27 ASP B C 1
ATOM 3791 O O . ASP B 2 42 ? -29.513 -5.114 3.129 1.00 47.73 27 ASP B O 1
ATOM 3796 N N . GLY B 2 43 ? -31.305 -6.313 3.792 1.00 42.96 28 GLY B N 1
ATOM 3797 C CA . GLY B 2 43 ? -32.180 -5.938 2.693 1.00 42.72 28 GLY B CA 1
ATOM 3798 C C . GLY B 2 43 ? -31.838 -6.579 1.370 1.00 47.11 28 GLY B C 1
ATOM 3799 O O . GLY B 2 43 ? -32.349 -6.153 0.328 1.00 47.05 28 GLY B O 1
ATOM 3800 N N . LYS B 2 44 ? -30.987 -7.621 1.409 1.00 42.85 29 LYS B N 1
ATOM 3801 C CA . LYS B 2 44 ? -30.486 -8.314 0.231 1.00 43.34 29 LYS B CA 1
ATOM 3802 C C . LYS B 2 44 ? -30.584 -9.805 0.384 1.00 47.55 29 LYS B C 1
ATOM 3803 O O . LYS B 2 44 ? -30.393 -10.323 1.483 1.00 46.24 29 LYS B O 1
ATOM 3809 N N . PHE B 2 45 ? -30.828 -10.498 -0.732 1.00 46.04 30 PHE B N 1
ATOM 3810 C CA . PHE B 2 45 ? -30.823 -11.959 -0.804 1.00 46.54 30 PHE B CA 1
ATOM 3811 C C . PHE B 2 45 ? -29.375 -12.340 -1.131 1.00 52.77 30 PHE B C 1
ATOM 3812 O O . PHE B 2 45 ? -28.824 -11.899 -2.146 1.00 52.63 30 PHE B O 1
ATOM 3820 N N . VAL B 2 46 ? -28.732 -13.067 -0.215 1.00 50.67 31 VAL B N 1
ATOM 3821 C CA . VAL B 2 46 ? -27.319 -13.451 -0.325 1.00 51.46 31 VAL B CA 1
ATOM 3822 C C . VAL B 2 46 ? -27.111 -14.930 -0.060 1.00 56.32 31 VAL B C 1
ATOM 3823 O O . VAL B 2 46 ? -27.895 -15.551 0.657 1.00 57.42 31 VAL B O 1
ATOM 3827 N N . ASP B 2 47 ? -26.025 -15.478 -0.590 1.00 52.90 32 ASP B N 1
ATOM 3828 C CA . ASP B 2 47 ? -25.643 -16.866 -0.365 1.00 52.74 32 ASP B CA 1
ATOM 3829 C C . ASP B 2 47 ? -25.005 -16.939 1.023 1.00 56.57 32 ASP B C 1
ATOM 3830 O O . ASP B 2 47 ? -24.597 -15.906 1.556 1.00 56.99 32 ASP B O 1
ATOM 3835 N N . ALA B 2 48 ? -24.913 -18.144 1.607 1.00 51.49 33 ALA B N 1
ATOM 3836 C CA . ALA B 2 48 ? -24.242 -18.346 2.891 1.00 49.94 33 ALA B CA 1
ATOM 3837 C C . ALA B 2 48 ? -22.751 -18.079 2.670 1.00 53.75 33 ALA B C 1
ATOM 3838 O O . ALA B 2 48 ? -22.270 -18.290 1.555 1.00 54.02 33 ALA B O 1
ATOM 3840 N N . VAL B 2 49 ? -22.025 -17.607 3.716 1.00 49.03 34 VAL B N 1
ATOM 3841 C CA . VAL B 2 49 ? -20.581 -17.313 3.657 1.00 48.85 34 VAL B CA 1
ATOM 3842 C C . VAL B 2 49 ? -19.794 -18.542 3.156 1.00 52.41 34 VAL B C 1
ATOM 3843 O O . VAL B 2 49 ? -18.850 -18.391 2.380 1.00 53.98 34 VAL B O 1
ATOM 3847 N N . SER B 2 50 ? -20.239 -19.746 3.554 1.00 46.81 35 SER B N 1
ATOM 3848 C CA . SER B 2 50 ? -19.644 -21.022 3.184 1.00 46.96 35 SER B CA 1
ATOM 3849 C C . SER B 2 50 ? -19.932 -21.461 1.732 1.00 54.06 35 SER B C 1
ATOM 3850 O O . SER B 2 50 ? -19.233 -22.339 1.204 1.00 55.44 35 SER B O 1
ATOM 3853 N N . GLY B 2 51 ? -20.984 -20.908 1.138 1.00 51.04 36 GLY B N 1
ATOM 3854 C CA . GLY B 2 51 ? -21.443 -21.289 -0.194 1.00 52.88 36 GLY B CA 1
ATOM 3855 C C . GLY B 2 51 ? -22.328 -22.529 -0.187 1.00 57.63 36 GLY B C 1
ATOM 3856 O O . GLY B 2 51 ? -22.833 -22.930 -1.238 1.00 57.82 36 GLY B O 1
ATOM 3857 N N . LYS B 2 52 ? -22.532 -23.134 1.008 1.00 53.14 37 LYS B N 1
ATOM 3858 C CA . LYS B 2 52 ? -23.320 -24.352 1.216 1.00 52.96 37 LYS B CA 1
ATOM 3859 C C . LYS B 2 52 ? -24.831 -24.157 1.078 1.00 57.15 37 LYS B C 1
ATOM 3860 O O . LYS B 2 52 ? -25.360 -23.060 1.290 1.00 56.86 37 LYS B O 1
ATOM 3866 N N . THR B 2 53 ? -25.517 -25.247 0.716 1.00 54.09 38 THR B N 1
ATOM 3867 C CA . THR B 2 53 ? -26.968 -25.308 0.556 1.00 53.23 38 THR B CA 1
ATOM 3868 C C . THR B 2 53 ? -27.516 -26.588 1.215 1.00 56.43 38 THR B C 1
ATOM 3869 O O . THR B 2 53 ? -26.790 -27.571 1.370 1.00 56.86 38 THR B O 1
ATOM 3873 N N . PHE B 2 54 ? -28.782 -26.560 1.636 1.00 50.47 39 PHE B N 1
ATOM 3874 C CA . PHE B 2 54 ? -29.442 -27.725 2.205 1.00 48.71 39 PHE B CA 1
ATOM 3875 C C . PHE B 2 54 ? -30.737 -27.932 1.430 1.00 55.15 39 PHE B C 1
ATOM 3876 O O . PHE B 2 54 ? -31.189 -27.009 0.746 1.00 54.79 39 PHE B O 1
ATOM 3884 N N . GLU B 2 55 ? -31.321 -29.137 1.504 1.00 52.15 40 GLU B N 1
ATOM 3885 C CA . GLU B 2 55 ? -32.529 -29.402 0.739 1.00 52.47 40 GLU B CA 1
ATOM 3886 C C . GLU B 2 55 ? -33.789 -29.445 1.559 1.00 53.19 40 GLU B C 1
ATOM 3887 O O . GLU B 2 55 ? -33.776 -29.862 2.720 1.00 52.16 40 GLU B O 1
ATOM 3893 N N . THR B 2 56 ? -34.875 -28.951 0.970 1.00 48.04 41 THR B N 1
ATOM 3894 C CA . THR B 2 56 ? -36.196 -29.000 1.576 1.00 46.71 41 THR B CA 1
ATOM 3895 C C . THR B 2 56 ? -37.001 -30.029 0.781 1.00 49.87 41 THR B C 1
ATOM 3896 O O . THR B 2 56 ? -36.909 -30.067 -0.457 1.00 50.41 41 THR B O 1
ATOM 3900 N N . ARG B 2 57 ? -37.701 -30.920 1.484 1.00 44.82 42 ARG B N 1
ATOM 3901 C CA . ARG B 2 57 ? -38.437 -32.000 0.829 1.00 45.20 42 ARG B CA 1
ATOM 3902 C C . ARG B 2 57 ? -39.942 -31.893 0.961 1.00 50.24 42 ARG B C 1
ATOM 3903 O O . ARG B 2 57 ? -40.442 -31.269 1.894 1.00 50.01 42 ARG B O 1
ATOM 3911 N N . ASP B 2 58 ? -40.665 -32.446 -0.018 1.00 47.68 43 ASP B N 1
ATOM 3912 C CA . ASP B 2 58 ? -42.121 -32.444 -0.082 1.00 46.89 43 ASP B CA 1
ATOM 3913 C C . ASP B 2 58 ? -42.637 -33.723 0.610 1.00 49.03 43 ASP B C 1
ATOM 3914 O O . ASP B 2 58 ? -42.416 -34.811 0.079 1.00 50.82 43 ASP B O 1
ATOM 3919 N N . PRO B 2 59 ? -43.359 -33.613 1.754 1.00 42.70 44 PRO B N 1
ATOM 3920 C CA . PRO B 2 59 ? -43.841 -34.825 2.456 1.00 42.33 44 PRO B CA 1
ATOM 3921 C C . PRO B 2 59 ? -44.796 -35.752 1.695 1.00 48.09 44 PRO B C 1
ATOM 3922 O O . PRO B 2 59 ? -45.049 -36.867 2.139 1.00 45.84 44 PRO B O 1
ATOM 3926 N N . ARG B 2 60 ? -45.296 -35.296 0.540 1.00 47.86 45 ARG B N 1
ATOM 3927 C CA . ARG B 2 60 ? -46.165 -36.040 -0.350 1.00 48.87 45 ARG B CA 1
ATOM 3928 C C . ARG B 2 60 ? -45.372 -37.135 -1.039 1.00 55.35 45 ARG B C 1
ATOM 3929 O O . ARG B 2 60 ? -45.937 -38.193 -1.347 1.00 54.20 45 ARG B O 1
ATOM 3937 N N . THR B 2 61 ? -44.071 -36.868 -1.318 1.00 53.40 46 THR B N 1
ATOM 3938 C CA . THR B 2 61 ? -43.214 -37.799 -2.071 1.00 54.79 46 THR B CA 1
ATOM 3939 C C . THR B 2 61 ? -41.845 -38.069 -1.443 1.00 60.03 46 THR B C 1
ATOM 3940 O O . THR B 2 61 ? -41.233 -39.081 -1.763 1.00 61.17 46 THR B O 1
ATOM 3944 N N . GLY B 2 62 ? -41.352 -37.140 -0.626 1.00 56.10 47 GLY B N 1
ATOM 3945 C CA . GLY B 2 62 ? -40.008 -37.210 -0.059 1.00 56.05 47 GLY B CA 1
ATOM 3946 C C . GLY B 2 62 ? -38.979 -36.667 -1.045 1.00 60.75 47 GLY B C 1
ATOM 3947 O O . GLY B 2 62 ? -37.767 -36.748 -0.812 1.00 60.07 47 GLY B O 1
ATOM 3948 N N . GLU B 2 63 ? -39.460 -36.117 -2.176 1.00 57.20 48 GLU B N 1
ATOM 3949 C CA . GLU B 2 63 ? -38.596 -35.570 -3.212 1.00 58.15 48 GLU B CA 1
ATOM 3950 C C . GLU B 2 63 ? -38.173 -34.161 -2.834 1.00 60.15 48 GLU B C 1
ATOM 3951 O O . GLU B 2 63 ? -38.904 -33.471 -2.124 1.00 57.79 48 GLU B O 1
ATOM 3957 N N . VAL B 2 64 ? -36.985 -33.751 -3.297 1.00 57.41 49 VAL B N 1
ATOM 3958 C CA . VAL B 2 64 ? -36.404 -32.434 -3.062 1.00 57.63 49 VAL B CA 1
ATOM 3959 C C . VAL B 2 64 ? -37.234 -31.358 -3.805 1.00 62.25 49 VAL B C 1
ATOM 3960 O O . VAL B 2 64 ? -37.526 -31.522 -4.995 1.00 64.05 49 VAL B O 1
ATOM 3964 N N . ILE B 2 65 ? -37.645 -30.298 -3.080 1.00 56.30 50 ILE B N 1
ATOM 3965 C CA . ILE B 2 65 ? -38.423 -29.159 -3.596 1.00 55.85 50 ILE B CA 1
ATOM 3966 C C . ILE B 2 65 ? -37.426 -28.155 -4.177 1.00 57.90 50 ILE B C 1
ATOM 3967 O O . ILE B 2 65 ? -37.561 -27.738 -5.325 1.00 57.62 50 ILE B O 1
ATOM 3972 N N . ALA B 2 66 ? -36.466 -27.723 -3.329 1.00 53.42 51 ALA B N 1
ATOM 3973 C CA . ALA B 2 66 ? -35.441 -26.735 -3.636 1.00 53.57 51 ALA B CA 1
ATOM 3974 C C . ALA B 2 66 ? -34.219 -26.909 -2.736 1.00 55.93 51 ALA B C 1
ATOM 3975 O O . ALA B 2 66 ? -34.275 -27.613 -1.734 1.00 53.29 51 ALA B O 1
ATOM 3977 N N . SER B 2 67 ? -33.110 -26.268 -3.122 1.00 54.95 52 SER B N 1
ATOM 3978 C CA . SER B 2 67 ? -31.851 -26.195 -2.382 1.00 54.41 52 SER B CA 1
ATOM 3979 C C . SER B 2 67 ? -31.820 -24.768 -1.857 1.00 56.12 52 SER B C 1
ATOM 3980 O O . SER B 2 67 ? -31.969 -23.816 -2.634 1.00 56.38 52 SER B O 1
ATOM 3983 N N . ILE B 2 68 ? -31.697 -24.629 -0.538 1.00 50.76 53 ILE B N 1
ATOM 3984 C CA . ILE B 2 68 ? -31.713 -23.341 0.173 1.00 49.52 53 ILE B CA 1
ATOM 3985 C C . ILE B 2 68 ? -30.330 -23.051 0.745 1.00 53.83 53 ILE B C 1
ATOM 3986 O O . ILE B 2 68 ? -29.689 -23.971 1.269 1.00 54.12 53 ILE B O 1
ATOM 3991 N N . ALA B 2 69 ? -29.880 -21.775 0.677 1.00 49.03 54 ALA B N 1
ATOM 3992 C CA . ALA B 2 69 ? -28.611 -21.352 1.272 1.00 48.67 54 ALA B CA 1
ATOM 3993 C C . ALA B 2 69 ? -28.620 -21.770 2.754 1.00 52.64 54 ALA B C 1
ATOM 3994 O O . ALA B 2 69 ? -29.625 -21.580 3.444 1.00 52.78 54 ALA B O 1
ATOM 3996 N N . GLU B 2 70 ? -27.537 -22.406 3.210 1.00 50.09 55 GLU B N 1
ATOM 3997 C CA . GLU B 2 70 ? -27.414 -22.915 4.573 1.00 49.12 55 GLU B CA 1
ATOM 3998 C C . GLU B 2 70 ? -26.660 -21.944 5.473 1.00 52.15 55 GLU B C 1
ATOM 3999 O O . GLU B 2 70 ? -25.432 -21.939 5.503 1.00 51.88 55 GLU B O 1
ATOM 4005 N N . GLY B 2 71 ? -27.410 -21.145 6.216 1.00 48.56 56 GLY B N 1
ATOM 4006 C CA . GLY B 2 71 ? -26.830 -20.190 7.150 1.00 47.95 56 GLY B CA 1
ATOM 4007 C C . GLY B 2 71 ? -26.217 -20.866 8.358 1.00 50.13 56 GLY B C 1
ATOM 4008 O O . GLY B 2 71 ? -26.776 -21.832 8.870 1.00 49.95 56 GLY B O 1
ATOM 4009 N N . ASP B 2 72 ? -25.054 -20.386 8.800 1.00 46.81 57 ASP B N 1
ATOM 4010 C CA . ASP B 2 72 ? -24.383 -20.893 9.994 1.00 45.65 57 ASP B CA 1
ATOM 4011 C C . ASP B 2 72 ? -24.093 -19.700 10.918 1.00 48.30 57 ASP B C 1
ATOM 4012 O O . ASP B 2 72 ? -24.689 -18.648 10.714 1.00 46.90 57 ASP B O 1
ATOM 4017 N N . LYS B 2 73 ? -23.200 -19.861 11.920 1.00 44.91 58 LYS B N 1
ATOM 4018 C CA . LYS B 2 73 ? -22.813 -18.821 12.862 1.00 44.88 58 LYS B CA 1
ATOM 4019 C C . LYS B 2 73 ? -22.310 -17.536 12.160 1.00 48.38 58 LYS B C 1
ATOM 4020 O O . LYS B 2 73 ? -22.676 -16.441 12.577 1.00 47.82 58 LYS B O 1
ATOM 4026 N N . ALA B 2 74 ? -21.548 -17.672 11.069 1.00 45.54 59 ALA B N 1
ATOM 4027 C CA . ALA B 2 74 ? -21.016 -16.527 10.322 1.00 45.62 59 ALA B CA 1
ATOM 4028 C C . ALA B 2 74 ? -22.127 -15.656 9.702 1.00 48.95 59 ALA B C 1
ATOM 4029 O O . ALA B 2 74 ? -22.032 -14.433 9.738 1.00 48.30 59 ALA B O 1
ATOM 4031 N N . ASP B 2 75 ? -23.193 -16.291 9.179 1.00 44.43 60 ASP B N 1
ATOM 4032 C CA . ASP B 2 75 ? -24.338 -15.610 8.561 1.00 42.87 60 ASP B CA 1
ATOM 4033 C C . ASP B 2 75 ? -25.229 -14.911 9.586 1.00 43.87 60 ASP B C 1
ATOM 4034 O O . ASP B 2 75 ? -25.658 -13.777 9.353 1.00 42.01 60 ASP B O 1
ATOM 4039 N N . VAL B 2 76 ? -25.440 -15.555 10.754 1.00 39.52 61 VAL B N 1
ATOM 4040 C CA . VAL B 2 76 ? -26.188 -15.002 11.900 1.00 37.42 61 VAL B CA 1
ATOM 4041 C C . VAL B 2 76 ? -25.458 -13.755 12.395 1.00 43.47 61 VAL B C 1
ATOM 4042 O O . VAL B 2 76 ? -26.098 -12.738 12.643 1.00 43.86 61 VAL B O 1
ATOM 4046 N N . ASP B 2 77 ? -24.112 -13.812 12.456 1.00 41.20 62 ASP B N 1
ATOM 4047 C CA . ASP B 2 77 ? -23.269 -12.687 12.850 1.00 40.28 62 ASP B CA 1
ATOM 4048 C C . ASP B 2 77 ? -23.459 -11.521 11.899 1.00 43.84 62 ASP B C 1
ATOM 4049 O O . ASP B 2 77 ? -23.620 -10.398 12.364 1.00 44.63 62 ASP B O 1
ATOM 4054 N N . LEU B 2 78 ? -23.541 -11.787 10.584 1.00 39.85 63 LEU B N 1
ATOM 4055 C CA . LEU B 2 78 ? -23.812 -10.749 9.585 1.00 39.37 63 LEU B CA 1
ATOM 4056 C C . LEU B 2 78 ? -25.237 -10.168 9.713 1.00 42.07 63 LEU B C 1
ATOM 4057 O O . LEU B 2 78 ? -25.413 -8.953 9.609 1.00 43.67 63 LEU B O 1
ATOM 4062 N N . ALA B 2 79 ? -26.246 -11.022 9.984 1.00 37.35 64 ALA B N 1
ATOM 4063 C CA . ALA B 2 79 ? -27.640 -10.603 10.171 1.00 35.46 64 ALA B CA 1
ATOM 4064 C C . ALA B 2 79 ? -27.776 -9.753 11.431 1.00 38.53 64 ALA B C 1
ATOM 4065 O O . ALA B 2 79 ? -28.406 -8.686 11.381 1.00 38.46 64 ALA B O 1
ATOM 4067 N N . VAL B 2 80 ? -27.135 -10.180 12.541 1.00 33.53 65 VAL B N 1
ATOM 4068 C CA . VAL B 2 80 ? -27.174 -9.413 13.792 1.00 32.85 65 VAL B CA 1
ATOM 4069 C C . VAL B 2 80 ? -26.506 -8.044 13.603 1.00 39.04 65 VAL B C 1
ATOM 4070 O O . VAL B 2 80 ? -27.069 -7.042 14.057 1.00 39.37 65 VAL B O 1
ATOM 4074 N N . LYS B 2 81 ? -25.364 -7.989 12.890 1.00 35.54 66 LYS B N 1
ATOM 4075 C CA . LYS B 2 81 ? -24.701 -6.712 12.586 1.00 37.05 66 LYS B CA 1
ATOM 4076 C C . LYS B 2 81 ? -25.604 -5.805 11.739 1.00 40.60 66 LYS B C 1
ATOM 4077 O O . LYS B 2 81 ? -25.598 -4.595 11.954 1.00 39.83 66 LYS B O 1
ATOM 4083 N N . ALA B 2 82 ? -26.363 -6.380 10.778 1.00 37.77 67 ALA B N 1
ATOM 4084 C CA . ALA B 2 82 ? -27.305 -5.623 9.934 1.00 38.14 67 ALA B CA 1
ATOM 4085 C C . ALA B 2 82 ? -28.461 -5.088 10.793 1.00 40.95 67 ALA B C 1
ATOM 4086 O O . ALA B 2 82 ? -28.837 -3.920 10.670 1.00 40.62 67 ALA B O 1
ATOM 4088 N N . ALA B 2 83 ? -28.987 -5.938 11.688 1.00 36.66 68 ALA B N 1
ATOM 4089 C CA . ALA B 2 83 ? -30.064 -5.585 12.608 1.00 34.82 68 ALA B CA 1
ATOM 4090 C C . ALA B 2 83 ? -29.592 -4.533 13.596 1.00 38.10 68 ALA B C 1
ATOM 4091 O O . ALA B 2 83 ? -30.299 -3.549 13.824 1.00 39.48 68 ALA B O 1
ATOM 4093 N N . ARG B 2 84 ? -28.364 -4.673 14.097 1.00 33.25 69 ARG B N 1
ATOM 4094 C CA . ARG B 2 84 ? -27.749 -3.688 14.992 1.00 33.39 69 ARG B CA 1
ATOM 4095 C C . ARG B 2 84 ? -27.619 -2.293 14.335 1.00 36.53 69 ARG B C 1
ATOM 4096 O O . ARG B 2 84 ? -27.927 -1.290 14.966 1.00 34.69 69 ARG B O 1
ATOM 4104 N N . GLU B 2 85 ? -27.183 -2.242 13.066 1.00 33.86 70 GLU B N 1
ATOM 4105 C CA . GLU B 2 85 ? -27.023 -0.989 12.323 1.00 33.65 70 GLU B CA 1
ATOM 4106 C C . GLU B 2 85 ? -28.390 -0.338 12.067 1.00 37.64 70 GLU B C 1
ATOM 4107 O O . GLU B 2 85 ? -28.545 0.864 12.265 1.00 35.58 70 GLU B O 1
ATOM 4113 N N . ALA B 2 86 ? -29.391 -1.151 11.675 1.00 36.26 71 ALA B N 1
ATOM 4114 C CA . ALA B 2 86 ? -30.751 -0.677 11.392 1.00 36.72 71 ALA B CA 1
ATOM 4115 C C . ALA B 2 86 ? -31.431 -0.104 12.647 1.00 38.04 71 ALA B C 1
ATOM 4116 O O . ALA B 2 86 ? -32.200 0.851 12.536 1.00 37.55 71 ALA B O 1
ATOM 4118 N N . PHE B 2 87 ? -31.158 -0.698 13.817 1.00 31.74 72 PHE B N 1
ATOM 4119 C CA . PHE B 2 87 ? -31.719 -0.236 15.094 1.00 30.42 72 PHE B CA 1
ATOM 4120 C C . PHE B 2 87 ? -30.930 0.968 15.646 1.00 36.52 72 PHE B C 1
ATOM 4121 O O . PHE B 2 87 ? -31.520 2.007 15.933 1.00 37.81 72 PHE B O 1
ATOM 4129 N N . ASP B 2 88 ? -29.614 0.838 15.778 1.00 33.68 73 ASP B N 1
ATOM 4130 C CA . ASP B 2 88 ? -28.777 1.913 16.306 1.00 34.77 73 ASP B CA 1
ATOM 4131 C C . ASP B 2 88 ? -28.739 3.173 15.471 1.00 40.12 73 ASP B C 1
ATOM 4132 O O . ASP B 2 88 ? -28.786 4.264 16.043 1.00 40.83 73 ASP B O 1
ATOM 4137 N N . ASN B 2 89 ? -28.616 3.048 14.137 1.00 35.28 74 ASN B N 1
ATOM 4138 C CA . ASN B 2 89 ? -28.498 4.239 13.307 1.00 35.60 74 ASN B CA 1
ATOM 4139 C C . ASN B 2 89 ? -29.523 4.377 12.204 1.00 40.08 74 ASN B C 1
ATOM 4140 O O . ASN B 2 89 ? -29.507 5.379 11.494 1.00 42.33 74 ASN B O 1
ATOM 4145 N N . GLY B 2 90 ? -30.375 3.390 12.040 1.00 34.35 75 GLY B N 1
ATOM 4146 C CA . GLY B 2 90 ? -31.347 3.401 10.959 1.00 34.47 75 GLY B CA 1
ATOM 4147 C C . GLY B 2 90 ? -32.646 4.120 11.258 1.00 36.75 75 GLY B C 1
ATOM 4148 O O . GLY B 2 90 ? -32.977 4.401 12.419 1.00 34.94 75 GLY B O 1
ATOM 4149 N N . PRO B 2 91 ? -33.405 4.391 10.176 1.00 33.05 76 PRO B N 1
ATOM 4150 C CA . PRO B 2 91 ? -34.683 5.110 10.311 1.00 32.88 76 PRO B CA 1
ATOM 4151 C C . PRO B 2 91 ? -35.834 4.404 11.035 1.00 37.29 76 PRO B C 1
ATOM 4152 O O . PRO B 2 91 ? -36.674 5.096 11.592 1.00 38.85 76 PRO B O 1
ATOM 4156 N N . TRP B 2 92 ? -35.929 3.067 10.973 1.00 33.71 77 TRP B N 1
ATOM 4157 C CA . TRP B 2 92 ? -37.051 2.305 11.535 1.00 32.43 77 TRP B CA 1
ATOM 4158 C C . TRP B 2 92 ? -37.482 2.629 12.966 1.00 35.94 77 TRP B C 1
ATOM 4159 O O . TRP B 2 92 ? -38.658 2.964 13.155 1.00 35.34 77 TRP B O 1
ATOM 4170 N N . PRO B 2 93 ? -36.623 2.557 14.010 1.00 34.17 78 PRO B N 1
ATOM 4171 C CA . PRO B 2 93 ? -37.117 2.931 15.355 1.00 33.02 78 PRO B CA 1
ATOM 4172 C C . PRO B 2 93 ? -37.341 4.448 15.494 1.00 36.27 78 PRO B C 1
ATOM 4173 O O . PRO B 2 93 ? -38.036 4.877 16.418 1.00 35.67 78 PRO B O 1
ATOM 4177 N N . ARG B 2 94 ? -36.751 5.257 14.580 1.00 29.87 79 ARG B N 1
ATOM 4178 C CA . ARG B 2 94 ? -36.876 6.715 14.624 1.00 30.50 79 ARG B CA 1
ATOM 4179 C C . ARG B 2 94 ? -38.198 7.186 14.004 1.00 36.52 79 ARG B C 1
ATOM 4180 O O . ARG B 2 94 ? -38.633 8.320 14.219 1.00 34.92 79 ARG B O 1
ATOM 4188 N N . MET B 2 95 ? -38.857 6.284 13.256 1.00 34.28 80 MET B N 1
ATOM 4189 C CA . MET B 2 95 ? -40.142 6.555 12.632 1.00 32.50 80 MET B CA 1
ATOM 4190 C C . MET B 2 95 ? -41.168 6.691 13.721 1.00 35.99 80 MET B C 1
ATOM 4191 O O . MET B 2 95 ? -40.985 6.140 14.812 1.00 34.28 80 MET B O 1
ATOM 4196 N N . THR B 2 96 ? -42.272 7.403 13.440 1.00 34.06 81 THR B N 1
ATOM 4197 C CA . THR B 2 96 ? -43.379 7.455 14.405 1.00 32.71 81 THR B CA 1
ATOM 4198 C C . THR B 2 96 ? -44.057 6.069 14.339 1.00 35.82 81 THR B C 1
ATOM 4199 O O . THR B 2 96 ? -43.900 5.365 13.336 1.00 37.70 81 THR B O 1
ATOM 4203 N N . GLY B 2 97 ? -44.799 5.694 15.376 1.00 30.24 82 GLY B N 1
ATOM 4204 C CA . GLY B 2 97 ? -45.554 4.444 15.378 1.00 29.07 82 GLY B CA 1
ATOM 4205 C C . GLY B 2 97 ? -46.507 4.391 14.195 1.00 33.52 82 GLY B C 1
ATOM 4206 O O . GLY B 2 97 ? -46.648 3.357 13.556 1.00 32.34 82 GLY B O 1
ATOM 4207 N N . TYR B 2 98 ? -47.136 5.532 13.866 1.00 30.71 83 TYR B N 1
ATOM 4208 C CA . TYR B 2 98 ? -48.043 5.651 12.738 1.00 32.11 83 TYR B CA 1
ATOM 4209 C C . TYR B 2 98 ? -47.370 5.291 11.418 1.00 36.43 83 TYR B C 1
ATOM 4210 O O . TYR B 2 98 ? -47.958 4.575 10.614 1.00 36.85 83 TYR B O 1
ATOM 4219 N N . GLU B 2 99 ? -46.151 5.781 11.194 1.00 34.86 84 GLU B N 1
ATOM 4220 C CA . GLU B 2 99 ? -45.463 5.455 9.951 1.00 36.33 84 GLU B CA 1
ATOM 4221 C C . GLU B 2 99 ? -44.960 4.024 9.855 1.00 38.11 84 GLU B C 1
ATOM 4222 O O . GLU B 2 99 ? -44.976 3.484 8.757 1.00 38.68 84 GLU B O 1
ATOM 4228 N N . ARG B 2 100 ? -44.647 3.358 11.002 1.00 33.50 85 ARG B N 1
ATOM 4229 C CA . ARG B 2 100 ? -44.277 1.933 11.005 1.00 33.49 85 ARG B CA 1
ATOM 4230 C C . ARG B 2 100 ? -45.549 1.121 10.690 1.00 39.23 85 ARG B C 1
ATOM 4231 O O . ARG B 2 100 ? -45.489 0.205 9.876 1.00 39.97 85 ARG B O 1
ATOM 4239 N N . GLY B 2 101 ? -46.694 1.544 11.257 1.00 35.94 86 GLY B N 1
ATOM 4240 C CA . GLY B 2 101 ? -48.010 0.950 11.030 1.00 35.27 86 GLY B CA 1
ATOM 4241 C C . GLY B 2 101 ? -48.431 1.005 9.575 1.00 39.21 86 GLY B C 1
ATOM 4242 O O . GLY B 2 101 ? -48.944 0.024 9.046 1.00 41.64 86 GLY B O 1
ATOM 4243 N N . ARG B 2 102 ? -48.200 2.126 8.911 1.00 34.98 87 ARG B N 1
ATOM 4244 C CA . ARG B 2 102 ? -48.565 2.281 7.499 1.00 37.11 87 ARG B CA 1
ATOM 4245 C C . ARG B 2 102 ? -47.771 1.301 6.636 1.00 41.69 87 ARG B C 1
ATOM 4246 O O . ARG B 2 102 ? -48.329 0.688 5.723 1.00 42.68 87 ARG B O 1
ATOM 4254 N N . ILE B 2 103 ? -46.469 1.142 6.956 1.00 36.26 88 ILE B N 1
ATOM 4255 C CA . ILE B 2 103 ? -45.594 0.198 6.284 1.00 35.44 88 ILE B CA 1
ATOM 4256 C C . ILE B 2 103 ? -46.083 -1.254 6.545 1.00 37.08 88 ILE B C 1
ATOM 4257 O O . ILE B 2 103 ? -46.139 -2.037 5.607 1.00 37.16 88 ILE B O 1
ATOM 4262 N N . LEU B 2 104 ? -46.494 -1.584 7.788 1.00 32.00 89 LEU B N 1
ATOM 4263 C CA . LEU B 2 104 ? -46.992 -2.912 8.111 1.00 31.08 89 LEU B CA 1
ATOM 4264 C C . LEU B 2 104 ? -48.340 -3.209 7.463 1.00 34.37 89 LEU B C 1
ATOM 4265 O O . LEU B 2 104 ? -48.611 -4.364 7.153 1.00 33.44 89 LEU B O 1
ATOM 4270 N N . HIS B 2 105 ? -49.185 -2.179 7.274 1.00 31.95 90 HIS B N 1
ATOM 4271 C CA . HIS B 2 105 ? -50.478 -2.321 6.610 1.00 32.90 90 HIS B CA 1
ATOM 4272 C C . HIS B 2 105 ? -50.279 -2.653 5.112 1.00 37.48 90 HIS B C 1
ATOM 4273 O O . HIS B 2 105 ? -51.060 -3.418 4.552 1.00 37.66 90 HIS B O 1
ATOM 4280 N N . ARG B 2 106 ? -49.257 -2.044 4.476 1.00 34.26 91 ARG B N 1
ATOM 4281 C CA . ARG B 2 106 ? -48.863 -2.311 3.097 1.00 35.52 91 ARG B CA 1
ATOM 4282 C C . ARG B 2 106 ? -48.292 -3.740 2.980 1.00 38.63 91 ARG B C 1
ATOM 4283 O O . ARG B 2 106 ? -48.591 -4.445 2.028 1.00 39.47 91 ARG B O 1
ATOM 4291 N N . PHE B 2 107 ? -47.529 -4.174 3.982 1.00 34.46 92 PHE B N 1
ATOM 4292 C CA . PHE B 2 107 ? -46.959 -5.499 4.072 1.00 34.17 92 PHE B CA 1
ATOM 4293 C C . PHE B 2 107 ? -48.103 -6.535 4.145 1.00 39.45 92 PHE B C 1
ATOM 4294 O O . PHE B 2 107 ? -48.073 -7.505 3.377 1.00 41.18 92 PHE B O 1
ATOM 4302 N N . ALA B 2 108 ? -49.132 -6.282 4.996 1.00 33.42 93 ALA B N 1
ATOM 4303 C CA . ALA B 2 108 ? -50.316 -7.142 5.131 1.00 31.94 93 ALA B CA 1
ATOM 4304 C C . ALA B 2 108 ? -51.083 -7.222 3.794 1.00 37.67 93 ALA B C 1
ATOM 4305 O O . ALA B 2 108 ? -51.487 -8.313 3.390 1.00 36.86 93 ALA B O 1
ATOM 4307 N N . ASP B 2 109 ? -51.259 -6.080 3.101 1.00 35.05 94 ASP B N 1
ATOM 4308 C CA . ASP B 2 109 ? -51.929 -6.074 1.796 1.00 37.41 94 ASP B CA 1
ATOM 4309 C C . ASP B 2 109 ? -51.202 -6.950 0.776 1.00 42.15 94 ASP B C 1
ATOM 4310 O O . ASP B 2 109 ? -51.855 -7.692 0.051 1.00 44.73 94 ASP B O 1
ATOM 4315 N N . LEU B 2 110 ? -49.865 -6.908 0.763 1.00 38.14 95 LEU B N 1
ATOM 4316 C CA . LEU B 2 110 ? -49.036 -7.704 -0.154 1.00 38.24 95 LEU B CA 1
ATOM 4317 C C . LEU B 2 110 ? -49.176 -9.198 0.130 1.00 43.08 95 LEU B C 1
ATOM 4318 O O . LEU B 2 110 ? -49.257 -9.983 -0.816 1.00 43.85 95 LEU B O 1
ATOM 4323 N N . ILE B 2 111 ? -49.268 -9.581 1.421 1.00 36.39 96 ILE B N 1
ATOM 4324 C CA . ILE B 2 111 ? -49.471 -10.973 1.810 1.00 37.35 96 ILE B CA 1
ATOM 4325 C C . ILE B 2 111 ? -50.780 -11.480 1.157 1.00 44.07 96 ILE B C 1
ATOM 4326 O O . ILE B 2 111 ? -50.790 -12.546 0.544 1.00 45.67 96 ILE B O 1
ATOM 4331 N N . ASP B 2 112 ? -51.858 -10.689 1.272 1.00 41.49 97 ASP B N 1
ATOM 4332 C CA . ASP B 2 112 ? -53.192 -10.963 0.741 1.00 41.36 97 ASP B CA 1
ATOM 4333 C C . ASP B 2 112 ? -53.214 -11.094 -0.771 1.00 47.10 97 ASP B C 1
ATOM 4334 O O . ASP B 2 112 ? -54.028 -11.852 -1.294 1.00 49.43 97 ASP B O 1
ATOM 4339 N N . GLU B 2 113 ? -52.333 -10.386 -1.477 1.00 43.30 98 GLU B N 1
ATOM 4340 C CA . GLU B 2 113 ? -52.313 -10.513 -2.927 1.00 43.95 98 GLU B CA 1
ATOM 4341 C C . GLU B 2 113 ? -51.505 -11.712 -3.418 1.00 49.21 98 GLU B C 1
ATOM 4342 O O . GLU B 2 113 ? -51.655 -12.116 -4.573 1.00 51.11 98 GLU B O 1
ATOM 4348 N N . HIS B 2 114 ? -50.706 -12.329 -2.526 1.00 43.68 99 HIS B N 1
ATOM 4349 C CA . HIS B 2 114 ? -49.898 -13.501 -2.868 1.00 43.28 99 HIS B CA 1
ATOM 4350 C C . HIS B 2 114 ? -50.390 -14.742 -2.123 1.00 46.56 99 HIS B C 1
ATOM 4351 O O . HIS B 2 114 ? -49.662 -15.722 -2.010 1.00 45.90 99 HIS B O 1
ATOM 4358 N N . VAL B 2 115 ? -51.652 -14.708 -1.674 1.00 44.66 100 VAL B N 1
ATOM 4359 C CA . VAL B 2 115 ? -52.338 -15.756 -0.915 1.00 45.28 100 VAL B CA 1
ATOM 4360 C C . VAL B 2 115 ? -52.240 -17.168 -1.479 1.00 51.83 100 VAL B C 1
ATOM 4361 O O . VAL B 2 115 ? -51.961 -18.089 -0.720 1.00 53.42 100 VAL B O 1
ATOM 4365 N N . GLU B 2 116 ? -52.406 -17.334 -2.795 1.00 49.27 101 GLU B N 1
ATOM 4366 C CA . GLU B 2 116 ? -52.351 -18.629 -3.478 1.00 49.67 101 GLU B CA 1
ATOM 4367 C C . GLU B 2 116 ? -50.939 -19.198 -3.517 1.00 51.85 101 GLU B C 1
ATOM 4368 O O . GLU B 2 116 ? -50.731 -20.355 -3.156 1.00 51.15 101 GLU B O 1
ATOM 4374 N N . GLU B 2 117 ? -49.969 -18.375 -3.932 1.00 47.46 102 GLU B N 1
ATOM 4375 C CA . GLU B 2 117 ? -48.561 -18.726 -3.965 1.00 46.37 102 GLU B CA 1
ATOM 4376 C C . GLU B 2 117 ? -48.051 -19.056 -2.539 1.00 46.94 102 GLU B C 1
ATOM 4377 O O . GLU B 2 117 ? -47.415 -20.088 -2.351 1.00 47.46 102 GLU B O 1
ATOM 4383 N N . LEU B 2 118 ? -48.394 -18.233 -1.539 1.00 40.71 103 LEU B N 1
ATOM 4384 C CA . LEU B 2 118 ? -47.988 -18.471 -0.147 1.00 39.36 103 LEU B CA 1
ATOM 4385 C C . LEU B 2 118 ? -48.553 -19.771 0.415 1.00 44.75 103 LEU B C 1
ATOM 4386 O O . LEU B 2 118 ? -47.790 -20.558 0.977 1.00 43.84 103 LEU B O 1
ATOM 4391 N N . ALA B 2 119 ? -49.854 -20.047 0.174 1.00 41.55 104 ALA B N 1
ATOM 4392 C CA . ALA B 2 119 ? -50.490 -21.280 0.631 1.00 40.23 104 ALA B CA 1
ATOM 4393 C C . ALA B 2 119 ? -49.849 -22.497 -0.017 1.00 44.36 104 ALA B C 1
ATOM 4394 O O . ALA B 2 119 ? -49.604 -23.479 0.676 1.00 43.81 104 ALA B O 1
ATOM 4396 N N . ALA B 2 120 ? -49.533 -22.404 -1.334 1.00 40.76 105 ALA B N 1
ATOM 4397 C CA . ALA B 2 120 ? -48.907 -23.479 -2.101 1.00 40.58 105 ALA B CA 1
ATOM 4398 C C . ALA B 2 120 ? -47.534 -23.829 -1.505 1.00 44.22 105 ALA B C 1
ATOM 4399 O O . ALA B 2 120 ? -47.239 -25.018 -1.315 1.00 44.17 105 ALA B O 1
ATOM 4401 N N . LEU B 2 121 ? -46.742 -22.793 -1.127 1.00 40.84 106 LEU B N 1
ATOM 4402 C CA . LEU B 2 121 ? -45.413 -22.932 -0.516 1.00 41.97 106 LEU B CA 1
ATOM 4403 C C . LEU B 2 121 ? -45.474 -23.680 0.810 1.00 45.63 106 LEU B C 1
ATOM 4404 O O . LEU B 2 121 ? -44.677 -24.590 1.020 1.00 45.19 106 LEU B O 1
ATOM 4409 N N . ASP B 2 122 ? -46.441 -23.314 1.670 1.00 42.50 107 ASP B N 1
ATOM 4410 C CA . ASP B 2 122 ? -46.690 -23.945 2.967 1.00 42.07 107 ASP B CA 1
ATOM 4411 C C . ASP B 2 122 ? -47.199 -25.386 2.829 1.00 44.93 107 ASP B C 1
ATOM 4412 O O . ASP B 2 122 ? -46.777 -26.236 3.611 1.00 44.57 107 ASP B O 1
ATOM 4417 N N . THR B 2 123 ? -48.055 -25.664 1.816 1.00 40.85 108 THR B N 1
ATOM 4418 C CA . THR B 2 123 ? -48.549 -27.012 1.486 1.00 40.81 108 THR B CA 1
ATOM 4419 C C . THR B 2 123 ? -47.388 -27.929 1.067 1.00 45.50 108 THR B C 1
ATOM 4420 O O . THR B 2 123 ? -47.313 -29.036 1.566 1.00 46.40 108 THR B O 1
ATOM 4424 N N . VAL B 2 124 ? -46.497 -27.475 0.168 1.00 42.07 109 VAL B N 1
ATOM 4425 C CA . VAL B 2 124 ? -45.362 -28.287 -0.286 1.00 42.80 109 VAL B CA 1
ATOM 4426 C C . VAL B 2 124 ? -44.241 -28.414 0.775 1.00 46.36 109 VAL B C 1
ATOM 4427 O O . VAL B 2 124 ? -43.632 -29.468 0.893 1.00 47.20 109 VAL B O 1
ATOM 4431 N N . ASP B 2 125 ? -43.994 -27.369 1.555 1.00 41.85 110 ASP B N 1
ATOM 4432 C CA . ASP B 2 125 ? -42.933 -27.398 2.556 1.00 41.65 110 ASP B CA 1
ATOM 4433 C C . ASP B 2 125 ? -43.292 -28.197 3.810 1.00 45.82 110 ASP B C 1
ATOM 4434 O O . ASP B 2 125 ? -42.430 -28.879 4.363 1.00 45.45 110 ASP B O 1
ATOM 4439 N N . ALA B 2 126 ? -44.547 -28.050 4.280 1.00 41.47 111 ALA B N 1
ATOM 4440 C CA . ALA B 2 126 ? -45.066 -28.611 5.526 1.00 39.03 111 ALA B CA 1
ATOM 4441 C C . ALA B 2 126 ? -46.209 -29.622 5.440 1.00 41.24 111 ALA B C 1
ATOM 4442 O O . ALA B 2 126 ? -46.588 -30.123 6.493 1.00 40.73 111 ALA B O 1
ATOM 4444 N N . GLY B 2 127 ? -46.736 -29.925 4.242 1.00 36.48 112 GLY B N 1
ATOM 4445 C CA . GLY B 2 127 ? -47.815 -30.906 4.059 1.00 35.99 112 GLY B CA 1
ATOM 4446 C C . GLY B 2 127 ? -49.165 -30.455 4.578 1.00 40.31 112 GLY B C 1
ATOM 4447 O O . GLY B 2 127 ? -50.032 -31.278 4.870 1.00 39.43 112 GLY B O 1
ATOM 4448 N N . LYS B 2 128 ? -49.340 -29.129 4.723 1.00 37.92 113 LYS B N 1
ATOM 4449 C CA . LYS B 2 128 ? -50.559 -28.475 5.218 1.00 36.19 113 LYS B CA 1
ATOM 4450 C C . LYS B 2 128 ? -51.609 -28.410 4.117 1.00 40.83 113 LYS B C 1
ATOM 4451 O O . LYS B 2 128 ? -51.246 -28.292 2.947 1.00 39.21 113 LYS B O 1
ATOM 4457 N N . LEU B 2 129 ? -52.917 -28.467 4.479 1.00 38.43 114 LEU B N 1
ATOM 4458 C CA . LEU B 2 129 ? -53.999 -28.387 3.488 1.00 38.79 114 LEU B CA 1
ATOM 4459 C C . LEU B 2 129 ? -54.000 -27.029 2.787 1.00 43.59 114 LEU B C 1
ATOM 4460 O O . LEU B 2 129 ? -54.015 -25.996 3.456 1.00 42.67 114 LEU B O 1
ATOM 4465 N N . PHE B 2 130 ? -53.963 -27.047 1.434 1.00 40.78 115 PHE B N 1
ATOM 4466 C CA . PHE B 2 130 ? -53.946 -25.869 0.588 1.00 40.01 115 PHE B CA 1
ATOM 4467 C C . PHE B 2 130 ? -55.209 -25.019 0.768 1.00 44.84 115 PHE B C 1
ATOM 4468 O O . PHE B 2 130 ? -55.104 -23.794 0.871 1.00 45.12 115 PHE B O 1
ATOM 4476 N N . ALA B 2 131 ? -56.388 -25.659 0.832 1.00 39.60 116 ALA B N 1
ATOM 4477 C CA . ALA B 2 131 ? -57.663 -24.969 1.019 1.00 38.59 116 ALA B CA 1
ATOM 4478 C C . ALA B 2 131 ? -57.690 -24.185 2.333 1.00 42.21 116 ALA B C 1
ATOM 4479 O O . ALA B 2 131 ? -58.254 -23.093 2.363 1.00 43.28 116 ALA B O 1
ATOM 4481 N N . VAL B 2 132 ? -57.085 -24.738 3.413 1.00 37.45 117 VAL B N 1
ATOM 4482 C CA . VAL B 2 132 ? -57.022 -24.089 4.731 1.00 36.27 117 VAL B CA 1
ATOM 4483 C C . VAL B 2 132 ? -55.973 -22.973 4.731 1.00 43.87 117 VAL B C 1
ATOM 4484 O O . VAL B 2 132 ? -56.162 -21.934 5.386 1.00 43.86 117 VAL B O 1
ATOM 4488 N N . GLY B 2 133 ? -54.914 -23.167 3.948 1.00 41.49 118 GLY B N 1
ATOM 4489 C CA . GLY B 2 133 ? -53.864 -22.164 3.809 1.00 41.76 118 GLY B CA 1
ATOM 4490 C C . GLY B 2 133 ? -54.392 -20.881 3.192 1.00 45.54 118 GLY B C 1
ATOM 4491 O O . GLY B 2 133 ? -54.113 -19.785 3.692 1.00 44.21 118 GLY B O 1
ATOM 4492 N N . LYS B 2 134 ? -55.186 -21.028 2.113 1.00 42.77 119 LYS B N 1
ATOM 4493 C CA . LYS B 2 134 ? -55.801 -19.923 1.382 1.00 42.97 119 LYS B CA 1
ATOM 4494 C C . LYS B 2 134 ? -56.913 -19.263 2.180 1.00 45.45 119 LYS B C 1
ATOM 4495 O O . LYS B 2 134 ? -57.019 -18.041 2.142 1.00 45.65 119 LYS B O 1
ATOM 4501 N N . ALA B 2 135 ? -57.814 -20.070 2.788 1.00 40.32 120 ALA B N 1
ATOM 4502 C CA . ALA B 2 135 ? -58.984 -19.567 3.506 1.00 39.99 120 ALA B CA 1
ATOM 4503 C C . ALA B 2 135 ? -58.693 -19.029 4.908 1.00 45.18 120 ALA B C 1
ATOM 4504 O O . ALA B 2 135 ? -59.322 -18.045 5.302 1.00 46.70 120 ALA B O 1
ATOM 4506 N N . ARG B 2 136 ? -57.784 -19.684 5.665 1.00 40.10 121 ARG B N 1
ATOM 4507 C CA . ARG B 2 136 ? -57.505 -19.338 7.059 1.00 39.89 121 ARG B CA 1
ATOM 4508 C C . ARG B 2 136 ? -56.051 -18.928 7.398 1.00 41.59 121 ARG B C 1
ATOM 4509 O O . ARG B 2 136 ? -55.847 -17.824 7.892 1.00 38.68 121 ARG B O 1
ATOM 4517 N N . ASP B 2 137 ? -55.060 -19.833 7.192 1.00 38.15 122 ASP B N 1
ATOM 4518 C CA . ASP B 2 137 ? -53.661 -19.611 7.585 1.00 37.49 122 ASP B CA 1
ATOM 4519 C C . ASP B 2 137 ? -52.983 -18.321 7.065 1.00 44.13 122 ASP B C 1
ATOM 4520 O O . ASP B 2 137 ? -52.572 -17.481 7.867 1.00 44.56 122 ASP B O 1
ATOM 4525 N N . ILE B 2 138 ? -52.861 -18.170 5.748 1.00 39.78 123 ILE B N 1
ATOM 4526 C CA . ILE B 2 138 ? -52.233 -16.985 5.159 1.00 39.64 123 ILE B CA 1
ATOM 4527 C C . ILE B 2 138 ? -53.043 -15.698 5.412 1.00 42.56 123 ILE B C 1
ATOM 4528 O O . ILE B 2 138 ? -52.455 -14.788 5.983 1.00 41.82 123 ILE B O 1
ATOM 4533 N N . PRO B 2 139 ? -54.389 -15.613 5.168 1.00 38.99 124 PRO B N 1
ATOM 4534 C CA . PRO B 2 139 ? -55.106 -14.361 5.512 1.00 36.92 124 PRO B CA 1
ATOM 4535 C C . PRO B 2 139 ? -55.106 -14.057 7.011 1.00 40.63 124 PRO B C 1
ATOM 4536 O O . PRO B 2 139 ? -55.151 -12.883 7.382 1.00 40.25 124 PRO B O 1
ATOM 4540 N N . GLY B 2 140 ? -55.048 -15.100 7.852 1.00 36.58 125 GLY B N 1
ATOM 4541 C CA . GLY B 2 140 ? -54.957 -14.942 9.304 1.00 35.55 125 GLY B CA 1
ATOM 4542 C C . GLY B 2 140 ? -53.668 -14.248 9.719 1.00 40.03 125 GLY B C 1
ATOM 4543 O O . GLY B 2 140 ? -53.655 -13.508 10.691 1.00 39.29 125 GLY B O 1
ATOM 4544 N N . ALA B 2 141 ? -52.585 -14.460 8.954 1.00 38.61 126 ALA B N 1
ATOM 4545 C CA . ALA B 2 141 ? -51.288 -13.854 9.187 1.00 38.67 126 ALA B CA 1
ATOM 4546 C C . ALA B 2 141 ? -51.346 -12.392 8.794 1.00 41.40 126 ALA B C 1
ATOM 4547 O O . ALA B 2 141 ? -50.898 -11.545 9.569 1.00 42.09 126 ALA B O 1
ATOM 4549 N N . ALA B 2 142 ? -51.935 -12.082 7.621 1.00 36.26 127 ALA B N 1
ATOM 4550 C CA . ALA B 2 142 ? -52.089 -10.695 7.160 1.00 35.65 127 ALA B CA 1
ATOM 4551 C C . ALA B 2 142 ? -52.931 -9.913 8.174 1.00 37.25 127 ALA B C 1
ATOM 4552 O O . ALA B 2 142 ? -52.552 -8.798 8.551 1.00 35.51 127 ALA B O 1
ATOM 4554 N N . HIS B 2 143 ? -54.024 -10.546 8.676 1.00 34.35 128 HIS B N 1
ATOM 4555 C CA . HIS B 2 143 ? -54.942 -10.018 9.694 1.00 34.76 128 HIS B CA 1
ATOM 4556 C C . HIS B 2 143 ? -54.172 -9.703 10.999 1.00 37.28 128 HIS B C 1
ATOM 4557 O O . HIS B 2 143 ? -54.327 -8.604 11.555 1.00 36.02 128 HIS B O 1
ATOM 4564 N N . LEU B 2 144 ? -53.322 -10.636 11.454 1.00 33.39 129 LEU B N 1
ATOM 4565 C CA . LEU B 2 144 ? -52.529 -10.413 12.661 1.00 33.17 129 LEU B CA 1
ATOM 4566 C C . LEU B 2 144 ? -51.547 -9.224 12.490 1.00 37.84 129 LEU B C 1
ATOM 4567 O O . LEU B 2 144 ? -51.419 -8.391 13.395 1.00 36.27 129 LEU B O 1
ATOM 4572 N N . LEU B 2 145 ? -50.907 -9.118 11.304 1.00 34.29 130 LEU B N 1
ATOM 4573 C CA . LEU B 2 145 ? -50.006 -8.007 11.011 1.00 34.16 130 LEU B CA 1
ATOM 4574 C C . LEU B 2 145 ? -50.781 -6.655 11.011 1.00 38.03 130 LEU B C 1
ATOM 4575 O O . LEU B 2 145 ? -50.229 -5.646 11.451 1.00 39.10 130 LEU B O 1
ATOM 4580 N N . ARG B 2 146 ? -52.082 -6.656 10.622 1.00 34.66 131 ARG B N 1
ATOM 4581 C CA . ARG B 2 146 ? -52.954 -5.463 10.658 1.00 33.69 131 ARG B CA 1
ATOM 4582 C C . ARG B 2 146 ? -53.272 -5.091 12.094 1.00 36.29 131 ARG B C 1
ATOM 4583 O O . ARG B 2 146 ? -53.339 -3.905 12.425 1.00 36.06 131 ARG B O 1
ATOM 4591 N N . TYR B 2 147 ? -53.451 -6.105 12.950 1.00 31.98 132 TYR B N 1
ATOM 4592 C CA . TYR B 2 147 ? -53.699 -5.865 14.365 1.00 30.24 132 TYR B CA 1
ATOM 4593 C C . TYR B 2 147 ? -52.528 -5.068 14.986 1.00 33.07 132 TYR B C 1
ATOM 4594 O O . TYR B 2 147 ? -52.773 -4.064 15.638 1.00 31.87 132 TYR B O 1
ATOM 4603 N N . TYR B 2 148 ? -51.274 -5.482 14.732 1.00 30.12 133 TYR B N 1
ATOM 4604 C CA . TYR B 2 148 ? -50.079 -4.786 15.251 1.00 28.74 133 TYR B CA 1
ATOM 4605 C C . TYR B 2 148 ? -49.800 -3.491 14.580 1.00 33.61 133 TYR B C 1
ATOM 4606 O O . TYR B 2 148 ? -49.369 -2.560 15.252 1.00 36.50 133 TYR B O 1
ATOM 4615 N N . ALA B 2 149 ? -50.095 -3.388 13.282 1.00 28.65 134 ALA B N 1
ATOM 4616 C CA . ALA B 2 149 ? -49.969 -2.127 12.562 1.00 28.23 134 ALA B CA 1
ATOM 4617 C C . ALA B 2 149 ? -50.893 -1.078 13.243 1.00 33.96 134 ALA B C 1
ATOM 4618 O O . ALA B 2 149 ? -50.462 0.055 13.495 1.00 31.74 134 ALA B O 1
ATOM 4620 N N . GLY B 2 150 ? -52.107 -1.499 13.616 1.00 30.64 135 GLY B N 1
ATOM 4621 C CA . GLY B 2 150 ? -53.071 -0.629 14.288 1.00 30.38 135 GLY B CA 1
ATOM 4622 C C . GLY B 2 150 ? -52.704 -0.299 15.724 1.00 35.72 135 GLY B C 1
ATOM 4623 O O . GLY B 2 150 ? -53.229 0.668 16.273 1.00 36.11 135 GLY B O 1
ATOM 4624 N N . ALA B 2 151 ? -51.810 -1.101 16.350 1.00 30.62 136 ALA B N 1
ATOM 4625 C CA . ALA B 2 151 ? -51.363 -0.889 17.728 1.00 31.42 136 ALA B CA 1
ATOM 4626 C C . ALA B 2 151 ? -50.165 0.048 17.786 1.00 35.93 136 ALA B C 1
ATOM 4627 O O . ALA B 2 151 ? -49.907 0.642 18.835 1.00 35.18 136 ALA B O 1
ATOM 4629 N N . ALA B 2 152 ? -49.420 0.144 16.670 1.00 31.48 137 ALA B N 1
ATOM 4630 C CA . ALA B 2 152 ? -48.164 0.857 16.568 1.00 31.56 137 ALA B CA 1
ATOM 4631 C C . ALA B 2 152 ? -48.189 2.317 16.984 1.00 34.58 137 ALA B C 1
ATOM 4632 O O . ALA B 2 152 ? -47.225 2.768 17.594 1.00 34.42 137 ALA B O 1
ATOM 4634 N N . ASP B 2 153 ? -49.293 3.024 16.719 1.00 31.04 138 ASP B N 1
ATOM 4635 C CA . ASP B 2 153 ? -49.424 4.445 17.045 1.00 32.41 138 ASP B CA 1
ATOM 4636 C C . ASP B 2 153 ? -50.223 4.730 18.355 1.00 36.96 138 ASP B C 1
ATOM 4637 O O . ASP B 2 153 ? -50.593 5.879 18.603 1.00 36.64 138 ASP B O 1
ATOM 4642 N N . LYS B 2 154 ? -50.453 3.686 19.177 1.00 33.43 139 LYS B N 1
ATOM 4643 C CA . LYS B 2 154 ? -51.269 3.669 20.400 1.00 33.32 139 LYS B CA 1
ATOM 4644 C C . LYS B 2 154 ? -50.536 3.110 21.613 1.00 37.62 139 LYS B C 1
ATOM 4645 O O . LYS B 2 154 ? -51.195 2.793 22.605 1.00 38.27 139 LYS B O 1
ATOM 4651 N N . VAL B 2 155 ? -49.218 2.883 21.513 1.00 33.40 140 VAL B N 1
ATOM 4652 C CA . VAL B 2 155 ? -48.423 2.300 22.592 1.00 32.97 140 VAL B CA 1
ATOM 4653 C C . VAL B 2 155 ? -48.356 3.307 23.748 1.00 36.12 140 VAL B C 1
ATOM 4654 O O . VAL B 2 155 ? -47.929 4.434 23.527 1.00 35.91 140 VAL B O 1
ATOM 4658 N N . HIS B 2 156 ? -48.773 2.907 24.958 1.00 31.21 141 HIS B N 1
ATOM 4659 C CA . HIS B 2 156 ? -48.719 3.813 26.106 1.00 31.02 141 HIS B CA 1
ATOM 4660 C C . HIS B 2 156 ? -47.916 3.310 27.257 1.00 29.91 141 HIS B C 1
ATOM 4661 O O . HIS B 2 156 ? -48.054 2.148 27.650 1.00 28.73 141 HIS B O 1
ATOM 4668 N N . GLY B 2 157 ? -47.196 4.235 27.875 1.00 25.48 142 GLY B N 1
ATOM 4669 C CA . GLY B 2 157 ? -46.532 4.051 29.157 1.00 23.90 142 GLY B CA 1
ATOM 4670 C C . GLY B 2 157 ? -47.446 4.686 30.186 1.00 25.59 142 GLY B C 1
ATOM 4671 O O . GLY B 2 157 ? -48.603 5.013 29.891 1.00 24.60 142 GLY B O 1
ATOM 4672 N N . ALA B 2 158 ? -46.947 4.899 31.386 1.00 23.85 143 ALA B N 1
ATOM 4673 C CA . ALA B 2 158 ? -47.752 5.524 32.438 1.00 24.03 143 ALA B CA 1
ATOM 4674 C C . ALA B 2 158 ? -47.138 6.816 33.027 1.00 28.43 143 ALA B C 1
ATOM 4675 O O . ALA B 2 158 ? -45.933 6.919 33.120 1.00 29.93 143 ALA B O 1
ATOM 4677 N N . THR B 2 159 ? -47.968 7.715 33.547 1.00 24.51 144 THR B N 1
ATOM 4678 C CA . THR B 2 159 ? -47.522 8.798 34.410 1.00 24.76 144 THR B CA 1
ATOM 4679 C C . THR B 2 159 ? -47.893 8.265 35.795 1.00 29.36 144 THR B C 1
ATOM 4680 O O . THR B 2 159 ? -48.999 7.765 36.011 1.00 28.90 144 THR B O 1
ATOM 4684 N N . LEU B 2 160 ? -46.930 8.281 36.692 1.00 27.26 145 LEU B N 1
ATOM 4685 C CA . LEU B 2 160 ? -47.038 7.664 38.011 1.00 24.52 145 LEU B CA 1
ATOM 4686 C C . LEU B 2 160 ? -47.551 8.535 39.110 1.00 29.36 145 LEU B C 1
ATOM 4687 O O . LEU B 2 160 ? -47.707 9.732 38.953 1.00 27.93 145 LEU B O 1
ATOM 4692 N N . LYS B 2 161 ? -47.808 7.914 40.251 1.00 28.61 146 LYS B N 1
ATOM 4693 C CA . LYS B 2 161 ? -48.319 8.539 41.452 1.00 27.45 146 LYS B CA 1
ATOM 4694 C C . LYS B 2 161 ? -47.257 8.374 42.519 1.00 32.99 146 LYS B C 1
ATOM 4695 O O . LYS B 2 161 ? -47.244 7.384 43.260 1.00 35.69 146 LYS B O 1
ATOM 4701 N N . MET B 2 162 ? -46.339 9.328 42.568 1.00 29.63 147 MET B N 1
ATOM 4702 C CA . MET B 2 162 ? -45.215 9.295 43.512 1.00 29.14 147 MET B CA 1
ATOM 4703 C C . MET B 2 162 ? -45.613 9.600 44.948 1.00 32.03 147 MET B C 1
ATOM 4704 O O . MET B 2 162 ? -46.496 10.405 45.184 1.00 31.69 147 MET B O 1
ATOM 4709 N N . ALA B 2 163 ? -44.954 8.947 45.899 1.00 29.61 148 ALA B N 1
ATOM 4710 C CA . ALA B 2 163 ? -45.176 9.119 47.338 1.00 30.00 148 ALA B CA 1
ATOM 4711 C C . ALA B 2 163 ? -44.169 10.117 47.915 1.00 34.68 148 ALA B C 1
ATOM 4712 O O . ALA B 2 163 ? -43.962 10.182 49.140 1.00 35.04 148 ALA B O 1
ATOM 4714 N N . GLN B 2 164 ? -43.617 10.963 47.024 1.00 31.44 149 GLN B N 1
ATOM 4715 C CA . GLN B 2 164 ? -42.709 12.088 47.334 1.00 30.74 149 GLN B CA 1
ATOM 4716 C C . GLN B 2 164 ? -43.041 13.230 46.395 1.00 33.96 149 GLN B C 1
ATOM 4717 O O . GLN B 2 164 ? -43.808 13.035 45.446 1.00 32.83 149 GLN B O 1
ATOM 4723 N N . ARG B 2 165 ? -42.438 14.414 46.608 1.00 32.31 150 ARG B N 1
ATOM 4724 C CA . ARG B 2 165 ? -42.695 15.578 45.763 1.00 33.55 150 ARG B CA 1
ATOM 4725 C C . ARG B 2 165 ? -41.871 15.395 44.483 1.00 37.48 150 ARG B C 1
ATOM 4726 O O . ARG B 2 165 ? -40.839 16.029 44.275 1.00 36.54 150 ARG B O 1
ATOM 4734 N N . MET B 2 166 ? -42.326 14.476 43.644 1.00 36.02 151 MET B N 1
ATOM 4735 C CA . MET B 2 166 ? -41.627 14.089 42.425 1.00 36.48 151 MET B CA 1
ATOM 4736 C 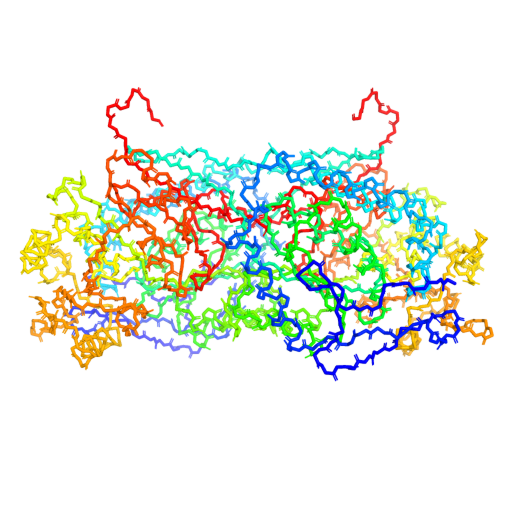C . MET B 2 166 ? -42.597 13.752 41.338 1.00 33.98 151 MET B C 1
ATOM 4737 O O . MET B 2 166 ? -43.709 13.317 41.629 1.00 33.31 151 MET B O 1
ATOM 4742 N N . HIS B 2 167 ? -42.155 13.871 40.086 1.00 29.36 152 HIS B N 1
ATOM 4743 C CA . HIS B 2 167 ? -42.928 13.500 38.904 1.00 29.22 152 HIS B CA 1
ATOM 4744 C C . HIS B 2 167 ? -42.261 12.282 38.291 1.00 31.65 152 HIS B C 1
ATOM 4745 O O . HIS B 2 167 ? -41.100 12.334 37.935 1.00 31.45 152 HIS B O 1
ATOM 4752 N N . GLY B 2 168 ? -42.990 11.176 38.236 1.00 29.51 153 GLY B N 1
ATOM 4753 C CA . GLY B 2 168 ? -42.486 9.933 37.669 1.00 28.93 153 GLY B CA 1
ATOM 4754 C C . GLY B 2 168 ? -43.311 9.494 36.480 1.00 31.42 153 GLY B C 1
ATOM 4755 O O . GLY B 2 168 ? -44.520 9.721 36.432 1.00 29.32 153 GLY B O 1
ATOM 4756 N N . TYR B 2 169 ? -42.665 8.884 35.503 1.00 26.74 154 TYR B N 1
ATOM 4757 C CA . TYR B 2 169 ? -43.379 8.347 34.354 1.00 25.55 154 TYR B CA 1
ATOM 4758 C C . TYR B 2 169 ? -42.582 7.223 33.745 1.00 28.75 154 TYR B C 1
ATOM 4759 O O . TYR B 2 169 ? -41.380 7.126 34.000 1.00 26.67 154 TYR B O 1
ATOM 4768 N N . THR B 2 170 ? -43.262 6.359 32.947 1.00 25.79 155 THR B N 1
ATOM 4769 C CA . THR B 2 170 ? -42.581 5.288 32.261 1.00 26.06 155 THR B CA 1
ATOM 4770 C C . THR B 2 170 ? -42.632 5.530 30.771 1.00 31.35 155 THR B C 1
ATOM 4771 O O . THR B 2 170 ? -43.633 6.039 30.265 1.00 31.47 155 THR B O 1
ATOM 4775 N N . LEU B 2 171 ? -41.544 5.174 30.074 1.00 26.61 156 LEU B N 1
ATOM 4776 C CA . LEU B 2 171 ? -41.458 5.235 28.620 1.00 26.86 156 LEU B CA 1
ATOM 4777 C C . LEU B 2 171 ? -41.415 3.805 28.079 1.00 33.34 156 LEU B C 1
ATOM 4778 O O . LEU B 2 171 ? -40.724 2.958 28.637 1.00 33.09 156 LEU B O 1
ATOM 4783 N N . LYS B 2 172 ? -42.145 3.535 27.005 1.00 30.47 157 LYS B N 1
ATOM 4784 C CA . LYS B 2 172 ? -42.115 2.240 26.346 1.00 30.84 157 LYS B CA 1
ATOM 4785 C C . LYS B 2 172 ? -41.202 2.345 25.126 1.00 35.96 157 LYS B C 1
ATOM 4786 O O . LYS B 2 172 ? -41.534 3.017 24.151 1.00 36.13 157 LYS B O 1
ATOM 4792 N N . GLU B 2 173 ? -40.014 1.756 25.219 1.00 34.48 158 GLU B N 1
ATOM 4793 C CA . GLU B 2 173 ? -39.046 1.830 24.124 1.00 34.93 158 GLU B CA 1
ATOM 4794 C C . GLU B 2 173 ? -38.761 0.514 23.465 1.00 37.12 158 GLU B C 1
ATOM 4795 O O . GLU B 2 173 ? -38.863 -0.523 24.129 1.00 36.74 158 GLU B O 1
ATOM 4801 N N . PRO B 2 174 ? -38.444 0.508 22.140 1.00 31.65 159 PRO B N 1
ATOM 4802 C CA . PRO B 2 174 ? -38.154 -0.775 21.475 1.00 30.77 159 PRO B CA 1
ATOM 4803 C C . PRO B 2 174 ? -36.971 -1.485 22.145 1.00 34.43 159 PRO B C 1
ATOM 4804 O O . PRO B 2 174 ? -35.991 -0.848 22.510 1.00 32.63 159 PRO B O 1
ATOM 4808 N N . VAL B 2 175 ? -37.094 -2.794 22.358 1.00 33.26 160 VAL B N 1
ATOM 4809 C CA . VAL B 2 175 ? -36.034 -3.583 22.973 1.00 34.40 160 VAL B CA 1
ATOM 4810 C C . VAL B 2 175 ? -34.701 -3.524 22.162 1.00 39.04 160 VAL B C 1
ATOM 4811 O O . VAL B 2 175 ? -33.621 -3.440 22.766 1.00 38.98 160 VAL B O 1
ATOM 4815 N N . GLY B 2 176 ? -34.793 -3.490 20.826 1.00 34.29 161 GLY B N 1
ATOM 4816 C CA . GLY B 2 176 ? -33.598 -3.395 19.990 1.00 33.20 161 GLY B CA 1
ATOM 4817 C C . GLY B 2 176 ? -33.508 -4.508 18.980 1.00 36.33 161 GLY B C 1
ATOM 4818 O O . GLY B 2 176 ? -34.383 -4.628 18.124 1.00 36.80 161 GLY B O 1
ATOM 4819 N N . VAL B 2 177 ? -32.472 -5.348 19.094 1.00 31.69 162 VAL B N 1
ATOM 4820 C CA . VAL B 2 177 ? -32.264 -6.481 18.190 1.00 30.34 162 VAL B CA 1
ATOM 4821 C C . VAL B 2 177 ? -32.876 -7.723 18.827 1.00 35.23 162 VAL B C 1
ATOM 4822 O O . VAL B 2 177 ? -32.515 -8.117 19.954 1.00 34.68 162 VAL B O 1
ATOM 4826 N N . VAL B 2 178 ? -33.839 -8.306 18.106 1.00 32.06 163 VAL B N 1
ATOM 4827 C CA . VAL B 2 178 ? -34.611 -9.472 18.549 1.00 31.91 163 VAL B CA 1
ATOM 4828 C C . VAL B 2 178 ? -34.324 -10.691 17.642 1.00 36.81 163 VAL B C 1
ATOM 4829 O O . VAL B 2 178 ? -34.281 -10.569 16.420 1.00 37.28 163 VAL B O 1
ATOM 4833 N N . GLY B 2 179 ? -34.134 -11.843 18.259 1.00 32.18 164 GLY B N 1
ATOM 4834 C CA . GLY B 2 179 ? -33.866 -13.084 17.548 1.00 31.67 164 GLY B CA 1
ATOM 4835 C C . GLY B 2 179 ? -35.027 -14.036 17.682 1.00 34.57 164 GLY B C 1
ATOM 4836 O O . GLY B 2 179 ? -35.439 -14.337 18.805 1.00 33.17 164 GLY B O 1
ATOM 4837 N N . HIS B 2 180 ? -35.580 -14.490 16.544 1.00 31.63 165 HIS B N 1
ATOM 4838 C CA . HIS B 2 180 ? -36.735 -15.396 16.537 1.00 32.75 165 HIS B CA 1
ATOM 4839 C C . HIS B 2 180 ? -36.378 -16.752 15.970 1.00 38.51 165 HIS B C 1
ATOM 4840 O O . HIS B 2 180 ? -35.862 -16.840 14.860 1.00 39.45 165 HIS B O 1
ATOM 4847 N N . ILE B 2 181 ? -36.614 -17.808 16.743 1.00 37.33 166 ILE B N 1
ATOM 4848 C CA . ILE B 2 181 ? -36.375 -19.208 16.328 1.00 37.45 166 ILE B CA 1
ATOM 4849 C C . ILE B 2 181 ? -37.750 -19.871 16.230 1.00 42.05 166 ILE B C 1
ATOM 4850 O O . ILE B 2 181 ? -38.471 -19.937 17.226 1.00 40.97 166 ILE B O 1
ATOM 4855 N N . VAL B 2 182 ? -38.150 -20.244 14.997 1.00 40.15 167 VAL B N 1
ATOM 4856 C CA . VAL B 2 182 ? -39.500 -20.718 14.682 1.00 40.48 167 VAL B CA 1
ATOM 4857 C C . VAL B 2 182 ? -39.632 -22.173 14.198 1.00 43.16 167 VAL B C 1
ATOM 4858 O O . VAL B 2 182 ? -38.755 -22.622 13.471 1.00 42.48 167 VAL B O 1
ATOM 4862 N N . PRO B 2 183 ? -40.718 -22.913 14.581 1.00 39.09 168 PRO B N 1
ATOM 4863 C CA . PRO B 2 183 ? -40.849 -24.315 14.137 1.00 39.23 168 PRO B CA 1
ATOM 4864 C C . PRO B 2 183 ? -41.495 -24.440 12.758 1.00 43.40 168 PRO B C 1
ATOM 4865 O O . PRO B 2 183 ? -41.840 -23.431 12.136 1.00 42.61 168 PRO B O 1
ATOM 4869 N N . TRP B 2 184 ? -41.713 -25.688 12.314 1.00 40.14 169 TRP B N 1
ATOM 4870 C CA . TRP B 2 184 ? -42.231 -26.020 10.988 1.00 40.54 169 TRP B CA 1
ATOM 4871 C C . TRP B 2 184 ? -43.737 -26.224 10.845 1.00 47.18 169 TRP B C 1
ATOM 4872 O O . TRP B 2 184 ? -44.227 -26.283 9.705 1.00 48.83 169 TRP B O 1
ATOM 4883 N N . ASN B 2 185 ? -44.468 -26.390 11.965 1.00 42.79 170 ASN B N 1
ATOM 4884 C CA . ASN B 2 185 ? -45.886 -26.741 11.881 1.00 42.88 170 ASN B CA 1
ATOM 4885 C C . ASN B 2 185 ? -46.849 -25.711 11.271 1.00 46.87 170 ASN B C 1
ATOM 4886 O O . ASN B 2 185 ? -47.739 -26.090 10.508 1.00 47.97 170 ASN B O 1
ATOM 4891 N N . TYR B 2 186 ? -46.668 -24.431 11.596 1.00 41.94 171 TYR B N 1
ATOM 4892 C CA . TYR B 2 186 ? -47.476 -23.332 11.050 1.00 42.22 171 TYR B CA 1
ATOM 4893 C C . TYR B 2 186 ? -46.442 -22.272 10.607 1.00 44.47 171 TYR B C 1
ATOM 4894 O O . TYR B 2 186 ? -46.155 -21.350 11.361 1.00 41.06 171 TYR B O 1
ATOM 4903 N N . PRO B 2 187 ? -45.730 -22.506 9.474 1.00 41.72 172 PRO B N 1
ATOM 4904 C CA . PRO B 2 187 ? -44.606 -21.613 9.127 1.00 40.66 172 PRO B CA 1
ATOM 4905 C C . PRO B 2 187 ? -44.950 -20.131 9.027 1.00 42.36 172 PRO B C 1
ATOM 4906 O O . PRO B 2 187 ? -44.269 -19.311 9.617 1.00 41.49 172 PRO B O 1
ATOM 4910 N N . THR B 2 188 ? -46.036 -19.808 8.343 1.00 39.23 173 THR B N 1
ATOM 4911 C CA . THR B 2 188 ? -46.522 -18.446 8.161 1.00 38.48 173 THR B CA 1
ATOM 4912 C C . THR B 2 188 ? -46.980 -17.826 9.485 1.00 41.46 173 THR B C 1
ATOM 4913 O O . THR B 2 188 ? -46.515 -16.741 9.839 1.00 41.31 173 THR B O 1
ATOM 4917 N N . THR B 2 189 ? -47.903 -18.500 10.184 1.00 35.71 174 THR B N 1
ATOM 4918 C CA . THR B 2 189 ? -48.483 -18.088 11.464 1.00 34.89 174 THR B CA 1
ATOM 4919 C C . THR B 2 189 ? -47.410 -17.771 12.517 1.00 38.96 174 THR B C 1
ATOM 4920 O O . THR B 2 189 ? -47.446 -16.697 13.109 1.00 39.09 174 THR B O 1
ATOM 4924 N N . MET B 2 190 ? -46.467 -18.695 12.731 1.00 36.97 175 MET B N 1
ATOM 4925 C CA . MET B 2 190 ? -45.386 -18.558 13.700 1.00 39.37 175 MET B CA 1
ATOM 4926 C C . MET B 2 190 ? -44.491 -17.376 13.351 1.00 39.12 175 MET B C 1
ATOM 4927 O O . MET B 2 190 ? -44.110 -16.633 14.241 1.00 36.90 175 MET B O 1
ATOM 4932 N N . PHE B 2 191 ? -44.151 -17.225 12.064 1.00 33.03 176 PHE B N 1
ATOM 4933 C CA . PHE B 2 191 ? -43.356 -16.127 11.557 1.00 33.10 176 PHE B CA 1
ATOM 4934 C C . PHE B 2 191 ? -43.986 -14.797 11.975 1.00 38.49 176 PHE B C 1
ATOM 4935 O O . PHE B 2 191 ? -43.318 -13.972 12.595 1.00 40.66 176 PHE B O 1
ATOM 4943 N N . PHE B 2 192 ? -45.280 -14.617 11.693 1.00 34.42 177 PHE B N 1
ATOM 4944 C CA . PHE B 2 192 ? -45.960 -13.375 12.023 1.00 33.04 177 PHE B CA 1
ATOM 4945 C C . PHE B 2 192 ? -46.262 -13.125 13.479 1.00 37.51 177 PHE B C 1
ATOM 4946 O O . PHE B 2 192 ? -46.201 -11.966 13.901 1.00 36.72 177 PHE B O 1
ATOM 4954 N N . PHE B 2 193 ? -46.489 -14.199 14.277 1.00 34.39 178 PHE B N 1
ATOM 4955 C CA . PHE B 2 193 ? -46.654 -14.074 15.744 1.00 33.13 178 PHE B CA 1
ATOM 4956 C C . PHE B 2 193 ? -45.469 -13.330 16.327 1.00 36.22 178 PHE B C 1
ATOM 4957 O O . PHE B 2 193 ? -45.596 -12.623 17.322 1.00 34.85 178 PHE B O 1
ATOM 4965 N N . LYS B 2 194 ? -44.291 -13.561 15.739 1.00 34.80 179 LYS B N 1
ATOM 4966 C CA . LYS B 2 194 ? -43.035 -13.010 16.229 1.00 33.40 179 LYS B CA 1
ATOM 4967 C C . LYS B 2 194 ? -42.697 -11.690 15.588 1.00 36.11 179 LYS B C 1
ATOM 4968 O O . LYS B 2 194 ? -42.442 -10.732 16.299 1.00 36.07 179 LYS B O 1
ATOM 4974 N N . VAL B 2 195 ? -42.696 -11.652 14.246 1.00 32.99 180 VAL B N 1
ATOM 4975 C CA . VAL B 2 195 ? -42.330 -10.502 13.419 1.00 33.16 180 VAL B CA 1
ATOM 4976 C C . VAL B 2 195 ? -43.285 -9.318 13.542 1.00 37.13 180 VAL B C 1
ATOM 4977 O O . VAL B 2 195 ? -42.822 -8.194 13.685 1.00 36.88 180 VAL B O 1
ATOM 4981 N N . GLY B 2 196 ? -44.589 -9.575 13.499 1.00 33.04 181 GLY B N 1
ATOM 4982 C CA . GLY B 2 196 ? -45.622 -8.547 13.603 1.00 31.24 181 GLY B CA 1
ATOM 4983 C C . GLY B 2 196 ? -45.421 -7.615 14.787 1.00 33.11 181 GLY B C 1
ATOM 4984 O O . GLY B 2 196 ? -45.163 -6.430 14.582 1.00 33.38 181 GLY B O 1
ATOM 4985 N N . PRO B 2 197 ? -45.492 -8.117 16.043 1.00 28.95 182 PRO B N 1
ATOM 4986 C CA . PRO B 2 197 ? -45.314 -7.223 17.204 1.00 28.37 182 PRO B CA 1
ATOM 4987 C C . PRO B 2 197 ? -43.923 -6.612 17.341 1.00 35.31 182 PRO B C 1
ATOM 4988 O O . PRO B 2 197 ? -43.832 -5.438 17.705 1.00 35.98 182 PRO B O 1
ATOM 4992 N N . ALA B 2 198 ? -42.851 -7.378 17.035 1.00 31.49 183 ALA B N 1
ATOM 4993 C CA . ALA B 2 198 ? -41.482 -6.871 17.148 1.00 31.78 183 ALA B CA 1
ATOM 4994 C C . ALA B 2 198 ? -41.217 -5.695 16.198 1.00 36.92 183 ALA B C 1
ATOM 4995 O O . ALA B 2 198 ? -40.645 -4.694 16.609 1.00 38.18 183 ALA B O 1
ATOM 4997 N N . LEU B 2 199 ? -41.659 -5.803 14.938 1.00 33.09 184 LEU B N 1
ATOM 4998 C CA . LEU B 2 199 ? -41.507 -4.741 13.956 1.00 33.12 184 LEU B CA 1
ATOM 4999 C C . LEU B 2 199 ? -42.398 -3.527 14.299 1.00 34.25 184 LEU B C 1
ATOM 5000 O O . LEU B 2 199 ? -41.949 -2.389 14.171 1.00 33.44 184 LEU B O 1
ATOM 5005 N N . ALA B 2 200 ? -43.620 -3.763 14.790 1.00 30.28 185 ALA B N 1
ATOM 5006 C CA . ALA B 2 200 ? -44.529 -2.670 15.196 1.00 30.07 185 ALA B CA 1
ATOM 5007 C C . ALA B 2 200 ? -43.926 -1.844 16.345 1.00 35.42 185 ALA B C 1
ATOM 5008 O O . ALA B 2 200 ? -44.023 -0.615 16.334 1.00 36.23 185 ALA B O 1
ATOM 5010 N N . ALA B 2 201 ? -43.220 -2.516 17.273 1.00 31.08 186 ALA B N 1
ATOM 5011 C CA . ALA B 2 201 ? -42.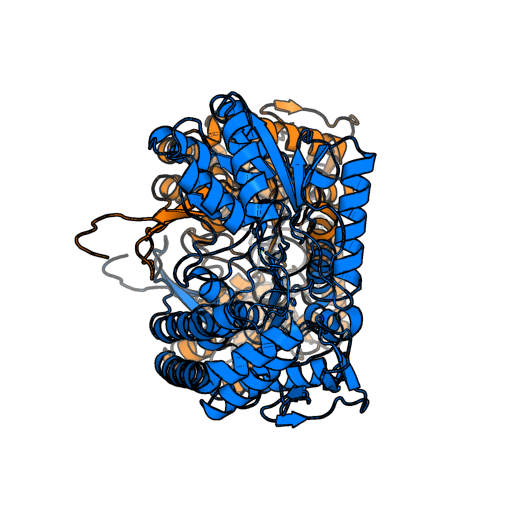571 -1.898 18.434 1.00 30.63 186 ALA B CA 1
ATOM 5012 C C . ALA B 2 201 ? -41.341 -1.054 18.060 1.00 36.22 186 ALA B C 1
ATOM 5013 O O . ALA B 2 201 ? -40.905 -0.267 18.879 1.00 37.54 186 ALA B O 1
ATOM 5015 N N . GLY B 2 202 ? -40.794 -1.232 16.857 1.00 31.07 187 GLY B N 1
ATOM 5016 C CA . GLY B 2 202 ? -39.603 -0.520 16.401 1.00 30.96 187 GLY B CA 1
ATOM 5017 C C . GLY B 2 202 ? -38.323 -1.347 16.429 1.00 34.00 187 GLY B C 1
ATOM 5018 O O . GLY B 2 202 ? -37.239 -0.793 16.245 1.00 33.78 187 GLY B O 1
ATOM 5019 N N . CYS B 2 203 ? -38.422 -2.671 16.690 1.00 29.20 188 CYS B N 1
ATOM 5020 C CA . CYS B 2 203 ? -37.258 -3.553 16.747 1.00 28.99 188 CYS B CA 1
ATOM 5021 C C . CYS B 2 203 ? -36.767 -3.946 15.353 1.00 33.29 188 CYS B C 1
ATOM 5022 O O . CYS B 2 203 ? -37.494 -3.800 14.378 1.00 30.42 188 CYS B O 1
ATOM 5025 N N . ALA B 2 204 ? -35.517 -4.453 15.280 1.00 32.03 189 ALA B N 1
ATOM 5026 C CA . ALA B 2 204 ? -34.874 -5.009 14.089 1.00 32.92 189 ALA B CA 1
ATOM 5027 C C . ALA B 2 204 ? -34.752 -6.498 14.415 1.00 38.22 189 ALA B C 1
ATOM 5028 O O . ALA B 2 204 ? -34.462 -6.852 15.566 1.00 37.80 189 ALA B O 1
ATOM 5030 N N . VAL B 2 205 ? -35.087 -7.375 13.453 1.00 35.24 190 VAL B N 1
ATOM 5031 C CA . VAL B 2 205 ? -35.123 -8.812 13.735 1.00 34.95 190 VAL B CA 1
ATOM 5032 C C . VAL B 2 205 ? -34.251 -9.682 12.871 1.00 38.07 190 VAL B C 1
ATOM 5033 O O . VAL B 2 205 ? -33.965 -9.371 11.716 1.00 38.47 190 VAL B O 1
ATOM 5037 N N . VAL B 2 206 ? -33.871 -10.807 13.449 1.00 34.62 191 VAL B N 1
ATOM 5038 C CA . VAL B 2 206 ? -33.157 -11.887 12.798 1.00 34.01 191 VAL B CA 1
ATOM 5039 C C . VAL B 2 206 ? -34.049 -13.105 13.084 1.00 39.93 191 VAL B C 1
ATOM 5040 O O . VAL B 2 206 ? -34.231 -13.497 14.246 1.00 40.50 191 VAL B O 1
ATOM 5044 N N . VAL B 2 207 ? -34.670 -13.647 12.021 1.00 35.06 192 VAL B N 1
ATOM 5045 C CA . VAL B 2 207 ? -35.532 -14.828 12.073 1.00 32.77 192 VAL B CA 1
ATOM 5046 C C . VAL B 2 207 ? -34.734 -16.055 11.588 1.00 38.73 192 VAL B C 1
ATOM 5047 O O . VAL B 2 207 ? -34.091 -16.008 10.536 1.00 39.64 192 VAL B O 1
ATOM 5051 N N . LYS B 2 208 ? -34.811 -17.144 12.340 1.00 34.96 193 LYS B N 1
ATOM 5052 C CA . LYS B 2 208 ? -34.208 -18.411 11.963 1.00 35.52 193 LYS B CA 1
ATOM 5053 C C . LYS B 2 208 ? -35.354 -19.415 11.777 1.00 39.61 193 LYS B C 1
ATOM 5054 O O . LYS B 2 208 ? -35.875 -19.961 12.753 1.00 37.61 193 LYS B O 1
ATOM 5060 N N . PRO B 2 209 ? -35.827 -19.607 10.524 1.00 37.78 194 PRO B N 1
ATOM 5061 C CA . PRO B 2 209 ? -36.934 -20.546 10.305 1.00 37.22 194 PRO B CA 1
ATOM 5062 C C . PRO B 2 209 ? -36.453 -21.984 10.387 1.00 42.41 194 PRO B C 1
ATOM 5063 O O . PRO B 2 209 ? -35.254 -22.226 10.240 1.00 44.42 194 PRO B O 1
ATOM 5067 N N . ALA B 2 210 ? -37.383 -22.933 10.633 1.00 36.56 195 ALA B N 1
ATOM 5068 C CA . ALA B 2 210 ? -37.097 -24.363 10.716 1.00 35.17 195 ALA B CA 1
ATOM 5069 C C . ALA B 2 210 ? -36.503 -24.842 9.396 1.00 41.62 195 ALA B C 1
ATOM 5070 O O . ALA B 2 210 ? -36.939 -24.383 8.339 1.00 42.56 195 ALA B O 1
ATOM 5072 N N . GLU B 2 211 ? -35.517 -25.766 9.451 1.00 39.10 196 GLU B N 1
ATOM 5073 C CA . GLU B 2 211 ? -34.886 -26.357 8.271 1.00 40.66 196 GLU B CA 1
ATOM 5074 C C . GLU B 2 211 ? -35.922 -27.057 7.361 1.00 45.36 196 GLU B C 1
ATOM 5075 O O . GLU B 2 211 ? -35.809 -27.004 6.135 1.00 46.73 196 GLU B O 1
ATOM 5081 N N . GLN B 2 212 ? -36.972 -27.617 7.960 1.00 41.14 197 GLN B N 1
ATOM 5082 C CA . GLN B 2 212 ? -38.063 -28.286 7.238 1.00 41.04 197 GLN B CA 1
ATOM 5083 C C . GLN B 2 212 ? -38.938 -27.300 6.475 1.00 44.57 197 GLN B C 1
ATOM 5084 O O . GLN B 2 212 ? -39.571 -27.701 5.509 1.00 44.67 197 GLN B O 1
ATOM 5090 N N . THR B 2 213 ? -39.020 -26.028 6.931 1.00 40.62 198 THR B N 1
ATOM 5091 C CA . THR B 2 213 ? -39.898 -25.025 6.324 1.00 40.09 198 THR B CA 1
ATOM 5092 C C . THR B 2 213 ? -39.251 -23.634 6.125 1.00 44.24 198 THR B C 1
ATOM 5093 O O . THR B 2 213 ? -39.722 -22.655 6.708 1.00 43.31 198 THR B O 1
ATOM 5097 N N . PRO B 2 214 ? -38.216 -23.483 5.290 1.00 40.89 199 PRO B N 1
ATOM 5098 C CA . PRO B 2 214 ? -37.640 -22.146 5.116 1.00 40.46 199 PRO B CA 1
ATOM 5099 C C . PRO B 2 214 ? -38.294 -21.273 4.030 1.00 42.56 199 PRO B C 1
ATOM 5100 O O . PRO B 2 214 ? -38.014 -20.074 3.987 1.00 41.64 199 PRO B O 1
ATOM 5104 N N . LEU B 2 215 ? -39.104 -21.871 3.135 1.00 39.30 200 LEU B N 1
ATOM 5105 C CA . LEU B 2 215 ? -39.671 -21.237 1.939 1.00 39.83 200 LEU B CA 1
ATOM 5106 C C . LEU B 2 215 ? -40.483 -19.978 2.094 1.00 45.82 200 LEU B C 1
ATOM 5107 O O . LEU B 2 215 ? -40.110 -18.936 1.540 1.00 46.99 200 LEU B O 1
ATOM 5112 N N . SER B 2 216 ? -41.592 -20.062 2.814 1.00 40.86 201 SER B N 1
ATOM 5113 C CA . SER B 2 216 ? -42.460 -18.908 2.984 1.00 40.01 201 SER B CA 1
ATOM 5114 C C . SER B 2 216 ? -41.760 -17.718 3.678 1.00 42.97 201 SER B C 1
ATOM 5115 O O . SER B 2 216 ? -41.950 -16.579 3.243 1.00 43.18 201 SER B O 1
ATOM 5118 N N . ALA B 2 217 ? -40.877 -17.997 4.667 1.00 37.13 202 ALA B N 1
ATOM 5119 C CA . ALA B 2 217 ? -40.133 -16.971 5.399 1.00 36.42 202 ALA B CA 1
ATOM 5120 C C . ALA B 2 217 ? -39.274 -16.098 4.472 1.00 41.77 202 ALA B C 1
ATOM 5121 O O . ALA B 2 217 ? -39.133 -14.906 4.724 1.00 41.67 202 ALA B O 1
ATOM 5123 N N . LEU B 2 218 ? -38.711 -16.684 3.404 1.00 39.63 203 LEU B N 1
ATOM 5124 C CA . LEU B 2 218 ? -37.910 -15.940 2.439 1.00 39.07 203 LEU B CA 1
ATOM 5125 C C . LEU B 2 218 ? -38.825 -15.132 1.544 1.00 43.90 203 LEU B C 1
ATOM 5126 O O . LEU B 2 218 ? -38.483 -13.986 1.247 1.00 45.61 203 LEU B O 1
ATOM 5131 N N . PHE B 2 219 ? -40.020 -15.672 1.179 1.00 38.40 204 PHE B N 1
ATOM 5132 C CA . PHE B 2 219 ? -41.009 -14.906 0.405 1.00 38.70 204 PHE B CA 1
ATOM 5133 C C . PHE B 2 219 ? -41.466 -13.637 1.203 1.00 41.59 204 PHE B C 1
ATOM 5134 O O . PHE B 2 219 ? -41.616 -12.562 0.607 1.00 38.81 204 PHE B O 1
ATOM 5142 N N . TYR B 2 220 ? -41.662 -13.769 2.562 1.00 39.33 205 TYR B N 1
ATOM 5143 C CA . TYR B 2 220 ? -42.066 -12.670 3.462 1.00 38.85 205 TYR B CA 1
ATOM 5144 C C . TYR B 2 220 ? -41.000 -11.611 3.568 1.00 42.46 205 TYR B C 1
ATOM 5145 O O . TYR B 2 220 ? -41.329 -10.420 3.619 1.00 41.70 205 TYR B O 1
ATOM 5154 N N . ALA B 2 221 ? -39.719 -12.033 3.576 1.00 39.35 206 ALA B N 1
ATOM 5155 C CA . ALA B 2 221 ? -38.587 -11.108 3.592 1.00 40.68 206 ALA B CA 1
ATOM 5156 C C . ALA B 2 221 ? -38.633 -10.264 2.317 1.00 45.98 206 ALA B C 1
ATOM 5157 O O . ALA B 2 221 ? -38.385 -9.064 2.382 1.00 44.61 206 ALA B O 1
ATOM 5159 N N . HIS B 2 222 ? -38.992 -10.885 1.167 1.00 45.18 207 HIS B N 1
ATOM 5160 C CA . HIS B 2 222 ? -39.119 -10.166 -0.106 1.00 46.11 207 HIS B CA 1
ATOM 5161 C C . HIS B 2 222 ? -40.308 -9.175 -0.054 1.00 47.58 207 HIS B C 1
ATOM 5162 O O . HIS B 2 222 ? -40.171 -8.034 -0.492 1.00 47.68 207 HIS B O 1
ATOM 5169 N N . LEU B 2 223 ? -41.460 -9.613 0.497 1.00 43.19 208 LEU B N 1
ATOM 5170 C CA . LEU B 2 223 ? -42.654 -8.769 0.619 1.00 41.87 208 LEU B CA 1
ATOM 5171 C C . LEU B 2 223 ? -42.462 -7.603 1.577 1.00 40.80 208 LEU B C 1
ATOM 5172 O O . LEU B 2 223 ? -42.967 -6.522 1.298 1.00 39.59 208 LEU B O 1
ATOM 5177 N N . ALA B 2 224 ? -41.705 -7.810 2.666 1.00 36.01 209 ALA B N 1
ATOM 5178 C CA . ALA B 2 224 ? -41.389 -6.771 3.652 1.00 34.33 209 ALA B CA 1
ATOM 5179 C C . ALA B 2 224 ? -40.608 -5.654 2.984 1.00 41.53 209 ALA B C 1
ATOM 5180 O O . ALA B 2 224 ? -40.955 -4.479 3.146 1.00 41.56 209 ALA B O 1
ATOM 5182 N N . ARG B 2 225 ? -39.606 -6.026 2.160 1.00 39.61 210 ARG B N 1
ATOM 5183 C CA . ARG B 2 225 ? -38.794 -5.062 1.429 1.00 40.66 210 ARG B CA 1
ATOM 5184 C C . ARG B 2 225 ? -39.656 -4.238 0.463 1.00 44.98 210 ARG B C 1
ATOM 5185 O O . ARG B 2 225 ? -39.481 -3.009 0.380 1.00 44.72 210 ARG B O 1
ATOM 5193 N N . GLU B 2 226 ? -40.576 -4.923 -0.256 1.00 40.50 211 GLU B N 1
ATOM 5194 C CA . GLU B 2 226 ? -41.513 -4.303 -1.197 1.00 41.00 211 GLU B CA 1
ATOM 5195 C C . GLU B 2 226 ? -42.418 -3.295 -0.461 1.00 43.97 211 GLU B C 1
ATOM 5196 O O . GLU B 2 226 ? -42.700 -2.230 -0.985 1.00 43.46 211 GLU B O 1
ATOM 5202 N N . ALA B 2 227 ? -42.835 -3.625 0.776 1.00 40.00 212 ALA B N 1
ATOM 5203 C CA . ALA B 2 227 ? -43.716 -2.804 1.606 1.00 38.68 212 ALA B CA 1
ATOM 5204 C C . ALA B 2 227 ? -43.049 -1.554 2.154 1.00 43.67 212 ALA B C 1
ATOM 5205 O O . ALA B 2 227 ? -43.740 -0.614 2.563 1.00 44.04 212 ALA B O 1
ATOM 5207 N N . GLY B 2 228 ? -41.723 -1.551 2.185 1.00 40.26 213 GLY B N 1
ATOM 5208 C CA . GLY B 2 228 ? -40.965 -0.414 2.679 1.00 38.86 213 GLY B CA 1
ATOM 5209 C C . GLY B 2 228 ? -40.284 -0.666 4.002 1.00 42.07 213 GLY B C 1
ATOM 5210 O O . GLY B 2 228 ? -39.823 0.277 4.625 1.00 43.43 213 GLY B O 1
ATOM 5211 N N . VAL B 2 229 ? -40.202 -1.924 4.444 1.00 38.11 214 VAL B N 1
ATOM 5212 C CA . VAL B 2 229 ? -39.464 -2.293 5.662 1.00 37.89 214 VAL B CA 1
ATOM 5213 C C . VAL B 2 229 ? -37.964 -2.032 5.339 1.00 42.97 214 VAL B C 1
ATOM 5214 O O . VAL B 2 229 ? -37.471 -2.582 4.359 1.00 42.13 214 VAL B O 1
ATOM 5218 N N . PRO B 2 230 ? -37.266 -1.129 6.072 1.00 39.93 215 PRO B N 1
ATOM 5219 C CA . PRO B 2 230 ? -35.878 -0.787 5.697 1.00 40.34 215 PRO B CA 1
ATOM 5220 C C . PRO B 2 230 ? -34.881 -1.938 5.826 1.00 44.47 215 PRO B C 1
ATOM 5221 O O . PRO B 2 230 ? -35.106 -2.858 6.609 1.00 41.88 215 PRO B O 1
ATOM 5225 N N . ALA B 2 231 ? -33.755 -1.854 5.079 1.00 43.09 216 ALA B N 1
ATOM 5226 C CA . ALA B 2 231 ? -32.676 -2.857 5.077 1.00 43.36 216 ALA B CA 1
ATOM 5227 C C . ALA B 2 231 ? -32.156 -3.131 6.494 1.00 46.75 216 ALA B C 1
ATOM 5228 O O . ALA B 2 231 ? -31.898 -2.187 7.243 1.00 45.34 216 ALA B O 1
ATOM 5230 N N . GLY B 2 232 ? -32.041 -4.417 6.852 1.00 42.80 217 GLY B N 1
ATOM 5231 C CA . GLY B 2 232 ? -31.541 -4.839 8.161 1.00 40.25 217 GLY B CA 1
ATOM 5232 C C . GLY B 2 232 ? -32.582 -4.953 9.251 1.00 39.56 217 GLY B C 1
ATOM 5233 O O . GLY B 2 232 ? -32.291 -5.503 10.310 1.00 37.95 217 GLY B O 1
ATOM 5234 N N . VAL B 2 233 ? -33.807 -4.449 9.010 1.00 35.50 218 VAL B N 1
ATOM 5235 C CA . VAL B 2 233 ? -34.934 -4.523 9.953 1.00 34.21 218 VAL B CA 1
ATOM 5236 C C . VAL B 2 233 ? -35.487 -5.947 10.031 1.00 38.52 218 VAL B C 1
ATOM 5237 O O . VAL B 2 233 ? -35.768 -6.429 11.120 1.00 37.63 218 VAL B O 1
ATOM 5241 N N . LEU B 2 234 ? -35.574 -6.634 8.886 1.00 36.20 219 LEU B N 1
ATOM 5242 C CA . LEU B 2 234 ? -36.027 -8.024 8.842 1.00 36.40 219 LEU B CA 1
ATOM 5243 C C . LEU B 2 234 ? -34.986 -8.890 8.174 1.00 38.99 219 LEU B C 1
ATOM 5244 O O . LEU B 2 234 ? -34.771 -8.787 6.970 1.00 39.80 219 LEU B O 1
ATOM 5249 N N . ASN B 2 235 ? -34.294 -9.696 8.963 1.00 34.90 220 ASN B N 1
ATOM 5250 C CA . ASN B 2 235 ? -33.281 -10.597 8.422 1.00 35.93 220 ASN B CA 1
ATOM 5251 C C . ASN B 2 235 ? -33.775 -11.996 8.627 1.00 40.64 220 ASN B C 1
ATOM 5252 O O . ASN B 2 235 ? -34.311 -12.279 9.693 1.00 40.16 220 ASN B O 1
ATOM 5257 N N . VAL B 2 236 ? -33.651 -12.855 7.590 1.00 38.46 221 VAL B N 1
ATOM 5258 C CA . VAL B 2 236 ? -34.080 -14.254 7.624 1.00 38.30 221 VAL B CA 1
ATOM 5259 C C . VAL B 2 236 ? -32.894 -15.148 7.288 1.00 42.84 221 VAL B C 1
ATOM 5260 O O . VAL B 2 236 ? -32.329 -15.062 6.190 1.00 43.30 221 VAL B O 1
ATOM 5264 N N . VAL B 2 237 ? -32.490 -15.975 8.262 1.00 38.71 222 VAL B N 1
ATOM 5265 C CA . VAL B 2 237 ? -31.353 -16.886 8.108 1.00 38.04 222 VAL B CA 1
ATOM 5266 C C . VAL B 2 237 ? -31.799 -18.365 8.160 1.00 42.35 222 VAL B C 1
ATOM 5267 O O . VAL B 2 237 ? -31.687 -19.010 9.213 1.00 39.25 222 VAL B O 1
ATOM 5271 N N . PRO B 2 238 ? -32.279 -18.946 7.033 1.00 41.13 223 PRO B N 1
ATOM 5272 C CA . PRO B 2 238 ? -32.574 -20.384 7.041 1.00 41.59 223 PRO B CA 1
ATOM 5273 C C . PRO B 2 238 ? -31.291 -21.186 7.358 1.00 46.32 223 PRO B C 1
ATOM 5274 O O . PRO B 2 238 ? -30.180 -20.717 7.123 1.00 45.61 223 PRO B O 1
ATOM 5278 N N . GLY B 2 239 ? -31.455 -22.344 7.970 1.00 43.94 224 GLY B N 1
ATOM 5279 C CA . GLY B 2 239 ? -30.334 -23.190 8.369 1.00 44.06 224 GLY B CA 1
ATOM 5280 C C . GLY B 2 239 ? -30.720 -24.137 9.487 1.00 46.64 224 GLY B C 1
ATOM 5281 O O . GLY B 2 239 ? -31.870 -24.137 9.936 1.00 44.27 224 GLY B O 1
ATOM 5282 N N . PHE B 2 240 ? -29.767 -24.950 9.937 1.00 44.01 225 PHE B N 1
ATOM 5283 C CA . PHE B 2 240 ? -30.012 -25.931 10.984 1.00 43.98 225 PHE B CA 1
ATOM 5284 C C . PHE B 2 240 ? -30.060 -25.336 12.391 1.00 47.64 225 PHE B C 1
ATOM 5285 O O . PHE B 2 240 ? -29.626 -24.204 12.600 1.00 46.32 225 PHE B O 1
ATOM 5293 N N . GLY B 2 241 ? -30.655 -26.085 13.316 1.00 44.54 226 GLY B N 1
ATOM 5294 C CA . GLY B 2 241 ? -30.833 -25.655 14.697 1.00 44.08 226 GLY B CA 1
ATOM 5295 C C . GLY B 2 241 ? -29.568 -25.524 15.524 1.00 46.95 226 GLY B C 1
ATOM 5296 O O . GLY B 2 241 ? -29.307 -24.442 16.041 1.00 47.39 226 GLY B O 1
ATOM 5297 N N . PRO B 2 242 ? -28.763 -26.595 15.689 1.00 43.29 227 PRO B N 1
ATOM 5298 C CA . PRO B 2 242 ? -27.545 -26.496 16.519 1.00 43.48 227 PRO B CA 1
ATOM 5299 C C . PRO B 2 242 ? -26.456 -25.559 15.989 1.00 49.92 227 PRO B C 1
ATOM 5300 O O . PRO B 2 242 ? -25.489 -25.269 16.716 1.00 49.79 227 PRO B O 1
ATOM 5304 N N . THR B 2 243 ? -26.591 -25.122 14.709 1.00 45.66 228 THR B N 1
ATOM 5305 C CA . THR B 2 243 ? -25.668 -24.222 14.021 1.00 44.27 228 THR B CA 1
ATOM 5306 C C . THR B 2 243 ? -26.253 -22.802 14.045 1.00 48.18 228 THR B C 1
ATOM 5307 O O . THR B 2 243 ? -25.903 -22.043 14.946 1.00 48.90 228 THR B O 1
ATOM 5311 N N . ALA B 2 244 ? -27.163 -22.460 13.099 1.00 43.33 229 ALA B N 1
ATOM 5312 C CA . ALA B 2 244 ? -27.783 -21.135 12.991 1.00 43.45 229 ALA B CA 1
ATOM 5313 C C . ALA B 2 244 ? -28.677 -20.763 14.185 1.00 47.53 229 ALA B C 1
ATOM 5314 O O . ALA B 2 244 ? -28.587 -19.647 14.684 1.00 46.98 229 ALA B O 1
ATOM 5316 N N . GLY B 2 245 ? -29.523 -21.694 14.623 1.00 42.90 230 GLY B N 1
ATOM 5317 C CA . GLY B 2 245 ? -30.438 -21.460 15.731 1.00 40.53 230 GLY B CA 1
ATOM 5318 C C . GLY B 2 245 ? -29.709 -21.202 17.024 1.00 40.06 230 GLY B C 1
ATOM 5319 O O . GLY B 2 245 ? -30.076 -20.296 17.765 1.00 38.03 230 GLY B O 1
ATOM 5320 N N . ALA B 2 246 ? -28.677 -22.001 17.300 1.00 37.71 231 ALA B N 1
ATOM 5321 C CA . ALA B 2 246 ? -27.866 -21.866 18.511 1.00 38.07 231 ALA B CA 1
ATOM 5322 C C . ALA B 2 246 ? -27.064 -20.558 18.487 1.00 43.49 231 ALA B C 1
ATOM 5323 O O . ALA B 2 246 ? -26.888 -19.932 19.536 1.00 44.20 231 ALA B O 1
ATOM 5325 N N . ALA B 2 247 ? -26.664 -20.105 17.283 1.00 39.51 232 ALA B N 1
ATOM 5326 C CA . ALA B 2 247 ? -25.919 -18.866 17.097 1.00 40.26 232 ALA B CA 1
ATOM 5327 C C . ALA B 2 247 ? -26.755 -17.642 17.454 1.00 43.80 232 ALA B C 1
ATOM 5328 O O . ALA B 2 247 ? -26.205 -16.676 17.980 1.00 43.58 232 ALA B O 1
ATOM 5330 N N . VAL B 2 248 ? -28.078 -17.696 17.206 1.00 37.58 233 VAL B N 1
ATOM 5331 C CA . VAL B 2 248 ? -29.005 -16.608 17.537 1.00 35.69 233 VAL B CA 1
ATOM 5332 C C . VAL B 2 248 ? -29.177 -16.577 19.083 1.00 42.13 233 VAL B C 1
ATOM 5333 O O . VAL B 2 248 ? -29.066 -15.523 19.698 1.00 42.36 233 VAL B O 1
ATOM 5337 N N . ALA B 2 249 ? -29.466 -17.737 19.689 1.00 39.27 234 ALA B N 1
ATOM 5338 C CA . ALA B 2 249 ? -29.680 -17.900 21.127 1.00 37.89 234 ALA B CA 1
ATOM 5339 C C . ALA B 2 249 ? -28.471 -17.452 21.961 1.00 40.57 234 ALA B C 1
ATOM 5340 O O . ALA B 2 249 ? -28.657 -16.820 22.997 1.00 39.68 234 ALA B O 1
ATOM 5342 N N . ALA B 2 250 ? -27.252 -17.749 21.495 1.00 36.91 235 ALA B N 1
ATOM 5343 C CA . ALA B 2 250 ? -25.995 -17.410 22.184 1.00 37.12 235 ALA B CA 1
ATOM 5344 C C . ALA B 2 250 ? -25.388 -16.057 21.819 1.00 41.99 235 ALA B C 1
ATOM 5345 O O . ALA B 2 250 ? -24.368 -15.697 22.392 1.00 43.26 235 ALA B O 1
ATOM 5347 N N . HIS B 2 251 ? -25.990 -15.303 20.889 1.00 38.69 236 HIS B N 1
ATOM 5348 C CA . HIS B 2 251 ? -25.417 -14.037 20.448 1.00 38.31 236 HIS B CA 1
ATOM 5349 C C . HIS B 2 251 ? -25.347 -12.939 21.517 1.00 42.54 236 HIS B C 1
ATOM 5350 O O . HIS B 2 251 ? -26.339 -12.612 22.151 1.00 42.09 236 HIS B O 1
ATOM 5357 N N . MET B 2 252 ? -24.155 -12.356 21.678 1.00 40.49 237 MET B N 1
ATOM 5358 C CA . MET B 2 252 ? -23.811 -11.304 22.635 1.00 39.29 237 MET B CA 1
ATOM 5359 C C . MET B 2 252 ? -24.444 -9.967 22.318 1.00 41.94 237 MET B C 1
ATOM 5360 O O . MET B 2 252 ? -24.486 -9.093 23.188 1.00 40.71 237 MET B O 1
ATOM 5365 N N . ASP B 2 253 ? -24.917 -9.795 21.072 1.00 38.06 238 ASP B N 1
ATOM 5366 C CA . ASP B 2 253 ? -25.513 -8.539 20.662 1.00 37.43 238 ASP B CA 1
ATOM 5367 C C . ASP B 2 253 ? -27.016 -8.580 20.308 1.00 39.86 238 ASP B C 1
ATOM 5368 O O . ASP B 2 253 ? -27.563 -7.600 19.777 1.00 39.52 238 ASP B O 1
ATOM 5373 N N . VAL B 2 254 ? -27.680 -9.713 20.635 1.00 33.55 239 VAL B N 1
ATOM 5374 C CA . VAL B 2 254 ? -29.124 -9.907 20.497 1.00 32.52 239 VAL B CA 1
ATOM 5375 C C . VAL B 2 254 ? -29.698 -9.580 21.894 1.00 38.58 239 VAL B C 1
ATOM 5376 O O . VAL B 2 254 ? -29.207 -10.108 22.892 1.00 37.92 239 VAL B O 1
ATOM 5380 N N . ASP B 2 255 ? -30.696 -8.679 21.963 1.00 34.84 240 ASP B N 1
ATOM 5381 C CA . ASP B 2 255 ? -31.274 -8.208 23.219 1.00 33.07 240 ASP B CA 1
ATOM 5382 C C . ASP B 2 255 ? -32.369 -9.107 23.784 1.00 38.39 240 ASP B C 1
ATOM 5383 O O . ASP B 2 255 ? -32.609 -9.092 24.988 1.00 38.29 240 ASP B O 1
ATOM 5388 N N . LYS B 2 256 ? -33.015 -9.917 22.928 1.00 33.48 241 LYS B N 1
ATOM 5389 C CA . LYS B 2 256 ? -34.106 -10.781 23.350 1.00 32.51 241 LYS B CA 1
ATOM 5390 C C . LYS B 2 256 ? -34.253 -11.866 22.327 1.00 37.41 241 LYS B C 1
ATOM 5391 O O . LYS B 2 256 ? -33.981 -11.647 21.138 1.00 37.24 241 LYS B O 1
ATOM 5397 N N . VAL B 2 257 ? -34.699 -13.038 22.789 1.00 33.51 242 VAL B N 1
ATOM 5398 C CA . VAL B 2 257 ? -34.990 -14.172 21.938 1.00 33.68 242 VAL B CA 1
ATOM 5399 C C . VAL B 2 257 ? -36.392 -14.688 22.237 1.00 36.45 242 VAL B C 1
ATOM 5400 O O . VAL B 2 257 ? -36.759 -14.842 23.394 1.00 35.28 242 VAL B O 1
ATOM 5404 N N . SER B 2 258 ? -37.160 -14.971 21.190 1.00 34.70 243 SER B N 1
ATOM 5405 C CA . SER B 2 258 ? -38.472 -15.604 21.298 1.00 35.57 243 SER B CA 1
ATOM 5406 C C . SER B 2 258 ? -38.359 -16.927 20.560 1.00 41.04 243 SER B C 1
ATOM 5407 O O . SER B 2 258 ? -37.909 -16.942 19.420 1.00 45.20 243 SER B O 1
ATOM 5410 N N . PHE B 2 259 ? -38.656 -18.042 21.235 1.00 34.47 244 PHE B N 1
ATOM 5411 C CA . PHE B 2 259 ? -38.515 -19.389 20.690 1.00 33.88 244 PHE B CA 1
ATOM 5412 C C . PHE B 2 259 ? -39.819 -20.224 20.834 1.00 43.75 244 PHE B C 1
ATOM 5413 O O . PHE B 2 259 ? -40.442 -20.257 21.905 1.00 43.02 244 PHE B O 1
ATOM 5421 N N . THR B 2 260 ? -40.202 -20.910 19.735 1.00 42.08 245 THR B N 1
ATOM 5422 C CA . THR B 2 260 ? -41.322 -21.848 19.670 1.00 41.31 245 THR B CA 1
ATOM 5423 C C . THR B 2 260 ? -40.774 -23.164 19.103 1.00 44.42 245 THR B C 1
ATOM 5424 O O . THR B 2 260 ? -40.091 -23.167 18.071 1.00 42.85 245 THR B O 1
ATOM 5428 N N . GLY B 2 261 ? -41.037 -24.252 19.813 1.00 41.49 246 GLY B N 1
ATOM 5429 C CA . GLY B 2 261 ? -40.557 -25.578 19.424 1.00 41.23 246 GLY B CA 1
ATOM 5430 C C . GLY B 2 261 ? -40.635 -26.591 20.545 1.00 44.49 246 GLY B C 1
ATOM 5431 O O . GLY B 2 261 ? -41.559 -26.529 21.366 1.00 43.73 246 GLY B O 1
ATOM 5432 N N . SER B 2 262 ? -39.705 -27.564 20.546 1.00 41.73 247 SER B N 1
ATOM 5433 C CA . SER B 2 262 ? -39.673 -28.646 21.523 1.00 42.04 247 SER B CA 1
ATOM 5434 C C . SER B 2 262 ? -39.174 -28.158 22.888 1.00 48.34 247 SER B C 1
ATOM 5435 O O . SER B 2 262 ? -38.386 -27.200 22.966 1.00 46.88 247 SER B O 1
ATOM 5438 N N . THR B 2 263 ? -39.617 -28.861 23.955 1.00 45.78 248 THR B N 1
ATOM 5439 C CA . THR B 2 263 ? -39.246 -28.639 25.347 1.00 45.30 248 THR B CA 1
ATOM 5440 C C . THR B 2 263 ? -37.725 -28.744 25.510 1.00 50.10 248 THR B C 1
ATOM 5441 O O . THR B 2 263 ? -37.138 -27.883 26.150 1.00 50.45 248 THR B O 1
ATOM 5445 N N . GLU B 2 264 ? -37.094 -29.746 24.874 1.00 46.51 249 GLU B N 1
ATOM 5446 C CA . GLU B 2 264 ? -35.651 -30.018 24.915 1.00 46.50 249 GLU B CA 1
ATOM 5447 C C . GLU B 2 264 ? -34.817 -28.826 24.432 1.00 48.35 249 GLU B C 1
ATOM 5448 O O . GLU B 2 264 ? -33.840 -28.439 25.088 1.00 48.81 249 GLU B O 1
ATOM 5454 N N . VAL B 2 265 ? -35.169 -28.287 23.261 1.00 42.54 250 VAL B N 1
ATOM 5455 C CA . VAL B 2 265 ? -34.454 -27.164 22.644 1.00 40.87 250 VAL B CA 1
ATOM 5456 C C . VAL B 2 265 ? -34.708 -25.864 23.433 1.00 41.86 250 VAL B C 1
ATOM 5457 O O . VAL B 2 265 ? -33.789 -25.056 23.573 1.00 41.95 250 VAL B O 1
ATOM 5461 N N . GLY B 2 266 ? -35.909 -25.736 23.985 1.00 35.62 251 GLY B N 1
ATOM 5462 C CA . GLY B 2 266 ? -36.293 -24.627 24.850 1.00 35.35 251 GLY B CA 1
ATOM 5463 C C . GLY B 2 266 ? -35.316 -24.490 26.000 1.00 41.17 251 GLY B C 1
ATOM 5464 O O . GLY B 2 266 ? -34.876 -23.373 26.303 1.00 42.36 251 GLY B O 1
ATOM 5465 N N . ARG B 2 267 ? -34.863 -25.639 26.556 1.00 37.31 252 ARG B N 1
ATOM 5466 C CA . ARG B 2 267 ? -33.861 -25.686 27.638 1.00 37.48 252 ARG B CA 1
ATOM 5467 C C . ARG B 2 267 ? -32.508 -25.176 27.153 1.00 42.87 252 ARG B C 1
ATOM 5468 O O . ARG B 2 267 ? -31.838 -24.451 27.887 1.00 42.69 252 ARG B O 1
ATOM 5476 N N . LEU B 2 268 ? -32.105 -25.554 25.923 1.00 38.35 253 LEU B N 1
ATOM 5477 C CA . LEU B 2 268 ? -30.840 -25.114 25.362 1.00 37.51 253 LEU B CA 1
ATOM 5478 C C . LEU B 2 268 ? -30.883 -23.614 25.095 1.00 39.03 253 LEU B C 1
ATOM 5479 O O . LEU B 2 268 ? -29.948 -22.922 25.489 1.00 38.43 253 LEU B O 1
ATOM 5484 N N . VAL B 2 269 ? -31.995 -23.096 24.518 1.00 34.94 254 VAL B N 1
ATOM 5485 C CA . VAL B 2 269 ? -32.183 -21.647 24.266 1.00 34.95 254 VAL B CA 1
ATOM 5486 C C . VAL B 2 269 ? -32.081 -20.831 25.564 1.00 38.82 254 VAL B C 1
ATOM 5487 O O . VAL B 2 269 ? -31.319 -19.871 25.615 1.00 39.19 254 VAL B O 1
ATOM 5491 N N . MET B 2 270 ? -32.803 -21.245 26.618 1.00 34.89 255 MET B N 1
ATOM 5492 C CA . MET B 2 270 ? -32.791 -20.558 27.917 1.00 34.08 255 MET B CA 1
ATOM 5493 C C . MET B 2 270 ? -31.390 -20.593 28.529 1.00 38.12 255 MET B C 1
ATOM 5494 O O . MET B 2 270 ? -30.902 -19.573 28.994 1.00 38.08 255 MET B O 1
ATOM 5499 N N . ARG B 2 271 ? -30.718 -21.744 28.451 1.00 36.88 256 ARG B N 1
ATOM 5500 C CA . ARG B 2 271 ? -29.351 -21.902 28.934 1.00 37.07 256 ARG B CA 1
ATOM 5501 C C . ARG B 2 271 ? -28.382 -21.017 28.150 1.00 42.22 256 ARG B C 1
ATOM 5502 O O . ARG B 2 271 ? -27.492 -20.417 28.755 1.00 43.29 256 ARG B O 1
ATOM 5510 N N . ALA B 2 272 ? -28.541 -20.949 26.805 1.00 37.73 257 ALA B N 1
ATOM 5511 C CA . ALA B 2 272 ? -27.672 -20.170 25.918 1.00 36.88 257 ALA B CA 1
ATOM 5512 C C . ALA B 2 272 ? -27.740 -18.668 26.238 1.00 37.99 257 ALA B C 1
ATOM 5513 O O . ALA B 2 272 ? -26.735 -17.989 26.192 1.00 38.81 257 ALA B O 1
ATOM 5515 N N . ALA B 2 273 ? -28.920 -18.175 26.598 1.00 34.65 258 ALA B N 1
ATOM 5516 C CA . ALA B 2 273 ? -29.165 -16.788 27.024 1.00 33.30 258 ALA B CA 1
ATOM 5517 C C . ALA B 2 273 ? -28.413 -16.524 28.346 1.00 38.70 258 ALA B C 1
ATOM 5518 O O . ALA B 2 273 ? -27.689 -15.533 28.461 1.00 37.72 258 ALA B O 1
ATOM 5520 N N . ALA B 2 274 ? -28.554 -17.449 29.322 1.00 36.20 259 ALA B N 1
ATOM 5521 C CA . ALA B 2 274 ? -27.887 -17.380 30.630 1.00 35.92 259 ALA B CA 1
ATOM 5522 C C . ALA B 2 274 ? -26.355 -17.340 30.506 1.00 40.97 259 ALA B C 1
ATOM 5523 O O . ALA B 2 274 ? -25.697 -16.621 31.257 1.00 39.02 259 ALA B O 1
ATOM 5525 N N . GLU B 2 275 ? -25.799 -18.107 29.556 1.00 38.84 260 GLU B N 1
ATOM 5526 C CA . GLU B 2 275 ? -24.347 -18.237 29.357 1.00 38.92 260 GLU B CA 1
ATOM 5527 C C . GLU B 2 275 ? -23.737 -17.250 28.343 1.00 43.25 260 GLU B C 1
ATOM 5528 O O . GLU B 2 275 ? -22.523 -17.287 28.095 1.00 42.65 260 GLU B O 1
ATOM 5534 N N . SER B 2 276 ? -24.578 -16.379 27.764 1.00 38.55 261 SER B N 1
ATOM 5535 C CA . SER B 2 276 ? -24.105 -15.366 26.834 1.00 37.69 261 SER B CA 1
ATOM 5536 C C . SER B 2 276 ? -24.251 -13.983 27.437 1.00 42.35 261 SER B C 1
ATOM 5537 O O . SER B 2 276 ? -23.346 -13.562 28.133 1.00 43.82 261 SER B O 1
ATOM 5540 N N . ASN B 2 277 ? -25.361 -13.285 27.212 1.00 39.15 262 ASN B N 1
ATOM 5541 C CA . ASN B 2 277 ? -25.527 -11.919 27.701 1.00 38.58 262 ASN B CA 1
ATOM 5542 C C . ASN B 2 277 ? -26.710 -11.725 28.649 1.00 43.48 262 ASN B C 1
ATOM 5543 O O . ASN B 2 277 ? -27.052 -10.581 28.959 1.00 43.02 262 ASN B O 1
ATOM 5548 N N . LEU B 2 278 ? -27.345 -12.812 29.112 1.00 40.63 263 LEU B N 1
ATOM 5549 C CA . LEU B 2 278 ? -28.506 -12.696 30.019 1.00 40.28 263 LEU B CA 1
ATOM 5550 C C . LEU B 2 278 ? -29.716 -11.987 29.372 1.00 43.24 263 LEU B C 1
ATOM 5551 O O . LEU B 2 278 ? -30.504 -11.292 30.031 1.00 43.07 263 LEU B O 1
ATOM 5556 N N . LYS B 2 279 ? -29.867 -12.209 28.058 1.00 37.41 264 LYS B N 1
ATOM 5557 C CA . LYS B 2 279 ? -30.995 -11.697 27.299 1.00 35.53 264 LYS B CA 1
ATOM 5558 C C . LYS B 2 279 ? -32.269 -12.381 27.809 1.00 36.03 264 LYS B C 1
ATOM 5559 O O . LYS B 2 279 ? -32.236 -13.607 28.040 1.00 34.08 264 LYS B O 1
ATOM 5565 N N . PRO B 2 280 ? -33.410 -11.637 27.935 1.00 29.91 265 PRO B N 1
ATOM 5566 C CA . PRO B 2 280 ? -34.653 -12.310 28.290 1.00 28.58 265 PRO B CA 1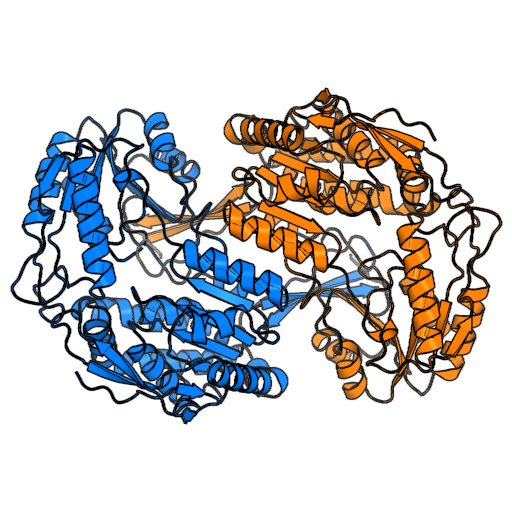
ATOM 5567 C C . PRO B 2 280 ? -35.085 -13.174 27.120 1.00 34.39 265 PRO B C 1
ATOM 5568 O O . PRO B 2 280 ? -34.750 -12.934 25.957 1.00 34.29 265 PRO B O 1
ATOM 5572 N N . VAL B 2 281 ? -35.867 -14.166 27.447 1.00 31.79 266 VAL B N 1
ATOM 5573 C CA . VAL B 2 281 ? -36.326 -15.217 26.574 1.00 31.37 266 VAL B CA 1
ATOM 5574 C C . VAL B 2 281 ? -37.824 -15.435 26.812 1.00 34.85 266 VAL B C 1
ATOM 5575 O O . VAL B 2 281 ? -38.288 -15.322 27.945 1.00 34.37 266 VAL B O 1
ATOM 5579 N N . SER B 2 282 ? -38.571 -15.739 25.748 1.00 31.87 267 SER B N 1
ATOM 5580 C CA . SER B 2 282 ? -39.979 -16.138 25.809 1.00 31.23 267 SER B CA 1
ATOM 5581 C C . SER B 2 282 ? -40.040 -17.470 25.050 1.00 34.92 267 SER B C 1
ATOM 5582 O O . SER B 2 282 ? -39.430 -17.591 23.979 1.00 33.60 267 SER B O 1
ATOM 5585 N N . LEU B 2 283 ? -40.723 -18.480 25.628 1.00 32.97 268 LEU B N 1
ATOM 5586 C CA . LEU B 2 283 ? -40.784 -19.856 25.093 1.00 32.33 268 LEU B CA 1
ATOM 5587 C C . LEU B 2 283 ? -42.188 -20.425 25.002 1.00 36.85 268 LEU B C 1
ATOM 5588 O O . LEU B 2 283 ? -42.917 -20.383 25.979 1.00 36.18 268 LEU B O 1
ATOM 5593 N N . GLU B 2 284 ? -42.536 -21.017 23.852 1.00 35.02 269 GLU B N 1
ATOM 5594 C CA . GLU B 2 284 ? -43.780 -21.749 23.649 1.00 35.60 269 GLU B CA 1
ATOM 5595 C C . GLU B 2 284 ? -43.295 -23.155 23.342 1.00 37.40 269 GLU B C 1
ATOM 5596 O O . GLU B 2 284 ? -42.655 -23.394 22.304 1.00 36.82 269 GLU B O 1
ATOM 5602 N N . LEU B 2 285 ? -43.492 -24.070 24.297 1.00 34.10 270 LEU B N 1
ATOM 5603 C CA . LEU B 2 285 ? -42.916 -25.424 24.197 1.00 33.22 270 LEU B CA 1
ATOM 5604 C C . LEU B 2 285 ? -43.847 -26.616 23.961 1.00 40.29 270 LEU B C 1
ATOM 5605 O O . LEU B 2 285 ? -43.459 -27.761 24.195 1.00 40.90 270 LEU B O 1
ATOM 5610 N N . GLY B 2 286 ? -45.025 -26.381 23.430 1.00 39.11 271 GLY B N 1
ATOM 5611 C CA . GLY B 2 286 ? -45.902 -27.522 23.172 1.00 40.59 271 GLY B CA 1
ATOM 5612 C C . GLY B 2 286 ? -46.688 -27.980 24.392 1.00 44.60 271 GLY B C 1
ATOM 5613 O O . GLY B 2 286 ? -46.536 -27.446 25.500 1.00 43.47 271 GLY B O 1
ATOM 5614 N N . GLY B 2 287 ? -47.597 -28.913 24.174 1.00 40.17 272 GLY B N 1
ATOM 5615 C CA . GLY B 2 287 ? -48.416 -29.363 25.279 1.00 38.68 272 GLY B CA 1
ATOM 5616 C C . GLY B 2 287 ? -49.020 -30.714 25.118 1.00 39.48 272 GLY B C 1
ATOM 5617 O O . GLY B 2 287 ? -48.633 -31.483 24.237 1.00 38.85 272 GLY B O 1
ATOM 5618 N N . LYS B 2 288 ? -49.932 -31.025 26.029 1.00 34.79 273 LYS B N 1
ATOM 5619 C CA . LYS B 2 288 ? -50.667 -32.294 26.001 1.00 33.67 273 LYS B CA 1
ATOM 5620 C C . LYS B 2 288 ? -52.076 -31.870 26.394 1.00 35.82 273 LYS B C 1
ATOM 5621 O O . LYS B 2 288 ? -52.559 -32.123 27.520 1.00 36.32 273 LYS B O 1
ATOM 5627 N N . SER B 2 289 ? -52.696 -31.129 25.474 1.00 30.71 274 SER B N 1
ATOM 5628 C CA . SER B 2 289 ? -54.001 -30.509 25.696 1.00 30.28 274 SER B CA 1
ATOM 5629 C C . SER B 2 289 ? -55.157 -31.448 25.941 1.00 34.62 274 SER B C 1
ATOM 5630 O O . SER B 2 289 ? -55.472 -32.286 25.089 1.00 35.91 274 SER B O 1
ATOM 5633 N N . PRO B 2 290 ? -55.814 -31.320 27.110 1.00 31.09 275 PRO B N 1
ATOM 5634 C CA . PRO B 2 290 ? -57.022 -32.136 27.357 1.00 31.14 275 PRO B CA 1
ATOM 5635 C C . PRO B 2 290 ? -58.312 -31.465 26.804 1.00 36.09 275 PRO B C 1
ATOM 5636 O O . PRO B 2 290 ? -58.415 -30.245 26.743 1.00 34.47 275 PRO B O 1
ATOM 5640 N N . VAL B 2 291 ? -59.304 -32.262 26.423 1.00 33.07 276 VAL B N 1
ATOM 5641 C CA . VAL B 2 291 ? -60.618 -31.757 26.013 1.00 32.21 276 VAL B CA 1
ATOM 5642 C C . VAL B 2 291 ? -61.575 -32.489 26.924 1.00 35.31 276 VAL B C 1
ATOM 5643 O O . VAL B 2 291 ? -61.550 -33.722 26.958 1.00 33.51 276 VAL B O 1
ATOM 5647 N N . ILE B 2 292 ? -62.388 -31.744 27.679 1.00 32.41 277 ILE B N 1
ATOM 5648 C CA . ILE B 2 292 ? -63.310 -32.360 28.624 1.00 32.25 277 ILE B CA 1
ATOM 5649 C C . ILE B 2 292 ? -64.734 -32.235 28.133 1.00 37.60 277 ILE B C 1
ATOM 5650 O O . ILE B 2 292 ? -65.217 -31.120 27.950 1.00 37.79 277 ILE B O 1
ATOM 5655 N N . VAL B 2 293 ? -65.403 -33.370 27.922 1.00 33.54 278 VAL B N 1
ATOM 5656 C CA . VAL B 2 293 ? -66.795 -33.418 27.456 1.00 32.55 278 VAL B CA 1
ATOM 5657 C C . VAL B 2 293 ? -67.715 -33.878 28.586 1.00 35.93 278 VAL B C 1
ATOM 5658 O O . VAL B 2 293 ? -67.606 -35.017 29.040 1.00 33.41 278 VAL B O 1
ATOM 5662 N N . PHE B 2 294 ? -68.606 -32.985 29.046 1.00 34.63 279 PHE B N 1
ATOM 5663 C CA . PHE B 2 294 ? -69.566 -33.307 30.108 1.00 35.58 279 PHE B CA 1
ATOM 5664 C C . PHE B 2 294 ? -70.858 -33.951 29.565 1.00 40.23 279 PHE B C 1
ATOM 5665 O O . PHE B 2 294 ? -71.136 -33.868 28.361 1.00 39.34 279 PHE B O 1
ATOM 5673 N N . ASP B 2 295 ? -71.622 -34.618 30.464 1.00 37.49 280 ASP B N 1
ATOM 5674 C CA . ASP B 2 295 ? -72.886 -35.350 30.206 1.00 38.17 280 ASP B CA 1
ATOM 5675 C C . ASP B 2 295 ? -73.931 -34.513 29.469 1.00 40.44 280 ASP B C 1
ATOM 5676 O O . ASP B 2 295 ? -74.784 -35.094 28.792 1.00 41.21 280 ASP B O 1
ATOM 5681 N N . ASP B 2 296 ? -73.918 -33.162 29.652 1.00 34.67 281 ASP B N 1
ATOM 5682 C CA . ASP B 2 296 ? -74.924 -32.293 29.020 1.00 34.98 281 ASP B CA 1
ATOM 5683 C C . ASP B 2 296 ? -74.574 -31.859 27.603 1.00 42.11 281 ASP B C 1
ATOM 5684 O O . ASP B 2 296 ? -75.372 -31.178 26.974 1.00 44.13 281 ASP B O 1
ATOM 5689 N N . ALA B 2 297 ? -73.418 -32.275 27.074 1.00 40.16 282 ALA B N 1
ATOM 5690 C CA . ALA B 2 297 ? -73.008 -31.867 25.728 1.00 40.48 282 ALA B CA 1
ATOM 5691 C C . ALA B 2 297 ? -73.883 -32.457 24.635 1.00 46.15 282 ALA B C 1
ATOM 5692 O O . ALA B 2 297 ? -74.385 -33.577 24.783 1.00 46.22 282 ALA B O 1
ATOM 5694 N N . ASP B 2 298 ? -74.027 -31.719 23.519 1.00 43.05 283 ASP B N 1
ATOM 5695 C CA . ASP B 2 298 ? -74.680 -32.239 22.310 1.00 42.86 283 ASP B CA 1
ATOM 5696 C C . ASP B 2 298 ? -73.632 -33.204 21.734 1.00 43.44 283 ASP B C 1
ATOM 5697 O O . ASP B 2 298 ? -72.504 -32.784 21.457 1.00 43.29 283 ASP B O 1
ATOM 5702 N N . LEU B 2 299 ? -73.973 -34.484 21.629 1.00 39.37 284 LEU B N 1
ATOM 5703 C CA . LEU B 2 299 ? -73.051 -35.548 21.207 1.00 40.12 284 LEU B CA 1
ATOM 5704 C C . LEU B 2 299 ? -72.375 -35.338 19.857 1.00 44.75 284 LEU B C 1
ATOM 5705 O O . LEU B 2 299 ? -71.153 -35.407 19.794 1.00 45.48 284 LEU B O 1
ATOM 5710 N N . ASP B 2 300 ? -73.143 -35.003 18.811 1.00 42.53 285 ASP B N 1
ATOM 5711 C CA . ASP B 2 300 ? -72.617 -34.722 17.469 1.00 42.75 285 ASP B CA 1
ATOM 5712 C C . ASP B 2 300 ? -71.710 -33.505 17.462 1.00 46.85 285 ASP B C 1
ATOM 5713 O O . ASP B 2 300 ? -70.640 -33.558 16.857 1.00 48.57 285 ASP B O 1
ATOM 5718 N N . MET B 2 301 ? -72.103 -32.435 18.162 1.00 41.63 286 MET B N 1
ATOM 5719 C CA . MET B 2 301 ? -71.289 -31.214 18.231 1.00 40.77 286 MET B CA 1
ATOM 5720 C C . MET B 2 301 ? -69.918 -31.555 18.880 1.00 41.96 286 MET B C 1
ATOM 5721 O O . MET B 2 301 ? -68.887 -31.259 18.283 1.00 42.41 286 MET B O 1
ATOM 5726 N N . ALA B 2 302 ? -69.937 -32.212 20.063 1.00 34.68 287 ALA B N 1
ATOM 5727 C CA . ALA B 2 302 ? -68.770 -32.584 20.852 1.00 32.45 287 ALA B CA 1
ATOM 5728 C C . ALA B 2 302 ? -67.867 -33.583 20.090 1.00 35.96 287 ALA B C 1
ATOM 5729 O O . ALA B 2 302 ? -66.650 -33.441 20.100 1.00 32.21 287 ALA B O 1
ATOM 5731 N N . VAL B 2 303 ? -68.466 -34.528 19.364 1.00 35.61 288 VAL B N 1
ATOM 5732 C CA . VAL B 2 303 ? -67.687 -35.473 18.561 1.00 36.01 288 VAL B CA 1
ATOM 5733 C C . VAL B 2 303 ? -66.998 -34.727 17.444 1.00 38.46 288 VAL B C 1
ATOM 5734 O O . VAL B 2 303 ? -65.788 -34.875 17.277 1.00 35.54 288 VAL B O 1
ATOM 5738 N N . ASN B 2 304 ? -67.746 -33.873 16.741 1.00 36.92 289 ASN B N 1
ATOM 5739 C CA . ASN B 2 304 ? -67.215 -33.046 15.656 1.00 37.75 289 ASN B CA 1
ATOM 5740 C C . ASN B 2 304 ? -66.156 -32.074 16.136 1.00 41.82 289 ASN B C 1
ATOM 5741 O O . ASN B 2 304 ? -65.213 -31.774 15.393 1.00 40.83 289 ASN B O 1
ATOM 5746 N N . LEU B 2 305 ? -66.318 -31.561 17.369 1.00 38.17 290 LEU B N 1
ATOM 5747 C CA . LEU B 2 305 ? -65.361 -30.630 17.935 1.00 38.45 290 LEU B CA 1
ATOM 5748 C C . LEU B 2 305 ? -64.042 -31.346 18.301 1.00 41.99 290 LEU B C 1
ATOM 5749 O O . LEU B 2 305 ? -62.954 -30.831 18.013 1.00 41.74 290 LEU B O 1
ATOM 5754 N N . VAL B 2 306 ? -64.146 -32.519 18.932 1.00 36.98 291 VAL B N 1
ATOM 5755 C CA . VAL B 2 306 ? -62.994 -33.330 19.344 1.00 36.52 291 VAL B CA 1
ATOM 5756 C C . VAL B 2 306 ? -62.229 -33.818 18.119 1.00 39.38 291 VAL B C 1
ATOM 5757 O O . VAL B 2 306 ? -61.007 -33.716 18.089 1.00 41.75 291 VAL B O 1
ATOM 5761 N N . ASN B 2 307 ? -62.945 -34.241 17.072 1.00 35.06 292 ASN B N 1
ATOM 5762 C CA . ASN B 2 307 ? -62.356 -34.685 15.803 1.00 33.62 292 ASN B CA 1
ATOM 5763 C C . ASN B 2 307 ? -61.510 -33.563 15.200 1.00 37.22 292 ASN B C 1
ATOM 5764 O O . ASN B 2 307 ? -60.372 -33.775 14.806 1.00 36.66 292 ASN B O 1
ATOM 5769 N N . PHE B 2 308 ? -62.037 -32.340 15.247 1.00 36.03 293 PHE B N 1
ATOM 5770 C CA . PHE B 2 308 ? -61.384 -31.115 14.791 1.00 34.95 293 PHE B CA 1
ATOM 5771 C C . PHE B 2 308 ? -60.147 -30.794 15.634 1.00 38.50 293 PHE B C 1
ATOM 5772 O O . PHE B 2 308 ? -59.083 -30.505 15.090 1.00 36.61 293 PHE B O 1
ATOM 5780 N N . ALA B 2 309 ? -60.277 -30.897 16.965 1.00 35.78 294 ALA B N 1
ATOM 5781 C CA . ALA B 2 309 ? -59.221 -30.609 17.924 1.00 34.89 294 ALA B CA 1
ATOM 5782 C C . ALA B 2 309 ? -58.031 -31.565 17.790 1.00 38.45 294 ALA B C 1
ATOM 5783 O O . ALA B 2 309 ? -56.888 -31.158 17.982 1.00 36.54 294 ALA B O 1
ATOM 5785 N N . THR B 2 310 ? -58.300 -32.842 17.489 1.00 35.74 295 THR B N 1
ATOM 5786 C CA . THR B 2 310 ? -57.273 -33.880 17.440 1.00 34.86 295 THR B CA 1
ATOM 5787 C C . THR B 2 310 ? -56.546 -34.006 16.121 1.00 39.44 295 THR B C 1
ATOM 5788 O O . THR B 2 310 ? -55.345 -34.305 16.107 1.00 39.17 295 THR B O 1
ATOM 5792 N N . TYR B 2 311 ? -57.297 -33.902 15.020 1.00 35.28 296 TYR B N 1
ATOM 5793 C CA . TYR B 2 311 ? -56.791 -34.197 13.698 1.00 34.57 296 TYR B CA 1
ATOM 5794 C C . TYR B 2 311 ? -56.429 -33.055 12.797 1.00 39.59 296 TYR B C 1
ATOM 5795 O O . TYR B 2 311 ? -55.870 -33.298 11.733 1.00 42.22 296 TYR B O 1
ATOM 5804 N N . THR B 2 312 ? -56.735 -31.816 13.191 1.00 35.51 297 THR B N 1
ATOM 5805 C CA . THR B 2 312 ? -56.379 -30.643 12.414 1.00 35.49 297 THR B CA 1
ATOM 5806 C C . THR B 2 312 ? -54.858 -30.645 12.271 1.00 40.89 297 THR B C 1
ATOM 5807 O O . THR B 2 312 ? -54.135 -30.946 13.236 1.00 40.96 297 THR B O 1
ATOM 5811 N N . ASN B 2 313 ? -54.391 -30.399 11.027 1.00 36.33 298 ASN B N 1
ATOM 5812 C CA . ASN B 2 313 ? -52.994 -30.331 10.636 1.00 35.23 298 ASN B CA 1
ATOM 5813 C C . ASN B 2 313 ? -52.251 -31.617 11.023 1.00 39.55 298 ASN B C 1
ATOM 5814 O O . ASN B 2 313 ? -51.118 -31.557 11.530 1.00 38.71 298 ASN B O 1
ATOM 5819 N N . LYS B 2 314 ? -52.915 -32.781 10.798 1.00 35.04 299 LYS B N 1
ATOM 5820 C CA . LYS B 2 314 ? -52.428 -34.123 11.116 1.00 35.54 299 LYS B CA 1
ATOM 5821 C C . LYS B 2 314 ? -51.885 -34.233 12.555 1.00 40.68 299 LYS B C 1
ATOM 5822 O O . LYS B 2 314 ? -50.881 -34.906 12.776 1.00 40.81 299 LYS B O 1
ATOM 5828 N N . GLY B 2 315 ? -52.523 -33.525 13.496 1.00 37.50 300 GLY B N 1
ATOM 5829 C CA . GLY B 2 315 ? -52.135 -33.512 14.902 1.00 37.49 300 GLY B CA 1
ATOM 5830 C C . GLY B 2 315 ? -50.865 -32.734 15.201 1.00 42.41 300 GLY B C 1
ATOM 5831 O O . GLY B 2 315 ? -50.453 -32.670 16.365 1.00 42.73 300 GLY B O 1
ATOM 5832 N N . GLU B 2 316 ? -50.259 -32.094 14.174 1.00 37.93 301 GLU B N 1
ATOM 5833 C CA . GLU B 2 316 ? -49.020 -31.310 14.307 1.00 37.89 301 GLU B CA 1
ATOM 5834 C C . GLU B 2 316 ? -49.310 -29.874 14.764 1.00 43.38 301 GLU B C 1
ATOM 5835 O O . GLU B 2 316 ? -49.196 -28.927 13.990 1.00 42.23 301 GLU B O 1
ATOM 5841 N N . ILE B 2 317 ? -49.774 -29.725 16.014 1.00 42.66 302 ILE B N 1
ATOM 5842 C CA . ILE B 2 317 ? -50.092 -28.432 16.661 1.00 42.54 302 ILE B CA 1
ATOM 5843 C C . ILE B 2 317 ? -49.793 -28.592 18.133 1.00 44.72 302 ILE B C 1
ATOM 5844 O O . ILE B 2 317 ? -50.141 -29.613 18.741 1.00 41.42 302 ILE B O 1
ATOM 5849 N N . CYS B 2 318 ? -49.195 -27.556 18.701 1.00 42.38 303 CYS B N 1
ATOM 5850 C CA . CYS B 2 318 ? -48.841 -27.432 20.106 1.00 43.67 303 CYS B CA 1
ATOM 5851 C C . CYS B 2 318 ? -50.102 -27.537 21.020 1.00 44.05 303 CYS B C 1
ATOM 5852 O O . CYS B 2 318 ? -49.990 -27.975 22.163 1.00 43.11 303 CYS B O 1
ATOM 5855 N N . VAL B 2 319 ? -51.288 -27.141 20.500 1.00 38.00 304 VAL B N 1
ATOM 5856 C CA . VAL B 2 319 ? -52.581 -27.139 21.200 1.00 36.35 304 VAL B CA 1
ATOM 5857 C C . VAL B 2 319 ? -53.560 -28.270 20.787 1.00 36.68 304 VAL B C 1
ATOM 5858 O O . VAL B 2 319 ? -54.715 -28.251 21.223 1.00 35.29 304 VAL B O 1
ATOM 5862 N N . ALA B 2 320 ? -53.121 -29.231 19.957 1.00 31.88 305 ALA B N 1
ATOM 5863 C CA . ALA B 2 320 ? -53.980 -30.355 19.521 1.00 32.28 305 ALA B CA 1
ATOM 5864 C C . ALA B 2 320 ? -54.686 -31.025 20.720 1.00 40.45 305 ALA B C 1
ATOM 5865 O O . ALA B 2 320 ? -54.081 -31.165 21.795 1.00 40.66 305 ALA B O 1
ATOM 5867 N N . GLY B 2 321 ? -55.953 -31.397 20.542 1.00 38.98 306 GLY B N 1
ATOM 5868 C CA . GLY B 2 321 ? -56.683 -32.165 21.551 1.00 39.54 306 GLY B CA 1
ATOM 5869 C C . GLY B 2 321 ? -56.021 -33.529 21.568 1.00 44.70 306 GLY B C 1
ATOM 5870 O O . GLY B 2 321 ? -55.903 -34.170 20.518 1.00 46.61 306 GLY B O 1
ATOM 5871 N N . THR B 2 322 ? -55.444 -33.920 22.698 1.00 40.74 307 THR B N 1
ATOM 5872 C CA . THR B 2 322 ? -54.677 -35.181 22.760 1.00 39.78 307 THR B CA 1
ATOM 5873 C C . THR B 2 322 ? -55.262 -36.135 23.787 1.00 43.06 307 THR B C 1
ATOM 5874 O O . THR B 2 322 ? -55.284 -37.346 23.555 1.00 43.91 307 THR B O 1
ATOM 5878 N N . ARG B 2 323 ? -55.716 -35.592 24.929 1.00 37.03 308 ARG B N 1
ATOM 5879 C CA . ARG B 2 323 ? -56.334 -36.369 26.001 1.00 35.93 308 ARG B CA 1
ATOM 5880 C C . ARG B 2 323 ? -57.791 -35.947 26.036 1.00 37.33 308 ARG B C 1
ATOM 5881 O O . ARG B 2 323 ? -58.101 -34.801 26.376 1.00 37.88 308 ARG B O 1
ATOM 5889 N N . ILE B 2 324 ? -58.674 -36.844 25.619 1.00 31.40 309 ILE B N 1
ATOM 5890 C CA . ILE B 2 324 ? -60.109 -36.591 25.573 1.00 30.73 309 ILE B CA 1
ATOM 5891 C C . ILE B 2 324 ? -60.756 -37.263 26.754 1.00 36.64 309 ILE B C 1
ATOM 5892 O O . ILE B 2 324 ? -60.676 -38.484 26.862 1.00 37.65 309 ILE B O 1
ATOM 5897 N N . TYR B 2 325 ? -61.40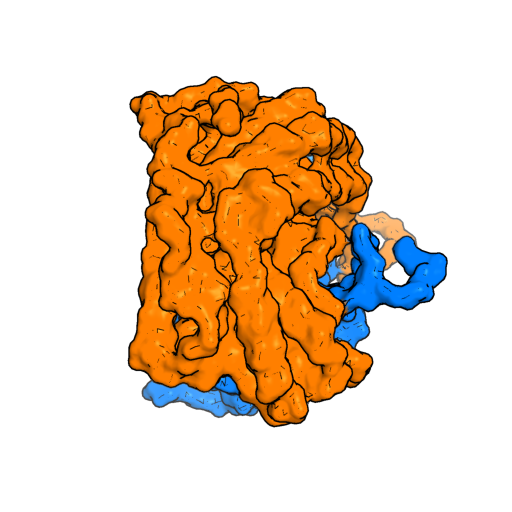1 -36.471 27.633 1.00 32.57 310 TYR B N 1
ATOM 5898 C CA . TYR B 2 325 ? -62.095 -36.985 28.821 1.00 32.02 310 TYR B CA 1
ATOM 5899 C C . TYR B 2 325 ? -63.575 -36.840 28.634 1.00 35.51 310 TYR B C 1
ATOM 5900 O O . TYR B 2 325 ? -64.077 -35.725 28.516 1.00 35.13 310 TYR B O 1
ATOM 5909 N N . VAL B 2 326 ? -64.273 -37.965 28.557 1.00 30.61 311 VAL B N 1
ATOM 5910 C CA . VAL B 2 326 ? -65.713 -37.959 28.327 1.00 31.20 311 VAL B CA 1
ATOM 5911 C C . VAL B 2 326 ? -66.452 -38.529 29.549 1.00 34.14 311 VAL B C 1
ATOM 5912 O O . VAL B 2 326 ? -66.097 -39.601 30.043 1.00 33.30 311 VAL B O 1
ATOM 5916 N N . GLN B 2 327 ? -67.444 -37.788 30.054 1.00 30.15 312 GLN B N 1
ATOM 5917 C CA . GLN B 2 327 ? -68.188 -38.179 31.240 1.00 31.33 312 GLN B CA 1
ATOM 5918 C C . GLN B 2 327 ? -68.919 -39.486 30.983 1.00 37.03 312 GLN B C 1
ATOM 5919 O O . GLN B 2 327 ? -69.336 -39.740 29.855 1.00 35.43 312 GLN B O 1
ATOM 5925 N N . GLU B 2 328 ? -68.978 -40.339 32.002 1.00 38.27 313 GLU B N 1
ATOM 5926 C CA . GLU B 2 328 ? -69.516 -41.695 31.942 1.00 40.17 313 GLU B CA 1
ATOM 5927 C C . GLU B 2 328 ? -70.893 -41.902 31.326 1.00 48.55 313 GLU B C 1
ATOM 5928 O O . GLU B 2 328 ? -71.106 -42.925 30.681 1.00 51.99 313 GLU B O 1
ATOM 5934 N N . GLY B 2 329 ? -71.788 -40.931 31.484 1.00 45.66 314 GLY B N 1
ATOM 5935 C CA . GLY B 2 329 ? -73.142 -40.985 30.938 1.00 45.32 314 GLY B CA 1
ATOM 5936 C C . GLY B 2 329 ? -73.212 -40.994 29.421 1.00 47.76 314 GLY B C 1
ATOM 5937 O O . GLY B 2 329 ? -74.171 -41.519 28.842 1.00 48.67 314 GLY B O 1
ATOM 5938 N N . ILE B 2 330 ? -72.190 -40.422 28.753 1.00 40.38 315 ILE B N 1
ATOM 5939 C CA . ILE B 2 330 ? -72.185 -40.363 27.286 1.00 38.32 315 ILE B CA 1
ATOM 5940 C C . ILE B 2 330 ? -70.979 -41.040 26.678 1.00 41.53 315 ILE B C 1
ATOM 5941 O O . ILE B 2 330 ? -70.857 -41.101 25.454 1.00 40.63 315 ILE B O 1
ATOM 5946 N N . TYR B 2 331 ? -70.079 -41.547 27.531 1.00 39.45 316 TYR B N 1
ATOM 5947 C CA . TYR B 2 331 ? -68.830 -42.164 27.097 1.00 40.00 316 TYR B CA 1
ATOM 5948 C C . TYR B 2 331 ? -68.928 -43.149 25.940 1.00 45.52 316 TYR B C 1
ATOM 5949 O O . TYR B 2 331 ? -68.227 -42.992 24.937 1.00 43.97 316 TYR B O 1
ATOM 5958 N N . ASP B 2 332 ? -69.777 -44.171 26.105 1.00 45.92 317 ASP B N 1
ATOM 5959 C CA . ASP B 2 332 ? -69.972 -45.261 25.147 1.00 47.17 317 ASP B CA 1
ATOM 5960 C C . ASP B 2 332 ? -70.444 -44.792 23.765 1.00 48.84 317 ASP B C 1
ATOM 5961 O O . ASP B 2 332 ? -69.834 -45.165 22.764 1.00 48.97 317 ASP B O 1
ATOM 5966 N N . GLU B 2 333 ? -71.458 -43.910 23.717 1.00 43.47 318 GLU B N 1
ATOM 5967 C CA . GLU B 2 333 ? -71.934 -43.344 22.474 1.00 42.92 318 GLU B CA 1
ATOM 5968 C C . GLU B 2 333 ? -70.866 -42.442 21.843 1.00 45.94 318 GLU B C 1
ATOM 5969 O O . GLU B 2 333 ? -70.752 -42.434 20.614 1.00 45.49 318 GLU B O 1
ATOM 5975 N N . PHE B 2 334 ? -70.067 -41.711 22.668 1.00 40.28 319 PHE B N 1
ATOM 5976 C CA . PHE B 2 334 ? -69.004 -40.841 22.155 1.00 39.03 319 PHE B CA 1
ATOM 5977 C C . PHE B 2 334 ? -67.932 -41.674 21.402 1.00 42.98 319 PHE B C 1
ATOM 5978 O O . PHE B 2 334 ? -67.611 -41.350 20.253 1.00 41.97 319 PHE B O 1
ATOM 5986 N N . VAL B 2 335 ? -67.399 -42.740 22.043 1.00 39.11 320 VAL B N 1
ATOM 5987 C CA . VAL B 2 335 ? -66.390 -43.626 21.440 1.00 39.39 320 VAL B CA 1
ATOM 5988 C C . VAL B 2 335 ? -66.818 -44.101 20.034 1.00 45.63 320 VAL B C 1
ATOM 5989 O O . VAL B 2 335 ? -66.034 -43.967 19.081 1.00 46.36 320 VAL B O 1
ATOM 5993 N N . LYS B 2 336 ? -68.054 -44.655 19.925 1.00 40.27 321 LYS B N 1
ATOM 5994 C CA . LYS B 2 336 ? -68.616 -45.171 18.671 1.00 40.96 321 LYS B CA 1
ATOM 5995 C C . LYS B 2 336 ? -68.688 -44.108 17.592 1.00 42.26 321 LYS B C 1
ATOM 5996 O O . LYS B 2 336 ? -68.273 -44.360 16.474 1.00 42.22 321 LYS B O 1
ATOM 6002 N N . LYS B 2 337 ? -69.166 -42.919 17.935 1.00 39.29 322 LYS B N 1
ATOM 6003 C CA . LYS B 2 337 ? -69.290 -41.794 17.005 1.00 39.29 322 LYS B CA 1
ATOM 6004 C C . LYS B 2 337 ? -67.922 -41.241 16.589 1.00 41.85 322 LYS B C 1
ATOM 6005 O O . LYS B 2 337 ? -67.737 -40.904 15.415 1.00 41.33 322 LYS B O 1
ATOM 6011 N N . ALA B 2 338 ? -66.970 -41.156 17.549 1.00 38.22 323 ALA B N 1
ATOM 6012 C CA . ALA B 2 338 ? -65.604 -40.648 17.297 1.00 38.04 323 ALA B CA 1
ATOM 6013 C C . ALA B 2 338 ? -64.879 -41.592 16.312 1.00 42.58 323 ALA B C 1
ATOM 6014 O O . ALA B 2 338 ? -64.288 -41.116 15.342 1.00 40.61 323 ALA B O 1
ATOM 6016 N N . ALA B 2 339 ? -65.055 -42.926 16.510 1.00 41.02 324 ALA B N 1
ATOM 6017 C CA . ALA B 2 339 ? -64.491 -43.966 15.642 1.00 42.30 324 ALA B CA 1
ATOM 6018 C C . ALA B 2 339 ? -65.058 -43.902 14.217 1.00 48.16 324 ALA B C 1
ATOM 6019 O O . ALA B 2 339 ? -64.281 -43.953 13.273 1.00 48.65 324 ALA B O 1
ATOM 6021 N N . GLU B 2 340 ? -66.385 -43.733 14.063 1.00 46.30 325 GLU B N 1
ATOM 6022 C CA . GLU B 2 340 ? -67.060 -43.616 12.761 1.00 46.88 325 GLU B CA 1
ATOM 6023 C C . GLU B 2 340 ? -66.496 -42.424 11.979 1.00 48.79 325 GLU B C 1
ATOM 6024 O O . GLU B 2 340 ? -66.107 -42.562 10.816 1.00 49.45 325 GLU B O 1
ATOM 6030 N N . LEU B 2 341 ? -66.488 -41.250 12.633 1.00 42.73 326 LEU B N 1
ATOM 6031 C CA . LEU B 2 341 ? -66.004 -40.005 12.071 1.00 41.91 326 LEU B CA 1
ATOM 6032 C C . LEU B 2 341 ? -64.522 -40.069 11.688 1.00 47.75 326 LEU B C 1
ATOM 6033 O O . LEU B 2 341 ? -64.201 -39.660 10.576 1.00 49.65 326 LEU B O 1
ATOM 6038 N N . ALA B 2 342 ? -63.626 -40.580 12.576 1.00 43.29 327 ALA B N 1
ATOM 6039 C CA . ALA B 2 342 ? -62.184 -40.691 12.268 1.00 42.62 327 ALA B CA 1
ATOM 6040 C C . ALA B 2 342 ? -61.932 -41.593 11.054 1.00 49.24 327 ALA B C 1
ATOM 6041 O O . ALA B 2 342 ? -61.157 -41.234 10.179 1.00 49.48 327 ALA B O 1
ATOM 6043 N N . SER B 2 343 ? -62.621 -42.737 10.980 1.00 48.84 328 SER B N 1
ATOM 6044 C CA . SER B 2 343 ? -62.473 -43.699 9.882 1.00 50.58 328 SER B CA 1
ATOM 6045 C C . SER B 2 343 ? -63.036 -43.165 8.521 1.00 58.50 328 SER B C 1
ATOM 6046 O O . SER B 2 343 ? -62.745 -43.726 7.459 1.00 58.91 328 SER B O 1
ATOM 6049 N N . LYS B 2 344 ? -63.869 -42.100 8.571 1.00 57.16 329 LYS B N 1
ATOM 6050 C CA . LYS B 2 344 ? -64.442 -41.444 7.385 1.00 58.60 329 LYS B CA 1
ATOM 6051 C C . LYS B 2 344 ? -63.496 -40.392 6.783 1.00 62.17 329 LYS B C 1
ATOM 6052 O O . LYS B 2 344 ? -63.629 -40.015 5.622 1.00 63.67 329 LYS B O 1
ATOM 6058 N N . SER B 2 345 ? -62.538 -39.930 7.578 1.00 56.59 330 SER B N 1
ATOM 6059 C CA . SER B 2 345 ? -61.560 -38.907 7.237 1.00 54.72 330 SER B CA 1
ATOM 6060 C C . SER B 2 345 ? -60.788 -39.256 5.958 1.00 57.21 330 SER B C 1
ATOM 6061 O O . SER B 2 345 ? -60.277 -40.368 5.837 1.00 58.37 330 SER B O 1
ATOM 6064 N N . VAL B 2 346 ? -60.750 -38.325 4.994 1.00 51.01 331 VAL B N 1
ATOM 6065 C CA . VAL B 2 346 ? -60.040 -38.520 3.725 1.00 49.73 331 VAL B CA 1
ATOM 6066 C C . VAL B 2 346 ? -58.581 -38.108 3.909 1.00 50.12 331 VAL B C 1
ATOM 6067 O O . VAL B 2 346 ? -58.298 -36.924 4.111 1.00 49.67 331 VAL B O 1
ATOM 6071 N N . VAL B 2 347 ? -57.669 -39.096 3.882 1.00 44.03 332 VAL B N 1
ATOM 6072 C CA . VAL B 2 347 ? -56.223 -38.902 4.046 1.00 43.96 332 VAL B CA 1
ATOM 6073 C C . VAL B 2 347 ? -55.617 -38.912 2.644 1.00 48.86 332 VAL B C 1
ATOM 6074 O O . VAL B 2 347 ? -55.902 -39.821 1.860 1.00 47.52 332 VAL B O 1
ATOM 6078 N N . GLY B 2 348 ? -54.810 -37.900 2.319 1.00 45.42 333 GLY B N 1
ATOM 6079 C CA . GLY B 2 348 ? -54.232 -37.847 0.983 1.00 45.71 333 GLY B CA 1
ATOM 6080 C C . GLY B 2 348 ? -53.581 -36.534 0.643 1.00 49.66 333 GLY B C 1
ATOM 6081 O O . GLY B 2 348 ? -53.261 -35.748 1.545 1.00 48.64 333 GLY B O 1
ATOM 6082 N N . ASP B 2 349 ? -53.388 -36.300 -0.677 1.00 46.53 334 ASP B N 1
ATOM 6083 C CA . ASP B 2 349 ? -52.759 -35.100 -1.239 1.00 46.16 334 ASP B CA 1
ATOM 6084 C C . ASP B 2 349 ? -53.355 -33.806 -0.659 1.00 50.75 334 ASP B C 1
ATOM 6085 O O . ASP B 2 349 ? -54.532 -33.514 -0.885 1.00 51.65 334 ASP B O 1
ATOM 6090 N N . PRO B 2 350 ? -52.556 -33.010 0.083 1.00 47.22 335 PRO B N 1
ATOM 6091 C CA . PRO B 2 350 ? -53.096 -31.760 0.678 1.00 45.94 335 PRO B CA 1
ATOM 6092 C C . PRO B 2 350 ? -53.571 -30.674 -0.319 1.00 49.85 335 PRO B C 1
ATOM 6093 O O . PRO B 2 350 ? -54.279 -29.734 0.059 1.00 48.77 335 PRO B O 1
ATOM 6097 N N . PHE B 2 351 ? -53.220 -30.840 -1.602 1.00 47.17 336 PHE B N 1
ATOM 6098 C CA . PHE B 2 351 ? -53.632 -29.953 -2.687 1.00 47.30 336 PHE B CA 1
ATOM 6099 C C . PHE B 2 351 ? -55.044 -30.273 -3.174 1.00 52.08 336 PHE B C 1
ATOM 6100 O O . PHE B 2 351 ? -55.701 -29.404 -3.761 1.00 51.75 336 PHE B O 1
ATOM 6108 N N . ASN B 2 352 ? -55.514 -31.509 -2.912 1.00 49.83 337 ASN B N 1
ATOM 6109 C CA . ASN B 2 352 ? -56.843 -31.978 -3.297 1.00 51.09 337 ASN B CA 1
ATOM 6110 C C . ASN B 2 352 ? -57.875 -31.423 -2.318 1.00 56.37 337 ASN B C 1
ATOM 6111 O O . ASN B 2 352 ? -57.761 -31.686 -1.120 1.00 55.49 337 ASN B O 1
ATOM 6116 N N . PRO B 2 353 ? -58.903 -30.678 -2.804 1.00 54.51 338 PRO B N 1
ATOM 6117 C CA . PRO B 2 353 ? -59.900 -30.085 -1.873 1.00 53.34 338 PRO B CA 1
ATOM 6118 C C . PRO B 2 353 ? -60.804 -31.073 -1.129 1.00 56.39 338 PRO B C 1
ATOM 6119 O O . PRO B 2 353 ? -61.446 -30.684 -0.153 1.00 54.80 338 PRO B O 1
ATOM 6123 N N . SER B 2 354 ? -60.857 -32.344 -1.575 1.00 54.80 339 SER B N 1
ATOM 6124 C CA . SER B 2 354 ? -61.669 -33.376 -0.918 1.00 54.80 339 SER B CA 1
ATOM 6125 C C . SER B 2 354 ? -60.909 -34.004 0.280 1.00 58.24 339 SER B C 1
ATOM 6126 O O . SER B 2 354 ? -61.513 -34.710 1.098 1.00 59.42 339 SER B O 1
ATOM 6129 N N . VAL B 2 355 ? -59.588 -33.743 0.375 1.00 52.02 340 VAL B N 1
ATOM 6130 C CA . VAL B 2 355 ? -58.708 -34.253 1.427 1.00 49.89 340 VAL B CA 1
ATOM 6131 C C . VAL B 2 355 ? -58.856 -33.452 2.724 1.00 53.19 340 VAL B C 1
ATOM 6132 O O . VAL B 2 355 ? -58.870 -32.214 2.715 1.00 53.72 340 VAL B O 1
ATOM 6136 N N . SER B 2 356 ? -58.976 -34.182 3.831 1.00 48.64 341 SER B N 1
ATOM 6137 C CA . SER B 2 356 ? -59.143 -33.667 5.187 1.00 47.51 341 SER B CA 1
ATOM 6138 C C . SER B 2 356 ? -57.830 -33.751 6.014 1.00 49.98 341 SER B C 1
ATOM 6139 O O . SER B 2 356 ? -57.706 -33.058 7.027 1.00 50.02 341 SER B O 1
ATOM 6142 N N . GLN B 2 357 ? -56.889 -34.631 5.619 1.00 45.12 342 GLN B N 1
ATOM 6143 C CA . GLN B 2 357 ? -55.630 -34.840 6.343 1.00 44.07 342 GLN B CA 1
ATOM 6144 C C . GLN B 2 357 ? -54.454 -35.122 5.393 1.00 49.71 342 GLN B C 1
ATOM 6145 O O . GLN B 2 357 ? -54.491 -36.104 4.642 1.00 51.05 342 GLN B O 1
ATOM 6151 N N . GLY B 2 358 ? -53.424 -34.276 5.471 1.00 45.36 343 GLY B N 1
ATOM 6152 C CA . GLY B 2 358 ? -52.207 -34.396 4.670 1.00 45.69 343 GLY B CA 1
ATOM 6153 C C . GLY B 2 358 ? -51.145 -35.281 5.311 1.00 50.12 343 GLY B C 1
ATOM 6154 O O . GLY B 2 358 ? -51.410 -35.918 6.346 1.00 50.86 343 GLY B O 1
ATOM 6155 N N . PRO B 2 359 ? -49.912 -35.348 4.735 1.00 44.29 344 PRO B N 1
ATOM 6156 C CA . PRO B 2 359 ? -48.871 -36.198 5.345 1.00 43.32 344 PRO B CA 1
ATOM 6157 C C . PRO B 2 359 ? -48.187 -35.509 6.511 1.00 45.82 344 PRO B C 1
ATOM 6158 O O . PRO B 2 359 ? -48.297 -34.286 6.639 1.00 45.16 344 PRO B O 1
ATOM 6162 N N . GLN B 2 360 ? -47.425 -36.265 7.323 1.00 40.73 345 GLN B N 1
ATOM 6163 C CA . GLN B 2 360 ? -46.635 -35.684 8.418 1.00 39.46 345 GLN B CA 1
ATOM 6164 C C . GLN B 2 360 ? -45.515 -34.849 7.775 1.00 45.85 345 GLN B C 1
ATOM 6165 O O . GLN B 2 360 ? -45.217 -35.084 6.601 1.00 46.84 345 GLN B O 1
ATOM 6171 N N . VAL B 2 361 ? -44.923 -33.872 8.494 1.00 43.13 346 VAL B N 1
ATOM 6172 C CA . VAL B 2 361 ? -43.902 -32.966 7.923 1.00 44.18 346 VAL B CA 1
ATOM 6173 C C . VAL B 2 361 ? -42.764 -33.642 7.128 1.00 51.77 346 VAL B C 1
ATOM 6174 O O . VAL B 2 361 ? -42.448 -33.208 6.016 1.00 52.14 346 VAL B O 1
ATOM 6178 N N . ASP B 2 362 ? -42.160 -34.698 7.712 1.00 48.33 347 ASP B N 1
ATOM 6179 C CA . ASP B 2 362 ? -41.021 -35.428 7.157 1.00 48.21 347 ASP B CA 1
ATOM 6180 C C . ASP B 2 362 ? -40.922 -36.843 7.744 1.00 50.02 347 ASP B C 1
ATOM 6181 O O . ASP B 2 362 ? -41.765 -37.229 8.555 1.00 47.93 347 ASP B O 1
ATOM 6186 N N . LYS B 2 363 ? -39.874 -37.589 7.354 1.00 47.52 348 LYS B N 1
ATOM 6187 C CA . LYS B 2 363 ? -39.586 -38.959 7.767 1.00 47.63 348 LYS B CA 1
ATOM 6188 C C . LYS B 2 363 ? -39.438 -39.121 9.285 1.00 52.08 348 LYS B C 1
ATOM 6189 O O . LYS B 2 363 ? -40.013 -40.064 9.834 1.00 51.57 348 LYS B O 1
ATOM 6195 N N . ASP B 2 364 ? -38.667 -38.232 9.956 1.00 49.90 349 ASP B N 1
ATOM 6196 C CA . ASP B 2 364 ? -38.446 -38.308 11.412 1.00 50.36 349 ASP B CA 1
ATOM 6197 C C . ASP B 2 364 ? -39.738 -38.238 12.211 1.00 50.59 349 ASP B C 1
ATOM 6198 O O . ASP B 2 364 ? -39.930 -39.059 13.110 1.00 51.64 349 ASP B O 1
ATOM 6203 N N . GLN B 2 365 ? -40.623 -37.281 11.861 1.00 43.49 350 GLN B N 1
ATOM 6204 C CA . GLN B 2 365 ? -41.916 -37.040 12.493 1.00 41.75 350 GLN B CA 1
ATOM 6205 C C . GLN B 2 365 ? -42.853 -38.219 12.294 1.00 44.17 350 GLN B C 1
ATOM 6206 O O . GLN B 2 365 ? -43.439 -38.724 13.253 1.00 44.35 350 GLN B O 1
ATOM 6212 N N . TYR B 2 366 ? -42.911 -38.708 11.060 1.00 40.11 351 TYR B N 1
ATOM 6213 C CA . TYR B 2 366 ? -43.696 -39.857 10.640 1.00 40.17 351 TYR B CA 1
ATOM 6214 C C . TYR B 2 366 ? -43.310 -41.090 11.476 1.00 45.99 351 TYR B C 1
ATOM 6215 O O . TYR B 2 366 ? -44.181 -41.726 12.075 1.00 45.89 351 TYR B O 1
ATOM 6224 N N . GLU B 2 367 ? -41.999 -41.379 11.554 1.00 43.76 352 GLU B N 1
ATOM 6225 C CA . GLU B 2 367 ? -41.440 -42.507 12.301 1.00 43.99 352 GLU B CA 1
ATOM 6226 C C . GLU B 2 367 ? -41.666 -42.368 13.800 1.00 46.55 352 GLU B C 1
ATOM 6227 O O . GLU B 2 367 ? -41.988 -43.370 14.448 1.00 45.48 352 GLU B O 1
ATOM 6233 N N . LYS B 2 368 ? -41.560 -41.119 14.327 1.00 40.61 353 LYS B N 1
ATOM 6234 C CA . LYS B 2 368 ? -41.783 -40.811 15.740 1.00 40.80 353 LYS B CA 1
ATOM 6235 C C . LYS B 2 368 ? -43.248 -41.115 16.127 1.00 45.23 353 LYS B C 1
ATOM 6236 O O . LYS B 2 368 ? -43.477 -41.718 17.178 1.00 44.29 353 LYS B O 1
ATOM 6242 N N . VAL B 2 369 ? -44.232 -40.685 15.277 1.00 40.45 354 VAL B N 1
ATOM 6243 C CA . VAL B 2 369 ? -45.659 -40.939 15.486 1.00 38.08 354 VAL B CA 1
ATOM 6244 C C . VAL B 2 369 ? -45.908 -42.460 15.478 1.00 42.99 354 VAL B C 1
ATOM 6245 O O . VAL B 2 369 ? -46.597 -42.979 16.363 1.00 42.96 354 VAL B O 1
ATOM 6249 N N . LEU B 2 370 ? -45.282 -43.177 14.535 1.00 41.29 355 LEU B N 1
ATOM 6250 C CA . LEU B 2 370 ? -45.382 -44.647 14.478 1.00 41.45 355 LEU B CA 1
ATOM 6251 C C . LEU B 2 370 ? -44.813 -45.317 15.752 1.00 45.48 355 LEU B C 1
ATOM 6252 O O . LEU B 2 370 ? -45.417 -46.280 16.240 1.00 45.36 355 LEU B O 1
ATOM 6257 N N . ARG B 2 371 ? -43.710 -44.780 16.321 1.00 40.62 356 ARG B N 1
ATOM 6258 C CA . ARG B 2 371 ? -43.147 -45.345 17.555 1.00 41.65 356 ARG B CA 1
ATOM 6259 C C . ARG B 2 371 ? -44.082 -45.154 18.742 1.00 45.06 356 ARG B C 1
ATOM 6260 O O . ARG B 2 371 ? -44.230 -46.069 19.551 1.00 46.66 356 ARG B O 1
ATOM 6268 N N . TYR B 2 372 ? -44.717 -43.982 18.827 1.00 38.99 357 TYR B N 1
ATOM 6269 C CA . TYR B 2 372 ? -45.672 -43.644 19.861 1.00 37.74 357 TYR B CA 1
ATOM 6270 C C . TYR B 2 372 ? -46.920 -44.512 19.747 1.00 43.13 357 TYR B C 1
ATOM 6271 O O . TYR B 2 372 ? -47.474 -44.890 20.780 1.00 43.31 357 TYR B O 1
ATOM 6280 N N . ILE B 2 373 ? -47.369 -44.819 18.499 1.00 39.21 358 ILE B N 1
ATOM 6281 C CA . ILE B 2 373 ? -48.518 -45.715 18.239 1.00 38.61 358 ILE B CA 1
ATOM 6282 C C . ILE B 2 373 ? -48.155 -47.120 18.755 1.00 40.18 358 ILE B C 1
ATOM 6283 O O . ILE B 2 373 ? -48.935 -47.700 19.513 1.00 40.92 358 ILE B O 1
ATOM 6288 N N . ASP B 2 374 ? -46.935 -47.599 18.437 1.00 35.44 359 ASP B N 1
ATOM 6289 C CA . ASP B 2 374 ? -46.440 -48.871 18.958 1.00 35.68 359 ASP B CA 1
ATOM 6290 C C . ASP B 2 374 ? -46.363 -48.864 20.491 1.00 40.28 359 ASP B C 1
ATOM 6291 O O . ASP B 2 374 ? -46.779 -49.836 21.100 1.00 41.75 359 ASP B O 1
ATOM 6296 N N . ILE B 2 375 ? -45.952 -47.741 21.098 1.00 36.65 360 ILE B N 1
ATOM 6297 C CA . ILE B 2 375 ? -45.876 -47.582 22.546 1.00 36.94 360 ILE B CA 1
ATOM 6298 C C . ILE B 2 375 ? -47.216 -47.758 23.212 1.00 41.58 360 ILE B C 1
ATOM 6299 O O . ILE B 2 375 ? -47.311 -48.509 24.186 1.00 42.37 360 ILE B O 1
ATOM 6304 N N . GLY B 2 376 ? -48.240 -47.120 22.641 1.00 39.15 361 GLY B N 1
ATOM 6305 C CA . GLY B 2 376 ? -49.625 -47.215 23.096 1.00 38.22 361 GLY B CA 1
ATOM 6306 C C . GLY B 2 376 ? -50.092 -48.653 23.126 1.00 40.64 361 GLY B C 1
ATOM 6307 O O . GLY B 2 376 ? -50.645 -49.097 24.133 1.00 40.38 361 GLY B O 1
ATOM 6308 N N . LYS B 2 377 ? -49.817 -49.411 22.050 1.00 36.73 362 LYS B N 1
ATOM 6309 C CA . LYS B 2 377 ? -50.182 -50.842 21.997 1.00 37.24 362 LYS B CA 1
ATOM 6310 C C . LYS B 2 377 ? -49.408 -51.652 23.057 1.00 40.39 362 LYS B C 1
ATOM 6311 O O . LYS B 2 377 ? -50.013 -52.441 23.772 1.00 41.21 362 LYS B O 1
ATOM 6317 N N . ARG B 2 378 ? -48.098 -51.383 23.202 1.00 36.92 363 ARG B N 1
ATOM 6318 C CA . ARG B 2 378 ? -47.139 -52.071 24.099 1.00 37.26 363 ARG B CA 1
ATOM 6319 C C . ARG B 2 378 ? -47.507 -51.907 25.584 1.00 40.38 363 ARG B C 1
ATOM 6320 O O . ARG B 2 378 ? -47.366 -52.849 26.362 1.00 37.64 363 ARG B O 1
ATOM 6328 N N . GLU B 2 379 ? -47.996 -50.710 25.961 1.00 37.61 364 GLU B N 1
ATOM 6329 C CA . GLU B 2 379 ? -48.371 -50.422 27.335 1.00 38.41 364 GLU B CA 1
ATOM 6330 C C . GLU B 2 379 ? -49.790 -50.797 27.743 1.00 44.73 364 GLU B C 1
ATOM 6331 O O . GLU B 2 379 ? -50.183 -50.535 28.889 1.00 46.14 364 GLU B O 1
ATOM 6337 N N . GLY B 2 380 ? -50.525 -51.442 26.825 1.00 40.88 365 GLY B N 1
ATOM 6338 C CA . GLY B 2 380 ? -51.856 -51.967 27.109 1.00 40.56 365 GLY B CA 1
ATOM 6339 C C . GLY B 2 380 ? -53.078 -51.142 26.732 1.00 45.39 365 GLY B C 1
ATOM 6340 O O . GLY B 2 380 ? -54.185 -51.510 27.135 1.00 45.49 365 GLY B O 1
ATOM 6341 N N . ALA B 2 381 ? -52.929 -50.059 25.944 1.00 40.15 366 ALA B N 1
ATOM 6342 C CA . ALA B 2 381 ? -54.078 -49.273 25.497 1.00 39.33 366 ALA B CA 1
ATOM 6343 C C . ALA B 2 381 ? -54.814 -50.011 24.368 1.00 43.68 366 ALA B C 1
ATOM 6344 O O . ALA B 2 381 ? -54.224 -50.852 23.707 1.00 43.17 366 ALA B O 1
ATOM 6346 N N . THR B 2 382 ? -56.113 -49.739 24.174 1.00 41.01 367 THR B N 1
ATOM 6347 C CA . THR B 2 382 ? -56.899 -50.428 23.150 1.00 41.00 367 THR B CA 1
ATOM 6348 C C . THR B 2 382 ? -56.937 -49.607 21.885 1.00 45.41 367 THR B C 1
ATOM 6349 O O . THR B 2 382 ? -57.418 -48.471 21.905 1.00 46.54 367 THR B O 1
ATOM 6353 N N . LEU B 2 383 ? -56.472 -50.180 20.788 1.00 41.56 368 LEU B N 1
ATOM 6354 C CA . LEU B 2 383 ? -56.531 -49.530 19.485 1.00 41.83 368 LEU B CA 1
ATOM 6355 C C . LEU B 2 383 ? -57.950 -49.667 18.910 1.00 45.73 368 LEU B C 1
ATOM 6356 O O . LEU B 2 383 ? -58.400 -50.780 18.629 1.00 44.78 368 LEU B O 1
ATOM 6361 N N . VAL B 2 384 ? -58.671 -48.531 18.805 1.00 42.44 369 VAL B N 1
ATOM 6362 C CA . VAL B 2 384 ? -60.049 -48.490 18.291 1.00 42.46 369 VAL B CA 1
ATOM 6363 C C . VAL B 2 384 ? -60.104 -48.311 16.762 1.00 45.42 369 VAL B C 1
ATOM 6364 O O . VAL B 2 384 ? -60.929 -48.958 16.119 1.00 44.10 369 VAL B O 1
ATOM 6368 N N . THR B 2 385 ? -59.281 -47.391 16.203 1.00 42.64 370 THR B N 1
ATOM 6369 C CA . THR B 2 385 ? -59.186 -47.120 14.759 1.00 42.92 370 THR B CA 1
ATOM 6370 C C . THR B 2 385 ? -57.794 -46.608 14.409 1.00 46.85 370 THR B C 1
ATOM 6371 O O . THR B 2 385 ? -57.111 -46.061 15.275 1.00 46.75 370 THR B O 1
ATOM 6375 N N . GLY B 2 386 ? -57.407 -46.796 13.149 1.00 43.35 371 GLY B N 1
ATOM 6376 C CA . GLY B 2 386 ? -56.143 -46.353 12.583 1.00 42.58 371 GLY B CA 1
ATOM 6377 C C . GLY B 2 386 ? -54.971 -47.109 13.139 1.00 46.88 371 GLY B C 1
ATOM 6378 O O . GLY B 2 386 ? -54.983 -48.341 13.134 1.00 45.59 371 GLY B O 1
ATOM 6379 N N . GLY B 2 387 ? -53.971 -46.360 13.629 1.00 44.11 372 GLY B N 1
ATOM 6380 C CA . GLY B 2 387 ? -52.762 -46.932 14.217 1.00 44.47 372 GLY B CA 1
ATOM 6381 C C . GLY B 2 387 ? -51.816 -47.585 13.230 1.00 50.86 372 GLY B C 1
ATOM 6382 O O . GLY B 2 387 ? -51.058 -48.490 13.599 1.00 53.51 372 GLY B O 1
ATOM 6383 N N . LYS B 2 388 ? -51.857 -47.143 11.966 1.00 46.07 373 LYS B N 1
ATOM 6384 C CA . LYS B 2 388 ? -51.019 -47.679 10.892 1.00 46.68 373 LYS B CA 1
ATOM 6385 C C . LYS B 2 388 ? -50.816 -46.683 9.739 1.00 51.34 373 LYS B C 1
ATOM 6386 O O . LYS B 2 388 ? -51.660 -45.804 9.540 1.00 49.32 373 LYS B O 1
ATOM 6392 N N . PRO B 2 389 ? -49.694 -46.773 8.986 1.00 49.99 374 PRO B N 1
ATOM 6393 C CA . PRO B 2 389 ? -49.521 -45.847 7.862 1.00 51.03 374 PRO B CA 1
ATOM 6394 C C . PRO B 2 389 ? -50.439 -46.227 6.695 1.00 57.85 374 PRO B C 1
ATOM 6395 O O . PRO B 2 389 ? -50.917 -47.361 6.629 1.00 57.72 374 PRO B O 1
ATOM 6399 N N . CYS B 2 390 ? -50.700 -45.280 5.785 1.00 55.35 375 CYS B N 1
ATOM 6400 C CA . CYS B 2 390 ? -51.547 -45.556 4.626 1.00 55.23 375 CYS B CA 1
ATOM 6401 C C . CYS B 2 390 ? -50.984 -44.947 3.343 1.00 62.87 375 CYS B C 1
ATOM 6402 O O . CYS B 2 390 ? -50.095 -44.095 3.402 1.00 62.94 375 CYS B O 1
ATOM 6405 N N . GLY B 2 391 ? -51.488 -45.407 2.199 1.00 63.55 376 GLY B N 1
ATOM 6406 C CA . GLY B 2 391 ? -51.077 -44.910 0.888 1.00 65.58 376 GLY B CA 1
ATOM 6407 C C . GLY B 2 391 ? -49.832 -45.559 0.322 1.00 73.38 376 GLY B C 1
ATOM 6408 O O . GLY B 2 391 ? -49.140 -46.310 1.020 1.00 72.48 376 GLY B O 1
ATOM 6409 N N . ASP B 2 392 ? -49.545 -45.265 -0.962 1.00 73.31 377 ASP B N 1
ATOM 6410 C CA . ASP B 2 392 ? -48.398 -45.805 -1.683 1.00 75.34 377 ASP B CA 1
ATOM 6411 C C . ASP B 2 392 ? -47.097 -45.109 -1.249 1.00 77.80 377 ASP B C 1
ATOM 6412 O O . ASP B 2 392 ? -46.151 -45.774 -0.814 1.00 78.55 377 ASP B O 1
ATOM 6417 N N . LYS B 2 393 ? -47.072 -43.770 -1.358 1.00 71.33 378 LYS B N 1
ATOM 6418 C CA . LYS B 2 393 ? -45.933 -42.911 -1.015 1.00 69.36 378 LYS B CA 1
ATOM 6419 C C . LYS B 2 393 ? -46.390 -41.743 -0.167 1.00 66.96 378 LYS B C 1
ATOM 6420 O O . LYS B 2 393 ? -47.580 -41.449 -0.123 1.00 66.10 378 LYS B O 1
ATOM 6426 N N . GLY B 2 394 ? -45.444 -41.091 0.495 1.00 58.60 379 GLY B N 1
ATOM 6427 C CA . GLY B 2 394 ? -45.717 -39.980 1.389 1.00 55.57 379 GLY B CA 1
ATOM 6428 C C . GLY B 2 394 ? -45.778 -40.414 2.835 1.00 54.43 379 GLY B C 1
ATOM 6429 O O . GLY B 2 394 ? -45.876 -41.608 3.133 1.00 54.00 379 GLY B O 1
ATOM 6430 N N . TYR B 2 395 ? -45.725 -39.444 3.741 1.00 47.55 380 TYR B N 1
ATOM 6431 C CA . TYR B 2 395 ? -45.730 -39.708 5.178 1.00 45.79 380 TYR B CA 1
ATOM 6432 C C . TYR B 2 395 ? -47.112 -39.634 5.806 1.00 48.86 380 TYR B C 1
ATOM 6433 O O . TYR B 2 395 ? -47.351 -38.871 6.742 1.00 47.25 380 TYR B O 1
ATOM 6442 N N . TYR B 2 396 ? -48.020 -40.476 5.288 1.00 45.64 381 TYR B N 1
ATOM 6443 C CA . TYR B 2 396 ? -49.415 -40.538 5.715 1.00 44.57 381 TYR B CA 1
ATOM 6444 C C . TYR B 2 396 ? -49.663 -41.578 6.805 1.00 46.43 381 TYR B C 1
ATOM 6445 O O . TYR B 2 396 ? -49.264 -42.738 6.660 1.00 44.80 381 TYR B O 1
ATOM 6454 N N . ILE B 2 397 ? -50.318 -41.140 7.898 1.00 41.18 382 ILE B N 1
ATOM 6455 C CA . ILE B 2 397 ? -50.694 -41.964 9.041 1.00 40.48 382 ILE B CA 1
ATOM 6456 C C . ILE B 2 397 ? -52.206 -41.831 9.240 1.00 44.63 382 ILE B C 1
ATOM 6457 O O . ILE B 2 397 ? -52.744 -40.714 9.204 1.00 43.90 382 ILE B O 1
ATOM 6462 N N . GLU B 2 398 ? -52.887 -42.973 9.450 1.00 41.78 383 GLU B N 1
ATOM 6463 C CA . GLU B 2 398 ? -54.333 -43.023 9.675 1.00 40.77 383 GLU B CA 1
ATOM 6464 C C . GLU B 2 398 ? -54.708 -42.364 10.984 1.00 44.12 383 GLU B C 1
ATOM 6465 O O . GLU B 2 398 ? -54.011 -42.578 11.983 1.00 43.12 383 GLU B O 1
ATOM 6471 N N . PRO B 2 399 ? -55.809 -41.565 11.007 1.00 41.51 384 PRO B N 1
ATOM 6472 C CA . PRO B 2 399 ? -56.252 -40.971 12.284 1.00 40.49 384 PRO B CA 1
ATOM 6473 C C . PRO B 2 399 ? -56.455 -42.101 13.301 1.00 43.39 384 PRO B C 1
ATOM 6474 O O . PRO B 2 399 ? -57.096 -43.117 12.993 1.00 40.99 384 PRO B O 1
ATOM 6478 N N . THR B 2 400 ? -55.829 -41.959 14.482 1.00 40.09 385 THR B N 1
ATOM 6479 C CA . THR B 2 400 ? -55.769 -43.017 15.494 1.00 39.14 385 THR B CA 1
ATOM 6480 C C . THR B 2 400 ? -56.503 -42.718 16.785 1.00 40.89 385 THR B C 1
ATOM 6481 O O . THR B 2 400 ? -56.357 -41.633 17.350 1.00 38.87 385 THR B O 1
ATOM 6485 N N . ILE B 2 401 ? -57.257 -43.719 17.279 1.00 37.61 386 ILE B N 1
ATOM 6486 C CA . ILE B 2 401 ? -57.940 -43.598 18.561 1.00 36.45 386 ILE B CA 1
ATOM 6487 C C . ILE B 2 401 ? -57.470 -44.695 19.509 1.00 38.40 386 ILE B C 1
ATOM 6488 O O . ILE B 2 401 ? -57.559 -45.870 19.168 1.00 37.79 386 ILE B O 1
ATOM 6493 N N . PHE B 2 402 ? -57.011 -44.308 20.711 1.00 34.08 387 PHE B N 1
ATOM 6494 C CA . PHE B 2 402 ? -56.706 -45.281 21.751 1.00 34.31 387 PHE B CA 1
ATOM 6495 C C . PHE B 2 402 ? -57.695 -45.078 22.905 1.00 37.52 387 PHE B C 1
ATOM 6496 O O . PHE B 2 402 ? -57.891 -43.944 23.352 1.00 34.44 387 PHE B O 1
ATOM 6504 N N . THR B 2 403 ? -58.313 -46.176 23.380 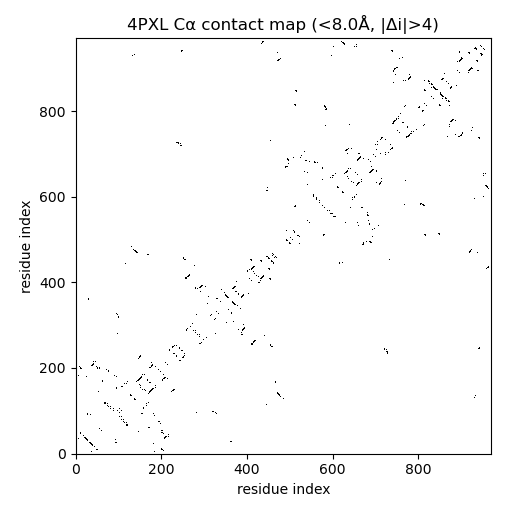1.00 34.57 388 THR B N 1
ATOM 6505 C CA . THR B 2 403 ? -59.150 -46.173 24.586 1.00 33.69 388 THR B CA 1
ATOM 6506 C C . THR B 2 403 ? -58.405 -46.988 25.659 1.00 38.24 388 THR B C 1
ATOM 6507 O O . THR B 2 403 ? -57.349 -47.574 25.359 1.00 37.14 388 THR B O 1
ATOM 6511 N N . ASP B 2 404 ? -58.961 -47.034 26.903 1.00 35.48 389 ASP B N 1
ATOM 6512 C CA . ASP B 2 404 ? -58.389 -47.734 28.058 1.00 35.93 389 ASP B CA 1
ATOM 6513 C C . ASP B 2 404 ? -56.996 -47.195 28.344 1.00 41.46 389 ASP B C 1
ATOM 6514 O O . ASP B 2 404 ? -56.042 -47.954 28.597 1.00 40.70 389 ASP B O 1
ATOM 6519 N N . VAL B 2 405 ? -56.891 -45.849 28.232 1.00 38.91 390 VAL B N 1
ATOM 6520 C CA . VAL B 2 405 ? -55.667 -45.108 28.453 1.00 38.99 390 VAL B CA 1
ATOM 6521 C C . VAL B 2 405 ? -55.669 -44.725 29.924 1.00 43.80 390 VAL B C 1
ATOM 6522 O O . VAL B 2 405 ? -56.678 -44.228 30.433 1.00 45.79 390 VAL B O 1
ATOM 6526 N N . LYS B 2 406 ? -54.588 -45.072 30.620 1.00 37.82 391 LYS B N 1
ATOM 6527 C CA . LYS B 2 406 ? -54.392 -44.747 32.025 1.00 37.74 391 LYS B CA 1
ATOM 6528 C C . LYS B 2 406 ? -53.551 -43.469 32.051 1.00 42.65 391 LYS B C 1
ATOM 6529 O O . LYS B 2 406 ? -52.764 -43.225 31.121 1.00 40.17 391 LYS B O 1
ATOM 6535 N N . ASP B 2 407 ? -53.746 -42.638 33.086 1.00 41.88 392 ASP B N 1
ATOM 6536 C CA . ASP B 2 407 ? -53.101 -41.318 33.210 1.00 42.69 392 ASP B CA 1
ATOM 6537 C C . ASP B 2 407 ? -51.578 -41.284 33.241 1.00 48.38 392 ASP B C 1
ATOM 6538 O O . ASP B 2 407 ? -50.987 -40.295 32.807 1.00 47.83 392 ASP B O 1
ATOM 6543 N N . ASP B 2 408 ? -50.936 -42.339 33.748 1.00 45.92 393 ASP B N 1
ATOM 6544 C CA . ASP B 2 408 ? -49.485 -42.313 33.802 1.00 45.68 393 ASP B CA 1
ATOM 6545 C C . ASP B 2 408 ? -48.819 -42.945 32.583 1.00 47.64 393 ASP B C 1
ATOM 6546 O O . ASP B 2 408 ? -47.593 -42.867 32.475 1.00 49.91 393 ASP B O 1
ATOM 6551 N N . MET B 2 409 ? -49.611 -43.545 31.643 1.00 40.31 394 MET B N 1
ATOM 6552 C CA . MET B 2 409 ? -49.108 -44.138 30.391 1.00 38.33 394 MET B CA 1
ATOM 6553 C C . MET B 2 409 ? -48.338 -43.086 29.572 1.00 41.74 394 MET B C 1
ATOM 6554 O O . MET B 2 409 ? -48.695 -41.903 29.612 1.00 42.93 394 MET B O 1
ATOM 6559 N N . THR B 2 410 ? -47.325 -43.523 28.798 1.00 37.66 395 THR B N 1
ATOM 6560 C CA . THR B 2 410 ? -46.510 -42.661 27.919 1.00 38.24 395 THR B CA 1
ATOM 6561 C C . THR B 2 410 ? -47.376 -41.836 26.918 1.00 41.65 395 THR B C 1
ATOM 6562 O O . THR B 2 410 ? -47.112 -40.650 26.725 1.00 38.89 395 THR B O 1
ATOM 6566 N N . ILE B 2 411 ? -48.407 -42.476 26.303 1.00 38.07 396 ILE B N 1
ATOM 6567 C CA . ILE B 2 411 ? -49.289 -41.809 25.330 1.00 37.62 396 ILE B CA 1
ATOM 6568 C C . ILE B 2 411 ? -50.231 -40.809 25.981 1.00 41.02 396 ILE B C 1
ATOM 6569 O O . ILE B 2 411 ? -50.825 -39.985 25.294 1.00 41.20 396 ILE B O 1
ATOM 6574 N N . ALA B 2 412 ? -50.361 -40.877 27.305 1.00 38.59 397 ALA B N 1
ATOM 6575 C CA . ALA B 2 412 ? -51.187 -39.941 28.060 1.00 38.73 397 ALA B CA 1
ATOM 6576 C C . ALA B 2 412 ? -50.320 -38.787 28.609 1.00 43.99 397 ALA B C 1
ATOM 6577 O O . ALA B 2 412 ? -50.864 -37.787 29.045 1.00 45.72 397 ALA B O 1
ATOM 6579 N N . GLN B 2 413 ? -48.987 -38.942 28.611 1.00 40.17 398 GLN B N 1
ATOM 6580 C CA . GLN B 2 413 ? -48.048 -37.977 29.180 1.00 38.90 398 GLN B CA 1
ATOM 6581 C C . GLN B 2 413 ? -47.157 -37.263 28.180 1.00 42.72 398 GLN B C 1
ATOM 6582 O O . GLN B 2 413 ? -46.740 -36.140 28.460 1.00 43.34 398 GLN B O 1
ATOM 6588 N N . ASP B 2 414 ? -46.845 -37.895 27.042 1.00 37.89 399 ASP B N 1
ATOM 6589 C CA . ASP B 2 414 ? -45.933 -37.311 26.055 1.00 37.06 399 ASP B CA 1
ATOM 6590 C C . ASP B 2 414 ? -46.612 -36.764 24.836 1.00 40.29 399 ASP B C 1
ATOM 6591 O O . ASP B 2 414 ? -47.506 -37.408 24.271 1.00 39.20 399 ASP B O 1
ATOM 6596 N N . GLU B 2 415 ? -46.123 -35.599 24.383 1.00 36.84 400 GLU B N 1
ATOM 6597 C CA . GLU B 2 415 ? -46.597 -34.962 23.183 1.00 37.98 400 GLU B CA 1
ATOM 6598 C C . GLU B 2 415 ? -46.195 -35.812 21.950 1.00 41.18 400 GLU B C 1
ATOM 6599 O O . GLU B 2 415 ? -45.011 -35.961 21.644 1.00 41.83 400 GLU B O 1
ATOM 6605 N N . ILE B 2 416 ? -47.194 -36.374 21.268 1.00 36.25 401 ILE B N 1
ATOM 6606 C CA . ILE B 2 416 ? -46.973 -37.245 20.105 1.00 36.91 401 ILE B CA 1
ATOM 6607 C C . ILE B 2 416 ? -46.747 -36.435 18.823 1.00 40.78 401 ILE B C 1
ATOM 6608 O O . ILE B 2 416 ? -45.962 -36.863 17.966 1.00 42.66 401 ILE B O 1
ATOM 6613 N N . PHE B 2 417 ? -47.475 -35.295 18.690 1.00 34.71 402 PHE B N 1
ATOM 6614 C CA . PHE B 2 417 ? -47.489 -34.392 17.549 1.00 34.56 402 PHE B CA 1
ATOM 6615 C C . PHE B 2 417 ? -47.927 -35.135 16.263 1.00 42.30 402 PHE B C 1
ATOM 6616 O O . PHE B 2 417 ? -47.329 -34.990 15.195 1.00 44.39 402 PHE B O 1
ATOM 6624 N N . GLY B 2 418 ? -48.974 -35.934 16.408 1.00 39.53 403 GLY B N 1
ATOM 6625 C CA . GLY B 2 418 ? -49.510 -36.764 15.341 1.00 40.06 403 GLY B CA 1
ATOM 6626 C C . GLY B 2 418 ? -50.992 -37.017 15.488 1.00 43.91 403 GLY B C 1
ATOM 6627 O O . GLY B 2 418 ? -51.581 -36.666 16.524 1.00 42.00 403 GLY B O 1
ATOM 6628 N N . PRO B 2 419 ? -51.618 -37.645 14.452 1.00 41.09 404 PRO B N 1
ATOM 6629 C CA . PRO B 2 419 ? -53.086 -37.857 14.486 1.00 40.16 404 PRO B CA 1
ATOM 6630 C C . PRO B 2 419 ? -53.487 -38.999 15.430 1.00 42.09 404 PRO B C 1
ATOM 6631 O O . PRO B 2 419 ? -53.964 -40.045 14.996 1.00 42.92 404 PRO B O 1
ATOM 6635 N N . VAL B 2 420 ? -53.254 -38.796 16.742 1.00 37.08 405 VAL B N 1
ATOM 6636 C CA . VAL B 2 420 ? -53.454 -39.820 17.775 1.00 35.64 405 VAL B CA 1
ATOM 6637 C C . VAL B 2 420 ? -54.241 -39.231 18.941 1.00 40.50 405 VAL B C 1
ATOM 6638 O O . VAL B 2 420 ? -53.796 -38.277 19.591 1.00 38.55 405 VAL B O 1
ATOM 6642 N N . MET B 2 421 ? -55.388 -39.854 19.233 1.00 37.71 406 MET B N 1
ATOM 6643 C CA . MET B 2 421 ? -56.272 -39.460 20.327 1.00 36.37 406 MET B CA 1
ATOM 6644 C C . MET B 2 421 ? -56.165 -40.474 21.480 1.00 40.34 406 MET B C 1
ATOM 6645 O O . MET B 2 421 ? -56.174 -41.673 21.218 1.00 40.39 406 MET B O 1
ATOM 6650 N N . ALA B 2 422 ? -56.137 -39.989 22.741 1.00 37.09 407 ALA B N 1
ATOM 6651 C CA . ALA B 2 422 ? -56.190 -40.813 23.963 1.00 35.93 407 ALA B CA 1
ATOM 6652 C C . ALA B 2 422 ? -57.559 -40.502 24.560 1.00 39.92 407 ALA B C 1
ATOM 6653 O O . ALA B 2 422 ? -57.785 -39.401 25.061 1.00 38.56 407 ALA B O 1
ATOM 6655 N N . LEU B 2 423 ? -58.505 -41.429 24.378 1.00 37.96 408 LEU B N 1
ATOM 6656 C CA . LEU B 2 423 ? -59.913 -41.297 24.768 1.00 37.65 408 LEU B CA 1
ATOM 6657 C C . LEU B 2 423 ? -60.194 -41.950 26.129 1.00 40.00 408 LEU B C 1
ATOM 6658 O O . LEU B 2 423 ? -59.921 -43.129 26.332 1.00 37.58 408 LEU B O 1
ATOM 6663 N N . MET B 2 424 ? -60.645 -41.132 27.094 1.00 36.89 409 MET B N 1
ATOM 6664 C CA . MET B 2 424 ? -60.802 -41.587 28.469 1.00 37.94 409 MET B CA 1
ATOM 6665 C C . MET B 2 424 ? -62.134 -41.207 29.084 1.00 42.66 409 MET B C 1
ATOM 6666 O O . MET B 2 424 ? -62.830 -40.316 28.583 1.00 43.07 409 MET B O 1
ATOM 6671 N N . LYS B 2 425 ? -62.474 -41.875 30.187 1.00 38.28 410 LYS B N 1
ATOM 6672 C CA . LYS B 2 425 ? -63.728 -41.696 30.897 1.00 38.64 410 LYS B CA 1
ATOM 6673 C C . LYS B 2 425 ? -63.493 -41.079 32.280 1.00 40.65 410 LYS B C 1
ATOM 6674 O O . LYS B 2 425 ? -62.452 -41.305 32.887 1.00 38.36 410 LYS B O 1
ATOM 6680 N N . PHE B 2 426 ? -64.494 -40.340 32.788 1.00 36.46 411 PHE B N 1
ATOM 6681 C CA . PHE B 2 426 ? -64.470 -39.751 34.126 1.00 35.14 411 PHE B CA 1
ATOM 6682 C C . PHE B 2 426 ? -65.875 -39.716 34.696 1.00 38.26 411 PHE B C 1
ATOM 6683 O O . PHE B 2 426 ? -66.835 -39.705 33.942 1.00 36.67 411 PHE B O 1
ATOM 6691 N N . LYS B 2 427 ? -65.984 -39.643 36.022 1.00 36.47 412 LYS B N 1
ATOM 6692 C CA . LYS B 2 427 ? -67.259 -39.557 36.699 1.00 38.18 412 LYS B CA 1
ATOM 6693 C C . LYS B 2 427 ? -67.541 -38.121 37.180 1.00 42.03 412 LYS B C 1
ATOM 6694 O O . LYS B 2 427 ? -68.574 -37.539 36.817 1.00 41.83 412 LYS B O 1
ATOM 6700 N N . THR B 2 428 ? -66.635 -37.554 37.997 1.00 37.01 413 THR B N 1
ATOM 6701 C CA . THR B 2 428 ? -66.862 -36.242 38.610 1.00 36.00 413 THR B CA 1
ATOM 6702 C C . THR B 2 428 ? -66.022 -35.112 38.081 1.00 37.48 413 THR B C 1
ATOM 6703 O O . THR B 2 428 ? -64.962 -35.340 37.508 1.00 35.99 413 THR B O 1
ATOM 6707 N N . VAL B 2 429 ? -66.501 -33.871 38.308 1.00 34.51 414 VAL B N 1
ATOM 6708 C CA . VAL B 2 429 ? -65.833 -32.615 37.998 1.00 33.95 414 VAL B CA 1
ATOM 6709 C C . VAL B 2 429 ? -64.449 -32.564 38.710 1.00 39.80 414 VAL B C 1
ATOM 6710 O O . VAL B 2 429 ? -63.448 -32.272 38.071 1.00 41.14 414 VAL B O 1
ATOM 6714 N N . GLU B 2 430 ? -64.412 -32.861 40.026 1.00 35.70 415 GLU B N 1
ATOM 6715 C CA . GLU B 2 430 ? -63.212 -32.840 40.874 1.00 35.57 415 GLU B CA 1
ATOM 6716 C C . GLU B 2 430 ? -62.149 -33.803 40.342 1.00 39.31 415 GLU B C 1
ATOM 6717 O O . GLU B 2 430 ? -60.976 -33.471 40.313 1.00 38.54 415 GLU B O 1
ATOM 6723 N N . GLU B 2 431 ? -62.582 -34.991 39.924 1.00 35.21 416 GLU B N 1
ATOM 6724 C CA . GLU B 2 431 ? -61.740 -36.016 39.361 1.00 34.45 416 GLU B CA 1
ATOM 6725 C C . GLU B 2 431 ? -61.136 -35.552 38.036 1.00 37.99 416 GLU B C 1
ATOM 6726 O O . GLU B 2 431 ? -59.934 -35.737 37.837 1.00 38.98 416 GLU B O 1
ATOM 6732 N N . VAL B 2 432 ? -61.955 -34.948 37.138 1.00 33.54 417 VAL B N 1
ATOM 6733 C CA . VAL B 2 432 ? -61.490 -34.504 35.818 1.00 31.83 417 VAL B CA 1
ATOM 6734 C C . VAL B 2 432 ? -60.561 -33.308 35.853 1.00 34.46 417 VAL B C 1
ATOM 6735 O O . VAL B 2 432 ? -59.689 -33.186 34.989 1.00 33.99 417 VAL B O 1
ATOM 6739 N N . ILE B 2 433 ? -60.701 -32.468 36.884 1.00 32.09 418 ILE B N 1
ATOM 6740 C CA . ILE B 2 433 ? -59.826 -31.313 37.071 1.00 32.20 418 ILE B CA 1
ATOM 6741 C C . ILE B 2 433 ? -58.421 -31.859 37.356 1.00 40.42 418 ILE B C 1
ATOM 6742 O O . ILE B 2 433 ? -57.458 -31.420 36.723 1.00 41.65 418 ILE B O 1
ATOM 6747 N N . GLN B 2 434 ? -58.328 -32.871 38.245 1.00 37.09 419 GLN B N 1
ATOM 6748 C CA . GLN B 2 434 ? -57.062 -33.516 38.609 1.00 36.01 419 GLN B CA 1
ATOM 6749 C C . GLN B 2 434 ? -56.437 -34.188 37.383 1.00 37.18 419 GLN B C 1
ATOM 6750 O O . GLN B 2 434 ? -55.248 -34.029 37.131 1.00 36.10 419 GLN B O 1
ATOM 6756 N N . LYS B 2 435 ? -57.246 -34.896 36.604 1.00 34.17 420 LYS B N 1
ATOM 6757 C CA . LYS B 2 435 ? -56.791 -35.550 35.378 1.00 34.27 420 LYS B CA 1
ATOM 6758 C C . LYS B 2 435 ? -56.280 -34.536 34.334 1.00 37.58 420 LYS B C 1
ATOM 6759 O O . LYS B 2 435 ? -55.209 -34.735 33.777 1.00 38.80 420 LYS B O 1
ATOM 6765 N N . ALA B 2 436 ? -57.015 -33.439 34.112 1.00 31.59 421 ALA B N 1
ATOM 6766 C CA . ALA B 2 436 ? -56.645 -32.391 33.167 1.00 30.98 421 ALA B CA 1
ATOM 6767 C C . ALA B 2 436 ? -55.303 -31.774 33.540 1.00 33.94 421 ALA B C 1
ATOM 6768 O O . ALA B 2 436 ? -54.518 -31.481 32.660 1.00 33.54 421 ALA B O 1
ATOM 6770 N N . ASN B 2 437 ? -55.031 -31.611 34.846 1.00 30.59 422 ASN B N 1
ATOM 6771 C CA . ASN B 2 437 ? -53.799 -31.020 35.363 1.00 30.32 422 ASN B CA 1
ATOM 6772 C C . ASN B 2 437 ? -52.696 -32.052 35.614 1.00 35.09 422 ASN B C 1
ATOM 6773 O O . ASN B 2 437 ? -51.589 -31.650 36.012 1.00 33.98 422 ASN B O 1
ATOM 6778 N N . ASN B 2 438 ? -52.980 -33.370 35.398 1.00 30.16 423 ASN B N 1
ATOM 6779 C CA . ASN B 2 438 ? -51.959 -34.414 35.592 1.00 31.67 423 ASN B CA 1
ATOM 6780 C C . ASN B 2 438 ? -51.067 -34.479 34.323 1.00 38.01 423 ASN B C 1
ATOM 6781 O O . ASN B 2 438 ? -51.172 -35.405 33.520 1.00 40.60 423 ASN B O 1
ATOM 6786 N N . THR B 2 439 ? -50.256 -33.451 34.118 1.00 32.85 424 THR B N 1
ATOM 6787 C CA . THR B 2 439 ? -49.359 -33.302 32.965 1.00 32.56 424 THR B CA 1
ATOM 6788 C C . THR B 2 439 ? -48.237 -32.330 33.361 1.00 36.76 424 THR B C 1
ATOM 6789 O O . THR B 2 439 ? -48.424 -31.547 34.299 1.00 35.70 424 THR B O 1
ATOM 6793 N N . ARG B 2 440 ? -47.104 -32.334 32.650 1.00 34.54 425 ARG B N 1
ATOM 6794 C CA . ARG B 2 440 ? -46.068 -31.333 32.966 1.00 35.02 425 ARG B CA 1
ATOM 6795 C C . ARG B 2 440 ? -46.301 -30.046 32.153 1.00 39.44 425 ARG B C 1
ATOM 6796 O O . ARG B 2 440 ? -45.643 -29.035 32.407 1.00 39.61 425 ARG B O 1
ATOM 6804 N N . TYR B 2 441 ? -47.262 -30.098 31.201 1.00 35.05 426 TYR B N 1
ATOM 6805 C CA . TYR B 2 441 ? -47.617 -29.019 30.284 1.00 34.77 426 TYR B CA 1
ATOM 6806 C C . TYR B 2 441 ? -48.818 -28.195 30.744 1.00 37.25 426 TYR B C 1
ATOM 6807 O O . TYR B 2 441 ? -49.512 -28.544 31.690 1.00 38.41 426 TYR B O 1
ATOM 6816 N N . GLY B 2 442 ? -49.086 -27.111 30.054 1.00 33.73 427 GLY B N 1
ATOM 6817 C CA . GLY B 2 442 ? -50.216 -26.269 30.414 1.00 33.17 427 GLY B CA 1
ATOM 6818 C C . GLY B 2 442 ? -50.451 -25.199 29.395 1.00 35.75 427 GLY B C 1
ATOM 6819 O O . GLY B 2 442 ? -50.484 -24.031 29.744 1.00 36.20 427 GLY B O 1
ATOM 6820 N N . LEU B 2 443 ? -50.630 -25.598 28.141 1.00 31.73 428 LEU B N 1
ATOM 6821 C CA . LEU B 2 443 ? -50.796 -24.661 27.049 1.00 31.09 428 LEU B CA 1
ATOM 6822 C C . LEU B 2 443 ? -52.250 -24.283 26.816 1.00 35.81 428 LEU B C 1
ATOM 6823 O O . LEU B 2 443 ? -52.599 -23.111 26.934 1.00 34.91 428 LEU B O 1
ATOM 6828 N N . ALA B 2 444 ? -53.109 -25.280 26.534 1.00 33.16 429 ALA B N 1
ATOM 6829 C CA . ALA B 2 444 ? -54.524 -25.054 26.259 1.00 31.41 429 ALA B CA 1
ATOM 6830 C C . ALA B 2 444 ? -55.355 -26.230 26.707 1.00 35.09 429 ALA B C 1
ATOM 6831 O O . ALA B 2 444 ? -54.810 -27.304 26.951 1.00 35.00 429 ALA B O 1
ATOM 6833 N N . ALA B 2 445 ? -56.681 -26.019 26.838 1.00 30.34 430 ALA B N 1
ATOM 6834 C CA . ALA B 2 445 ? -57.658 -27.041 27.204 1.00 30.31 430 ALA B CA 1
ATOM 6835 C C . ALA B 2 445 ? -58.986 -26.653 26.611 1.00 34.43 430 ALA B C 1
ATOM 6836 O O . ALA B 2 445 ? -59.273 -25.460 26.443 1.00 32.24 430 ALA B O 1
ATOM 6838 N N . GLY B 2 446 ? -59.787 -27.667 26.305 1.00 32.14 431 GLY B N 1
ATOM 6839 C CA . GLY B 2 446 ? -61.133 -27.513 25.790 1.00 30.46 431 GLY B CA 1
ATOM 6840 C C . GLY B 2 446 ? -62.135 -28.047 26.791 1.00 32.97 431 GLY B C 1
ATOM 6841 O O . GLY B 2 446 ? -61.859 -29.029 27.473 1.00 31.37 431 GLY B O 1
ATOM 6842 N N . ILE B 2 447 ? -63.281 -27.368 26.928 1.00 31.42 432 ILE B N 1
ATOM 6843 C CA . ILE B 2 447 ? -64.372 -27.778 27.819 1.00 30.52 432 ILE B CA 1
ATOM 6844 C C . ILE B 2 447 ? -65.639 -27.770 26.982 1.00 33.41 432 ILE B C 1
ATOM 6845 O O . ILE B 2 447 ? -65.888 -26.787 26.277 1.00 31.43 432 ILE B O 1
ATOM 6850 N N . VAL B 2 448 ? -66.419 -28.857 27.050 1.00 29.84 433 VAL B N 1
ATOM 6851 C CA . VAL B 2 448 ? -67.680 -28.959 26.340 1.00 30.65 433 VAL B CA 1
ATOM 6852 C C . VAL B 2 448 ? -68.772 -29.198 27.381 1.00 33.61 433 VAL B C 1
ATOM 6853 O O . VAL B 2 448 ? -68.861 -30.288 27.936 1.00 31.29 433 VAL B O 1
ATOM 6857 N N . THR B 2 449 ? -69.569 -28.147 27.667 1.00 30.08 434 THR B N 1
ATOM 6858 C CA . THR B 2 449 ? -70.702 -28.170 28.602 1.00 30.45 434 THR B CA 1
ATOM 6859 C C . THR B 2 449 ? -71.648 -26.997 28.282 1.00 36.76 434 THR B C 1
ATOM 6860 O O . THR B 2 449 ? -71.212 -25.973 27.734 1.00 36.56 434 THR B O 1
ATOM 6864 N N . LYS B 2 450 ? -72.901 -27.122 28.686 1.00 33.50 435 LYS B N 1
ATOM 6865 C CA . LYS B 2 450 ? -73.883 -26.052 28.528 1.00 33.95 435 LYS B CA 1
ATOM 6866 C C . LYS B 2 450 ? -74.059 -25.306 29.840 1.00 38.10 435 LYS B C 1
ATOM 6867 O O . LYS B 2 450 ? -74.580 -24.200 29.835 1.00 38.94 435 LYS B O 1
ATOM 6873 N N . ASN B 2 451 ? -73.667 -25.928 30.966 1.00 34.07 436 ASN B N 1
ATOM 6874 C CA . ASN B 2 451 ? -73.853 -25.366 32.293 1.00 33.23 436 ASN B CA 1
ATOM 6875 C C . ASN B 2 451 ? -72.824 -24.275 32.633 1.00 34.56 436 ASN B C 1
ATOM 6876 O O . ASN B 2 451 ? -71.634 -24.551 32.657 1.00 32.31 436 ASN B O 1
ATOM 6881 N N . ILE B 2 452 ? -73.297 -23.057 32.933 1.00 32.22 437 ILE B N 1
ATOM 6882 C CA . ILE B 2 452 ? -72.479 -21.889 33.302 1.00 32.64 437 ILE B CA 1
ATOM 6883 C C . ILE B 2 452 ? -71.511 -22.138 34.483 1.00 35.71 437 ILE B C 1
ATOM 6884 O O . ILE B 2 452 ? -70.363 -21.724 34.420 1.00 35.61 437 ILE B O 1
ATOM 6889 N N . ASP B 2 453 ? -71.983 -22.797 35.544 1.00 32.61 438 ASP B N 1
ATOM 6890 C CA . ASP B 2 453 ? -71.230 -23.085 36.770 1.00 33.07 438 ASP B CA 1
ATOM 6891 C C . ASP B 2 453 ? -70.100 -24.101 36.564 1.00 34.72 438 ASP B C 1
ATOM 6892 O O . ASP B 2 453 ? -68.973 -23.866 37.013 1.00 29.76 438 ASP B O 1
ATOM 6897 N N . VAL B 2 454 ? -70.397 -25.215 35.872 1.00 32.02 439 VAL B N 1
ATOM 6898 C CA . VAL B 2 454 ? -69.367 -26.201 35.526 1.00 32.27 439 VAL B CA 1
ATOM 6899 C C . VAL B 2 454 ? -68.284 -25.506 34.681 1.00 35.60 439 VAL B C 1
ATOM 6900 O O . VAL B 2 454 ? -67.100 -25.646 34.978 1.00 34.66 439 VAL B O 1
ATOM 6904 N N . ALA B 2 455 ? -68.696 -24.740 33.655 1.00 32.98 440 ALA B N 1
ATOM 6905 C CA . ALA B 2 455 ? -67.763 -24.031 32.768 1.00 31.83 440 ALA B CA 1
ATOM 6906 C C . ALA B 2 455 ? -66.853 -23.086 33.561 1.00 34.14 440 ALA B C 1
ATOM 6907 O O . ALA B 2 455 ? -65.635 -23.136 33.384 1.00 33.31 440 ALA B O 1
ATOM 6909 N N . ASN B 2 456 ? -67.428 -22.293 34.484 1.00 30.41 441 ASN B N 1
ATOM 6910 C CA . ASN B 2 456 ? -66.626 -21.380 35.322 1.00 30.39 441 ASN B CA 1
ATOM 6911 C C . ASN B 2 456 ? -65.702 -22.094 36.291 1.00 34.60 441 ASN B C 1
ATOM 6912 O O . ASN B 2 456 ? -64.556 -21.692 36.401 1.00 35.28 441 ASN B O 1
ATOM 6917 N N . THR B 2 457 ? -66.185 -23.140 36.985 1.00 31.80 442 THR B N 1
ATOM 6918 C CA . THR B 2 457 ? -65.362 -23.913 37.937 1.00 31.83 442 THR B CA 1
ATOM 6919 C C . THR B 2 457 ? -64.194 -24.594 37.216 1.00 34.99 442 THR B C 1
ATOM 6920 O O . THR B 2 457 ? -63.057 -24.461 37.642 1.00 35.17 442 THR B O 1
ATOM 6924 N N . VAL B 2 458 ? -64.479 -25.302 36.116 1.00 32.35 443 VAL B N 1
ATOM 6925 C CA . VAL B 2 458 ? -63.477 -26.040 35.341 1.00 30.02 443 VAL B CA 1
ATOM 6926 C C . VAL B 2 458 ? -62.446 -25.120 34.691 1.00 34.70 443 VAL B C 1
ATOM 6927 O O . VAL B 2 458 ? -61.254 -25.384 34.843 1.00 35.39 443 VAL B O 1
ATOM 6931 N N . SER B 2 459 ? -62.885 -24.017 34.031 1.00 31.64 444 SER B N 1
ATOM 6932 C CA . SER B 2 459 ? -61.966 -23.059 33.366 1.00 29.94 444 SER B CA 1
ATOM 6933 C C . SER B 2 459 ? -60.980 -22.397 34.337 1.00 32.48 444 SER B C 1
ATOM 6934 O O . SER B 2 459 ? -59.808 -22.202 34.000 1.00 31.59 444 SER B O 1
ATOM 6937 N N . ARG B 2 460 ? -61.445 -22.074 35.538 1.00 27.98 445 ARG B N 1
ATOM 6938 C CA . ARG B 2 460 ? -60.588 -21.441 36.529 1.00 28.64 445 ARG B CA 1
ATOM 6939 C C . ARG B 2 460 ? -59.615 -22.429 37.193 1.00 34.49 445 ARG B C 1
ATOM 6940 O O . ARG B 2 460 ? -58.601 -22.015 37.750 1.00 35.46 445 ARG B O 1
ATOM 6948 N N . SER B 2 461 ? -59.942 -23.723 37.160 1.00 30.96 446 SER B N 1
ATOM 6949 C CA . SER B 2 461 ? -59.193 -24.803 37.808 1.00 28.47 446 SER B CA 1
ATOM 6950 C C . SER B 2 461 ? -58.145 -25.501 36.927 1.00 33.07 446 SER B C 1
ATOM 6951 O O . SER B 2 461 ? -57.232 -26.157 37.451 1.00 32.11 446 SER B O 1
ATOM 6954 N N . ILE B 2 462 ? -58.274 -25.393 35.595 1.00 29.00 447 ILE B N 1
ATOM 6955 C CA . ILE B 2 462 ? -57.289 -26.017 34.724 1.00 28.28 447 ILE B CA 1
ATOM 6956 C C . ILE B 2 462 ? -56.115 -25.067 34.605 1.00 32.77 447 ILE B C 1
ATOM 6957 O O . ILE B 2 462 ? -56.293 -23.893 34.290 1.00 31.27 447 ILE B O 1
ATOM 6962 N N . ARG B 2 463 ? -54.914 -25.584 34.865 1.00 29.32 448 ARG B N 1
ATOM 6963 C CA . ARG B 2 463 ? -53.681 -24.816 34.785 1.00 28.22 448 ARG B CA 1
ATOM 6964 C C . ARG B 2 463 ? -53.145 -24.818 33.336 1.00 32.08 448 ARG B C 1
ATOM 6965 O O . ARG B 2 463 ? -52.191 -25.536 33.003 1.00 30.67 448 ARG B O 1
ATOM 6973 N N . ALA B 2 464 ? -53.823 -24.052 32.461 1.00 28.88 449 ALA B N 1
ATOM 6974 C CA . ALA B 2 464 ? -53.449 -23.914 31.051 1.00 29.14 449 ALA B CA 1
ATOM 6975 C C . ALA B 2 464 ? -53.678 -22.472 30.641 1.00 32.97 449 ALA B C 1
ATOM 6976 O O . ALA B 2 464 ? -54.570 -21.827 31.171 1.00 34.38 449 ALA B O 1
ATOM 6978 N N . GLY B 2 465 ? -52.841 -21.968 29.746 1.00 29.07 450 GLY B N 1
ATOM 6979 C CA . GLY B 2 465 ? -52.902 -20.586 29.296 1.00 29.26 450 GLY B CA 1
ATOM 6980 C C . GLY B 2 465 ? -54.123 -20.196 28.496 1.00 31.20 450 GLY B C 1
ATOM 6981 O O . GLY B 2 465 ? -54.442 -19.007 28.413 1.00 29.45 450 GLY B O 1
ATOM 6982 N N . ALA B 2 466 ? -54.772 -21.172 27.839 1.00 26.78 451 ALA B N 1
ATOM 6983 C CA . ALA B 2 466 ? -55.945 -20.894 26.996 1.00 25.54 451 ALA B CA 1
ATOM 6984 C C . ALA B 2 466 ? -57.033 -21.913 27.237 1.00 30.89 451 ALA B C 1
ATOM 6985 O O . ALA B 2 466 ? -56.769 -23.108 27.179 1.00 30.21 451 ALA B O 1
ATOM 6987 N N . ILE B 2 467 ? -58.250 -21.445 27.577 1.00 27.94 452 ILE B N 1
ATOM 6988 C CA . ILE B 2 467 ? -59.402 -22.313 27.823 1.00 27.89 452 ILE B CA 1
ATOM 6989 C C . ILE B 2 467 ? -60.452 -22.061 26.770 1.00 32.02 452 ILE B C 1
ATOM 6990 O O . ILE B 2 467 ? -60.922 -20.935 26.654 1.00 30.01 452 ILE B O 1
ATOM 6995 N N . TRP B 2 468 ? -60.805 -23.103 25.999 1.00 29.44 453 TRP B N 1
ATOM 6996 C CA . TRP B 2 468 ? -61.775 -22.980 24.910 1.00 29.61 453 TRP B CA 1
ATOM 6997 C C . TRP B 2 468 ? -63.044 -23.701 25.293 1.00 32.31 453 TRP B C 1
ATOM 6998 O O . TRP B 2 468 ? -63.038 -24.921 25.453 1.00 30.10 453 TRP B O 1
ATOM 7009 N N . ILE B 2 469 ? -64.107 -22.921 25.539 1.00 28.20 454 ILE B N 1
ATOM 7010 C CA . ILE B 2 469 ? -65.387 -23.460 25.969 1.00 28.06 454 ILE B CA 1
ATOM 7011 C C . ILE B 2 469 ? -66.321 -23.579 24.792 1.00 32.31 454 ILE B C 1
ATOM 7012 O O . ILE B 2 469 ? -66.691 -22.558 24.219 1.00 32.33 454 ILE B O 1
ATOM 7017 N N . ASN B 2 470 ? -66.707 -24.824 24.430 1.00 29.27 455 ASN B N 1
ATOM 7018 C CA . ASN B 2 470 ? -67.647 -25.110 23.322 1.00 30.27 455 ASN B CA 1
ATOM 7019 C C . ASN B 2 470 ? -67.150 -24.627 21.954 1.00 36.06 455 ASN B C 1
ATOM 7020 O O . ASN B 2 470 ? -67.946 -24.318 21.055 1.00 36.11 455 ASN B O 1
ATOM 7025 N N . CYS B 2 471 ? -65.826 -24.553 21.816 1.00 33.43 456 CYS B N 1
ATOM 7026 C CA . CYS B 2 471 ? -65.104 -24.163 20.605 1.00 33.57 456 CYS B CA 1
ATOM 7027 C C . CYS B 2 471 ? -63.698 -24.722 20.764 1.00 37.62 456 CYS B C 1
ATOM 7028 O O . CYS B 2 471 ? -63.362 -25.252 21.828 1.00 38.94 456 CYS B O 1
ATOM 7031 N N . TYR B 2 472 ? -62.884 -24.600 19.727 1.00 32.99 457 TYR B N 1
ATOM 7032 C CA . TYR B 2 472 ? -61.499 -25.035 19.783 1.00 32.86 457 TYR B CA 1
ATOM 7033 C C . TYR B 2 472 ? -60.649 -24.218 18.846 1.00 37.12 457 TYR B C 1
ATOM 7034 O O . TYR B 2 472 ? -61.178 -23.722 17.850 1.00 38.44 457 TYR B O 1
ATOM 7043 N N . PHE B 2 473 ? -59.335 -24.073 19.154 1.00 32.44 458 PHE B N 1
ATOM 7044 C CA . PHE B 2 473 ? -58.395 -23.254 18.370 1.00 33.87 458 PHE B CA 1
ATOM 7045 C C . PHE B 2 473 ? -58.982 -21.847 18.193 1.00 38.55 458 PHE B C 1
ATOM 7046 O O . PHE B 2 473 ? -58.929 -21.292 17.086 1.00 36.58 458 PHE B O 1
ATOM 7054 N N . ALA B 2 474 ? -59.569 -21.288 19.274 1.00 35.82 459 ALA B N 1
ATOM 7055 C CA . ALA B 2 474 ? -60.182 -19.962 19.233 1.00 35.42 459 ALA B CA 1
ATOM 7056 C C . ALA B 2 474 ? -59.123 -18.873 19.383 1.00 38.77 459 ALA B C 1
ATOM 7057 O O . ALA B 2 474 ? -59.224 -18.010 20.257 1.00 38.52 459 ALA B O 1
ATOM 7059 N N . PHE B 2 475 ? -58.087 -18.924 18.533 1.00 35.66 460 PHE B N 1
ATOM 7060 C CA . PHE B 2 475 ? -57.018 -17.925 18.526 1.00 35.64 460 PHE B CA 1
ATOM 7061 C C . PHE B 2 475 ? -57.602 -16.660 17.947 1.00 40.71 460 PHE B C 1
ATOM 7062 O O . PHE B 2 475 ? -58.512 -16.726 17.126 1.00 42.43 460 PHE B O 1
ATOM 7070 N N . ASP B 2 476 ? -57.083 -15.522 18.363 1.00 35.53 461 ASP B N 1
ATOM 7071 C CA . ASP B 2 476 ? -57.539 -14.228 17.875 1.00 34.48 461 ASP B CA 1
ATOM 7072 C C . ASP B 2 476 ? -56.405 -13.243 18.063 1.00 35.91 461 ASP B C 1
ATOM 7073 O O . ASP B 2 476 ? -55.767 -13.249 19.127 1.00 32.50 461 ASP B O 1
ATOM 7078 N N . PRO B 2 477 ? -56.164 -12.349 17.075 1.00 31.86 462 PRO B N 1
ATOM 7079 C CA . PRO B 2 477 ? -55.118 -11.338 17.254 1.00 30.39 462 PRO B CA 1
ATOM 7080 C C . PRO B 2 477 ? -55.177 -10.589 18.590 1.00 34.76 462 PRO B C 1
ATOM 7081 O O . PRO B 2 477 ? -54.131 -10.234 19.119 1.00 36.91 462 PRO B O 1
ATOM 7085 N N . ASP B 2 478 ? -56.384 -10.359 19.140 1.00 30.05 463 ASP B N 1
ATOM 7086 C CA . ASP B 2 478 ? -56.583 -9.628 20.407 1.00 28.80 463 ASP B CA 1
ATOM 7087 C C . ASP B 2 478 ? -56.423 -10.467 21.682 1.00 32.09 463 ASP B C 1
ATOM 7088 O O . ASP B 2 478 ? -56.345 -9.911 22.781 1.00 31.55 463 ASP B O 1
ATOM 7093 N N . ALA B 2 479 ? -56.346 -11.794 21.528 1.00 28.34 464 ALA B N 1
ATOM 7094 C CA . ALA B 2 479 ? -56.242 -12.726 22.640 1.00 27.85 464 ALA B CA 1
ATOM 7095 C C . ALA B 2 479 ? -54.818 -13.243 22.885 1.00 32.05 464 ALA B C 1
ATOM 7096 O O . ALA B 2 479 ? -54.261 -13.940 22.021 1.00 31.65 464 ALA B O 1
ATOM 7098 N N . PRO B 2 480 ? -54.223 -12.945 24.073 1.00 29.54 465 PRO B N 1
ATOM 7099 C CA . PRO B 2 480 ? -52.857 -13.452 24.354 1.00 28.34 465 PRO B CA 1
ATOM 7100 C C . PRO B 2 480 ? -52.836 -14.971 24.434 1.00 33.04 465 PRO B C 1
ATOM 7101 O O . PRO B 2 480 ? -53.790 -15.571 24.910 1.00 33.61 465 PRO B O 1
ATOM 7105 N N . PHE B 2 481 ? -51.752 -15.581 23.941 1.00 29.91 466 PHE B N 1
ATOM 7106 C CA . PHE B 2 481 ? -51.573 -17.021 23.906 1.00 29.88 466 PHE B CA 1
ATOM 7107 C C . PHE B 2 481 ? -50.197 -17.400 24.442 1.00 33.02 466 PHE B C 1
ATOM 7108 O O . PHE B 2 481 ? -49.176 -16.928 23.959 1.00 31.42 466 PHE B O 1
ATOM 7116 N N . GLY B 2 482 ? -50.186 -18.264 25.431 1.00 31.22 467 GLY B N 1
ATOM 7117 C CA . GLY B 2 482 ? -48.957 -18.710 26.065 1.00 32.10 467 GLY B CA 1
ATOM 7118 C C . GLY B 2 482 ? -49.240 -19.727 27.138 1.00 36.99 467 GLY B C 1
ATOM 7119 O O . GLY B 2 482 ? -50.337 -19.755 27.692 1.00 36.51 467 GLY B O 1
ATOM 7120 N N . GLY B 2 483 ? -48.243 -20.548 27.433 1.00 34.23 468 GLY B N 1
ATOM 7121 C CA . GLY B 2 483 ? -48.389 -21.647 28.368 1.00 33.38 468 GLY B CA 1
ATOM 7122 C C . GLY B 2 483 ? -48.079 -21.388 29.816 1.00 34.80 468 GLY B C 1
ATOM 7123 O O . GLY B 2 483 ? -47.582 -20.327 30.199 1.00 32.51 468 GLY B O 1
ATOM 7124 N N . TYR B 2 484 ? -48.445 -22.377 30.625 1.00 31.55 469 TYR B N 1
ATOM 7125 C CA . TYR B 2 484 ? -48.170 -22.501 32.047 1.00 31.21 469 TYR B CA 1
ATOM 7126 C C . TYR B 2 484 ? -47.192 -23.691 32.099 1.00 36.41 469 TYR B C 1
ATOM 7127 O O . TYR B 2 484 ? -47.044 -24.438 31.101 1.00 35.26 469 TYR B O 1
ATOM 7136 N N . LYS B 2 485 ? -46.559 -23.901 33.269 1.00 32.09 470 LYS B N 1
ATOM 7137 C CA . LYS B 2 485 ? -45.739 -25.079 33.544 1.00 31.53 470 LYS B CA 1
ATOM 7138 C C . LYS B 2 485 ? -44.698 -25.344 32.472 1.00 38.25 470 LYS B C 1
ATOM 7139 O O . LYS B 2 485 ? -44.051 -24.403 32.053 1.00 39.58 470 LYS B O 1
ATOM 7145 N N . MET B 2 486 ? -44.531 -26.585 32.002 1.00 37.01 471 MET B N 1
ATOM 7146 C CA . MET B 2 486 ? -43.521 -26.857 30.967 1.00 37.48 471 MET B CA 1
ATOM 7147 C C . MET B 2 486 ? -43.896 -26.469 29.525 1.00 36.80 471 MET B C 1
ATOM 7148 O O . MET B 2 486 ? -43.106 -26.679 28.598 1.00 35.53 471 MET B O 1
ATOM 7153 N N . SER B 2 487 ? -45.049 -25.790 29.349 1.00 31.69 472 SER B N 1
ATOM 7154 C CA . SER B 2 487 ? -45.415 -25.257 28.034 1.00 30.33 472 SER B CA 1
ATOM 7155 C C . SER B 2 487 ? -44.671 -23.947 27.741 1.00 35.01 472 SER B C 1
ATOM 7156 O O . SER B 2 487 ? -44.656 -23.464 26.606 1.00 36.32 472 SER B O 1
ATOM 7159 N N . GLY B 2 488 ? -43.973 -23.439 28.755 1.00 31.20 473 GLY B N 1
ATOM 7160 C CA . GLY B 2 488 ? -43.152 -22.250 28.634 1.00 31.36 473 GLY B CA 1
ATOM 7161 C C . GLY B 2 488 ? -43.771 -21.038 29.290 1.00 37.17 473 GLY B C 1
ATOM 7162 O O . GLY B 2 488 ? -44.584 -21.158 30.216 1.00 36.21 473 GLY B O 1
ATOM 7163 N N . PHE B 2 489 ? -43.341 -19.855 28.839 1.00 33.51 474 PHE B N 1
ATOM 7164 C CA . PHE B 2 489 ? -43.776 -18.573 29.391 1.00 32.54 474 PHE B CA 1
ATOM 7165 C C . PHE B 2 489 ? -43.643 -17.463 28.350 1.00 35.90 474 PHE B C 1
ATOM 7166 O O . PHE B 2 489 ? -42.859 -17.589 27.419 1.00 33.02 474 PHE B O 1
ATOM 7174 N N . GLY B 2 490 ? -44.403 -16.391 28.550 1.00 36.48 475 GLY B N 1
ATOM 7175 C CA . GLY B 2 490 ? -44.479 -15.255 27.640 1.00 36.98 475 GLY B CA 1
ATOM 7176 C C . GLY B 2 490 ? -45.660 -15.471 26.723 1.00 42.10 475 GLY B C 1
ATOM 7177 O O . GLY B 2 490 ? -46.105 -16.610 26.542 1.00 44.52 475 GLY B O 1
ATOM 7178 N N . LYS B 2 491 ? -46.178 -14.394 26.136 1.00 36.44 476 LYS B N 1
ATOM 7179 C CA . LYS B 2 491 ? -47.335 -14.472 25.249 1.00 34.63 476 LYS B CA 1
ATOM 7180 C C . LYS B 2 491 ? -47.062 -14.102 23.804 1.00 38.63 476 LYS B C 1
ATOM 7181 O O . LYS B 2 491 ? -46.277 -13.205 23.514 1.00 39.06 476 LYS B O 1
ATOM 7187 N N . ASP B 2 492 ? -47.745 -14.787 22.900 1.00 35.07 477 ASP B N 1
ATOM 7188 C CA . ASP B 2 492 ? -47.819 -14.484 21.473 1.00 35.05 477 ASP B CA 1
ATOM 7189 C C . ASP B 2 492 ? -49.273 -14.063 21.290 1.00 35.96 477 ASP B C 1
ATOM 7190 O O . ASP B 2 492 ? -50.147 -14.548 22.016 1.00 33.59 477 ASP B O 1
ATOM 7195 N N . MET B 2 493 ? -49.541 -13.130 20.371 1.00 32.93 478 MET B N 1
ATOM 7196 C CA . MET B 2 493 ? -50.892 -12.573 20.137 1.00 31.50 478 MET B CA 1
ATOM 7197 C C . MET B 2 493 ? -51.333 -11.639 21.269 1.00 32.95 478 MET B C 1
ATOM 7198 O O . MET B 2 493 ? -50.741 -11.641 22.372 1.00 30.45 478 MET B O 1
ATOM 7203 N N . GLY B 2 494 ? -52.318 -10.793 20.967 1.00 28.83 479 GLY B N 1
ATOM 7204 C CA . GLY B 2 494 ? -52.808 -9.803 21.918 1.00 28.85 479 GLY B CA 1
ATOM 7205 C C . GLY B 2 494 ? -51.837 -8.646 22.069 1.00 34.68 479 GLY B C 1
ATOM 7206 O O . GLY B 2 494 ? -50.772 -8.618 21.439 1.00 34.46 479 GLY B O 1
ATOM 7207 N N . MET B 2 495 ? -52.199 -7.675 22.901 1.00 32.86 480 MET B N 1
ATOM 7208 C CA . MET B 2 495 ? -51.351 -6.526 23.204 1.00 32.83 480 MET B CA 1
ATOM 7209 C C . MET B 2 495 ? -50.126 -7.008 24.001 1.00 38.09 480 MET B C 1
ATOM 7210 O O . MET B 2 495 ? -49.089 -6.344 23.984 1.00 37.35 480 MET B O 1
ATOM 7215 N N . ASP B 2 496 ? -50.255 -8.159 24.709 1.00 35.84 481 ASP B N 1
ATOM 7216 C CA . ASP B 2 496 ? -49.184 -8.761 25.532 1.00 35.85 481 ASP B CA 1
ATOM 7217 C C . ASP B 2 496 ? -47.937 -9.059 24.715 1.00 39.36 481 ASP B C 1
ATOM 7218 O O . ASP B 2 496 ? -46.830 -8.867 25.224 1.00 39.68 481 ASP B O 1
ATOM 7223 N N . ALA B 2 497 ? -48.117 -9.523 23.449 1.00 35.53 482 ALA B N 1
ATOM 7224 C CA . ALA B 2 497 ? -47.014 -9.853 22.542 1.00 35.35 482 ALA B CA 1
ATOM 7225 C C . ALA B 2 497 ? -46.238 -8.581 22.196 1.00 38.60 482 ALA B C 1
ATOM 7226 O O . ALA B 2 497 ? -45.001 -8.602 22.162 1.00 38.39 482 ALA B O 1
ATOM 7228 N N . LEU B 2 498 ? -46.965 -7.477 21.953 1.00 34.88 483 LEU B N 1
ATOM 7229 C CA . LEU B 2 498 ? -46.361 -6.178 21.675 1.00 33.95 483 LEU B CA 1
ATOM 7230 C C . LEU B 2 498 ? -45.520 -5.743 22.881 1.00 36.04 483 LEU B C 1
ATOM 7231 O O . LEU B 2 498 ? -44.350 -5.419 22.700 1.00 34.56 483 LEU B O 1
ATOM 7236 N N . ASP B 2 499 ? -46.069 -5.875 24.112 1.00 32.33 484 ASP B N 1
ATOM 7237 C CA . ASP B 2 499 ? -45.358 -5.544 25.339 1.00 32.59 484 ASP B CA 1
ATOM 7238 C C . ASP B 2 499 ? -44.044 -6.280 25.546 1.00 37.70 484 ASP B C 1
ATOM 7239 O O . ASP B 2 499 ? -43.151 -5.737 26.180 1.00 39.76 484 ASP B O 1
ATOM 7244 N N . LYS B 2 500 ? -43.878 -7.483 25.012 1.00 33.89 485 LYS B N 1
ATOM 7245 C CA . LYS B 2 500 ? -42.588 -8.148 25.218 1.00 33.44 485 LYS B CA 1
ATOM 7246 C C . LYS B 2 500 ? -41.441 -7.602 24.360 1.00 38.25 485 LYS B C 1
ATOM 7247 O O . LYS B 2 500 ? -40.286 -7.862 24.657 1.00 39.95 485 LYS B O 1
ATOM 7253 N N . TYR B 2 501 ? -41.747 -6.790 23.339 1.00 33.97 486 TYR B N 1
ATOM 7254 C CA . TYR B 2 501 ? -40.706 -6.192 22.493 1.00 33.39 486 TYR B CA 1
ATOM 7255 C C . TYR B 2 501 ? -40.497 -4.711 22.850 1.00 35.84 486 TYR B C 1
ATOM 7256 O O . TYR B 2 501 ? -39.858 -3.957 22.102 1.00 36.74 486 TYR B O 1
ATOM 7265 N N . LEU B 2 502 ? -41.020 -4.324 24.018 1.00 29.08 487 LEU B N 1
ATOM 7266 C CA . LEU B 2 502 ? -40.894 -2.988 24.551 1.00 29.67 487 LEU B CA 1
ATOM 7267 C C . LEU B 2 502 ? -40.298 -3.058 25.947 1.00 36.57 487 LEU B C 1
ATOM 7268 O O . LEU B 2 502 ? -40.728 -3.851 26.777 1.00 37.59 487 LEU B O 1
ATOM 7273 N N . GLN B 2 503 ? -39.344 -2.197 26.211 1.00 32.61 488 GLN B N 1
ATOM 7274 C CA . GLN B 2 503 ? -38.775 -2.057 27.519 1.00 31.68 488 GLN B CA 1
ATOM 7275 C C . GLN B 2 503 ? -39.501 -0.926 28.208 1.00 35.29 488 GLN B C 1
ATOM 7276 O O . GLN B 2 503 ? -39.946 0.014 27.549 1.00 35.53 488 GLN B O 1
ATOM 7282 N N . THR B 2 504 ? -39.635 -1.020 29.526 1.00 30.86 489 THR B N 1
ATOM 7283 C CA . THR B 2 504 ? -40.230 0.017 30.366 1.00 29.41 489 THR B CA 1
ATOM 7284 C C . THR B 2 504 ? -39.061 0.783 30.990 1.00 29.72 489 THR B C 1
ATOM 7285 O O . THR B 2 504 ? -38.215 0.175 31.645 1.00 30.38 489 THR B O 1
ATOM 7289 N N . LYS B 2 505 ? -39.001 2.080 30.770 1.00 24.31 490 LYS B N 1
ATOM 7290 C CA . LYS B 2 505 ? -37.970 2.949 31.346 1.00 23.78 490 LYS B CA 1
ATOM 7291 C C . LYS B 2 505 ? -38.666 3.894 32.314 1.00 29.13 490 LYS B C 1
ATOM 7292 O O . LYS B 2 505 ? -39.595 4.609 31.909 1.00 29.14 490 LYS B O 1
ATOM 7298 N N . THR B 2 506 ? -38.250 3.887 33.580 1.00 25.93 491 THR B N 1
ATOM 7299 C CA . THR B 2 506 ? -38.817 4.784 34.583 1.00 26.07 491 THR B CA 1
ATOM 7300 C C . THR B 2 506 ? -37.983 6.065 34.621 1.00 28.10 491 THR B C 1
ATOM 7301 O O . THR B 2 506 ? -36.774 5.996 34.756 1.00 28.28 491 THR B O 1
ATOM 7305 N N . VAL B 2 507 ? -38.615 7.222 34.463 1.00 25.30 492 VAL B N 1
ATOM 7306 C CA . VAL B 2 507 ? -37.928 8.523 34.500 1.00 25.41 492 VAL B CA 1
ATOM 7307 C C . VAL B 2 507 ? -38.545 9.340 35.666 1.00 32.10 492 VAL B C 1
ATOM 7308 O O . VAL B 2 507 ? -39.764 9.409 35.764 1.00 32.84 492 VAL B O 1
ATOM 7312 N N . VAL B 2 508 ? -37.716 9.906 36.566 1.00 29.57 493 VAL B N 1
ATOM 7313 C CA . VAL B 2 508 ? -38.177 10.638 37.762 1.00 27.97 493 VAL B CA 1
ATOM 7314 C C . VAL B 2 508 ? -37.422 11.937 37.941 1.00 31.97 493 VAL B C 1
ATOM 7315 O O . VAL B 2 508 ? -36.211 11.971 37.784 1.00 33.05 493 VAL B O 1
ATOM 7319 N N . THR B 2 509 ? -38.143 13.007 38.292 1.00 28.63 494 THR B N 1
ATOM 7320 C CA . THR B 2 509 ? -37.594 14.342 38.529 1.00 28.60 494 THR B CA 1
ATOM 7321 C C . THR B 2 509 ? -38.306 14.961 39.726 1.00 31.39 494 THR B C 1
ATOM 7322 O O . THR B 2 509 ? -39.484 14.670 39.922 1.00 29.98 494 THR B O 1
ATOM 7326 N N . PRO B 2 510 ? -37.649 15.776 40.573 1.00 28.60 495 PRO B N 1
ATOM 7327 C CA . PRO B 2 510 ? -38.401 16.381 41.683 1.00 29.62 495 PRO B CA 1
ATOM 7328 C C . PRO B 2 510 ? -39.378 17.428 41.173 1.00 31.78 495 PRO B C 1
ATOM 7329 O O . PRO B 2 510 ? -39.231 17.880 40.045 1.00 30.87 495 PRO B O 1
ATOM 7333 N N . LEU B 2 511 ? -40.378 17.790 41.994 1.00 27.98 496 LEU B N 1
ATOM 7334 C CA . LEU B 2 511 ? -41.339 18.882 41.694 1.00 27.07 496 LEU B CA 1
ATOM 7335 C C . LEU B 2 511 ? -41.189 20.020 42.701 1.00 31.52 496 LEU B C 1
ATOM 7336 O O . LEU B 2 511 ? -40.914 19.766 43.868 1.00 33.28 496 LEU B O 1
ATOM 7341 N N . TYR B 2 512 ? -41.430 21.255 42.263 1.00 26.33 497 TYR B N 1
ATOM 7342 C CA . TYR B 2 512 ? -41.337 22.445 43.077 1.00 26.60 497 TYR B CA 1
ATOM 7343 C C . TYR B 2 512 ? -42.641 23.222 42.984 1.00 31.76 497 TYR B C 1
ATOM 7344 O O . TYR B 2 512 ? -43.146 23.480 41.875 1.00 28.70 497 TYR B O 1
ATOM 7353 N N . ASN B 2 513 ? -43.166 23.637 44.156 1.00 31.04 498 ASN B N 1
ATOM 7354 C CA . ASN B 2 513 ? -44.404 24.436 44.247 1.00 33.12 498 ASN B CA 1
ATOM 7355 C C . ASN B 2 513 ? -45.567 23.834 43.469 1.00 38.08 498 ASN B C 1
ATOM 7356 O O . ASN B 2 513 ? -46.230 24.538 42.699 1.00 38.27 498 ASN B O 1
ATOM 7361 N N . THR B 2 514 ? -45.791 22.531 43.622 1.00 33.79 499 THR B N 1
ATOM 7362 C CA . THR B 2 514 ? -46.916 21.936 42.905 1.00 33.12 499 THR B CA 1
ATOM 7363 C C . THR B 2 514 ? -48.236 22.183 43.677 1.00 37.73 499 THR B C 1
ATOM 7364 O O . THR B 2 514 ? -48.251 22.015 44.900 1.00 36.26 499 THR B O 1
ATOM 7368 N N . PRO B 2 515 ? -49.319 22.650 43.003 1.00 34.40 500 PRO B N 1
ATOM 7369 C CA . PRO B 2 515 ? -50.597 22.863 43.714 1.00 34.14 500 PRO B CA 1
ATOM 7370 C C . PRO B 2 515 ? -51.383 21.557 44.002 1.00 35.22 500 PRO B C 1
ATOM 7371 O O . PRO B 2 515 ? -52.405 21.576 44.684 1.00 33.14 500 PRO B O 1
ATOM 7375 N N . TRP B 2 516 ? -50.916 20.433 43.468 1.00 30.58 501 TRP B N 1
ATOM 7376 C CA . TRP B 2 516 ? -51.511 19.114 43.687 1.00 30.82 501 TRP B CA 1
ATOM 7377 C C . TRP B 2 516 ? -50.422 18.060 43.519 1.00 34.68 501 TRP B C 1
ATOM 7378 O O . TRP B 2 516 ? -49.472 18.260 42.764 1.00 34.14 501 TRP B O 1
ATOM 7389 N N . LEU B 2 517 ? -50.621 16.910 44.147 1.00 31.03 502 LEU B N 1
ATOM 7390 C CA . LEU B 2 517 ? -49.724 15.770 44.093 1.00 31.28 502 LEU B CA 1
ATOM 7391 C C . LEU B 2 517 ? -50.572 14.477 44.103 1.00 44.71 502 LEU B C 1
ATOM 7392 O O . LEU B 2 517 ? -50.102 13.449 43.561 1.00 45.81 502 LEU B O 1
#

Nearest PDB structures (foldseek):
  4qet-assembly1_B  TM=9.867E-01  e=3.979E-67  Bacillus cereus ATCC 10876
  5gtk-assembly1_D  TM=9.872E-01  e=1.011E-66  Bacillus cereus
  4qf6-assembly1_C  TM=9.873E-01  e=2.036E-66  Bacillus cereus ATCC 10876
  7uyy-assembly1_A  TM=9.754E-01  e=6.183E-62  Pseudomonas aeruginosa PAO1
  3u4j-assembly1_B  TM=9.733E-01  e=2.165E-62  Sinorhizobium meliloti

Foldseek 3Di:
DDFDQAAWAAQNDGDAEPVNAWDFAFFLQFRDTRDTHRAHFLVNLVRLLVLQQCCQVPNCQQVDALLVLLQLLLQLLVLLLVCQQVLLVLLCRLFVAFSVCSNPPQSNVLSVLLNVLSVCLNVDDWAFDDDPALKTKTKDWAFLEEEEEEEESLRQSNSLSLALSLNSSRRGAYEYEYALSRQGSLSVSSVSSSVSPNGTSRYTYRYHHCVTSVLSRLQDQSHQEYEYEEALVVVVSSCVSCVVHNVRYYFYQHDFAAAAEAEPAFPLVLSLVQLLCQQCRSQLQDVRHAEYEYEPNCQVVSLVSNLVSLQVAAEHRSHDPSHRYTAGSDDVLLVLLLVLLVQCVVVPWAWSDWSAADDDRGSRGRQTETEPDDCPRPSNEDRSSGNYHYYYYDHDLVGVLCSLQSYQWAFEYEYEHPDPVSLVVSVVSRQHQYYHYSHPPPDDQQDWGHTDGSSTDFTRHRVSSSSVRIDMGMDMDRHDPDPDD/DDFDQAAWAAQLDGDAEPVNAWDFAFFLQFRDTPDTHRAHFLVNLVRLLVLQQCCQVPNCQQVDQLLVLLQLLLQLLVLLLVCQQVLLVLLCRLFVAFSVCSNVPQSNVLSVLLNLLSVCLNVDDWAFDDDPAQKTKTKDWAFLEEEEEEEESLRQSNSLSLQLSLNSSRRYAYEYEYALSRLGSLSVSSVSSVVSPNGTSRYTYRYHHCVTSVLSRLQDQSHQEYEYEEALVVVVSSCVSCVPHHVHYYFYQHADAAAEEAEPAFDLVLSLVQLLCQQCRSQLQDSRRHAEYEYEPNCQVVNLVSNLVVLQVAAEHRSHDPSHDHTAGSHDVLLVLLLVLLVQCVVVPWAWSDWSAADDDRGSRGRQTETEPDDCVRCSNEDRSSGNYHYYYYDHDLVGVLCSSQSYQWAFEYEYEDPDPVSLVVSVVSRQHQYYHYSHPPPDDQQDWGFIDGSSTGFTRHRVSSSSVSIDMGMDMDRHDPDPDD

CATH classification: 3.40.605.10 (+1 more: 3.40.309.10)

InterPro domains:
  IPR015590 Aldehyde dehydrogenase domain [PF00171] (31-492)
  IPR016160 Aldehyde dehydrogenase, cysteine active site [PS00070] (296-307)
  IPR016161 Aldehyde/histidinol dehydrogenase [SSF53720] (17-498)
  IPR016162 Aldehyde dehydrogenase, N-terminal [G3DSA:3.40.605.10] (26-490)
  IPR016163 Aldehyde dehydrogenase, C-terminal [G3DSA:3.40.309.10] (272-461)
  IPR029510 Aldehyde dehydrogenase, glutamic acid active site [PS00687] (268-275)

Solvent-accessible surface area: 34802 Å² total

Radius of gyration: 29.46 Å; Cα contacts (8 Å, |Δi|>4): 2520; chains: 2; bounding box: 76×76×79 Å

Secondary structure (DSSP, 8-state):
------SEEETTEEE--TT--EEEEE-TTT--EEEEEE---HHHHHHHHHHHHHHHHTSSGGGS-HHHHHHHHHHHHHHHHHTHHHHHHHHHHHH---HHHIIIIIHHHHHHHHHHHHHHTT-----B---SSSEEEEEEEEE--EEEEE--SSSHHHHHHHHHHHHHHTT-EEEEE--TT--HHHHHHHHHHHHHTPPTTSEEE----IIIIIHHHHT-TT--EEEEES-HHHHHHHHHHHHTTT---EEEE----EEEEE-TTS-HHHHHHHHHHHHHGGGG----EEEEEEETTTHHHHHHHHHHHHHH--BS-TTSTT-SB---SSHHHHHHHHHHHHHHHHTT-EEEE--SB-SSSS--B--EEEES--TTSHHHHS---SSEEEEEEE--HHHHHHHHH-SS--SEEEEE-S-HHHHHHHHHHS--SEEEESSS----TTS-B--SGGGEES-BSHHHHHHTTEEEEEEEEE--S-S--/------SEEETTEEE--TT--EEEEEETTTTEEEEEEE---HHHHHHHHHHHHHHHHTSSTTTS-HHHHHHHHHHHHHHHHHTHHHHHHHHHHHH---HHHIIIIIHHHHHHHHHHHHHHTT-----B---SSSEEEEEEEEE--EEEEE--SSSHHHHHHHHHHHHHHTT-EEEEE--TT--HHHHHHHHHHHHHTPPTTSEEE----IIIIIHHHHT-TT--EEEEES-HHHHHHHHHHHHTTT---EEEE----EEEEE-TTS-HHHHHHHHHHHHHGGGG-STT-EEEEEEETTTHHHHHHHHHHHHHH--BS-TTSTT-SB---SSHHHHHHHHHHHHHHHHTT-EEEE--SB-SSSSS-B--EEEES--TTSHHHHS---SSEEEEEEES-HHHHHHHHH-SS--SEEEEE-S-HHHHHHHHHHS--SEEEES-S----TTS-B--SGGGEES-BSHHHHHHTTEEEEEEEEE-SS-S--

B-factor: mean 42.1, std 12.34, range [21.8, 121.51]